Protein AF-A0A498N190-F1 (afdb_monomer)

Foldseek 3Di:
DDDDDPVPVVVVVCVVVCVVVVVLVVLVVVVVVVVVVDLPLLLLLVLLLQQQQQAFALRCLVVPPQLCVQPPPDPDDSLVLSLVVVVVLCVPVVCVVVCVVSPDDCVLSNQVSSCLSVADDPPDPDDPGRSDDQQVVQSSCERQNNLQRDYLLLVLVLLPLCVLLQHDRQADPVQQVSQWDWADDSNGTHIAGALVCVVNLVSSLVSVLVSCDPFLVPPVLVQLSVLLSLLLNLCQCPLDPPHGPNCQSVPSVSSLVRFNCVLVSLCVDPDPPVSSVSSNVSSVCLVVVLTWAWQDKFWFLPVQVCVVCVVVCPPDNDDPVVVQVVVQVVLLVLQCVLCVPVVLDDSVQKHKGKDKGFSDGAPDDSQQSHWYAYPVRRRDTDGDDPQSPFLQFFPGGMIMMMIMTRGDSPCSCVVCNVVSNVSVVVSQVPDGGDDDDAFFDDDDRYYDDYDDDDPADQQVRHGGQHDDVSSVSSCPDSSNVSQLRHQPSRSSCSVRVSSRDTVNSSSSSSSCSSDVDPRVDPVVVVVVVPCVVVVVVVVVVVVVVVVDDDPDDDDDPVPPVVVVVVVVVVVVDPDDDDDDDPPVVVVVVVVVVVPPDPCVLVCLLPPPDPVSVVVNVVSVCVVVVLAFAWLDKGWDDPVCPPPPQVNVLVLLQVLLVVLCVVCVVDHDDSVQKGKDKDKAFQDPDAFDDPGRPDWDADPVGRVDTDTDRPSNVDSRGRPTGMIMMMIMTGNDDDPVNSVSSNVSVVLVSLVVWKKKFALAFQRDDDIFIDSFWFQFCVVRPRQFGFWMAGADAKKWFALDGRRDDDIFIDDHRDTGRGPVSRVDPDSGTGGTMHGDHD

InterPro domains:
  IPR001064 Beta/gamma crystallin [PF00030] (754-835)
  IPR001064 Beta/gamma crystallin [SM00247] (754-836)
  IPR011024 Gamma-crystallin-like [SSF49695] (754-838)
  IPR050135 Deoxyguanosinetriphosphate triphosphohydrolase-like [PTHR11373] (55-426)

Nearest PDB structures (foldseek):
  8gb1-assembly2_D  TM=8.113E-01  e=1.465E-27  Homo sapiens
  4rxo-assembly1_A  TM=7.850E-01  e=1.484E-26  Homo sapiens
  8gb2-assembly1_D  TM=8.239E-01  e=6.925E-25  Homo sapiens
  4q7h-assembly2_C  TM=7.840E-01  e=1.362E-25  Homo sapiens
  8tdv-assembly1_A  TM=8.049E-01  e=4.028E-25  Homo sapiens

Mean predicted aligned error: 17.33 Å

Sequence (838 aa):
MMSGSEDTKDVKRRKIAEDLQNNSLQFSKDVMKASKAFKGKQKISSVGNYGKHCHGPFSHLFDGMFIPEVRPGNKWQHEEASVQMFHCMRKKNGLDKVMKDCGLNLDEDIIFIEELIQGRTSSDSKWTAKGRPENKSFLYEIVANKLNGIDVDKWDYLARDCHYLGIPNGFDHQRLLKSARVCKVDGRNHICFRDKVADDVYGMFHTRYTLHRQALQHKIGYIIDIKMKEALVRADDKLIPDRKISDAIDDILEYTKLTDHIFDQILNQSDSNPRLDEARSILQDIVNRRLPKFVGEARLNEDKLKVKLRDKFKKEKPDNASRITVYQEELQKQWREMIKDDKPLNAEDFDIYVLDMGFGEVGKEPIDNVHFYSKNEPNKAFKMEKYQVSSLKPKRCHEYLVRVYYNKTDGSYQKLQQKAEEIFHEWCKNNEFIDSEEEESVEETSQNNQSSSGKIFNDPIHGQIELHPLLVKIIDTPQFQRLRHIKQLGGTHLVYPGATHTRFEHSLGDCHHLGIPNSFDHQHMLKFSRVSEREESHLLQRQEAKDKLPKISPVSVSKLQGDIKRKIQRITGASSDTHEDDENSTLRLMKEFAKLTDHIFEEILYSTDVGLEGARKKLEDVVKRRLPKCVGETRLGKKDKHAHKKTLQNDWNEAVDEWNRLHPTVFLDKKDFSVDVIQLHCTYSTGINPIENVYFYRKRNPTEAFKIKKYEVSSLLPEEFTEYVCRIYHTKNSDEEEKDTKECFDWWCHDKCKILVYDQEEFRGNERLITGDCPSLDDCGITEVHSCKVHRGLWKLYEGPNYNEAEYTLEPEKEYRTPTDWDCQSNTSARSLKHVRM

Organism: Labeo rohita (NCBI:txid84645)

Secondary structure (DSSP, 8-state):
-----THHHHHHHHHHHHHHHHHHHHHHHHHHHHHHHS--HHHHHHHHHHHT----TTTHHIIIIIHHHHSTT----HHHHHHHHHHHHHHHTTHHHHHHHTT--HHHHHHHHHHHHH---S--SS---SSS-GGGGGGGGSSS-TTT---HHHHHHHHHHHHHHT------HHHHHTT-EEEEETTEEEEEEEGGGHHHHHHHHHHHHHHIIIIIT-HHHHHHHHHHHHHHHHHTTTSBTTB-SGGGGG-HHHHTT-STTHHHHHHT-----HHHHHHHHHHHHHHTT---EEEEEEEB-HHHHHHHGGGGGGS----HHHHHHHHHHHHHHHHHHHHTT-TT--GGGEEEEEEEEESSSTT--TTTT-EEE-SSSTTBEEPPPHHHH-TTS-S-SEEEEEEEEE---SSTHHHHHHHHHHHHHHHHHHTTB------B-------------SSEEEETTTEEEE--HHHHHHHTSHHHHGGGGSBTTGGGGGT-TT---BHHHHHHHHHHHTT----S-HHHHHTGGGTTTTHHHHHHHHHHGGGG----PPP-GGGHHHHHHHHHHHHT---------HHHHHHHHHHHHTT--THHHHHHHH---GGGHHHHHHHHHHHTT-PPEEEEEEEPPTTTTT--HHHHHHHHHHHHHHHHHH-TT----GGGEEEEEEEEESSSSTT--GGGBS--EETTEEEEE----HHHH-TTS-S-SEEEEEEEEE-S--SSHHHHHHHHHHHHHTTT-EEEEEEEGGGEEEEEEE-S-BS-SGGGT-SSBSEEEEEESEEEEESSTTS-S-EEEEPTT-EE-SGGGGT-SSSPPB-EEEEE--

Radius of gyration: 33.74 Å; Cα contacts (8 Å, |Δi|>4): 1215; chains: 1; bounding box: 87×86×105 Å

Solvent-accessible surface area (backbone atoms only — not comparable to full-atom values): 47278 Å² total; per-residue (Å²): 136,90,83,91,70,74,67,61,58,58,52,49,49,49,47,50,52,49,42,52,53,44,40,59,45,35,54,49,48,46,58,40,42,43,49,61,78,31,74,36,69,66,53,57,31,48,38,46,67,34,24,82,64,35,58,45,38,33,24,66,44,27,62,71,51,36,46,50,70,78,44,68,90,62,83,78,47,42,36,56,44,11,46,55,42,48,54,48,52,35,63,76,69,52,38,64,56,59,41,45,76,62,59,51,56,63,86,37,50,51,48,34,40,45,50,33,31,64,26,52,70,79,82,60,99,58,87,84,65,79,37,52,63,56,86,51,45,39,62,44,41,44,63,27,19,56,65,55,62,66,24,44,55,58,52,29,48,48,53,45,51,21,59,41,65,62,43,69,61,70,50,63,56,66,62,52,58,78,38,53,46,75,24,57,53,98,93,33,31,37,66,23,36,37,57,96,42,55,66,55,55,52,29,44,32,50,39,49,35,50,47,36,58,69,49,75,57,18,74,71,28,48,56,45,45,52,47,52,36,57,20,49,71,37,27,24,78,62,76,40,88,100,42,40,64,79,54,26,80,82,38,66,74,51,39,57,69,53,34,40,61,55,55,56,53,50,59,68,53,81,76,87,49,68,48,47,49,52,19,27,51,46,50,49,26,58,75,72,64,47,52,56,43,79,58,52,76,50,42,52,31,60,69,64,48,48,63,73,44,45,74,78,55,69,86,56,89,70,55,72,66,61,46,39,52,55,51,29,55,53,50,50,46,55,50,36,68,69,33,71,83,46,86,96,51,63,53,89,46,49,51,63,46,58,43,85,48,47,55,72,59,94,93,52,64,84,46,77,62,41,36,27,22,41,94,87,48,71,59,48,58,43,76,66,56,74,71,74,71,47,75,56,53,41,89,44,56,63,50,40,42,37,37,37,28,35,61,68,55,87,58,65,55,79,82,43,44,68,62,53,36,50,50,50,56,49,50,44,74,75,54,57,38,65,86,69,84,65,34,5,34,87,90,90,85,67,92,91,83,86,75,55,53,57,69,64,46,83,40,100,77,76,22,28,40,59,65,59,73,71,52,50,64,51,50,73,32,71,72,44,51,45,25,67,50,23,35,58,58,30,58,34,30,82,74,40,79,58,36,67,50,22,42,36,61,50,41,54,39,31,32,40,68,63,48,74,66,64,62,72,56,65,69,69,52,66,55,59,81,69,39,83,78,46,52,60,62,52,50,53,54,56,54,65,51,63,83,66,65,80,87,75,77,84,74,68,67,86,59,51,68,65,48,56,58,53,52,54,57,66,74,68,70,85,80,86,86,87,86,92,70,64,68,68,52,50,56,49,52,50,64,55,54,77,64,74,48,79,63,56,58,52,50,44,59,69,51,84,53,74,94,41,43,74,54,21,52,52,51,50,25,58,76,70,64,65,58,57,42,73,61,51,73,49,68,59,53,89,88,47,80,76,61,47,58,68,55,53,37,47,55,48,40,54,46,41,57,50,45,36,70,74,41,74,95,48,83,69,65,61,87,44,50,48,59,43,70,46,79,47,59,81,40,103,49,90,64,48,62,71,41,52,79,44,76,31,62,43,95,88,44,73,88,45,74,53,69,52,25,59,61,77,76,42,78,61,46,49,88,43,36,54,47,42,40,38,36,37,27,35,61,67,92,60,76,71,64,52,55,60,54,30,54,51,49,54,26,52,75,38,73,57,29,30,37,38,38,11,54,25,52,72,74,31,82,60,74,45,81,43,56,66,74,34,49,49,26,66,88,66,81,42,66,39,38,26,13,39,37,27,70,27,43,38,35,33,40,9,50,27,58,68,71,31,79,61,76,33,77,44,60,53,71,38,81,32,46,39,41,63,71,56,75,43,93,53,98,63,44,30,18,11,39,38,72,49,77,133

pLDDT: mean 70.64, std 19.43, range [24.8, 96.0]

Structure (mmCIF, N/CA/C/O backbone):
data_AF-A0A498N190-F1
#
_entry.id   AF-A0A498N190-F1
#
loop_
_atom_site.group_PDB
_atom_site.id
_atom_site.type_symbol
_atom_site.label_atom_id
_atom_site.label_alt_id
_atom_site.label_comp_id
_atom_site.label_asym_id
_atom_site.label_entity_id
_atom_site.label_seq_id
_atom_site.pdbx_PDB_ins_code
_atom_site.Cartn_x
_atom_site.Cartn_y
_atom_site.Cartn_z
_atom_site.occupancy
_atom_site.B_iso_or_equiv
_atom_site.auth_seq_id
_atom_site.auth_comp_id
_atom_site.auth_asym_id
_atom_site.auth_atom_id
_atom_site.pdbx_PDB_model_num
ATOM 1 N N . MET A 1 1 ? -48.518 -30.128 40.326 1.00 35.69 1 MET A N 1
ATOM 2 C CA . MET A 1 1 ? -48.317 -29.906 38.872 1.00 35.69 1 MET A CA 1
ATOM 3 C C . MET A 1 1 ? -47.222 -28.861 38.678 1.00 35.69 1 MET A C 1
ATOM 5 O O . MET A 1 1 ? -46.856 -28.238 39.663 1.00 35.69 1 MET A O 1
ATOM 9 N N . MET A 1 2 ? -46.759 -28.671 37.435 1.00 26.25 2 MET A N 1
ATOM 10 C CA . MET A 1 2 ? -45.687 -27.754 36.999 1.00 26.25 2 MET A CA 1
ATOM 11 C C . MET A 1 2 ? -44.251 -28.228 37.267 1.00 26.25 2 MET A C 1
ATOM 13 O O . MET A 1 2 ? -43.596 -27.843 38.229 1.00 26.25 2 MET A O 1
ATOM 17 N N . SER A 1 3 ? -43.763 -29.045 36.337 1.00 29.03 3 SER A N 1
ATOM 18 C CA . SER A 1 3 ? -42.347 -29.251 36.034 1.00 29.03 3 SER A CA 1
ATOM 19 C C . SER A 1 3 ? -41.915 -28.338 34.873 1.00 29.03 3 SER A C 1
ATOM 21 O O . SER A 1 3 ? -42.703 -28.108 33.957 1.00 29.03 3 SER A O 1
ATOM 23 N N . GLY A 1 4 ? -40.652 -27.892 34.871 1.00 35.06 4 GLY A N 1
ATOM 24 C CA . GLY A 1 4 ? -39.969 -27.357 33.681 1.00 35.06 4 GLY A CA 1
ATOM 25 C C . GLY A 1 4 ? -39.687 -25.847 33.669 1.00 35.06 4 GLY A C 1
ATOM 26 O O . GLY A 1 4 ? -40.601 -25.034 33.556 1.00 35.06 4 GLY A O 1
ATOM 27 N N . SER A 1 5 ? -38.397 -25.483 33.692 1.00 29.42 5 SER A N 1
ATOM 28 C CA . SER A 1 5 ? -37.894 -24.151 33.291 1.00 29.42 5 SER A CA 1
ATOM 29 C C . SER A 1 5 ? -36.374 -24.101 33.024 1.00 29.42 5 SER A C 1
ATOM 31 O O . SER A 1 5 ? -35.925 -23.269 32.230 1.00 29.42 5 SER A O 1
ATOM 33 N N . GLU A 1 6 ? -35.578 -24.989 33.636 1.00 35.09 6 GLU A N 1
ATOM 34 C CA . GLU A 1 6 ? -34.105 -24.893 33.651 1.00 35.09 6 GLU A CA 1
ATOM 35 C C . GLU A 1 6 ? -33.413 -25.067 32.284 1.00 35.09 6 GLU A C 1
ATOM 37 O O . GLU A 1 6 ? -32.454 -24.341 32.005 1.00 35.09 6 GLU A O 1
ATOM 42 N N . ASP A 1 7 ? -33.927 -25.920 31.386 1.00 38.41 7 ASP A N 1
ATOM 43 C CA . ASP A 1 7 ? -33.331 -26.164 30.054 1.00 38.41 7 ASP A CA 1
ATOM 44 C C . ASP A 1 7 ? -33.153 -24.890 29.207 1.00 38.41 7 ASP A C 1
ATOM 46 O O . ASP A 1 7 ? -32.263 -24.802 28.358 1.00 38.41 7 ASP A O 1
ATOM 50 N N . THR A 1 8 ? -33.974 -23.861 29.439 1.00 32.66 8 THR A N 1
ATOM 51 C CA . THR A 1 8 ? -34.028 -22.660 28.590 1.00 32.66 8 THR A CA 1
ATOM 52 C C . THR A 1 8 ? -32.718 -21.864 28.534 1.00 32.66 8 THR A C 1
ATOM 54 O O . THR A 1 8 ? -32.451 -21.208 27.522 1.00 32.66 8 THR A O 1
ATOM 57 N N . LYS A 1 9 ? -31.876 -21.916 29.577 1.00 37.38 9 LYS A N 1
ATOM 58 C CA . LYS A 1 9 ? -30.625 -21.134 29.642 1.00 37.38 9 LYS A CA 1
ATOM 59 C C . LYS A 1 9 ? -29.439 -21.828 28.979 1.00 37.38 9 LYS A C 1
ATOM 61 O O . LYS A 1 9 ? -28.684 -21.156 28.276 1.00 37.38 9 LYS A O 1
ATOM 66 N N . ASP A 1 10 ? -29.306 -23.144 29.125 1.00 35.94 10 ASP A N 1
ATOM 67 C CA . ASP A 1 10 ? -28.275 -23.899 28.403 1.00 35.94 10 ASP A CA 1
ATOM 68 C C . ASP A 1 10 ? -28.664 -24.122 26.937 1.00 35.94 10 ASP A C 1
ATOM 70 O O . ASP A 1 10 ? -27.794 -24.053 26.071 1.00 35.94 10 ASP A O 1
ATOM 74 N N . VAL A 1 11 ? -29.964 -24.213 26.617 1.00 36.34 11 VAL A N 1
ATOM 75 C CA . VAL A 1 11 ? -30.443 -24.057 25.234 1.00 36.34 11 VAL A CA 1
ATOM 76 C C . VAL A 1 11 ? -30.097 -22.668 24.694 1.00 36.34 11 VAL A C 1
ATOM 78 O O . VAL A 1 11 ? -29.576 -22.596 23.589 1.00 36.34 11 VAL A O 1
ATOM 81 N N . LYS A 1 12 ? -30.274 -21.564 25.443 1.00 35.75 12 LYS A N 1
ATOM 82 C CA . LYS A 1 12 ? -29.810 -20.233 24.991 1.00 35.75 12 LYS A CA 1
ATOM 83 C C . LYS A 1 12 ? -28.289 -20.157 24.803 1.00 35.75 12 LYS A C 1
ATOM 85 O O . LYS A 1 12 ? -27.849 -19.527 23.850 1.00 35.75 12 LYS A O 1
ATOM 90 N N . ARG A 1 13 ? -27.472 -20.775 25.663 1.00 36.12 13 ARG A N 1
ATOM 91 C CA . ARG A 1 13 ? -26.000 -20.727 25.542 1.00 36.12 13 ARG A CA 1
ATOM 92 C C . ARG A 1 13 ? -25.447 -21.629 24.450 1.00 36.12 13 ARG A C 1
ATOM 94 O O . ARG A 1 13 ? -24.570 -21.179 23.716 1.00 36.12 13 ARG A O 1
ATOM 101 N N . ARG A 1 14 ? -25.989 -22.841 24.291 1.00 35.09 14 ARG A N 1
ATOM 102 C CA . ARG A 1 14 ? -25.749 -23.658 23.096 1.00 35.09 14 ARG A CA 1
ATOM 103 C C . ARG A 1 14 ? -26.195 -22.886 21.875 1.00 35.09 14 ARG A C 1
ATOM 105 O O . ARG A 1 14 ? -25.348 -22.642 21.041 1.00 35.09 14 ARG A O 1
ATOM 112 N N . LYS A 1 15 ? -27.407 -22.330 21.858 1.00 34.25 15 LYS A N 1
ATOM 113 C CA . LYS A 1 15 ? -27.887 -21.496 20.755 1.00 34.25 15 LYS A CA 1
ATOM 114 C C . LYS A 1 15 ? -27.022 -20.263 20.486 1.00 34.25 15 LYS A C 1
ATOM 116 O O . LYS A 1 15 ? -26.880 -19.934 19.332 1.00 34.25 15 LYS A O 1
ATOM 121 N N . ILE A 1 16 ? -26.374 -19.619 21.461 1.00 35.94 16 ILE A N 1
ATOM 122 C CA . ILE A 1 16 ? -25.445 -18.494 21.205 1.00 35.94 16 ILE A CA 1
ATOM 123 C C . ILE A 1 16 ? -24.071 -18.971 20.705 1.00 35.94 16 ILE A C 1
ATOM 125 O O . ILE A 1 16 ? -23.466 -18.310 19.863 1.00 35.94 16 ILE A O 1
ATOM 129 N N . ALA A 1 17 ? -23.564 -20.115 21.171 1.00 34.47 17 ALA A N 1
ATOM 130 C CA . ALA A 1 17 ? -22.335 -20.711 20.638 1.00 34.47 17 ALA A CA 1
ATOM 131 C C . ALA A 1 17 ? -22.562 -21.280 19.227 1.00 34.47 17 ALA A C 1
ATOM 133 O O . ALA A 1 17 ? -21.807 -20.982 18.305 1.00 34.47 17 ALA A O 1
ATOM 134 N N . GLU A 1 18 ? -23.656 -22.016 19.053 1.00 33.81 18 GLU A N 1
ATOM 135 C CA . GLU A 1 18 ? -24.225 -22.444 17.786 1.00 33.81 18 GLU A CA 1
ATOM 136 C C . GLU A 1 18 ? -24.610 -21.257 16.923 1.00 33.81 18 GLU A C 1
ATOM 138 O O . GLU A 1 18 ? -24.467 -21.412 15.734 1.00 33.81 18 GLU A O 1
ATOM 143 N N . ASP A 1 19 ? -25.042 -20.098 17.424 1.00 34.97 19 ASP A N 1
ATOM 144 C CA . ASP A 1 19 ? -25.327 -18.915 16.600 1.00 34.97 19 ASP A CA 1
ATOM 145 C C . ASP A 1 19 ? -24.028 -18.197 16.253 1.00 34.97 19 ASP A C 1
ATOM 147 O O . ASP A 1 19 ? -23.919 -17.708 15.146 1.00 34.97 19 ASP A O 1
ATOM 151 N N . LEU A 1 20 ? -22.992 -18.154 17.095 1.00 34.25 20 LEU A N 1
ATOM 152 C CA . LEU A 1 20 ? -21.677 -17.618 16.707 1.00 34.25 20 LEU A CA 1
ATOM 153 C C . LEU A 1 20 ? -20.985 -18.520 15.677 1.00 34.25 20 LEU A C 1
ATOM 155 O O . LEU A 1 20 ? -20.419 -18.030 14.698 1.00 34.25 20 LEU A O 1
ATOM 159 N N . GLN A 1 21 ? -21.079 -19.836 15.851 1.00 32.16 21 GLN A N 1
ATOM 160 C CA . GLN A 1 21 ? -20.560 -20.827 14.915 1.00 32.16 21 GLN A CA 1
ATOM 161 C C . GLN A 1 21 ? -21.444 -20.913 13.665 1.00 32.16 21 GLN A C 1
ATOM 163 O O . GLN A 1 21 ? -20.911 -20.911 12.559 1.00 32.16 21 GLN A O 1
ATOM 168 N N . ASN A 1 22 ? -22.773 -20.855 13.808 1.00 32.47 22 ASN A N 1
ATOM 169 C CA . ASN A 1 22 ? -23.715 -20.706 12.702 1.00 32.47 22 ASN A CA 1
ATOM 170 C C . ASN A 1 22 ? -23.606 -19.342 12.046 1.00 32.47 22 ASN A C 1
ATOM 172 O O . ASN A 1 22 ? -24.026 -19.320 10.910 1.00 32.47 22 ASN A O 1
ATOM 176 N N . ASN A 1 23 ? -23.066 -18.282 12.676 1.00 36.50 23 ASN A N 1
ATOM 177 C CA . ASN A 1 23 ? -22.880 -16.937 12.104 1.00 36.50 23 ASN A CA 1
ATOM 178 C C . ASN A 1 23 ? -21.518 -16.736 11.445 1.00 36.50 23 ASN A C 1
ATOM 180 O O . ASN A 1 23 ? -21.452 -16.056 10.426 1.00 36.50 23 ASN A O 1
ATOM 184 N N . SER A 1 24 ? -20.458 -17.390 11.922 1.00 32.69 24 SER A N 1
ATOM 185 C CA . SER A 1 24 ? -19.283 -17.664 11.083 1.00 32.69 24 SER A CA 1
ATOM 186 C C . SER A 1 24 ? -19.723 -18.481 9.864 1.00 32.69 24 SER A C 1
ATOM 188 O O . SER A 1 24 ? -19.493 -18.101 8.717 1.00 32.69 24 SER A O 1
ATOM 190 N N . LEU A 1 25 ? -20.531 -19.516 10.103 1.00 31.62 25 LEU A N 1
ATOM 191 C CA . LEU A 1 25 ? -21.216 -20.273 9.069 1.00 31.62 25 LEU A CA 1
ATOM 192 C C . LEU A 1 25 ? -22.419 -19.520 8.458 1.00 31.62 25 LEU A C 1
ATOM 194 O O . LEU A 1 25 ? -23.019 -20.092 7.570 1.00 31.62 25 LEU A O 1
ATOM 198 N N . GLN A 1 26 ? -22.788 -18.284 8.843 1.00 34.78 26 GLN A N 1
ATOM 199 C CA . GLN A 1 26 ? -23.926 -17.530 8.257 1.00 34.78 26 GLN A CA 1
ATOM 200 C C . GLN A 1 26 ? -23.368 -16.447 7.372 1.00 34.78 26 GLN A C 1
ATOM 202 O O . GLN A 1 26 ? -23.818 -16.345 6.250 1.00 34.78 26 GLN A O 1
ATOM 207 N N . PHE A 1 27 ? -22.277 -15.789 7.766 1.00 34.97 27 PHE A N 1
ATOM 208 C CA . PHE A 1 27 ? -21.383 -15.182 6.794 1.00 34.97 27 PHE A CA 1
ATOM 209 C C . PHE A 1 27 ? -20.925 -16.235 5.776 1.00 34.97 27 PHE A C 1
ATOM 211 O O . PHE A 1 27 ? -21.059 -15.997 4.588 1.00 34.97 27 PHE A O 1
ATOM 218 N N . SER A 1 28 ? -20.551 -17.459 6.173 1.00 33.78 28 SER A N 1
ATOM 219 C CA . SER A 1 28 ? -20.265 -18.522 5.195 1.00 33.78 28 SER A CA 1
ATOM 220 C C . SER A 1 28 ? -21.515 -19.029 4.449 1.00 33.78 28 SER A C 1
ATOM 222 O O . SER A 1 28 ? -21.414 -19.278 3.257 1.00 33.78 28 SER A O 1
ATOM 224 N N . LYS A 1 29 ? -22.714 -19.120 5.053 1.00 33.59 29 LYS A N 1
ATOM 225 C CA . LYS A 1 29 ? -23.996 -19.449 4.373 1.00 33.59 29 LYS A CA 1
ATOM 226 C C . LYS A 1 29 ? -24.650 -18.244 3.684 1.00 33.59 29 LYS A C 1
ATOM 228 O O . LYS A 1 29 ? -25.683 -18.455 3.069 1.00 33.59 29 LYS A O 1
ATOM 233 N N . ASP A 1 30 ? -24.075 -17.044 3.711 1.00 35.41 30 ASP A N 1
ATOM 234 C CA . ASP A 1 30 ? -24.537 -15.837 3.000 1.00 35.41 30 ASP A CA 1
ATOM 235 C C . ASP A 1 30 ? -23.515 -15.372 1.968 1.00 35.41 30 ASP A C 1
ATOM 237 O O . ASP A 1 30 ? -23.914 -14.926 0.903 1.00 35.41 30 ASP A O 1
ATOM 241 N N . VAL A 1 31 ? -22.233 -15.673 2.164 1.00 33.94 31 VAL A N 1
ATOM 242 C CA . VAL A 1 31 ? -21.246 -15.889 1.099 1.00 33.94 31 VAL A CA 1
ATOM 243 C C . VAL A 1 31 ? -21.570 -17.180 0.328 1.00 33.94 31 VAL A C 1
ATOM 245 O O . VAL A 1 31 ? -21.278 -17.249 -0.860 1.00 33.94 31 VAL A O 1
ATOM 248 N N . MET A 1 32 ? -22.272 -18.167 0.916 1.00 32.09 32 MET A N 1
ATOM 249 C CA . MET A 1 32 ? -22.818 -19.351 0.216 1.00 32.09 32 MET A CA 1
ATOM 250 C C . MET A 1 32 ? -24.338 -19.373 -0.017 1.00 32.09 32 MET A C 1
ATOM 252 O O . MET A 1 32 ? -24.800 -20.264 -0.722 1.00 32.09 32 MET A O 1
ATOM 256 N N . LYS A 1 33 ? -25.120 -18.384 0.434 1.00 31.39 33 LYS A N 1
ATOM 257 C CA . LYS A 1 33 ? -26.413 -18.031 -0.192 1.00 31.39 33 LYS A CA 1
ATOM 258 C C . LYS A 1 33 ? -26.170 -17.032 -1.310 1.00 31.39 33 LYS A C 1
ATOM 260 O O . LYS A 1 33 ? -26.806 -17.176 -2.344 1.00 31.39 33 LYS A O 1
ATOM 265 N N . ALA A 1 34 ? -25.170 -16.151 -1.205 1.00 31.75 34 ALA A N 1
ATOM 266 C CA . ALA A 1 34 ? -24.541 -15.549 -2.374 1.00 31.75 34 ALA A CA 1
ATOM 267 C C . ALA A 1 34 ? -24.021 -16.662 -3.289 1.00 31.75 34 ALA A C 1
ATOM 269 O O . ALA A 1 34 ? -24.571 -16.810 -4.358 1.00 31.75 34 ALA A O 1
ATOM 270 N N . SER A 1 35 ? -23.126 -17.566 -2.883 1.00 29.70 35 SER A N 1
ATOM 271 C CA . SER A 1 35 ? -22.668 -18.683 -3.745 1.00 29.70 35 SER A CA 1
ATOM 272 C C . SER A 1 35 ? -23.696 -19.821 -3.981 1.00 29.70 35 SER A C 1
ATOM 274 O O . SER A 1 35 ? -23.304 -20.906 -4.418 1.00 29.70 35 SER A O 1
ATOM 276 N N . LYS A 1 36 ? -24.995 -19.593 -3.734 1.00 28.48 36 LYS A N 1
ATOM 277 C CA . LYS A 1 36 ? -26.104 -20.437 -4.230 1.00 28.48 36 LYS A CA 1
ATOM 278 C C . LYS A 1 36 ? -27.100 -19.656 -5.096 1.00 28.48 36 LYS A C 1
ATOM 280 O O . LYS A 1 36 ? -27.578 -20.204 -6.081 1.00 28.48 36 LYS A O 1
ATOM 285 N N . ALA A 1 37 ? -27.374 -18.387 -4.786 1.00 30.97 37 ALA A N 1
ATOM 286 C CA . ALA A 1 37 ? -28.112 -17.464 -5.657 1.00 30.97 37 ALA A CA 1
ATOM 287 C C . ALA A 1 37 ? -27.251 -16.975 -6.840 1.00 30.97 37 ALA A C 1
ATOM 289 O O . ALA A 1 37 ? -27.747 -16.744 -7.936 1.00 30.97 37 ALA A O 1
ATOM 290 N N . PHE A 1 38 ? -25.939 -16.871 -6.639 1.00 33.38 38 PHE A N 1
ATOM 291 C CA . PHE A 1 38 ? -24.928 -16.794 -7.677 1.00 33.38 38 PHE A CA 1
ATOM 292 C C . PHE A 1 38 ? -24.487 -18.221 -8.029 1.00 33.38 38 PHE A C 1
ATOM 294 O O . PHE A 1 38 ? -23.958 -18.949 -7.183 1.00 33.38 38 PHE A O 1
ATOM 301 N N . LYS A 1 39 ? -24.484 -18.539 -9.324 1.00 32.53 39 LYS A N 1
ATOM 302 C CA . LYS A 1 39 ? -23.539 -19.503 -9.916 1.00 32.53 39 LYS A CA 1
ATOM 303 C C . LYS A 1 39 ? -22.138 -18.857 -9.943 1.00 32.53 39 LYS A C 1
ATOM 305 O O . LYS A 1 39 ? -21.647 -18.467 -10.994 1.00 32.53 39 LYS A O 1
ATOM 310 N N . GLY A 1 40 ? -21.587 -18.560 -8.757 1.00 37.62 40 GLY A N 1
ATOM 311 C CA . GLY A 1 40 ? -20.692 -17.406 -8.550 1.00 37.62 40 GLY A CA 1
ATOM 312 C C . GLY A 1 40 ? -19.214 -17.682 -8.301 1.00 37.62 40 GLY A C 1
ATOM 313 O O . GLY A 1 40 ? -18.392 -16.868 -8.716 1.00 37.62 40 GLY A O 1
ATOM 314 N N . LYS A 1 41 ? -18.854 -18.816 -7.679 1.00 35.78 41 LYS A N 1
ATOM 315 C CA . LYS A 1 41 ? -17.441 -19.153 -7.391 1.00 35.78 41 LYS A CA 1
ATOM 316 C C . LYS A 1 41 ? -16.569 -19.157 -8.649 1.00 35.78 41 LYS A C 1
ATOM 318 O O . LYS A 1 41 ? -15.434 -18.704 -8.603 1.00 35.78 41 LYS A O 1
ATOM 323 N N . GLN A 1 42 ? -17.127 -19.589 -9.781 1.00 38.34 42 GLN A N 1
ATOM 324 C CA . GLN A 1 42 ? -16.465 -19.549 -11.089 1.00 38.34 42 GLN A CA 1
ATOM 325 C C . GLN A 1 42 ? -16.345 -18.130 -11.669 1.00 38.34 42 GLN A C 1
ATOM 327 O O . GLN A 1 42 ? -15.367 -17.848 -12.350 1.00 38.34 42 GLN A O 1
ATOM 332 N N . LYS A 1 43 ? -17.292 -17.221 -11.383 1.00 37.19 43 LYS A N 1
ATOM 333 C CA . LYS A 1 43 ? -17.271 -15.850 -11.920 1.00 37.19 43 LYS A CA 1
ATOM 334 C C . LYS A 1 43 ? -16.121 -15.044 -11.320 1.00 37.19 43 LYS A C 1
ATOM 336 O O . LYS A 1 43 ? -15.272 -14.570 -12.063 1.00 37.19 43 LYS A O 1
ATOM 341 N N . ILE A 1 44 ? -16.049 -14.951 -9.990 1.00 35.31 44 ILE A N 1
ATOM 342 C CA . ILE A 1 44 ? -15.037 -14.123 -9.309 1.00 35.31 44 ILE A CA 1
ATOM 343 C C . ILE A 1 44 ? -13.623 -14.690 -9.512 1.00 35.31 44 ILE A C 1
ATOM 345 O O . ILE A 1 44 ? -12.719 -13.940 -9.860 1.00 35.31 44 ILE A O 1
ATOM 349 N N . SER A 1 45 ? -13.433 -16.010 -9.391 1.00 36.78 45 SER A N 1
ATOM 350 C CA . SER A 1 45 ? -12.118 -16.618 -9.650 1.00 36.78 45 SER A CA 1
ATOM 351 C C . SER A 1 45 ? -11.665 -16.466 -11.109 1.00 36.78 45 SER A C 1
ATOM 353 O O . SER A 1 45 ? -10.475 -16.296 -11.352 1.00 36.78 45 SER A O 1
ATOM 355 N N . SER A 1 46 ? -12.589 -16.437 -12.083 1.00 35.62 46 SER A N 1
ATOM 356 C CA . SER A 1 46 ? -12.220 -16.106 -13.466 1.00 35.62 46 SER A CA 1
ATOM 357 C C . SER A 1 46 ? -11.754 -14.654 -13.621 1.00 35.62 46 SER A C 1
ATOM 359 O O . SER A 1 46 ? -10.783 -14.430 -14.328 1.00 35.62 46 SER A O 1
ATOM 361 N N . VAL A 1 47 ? -12.366 -13.689 -12.917 1.00 37.06 47 VAL A N 1
ATOM 362 C CA . VAL A 1 47 ? -11.928 -12.275 -12.923 1.00 37.06 47 VAL A CA 1
ATOM 363 C C . VAL A 1 47 ? -10.518 -12.133 -12.349 1.00 37.06 47 VAL A C 1
ATOM 365 O O . VAL A 1 47 ? -9.717 -11.381 -12.900 1.00 37.06 47 VAL A O 1
ATOM 368 N N . GLY A 1 48 ? -10.211 -12.873 -11.276 1.00 37.22 48 GLY A N 1
ATOM 369 C CA . GLY A 1 48 ? -8.866 -12.950 -10.702 1.00 37.22 48 GLY A CA 1
ATOM 370 C C . GLY A 1 48 ? -7.819 -13.228 -11.771 1.00 37.22 48 GLY A C 1
ATOM 371 O O . GLY A 1 48 ? -6.928 -12.419 -11.969 1.00 37.22 48 GLY A O 1
ATOM 372 N N . ASN A 1 49 ? -8.050 -14.283 -12.556 1.00 41.91 49 ASN A N 1
ATOM 373 C CA . ASN A 1 49 ? -7.263 -14.710 -13.721 1.00 41.91 49 ASN A CA 1
ATOM 374 C C . ASN A 1 49 ? -7.213 -13.714 -14.912 1.00 41.91 49 ASN A C 1
ATOM 376 O O . ASN A 1 49 ? -6.631 -14.046 -15.948 1.00 41.91 49 ASN A O 1
ATOM 380 N N . TYR A 1 50 ? -7.856 -12.543 -14.826 1.00 41.91 50 TYR A N 1
ATOM 381 C CA . TYR A 1 50 ? -7.916 -11.554 -15.910 1.00 41.91 50 TYR A CA 1
ATOM 382 C C . TYR A 1 50 ? -7.462 -10.139 -15.501 1.00 41.91 50 TYR A C 1
ATOM 384 O O . TYR A 1 50 ? -6.996 -9.401 -16.363 1.00 41.91 50 TYR A O 1
ATOM 392 N N . GLY A 1 51 ? -7.576 -9.740 -14.227 1.00 38.62 51 GLY A N 1
ATOM 393 C CA . GLY A 1 51 ? -7.503 -8.326 -13.812 1.00 38.62 51 GLY A CA 1
ATOM 394 C C . GLY A 1 51 ? -6.183 -7.595 -14.043 1.00 38.62 51 GLY A C 1
ATOM 395 O O . GLY A 1 51 ? -6.171 -6.524 -14.635 1.00 38.62 51 GLY A O 1
ATOM 396 N N . LYS A 1 52 ? -5.064 -8.156 -13.585 1.00 50.28 52 LYS A N 1
ATOM 397 C CA . LYS A 1 52 ? -3.735 -7.510 -13.682 1.00 50.28 52 LYS A CA 1
ATOM 398 C C . LYS A 1 52 ? -2.770 -8.283 -14.594 1.00 50.28 52 LYS A C 1
ATOM 400 O O . LYS A 1 52 ? -1.577 -8.413 -14.340 1.00 50.28 52 LYS A O 1
ATOM 405 N N . HIS A 1 53 ? -3.324 -8.866 -15.659 1.00 53.56 53 HIS A N 1
ATOM 406 C CA . HIS A 1 53 ? -2.699 -9.957 -16.422 1.00 53.56 53 HIS A CA 1
ATOM 407 C C . HIS A 1 53 ? -2.038 -9.497 -17.726 1.00 53.56 53 HIS A C 1
ATOM 409 O O . HIS A 1 53 ? -1.583 -10.319 -18.521 1.00 53.56 53 HIS A O 1
ATOM 415 N N . CYS A 1 54 ? -1.998 -8.191 -17.995 1.00 61.84 54 CYS A N 1
ATOM 416 C CA . CYS A 1 54 ? -1.539 -7.652 -19.278 1.00 61.84 54 CYS A CA 1
ATOM 417 C C . CYS A 1 54 ? -0.553 -6.494 -19.125 1.00 61.84 54 CYS A C 1
ATOM 419 O O . CYS A 1 54 ? -0.584 -5.528 -19.882 1.00 61.84 54 CYS A O 1
ATOM 421 N N . HIS A 1 55 ? 0.386 -6.641 -18.192 1.00 77.44 55 HIS A N 1
ATOM 422 C CA . HIS A 1 55 ? 1.620 -5.861 -18.203 1.00 77.44 55 HIS A CA 1
ATOM 423 C C . HIS A 1 55 ? 2.464 -6.119 -19.462 1.00 77.44 55 HIS A C 1
ATOM 425 O O . HIS A 1 55 ? 2.354 -7.170 -20.113 1.00 77.44 55 HIS A O 1
ATOM 431 N N . GLY A 1 56 ? 3.324 -5.152 -19.783 1.00 81.19 56 GLY A N 1
ATOM 432 C CA . GLY A 1 56 ? 4.357 -5.283 -20.804 1.00 81.19 56 GLY A CA 1
ATOM 433 C C . GLY A 1 56 ? 5.628 -5.962 -20.270 1.00 81.19 56 GLY A C 1
ATOM 434 O O . GLY A 1 56 ? 5.646 -6.438 -19.130 1.00 81.19 56 GLY A O 1
ATOM 435 N N . PRO A 1 57 ? 6.694 -6.007 -21.090 1.00 87.44 57 PRO A N 1
ATOM 436 C CA . PRO A 1 57 ? 8.023 -6.443 -20.672 1.00 87.44 57 PRO A CA 1
ATOM 437 C C . PRO A 1 57 ? 8.489 -5.718 -19.402 1.00 87.44 57 PRO A C 1
ATOM 439 O O . PRO A 1 57 ? 8.402 -4.495 -19.323 1.00 87.44 57 PRO A O 1
ATOM 442 N N . PHE A 1 58 ? 9.004 -6.459 -18.423 1.00 85.06 58 PHE A N 1
ATOM 443 C CA . PHE A 1 58 ? 9.480 -5.937 -17.133 1.00 85.06 58 PHE A CA 1
ATOM 444 C C . PHE A 1 58 ? 8.416 -5.254 -16.251 1.00 85.06 58 PHE A C 1
ATOM 446 O O . PHE A 1 58 ? 8.746 -4.461 -15.368 1.00 85.06 58 PHE A O 1
ATOM 453 N N . SER A 1 59 ? 7.138 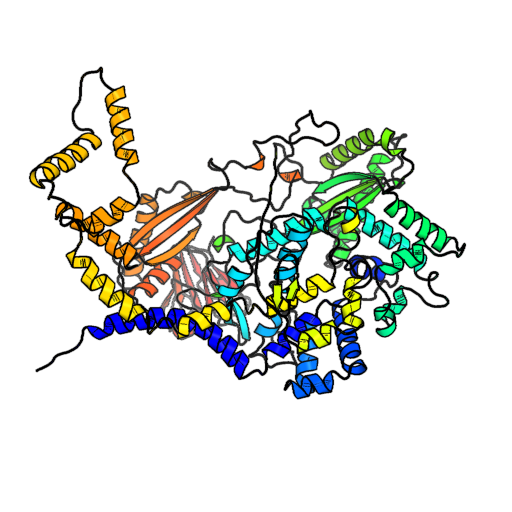-5.608 -16.418 1.00 87.06 59 SER A N 1
ATOM 454 C CA . SER A 1 59 ? 6.034 -5.099 -15.591 1.00 87.06 59 SER A CA 1
ATOM 455 C C . SER A 1 59 ? 5.965 -3.557 -15.585 1.00 87.06 59 SER A C 1
ATOM 457 O O . SER A 1 59 ? 5.911 -2.963 -16.659 1.00 87.06 59 SER A O 1
ATOM 459 N N . HIS A 1 60 ? 5.986 -2.905 -14.412 1.00 84.56 60 HIS A N 1
ATOM 460 C CA . HIS A 1 60 ? 5.790 -1.453 -14.255 1.00 84.56 60 HIS A CA 1
ATOM 461 C C . HIS A 1 60 ? 6.828 -0.562 -14.951 1.00 84.56 60 HIS A C 1
ATOM 463 O O . HIS A 1 60 ? 6.594 0.635 -15.102 1.00 84.56 60 HIS A O 1
ATOM 469 N N . LEU A 1 61 ? 7.947 -1.118 -15.416 1.00 88.69 61 LEU A N 1
ATOM 470 C CA . LEU A 1 61 ? 8.861 -0.407 -16.306 1.00 88.69 61 LEU A CA 1
ATOM 471 C C . LEU A 1 61 ? 8.150 -0.006 -17.610 1.00 88.69 61 LEU A C 1
ATOM 473 O O . LEU A 1 61 ? 8.319 1.111 -18.098 1.00 88.69 61 LEU A O 1
ATOM 477 N N . PHE A 1 62 ? 7.313 -0.887 -18.162 1.00 89.88 62 PHE A N 1
ATOM 478 C CA . PHE A 1 62 ? 6.669 -0.650 -19.448 1.00 89.88 62 PHE A CA 1
ATOM 479 C C . PHE A 1 62 ? 5.602 0.447 -19.372 1.00 89.88 62 PHE A C 1
ATOM 481 O O . PHE A 1 62 ? 5.695 1.438 -20.098 1.00 89.88 62 PHE A O 1
ATOM 488 N N . ASP A 1 63 ? 4.623 0.295 -18.474 1.00 86.81 63 ASP A N 1
ATOM 489 C CA . ASP A 1 63 ? 3.535 1.260 -18.280 1.00 86.81 63 ASP A CA 1
ATOM 490 C C . ASP A 1 63 ? 3.968 2.522 -17.514 1.00 86.81 63 ASP A C 1
ATOM 492 O O . ASP A 1 63 ? 3.493 3.612 -17.824 1.00 86.81 63 ASP A O 1
ATOM 496 N N . GLY A 1 64 ? 4.903 2.410 -16.567 1.00 84.06 64 GLY A N 1
ATOM 497 C CA . GLY A 1 64 ? 5.339 3.526 -15.721 1.00 84.06 64 GLY A CA 1
ATOM 498 C C . GLY A 1 64 ? 6.543 4.326 -16.230 1.00 84.06 64 GLY A C 1
ATOM 499 O O . GLY A 1 64 ? 6.757 5.435 -15.744 1.00 84.06 64 GLY A O 1
ATOM 500 N N . MET A 1 65 ? 7.346 3.802 -17.170 1.00 89.44 65 MET A N 1
ATOM 501 C CA . MET A 1 65 ? 8.603 4.451 -17.595 1.00 89.44 65 MET A CA 1
ATOM 502 C C . MET A 1 65 ? 8.801 4.494 -19.115 1.00 89.44 65 MET A C 1
ATOM 504 O O . MET A 1 65 ? 9.213 5.526 -19.637 1.00 89.44 65 MET A O 1
ATOM 508 N N . PHE A 1 66 ? 8.534 3.403 -19.840 1.00 93.25 66 PHE A N 1
ATOM 509 C CA . PHE A 1 66 ? 8.774 3.335 -21.287 1.00 93.25 66 PHE A CA 1
ATOM 510 C C . PHE A 1 66 ? 7.673 4.027 -22.100 1.00 93.25 66 PHE A C 1
ATOM 512 O O . PHE A 1 66 ? 7.966 4.980 -22.821 1.00 93.25 66 PHE A O 1
ATOM 519 N N . ILE A 1 67 ? 6.412 3.594 -21.972 1.00 92.25 67 ILE A N 1
ATOM 520 C CA . ILE A 1 67 ? 5.288 4.154 -22.745 1.00 92.25 67 ILE A CA 1
ATOM 521 C C . ILE A 1 67 ? 5.110 5.674 -22.538 1.00 92.25 67 ILE A C 1
ATOM 523 O O . ILE A 1 67 ? 4.939 6.362 -23.549 1.00 92.25 67 ILE A O 1
ATOM 527 N N . PRO A 1 68 ? 5.221 6.239 -21.315 1.00 89.56 68 PRO A N 1
ATOM 528 C CA . PRO A 1 68 ? 5.135 7.688 -21.111 1.00 89.56 68 PRO A CA 1
ATOM 529 C C . PRO A 1 68 ? 6.212 8.503 -21.847 1.00 89.56 68 PRO A C 1
ATOM 531 O O . PRO A 1 68 ? 5.941 9.629 -22.256 1.00 89.56 68 PRO A O 1
ATOM 534 N N . GLU A 1 69 ? 7.410 7.941 -22.042 1.00 89.94 69 GLU A N 1
ATOM 535 C CA . GLU A 1 69 ? 8.522 8.600 -22.743 1.00 89.94 69 GLU A CA 1
ATOM 536 C C . GLU A 1 69 ? 8.321 8.598 -24.269 1.00 89.94 69 GLU A C 1
ATOM 538 O O . GLU A 1 69 ? 8.537 9.613 -24.929 1.00 89.94 69 GLU A O 1
ATOM 543 N N . VAL A 1 70 ? 7.895 7.466 -24.843 1.00 92.06 70 VAL A N 1
ATOM 544 C CA . VAL A 1 70 ? 7.804 7.290 -26.309 1.00 92.06 70 VAL A CA 1
ATOM 545 C C . VAL A 1 70 ? 6.439 7.654 -26.903 1.00 92.06 70 VAL A C 1
ATOM 547 O O . VAL A 1 70 ? 6.346 7.916 -28.104 1.00 92.06 70 VAL A O 1
ATOM 550 N N . ARG A 1 71 ? 5.378 7.702 -26.084 1.00 90.44 71 ARG A N 1
ATOM 551 C CA . ARG A 1 71 ? 4.023 8.150 -26.466 1.00 90.44 71 ARG A CA 1
ATOM 552 C C . ARG A 1 71 ? 3.475 9.177 -25.451 1.00 90.44 71 ARG A C 1
ATOM 554 O O . ARG A 1 71 ? 2.424 8.938 -24.850 1.00 90.44 71 ARG A O 1
ATOM 561 N N . PRO A 1 72 ? 4.159 10.323 -25.250 1.00 84.19 72 PRO A N 1
ATOM 562 C CA . PRO A 1 72 ? 3.759 11.331 -24.271 1.00 84.19 72 PRO A CA 1
ATOM 563 C C . PRO A 1 72 ? 2.341 11.849 -24.540 1.00 84.19 72 PRO A C 1
ATOM 565 O O . PRO A 1 72 ? 1.957 12.116 -25.678 1.00 84.19 72 PRO A O 1
ATOM 568 N N . GLY A 1 73 ? 1.550 11.980 -23.473 1.00 76.88 73 GLY A N 1
ATOM 569 C CA . GLY A 1 73 ? 0.133 12.353 -23.540 1.00 76.88 73 GLY A CA 1
ATOM 570 C C . GLY A 1 73 ? -0.838 11.178 -23.721 1.00 76.88 73 GLY A C 1
ATOM 571 O O . GLY A 1 73 ? -2.033 11.357 -23.479 1.00 76.88 73 GLY A O 1
ATOM 572 N N . ASN A 1 74 ? -0.362 9.973 -24.063 1.00 80.50 74 ASN A N 1
ATOM 573 C CA . ASN A 1 74 ? -1.180 8.764 -23.966 1.00 80.50 74 ASN A CA 1
ATOM 574 C C . ASN A 1 74 ? -1.406 8.406 -22.481 1.00 80.50 74 ASN A C 1
ATOM 576 O O . ASN A 1 74 ? -0.467 8.426 -21.688 1.00 80.50 74 ASN A O 1
ATOM 580 N N . LYS A 1 75 ? -2.652 8.088 -22.104 1.00 76.62 75 LYS A N 1
ATOM 581 C CA . LYS A 1 75 ? -3.054 7.718 -20.731 1.00 76.62 75 LYS A CA 1
ATOM 582 C C . LYS A 1 75 ? -3.315 6.215 -20.552 1.00 76.62 75 LYS A C 1
ATOM 584 O O . LYS A 1 75 ? -3.960 5.826 -19.584 1.00 76.62 75 LYS A O 1
ATOM 589 N N . TRP A 1 76 ? -2.833 5.395 -21.484 1.00 83.75 76 TRP A N 1
ATOM 590 C CA . TRP A 1 76 ? -2.910 3.935 -21.439 1.00 83.75 76 TRP A CA 1
ATOM 591 C C . TRP A 1 76 ? -2.360 3.354 -20.124 1.00 83.75 76 TRP A C 1
ATOM 593 O O . TRP A 1 76 ? -1.335 3.806 -19.612 1.00 83.75 76 TRP A O 1
ATOM 603 N N . GLN A 1 77 ? -3.039 2.333 -19.597 1.00 81.81 77 GLN A N 1
ATOM 604 C CA . GLN A 1 77 ? -2.690 1.629 -18.357 1.00 81.81 77 GLN A CA 1
ATOM 605 C C . GLN A 1 77 ? -2.818 0.111 -18.542 1.00 81.81 77 GLN A C 1
ATOM 607 O O . GLN A 1 77 ? -3.562 -0.369 -19.405 1.00 81.81 77 GLN A O 1
ATOM 612 N N . HIS A 1 78 ? -2.124 -0.669 -17.709 1.00 81.38 78 HIS A N 1
ATOM 613 C CA . HIS A 1 78 ? -2.131 -2.131 -17.812 1.00 81.38 78 HIS A CA 1
ATOM 614 C C . HIS A 1 78 ? -3.511 -2.751 -17.503 1.00 81.38 78 HIS A C 1
ATOM 616 O O . HIS A 1 78 ? -3.813 -3.836 -18.010 1.00 81.38 78 HIS A O 1
ATOM 622 N N . GLU A 1 79 ? -4.388 -2.071 -16.752 1.00 83.56 79 GLU A N 1
ATOM 623 C CA . GLU A 1 79 ? -5.795 -2.472 -16.593 1.00 83.56 79 GLU A CA 1
ATOM 624 C C . GLU A 1 79 ? -6.598 -2.364 -17.904 1.00 83.56 79 GLU A C 1
ATOM 626 O O . GLU A 1 79 ? -7.428 -3.230 -18.189 1.00 83.56 79 GLU A O 1
ATOM 631 N N . GLU A 1 80 ? -6.328 -1.361 -18.750 1.00 84.94 80 GLU A N 1
ATOM 632 C CA . GLU A 1 80 ? -6.993 -1.227 -20.054 1.00 84.94 80 GLU A CA 1
ATOM 633 C C . GLU A 1 80 ? -6.581 -2.373 -20.988 1.00 84.94 80 GLU A C 1
ATOM 635 O O . GLU A 1 80 ? -7.432 -3.074 -21.544 1.00 84.94 80 GLU A O 1
ATOM 640 N N . ALA A 1 81 ? -5.275 -2.643 -21.077 1.00 84.00 81 ALA A N 1
ATOM 641 C CA . ALA A 1 81 ? -4.751 -3.789 -21.814 1.00 84.00 81 ALA A CA 1
ATOM 642 C C . ALA A 1 81 ? -5.304 -5.127 -21.286 1.00 84.00 81 ALA A C 1
ATOM 644 O O . ALA A 1 81 ? -5.523 -6.054 -22.066 1.00 84.00 81 ALA A O 1
ATOM 645 N N . SER A 1 82 ? -5.584 -5.224 -19.981 1.00 83.75 82 SER A N 1
ATOM 646 C CA . SER A 1 82 ? -6.173 -6.421 -19.362 1.00 83.75 82 SER A CA 1
ATOM 647 C C . SER A 1 82 ? -7.627 -6.642 -19.803 1.00 83.75 82 SER A C 1
ATOM 649 O O . SER A 1 82 ? -7.997 -7.767 -20.148 1.00 83.75 82 SER A O 1
ATOM 651 N N . VAL A 1 83 ? -8.428 -5.576 -19.933 1.00 85.56 83 VAL A N 1
ATOM 652 C CA . VAL A 1 83 ? -9.766 -5.637 -20.558 1.00 85.56 83 VAL A CA 1
ATOM 653 C C . VAL A 1 83 ? -9.684 -6.049 -22.034 1.00 85.56 83 VAL A C 1
ATOM 655 O O . VAL A 1 83 ? -10.386 -6.973 -22.467 1.00 85.56 83 VAL A O 1
ATOM 658 N N . GLN A 1 84 ? -8.800 -5.416 -22.810 1.00 85.56 84 GLN A N 1
ATOM 659 C CA . GLN A 1 84 ? -8.633 -5.722 -24.235 1.00 85.56 84 GLN A CA 1
ATOM 660 C C . GLN A 1 84 ? -8.180 -7.182 -24.460 1.00 85.56 84 GLN A C 1
ATOM 662 O O . GLN A 1 84 ? -8.703 -7.877 -25.340 1.00 85.56 84 GLN A O 1
ATOM 667 N N . MET A 1 85 ? -7.265 -7.698 -23.631 1.00 81.00 85 MET A N 1
ATOM 668 C CA . MET A 1 85 ? -6.816 -9.091 -23.705 1.00 81.00 85 MET A CA 1
ATOM 669 C C . MET A 1 85 ? -7.893 -10.074 -23.256 1.00 81.00 85 MET A C 1
ATOM 671 O O . MET A 1 85 ? -8.050 -11.118 -23.889 1.00 81.00 85 MET A O 1
ATOM 675 N N . PHE A 1 86 ? -8.672 -9.760 -22.216 1.00 82.75 86 PHE A N 1
ATOM 676 C CA . PHE A 1 86 ? -9.817 -10.580 -21.814 1.00 82.75 86 PHE A CA 1
ATOM 677 C C . PHE A 1 86 ? -10.792 -10.771 -22.989 1.00 82.75 86 PHE A C 1
ATOM 679 O O . PHE A 1 86 ? -11.183 -11.900 -23.300 1.00 82.75 86 PHE A O 1
ATOM 686 N N . HIS A 1 87 ? -11.101 -9.702 -23.728 1.00 85.25 87 HIS A N 1
ATOM 687 C CA . HIS A 1 87 ? -11.870 -9.790 -24.972 1.00 85.25 87 HIS A CA 1
ATOM 688 C C . HIS A 1 87 ? -11.195 -10.641 -26.061 1.00 85.25 87 HIS A C 1
ATOM 690 O O . HIS A 1 87 ? -11.878 -11.430 -26.723 1.00 85.25 87 HIS A O 1
ATOM 696 N N . CYS A 1 88 ? -9.880 -10.501 -26.250 1.00 82.50 88 CYS A N 1
ATOM 697 C CA . CYS A 1 88 ? -9.101 -11.302 -27.197 1.00 82.50 88 CYS A CA 1
ATOM 698 C C . CYS A 1 88 ? -9.168 -12.803 -26.861 1.00 82.50 88 CYS A C 1
ATOM 700 O O . CYS A 1 88 ? -9.592 -13.605 -27.699 1.00 82.50 88 CYS A O 1
ATOM 702 N N . MET A 1 89 ? -8.835 -13.170 -25.618 1.00 78.75 89 MET A N 1
ATOM 703 C CA . MET A 1 89 ? -8.887 -14.539 -25.095 1.00 78.75 89 MET A CA 1
ATOM 704 C C . MET A 1 89 ? -10.280 -15.146 -25.244 1.00 78.75 89 MET A C 1
ATOM 706 O O . MET A 1 89 ? -10.410 -16.264 -25.748 1.00 78.75 89 MET A O 1
ATOM 710 N N . ARG A 1 90 ? -11.317 -14.394 -24.850 1.00 82.62 90 ARG A N 1
ATOM 711 C CA . ARG A 1 90 ? -12.720 -14.814 -24.908 1.00 82.62 90 ARG A CA 1
ATOM 712 C C . ARG A 1 90 ? -13.152 -15.168 -26.328 1.00 82.62 90 ARG A C 1
ATOM 714 O O . ARG A 1 90 ? -13.679 -16.260 -26.547 1.00 82.62 90 ARG A O 1
ATOM 721 N N . LYS A 1 91 ? -12.887 -14.272 -27.286 1.00 84.25 91 LYS A N 1
ATOM 722 C CA . LYS A 1 91 ? -13.260 -14.444 -28.699 1.00 84.25 91 LYS A CA 1
ATOM 723 C C . LYS A 1 91 ? -12.441 -15.542 -29.383 1.00 84.25 91 LYS A C 1
ATOM 725 O O . LYS A 1 91 ? -13.029 -16.409 -30.023 1.00 84.25 91 LYS A O 1
ATOM 730 N N . LYS A 1 92 ? -11.107 -15.544 -29.242 1.00 80.31 92 LYS A N 1
ATOM 731 C CA . LYS A 1 92 ? -10.233 -16.498 -29.955 1.00 80.31 92 LYS A CA 1
ATOM 732 C C . LYS A 1 92 ? -10.351 -17.938 -29.461 1.00 80.31 92 LYS A C 1
ATOM 734 O O . LYS A 1 92 ? -10.306 -18.847 -30.282 1.00 80.31 92 LYS A O 1
ATOM 739 N N . ASN A 1 93 ? -10.526 -18.151 -28.157 1.00 76.38 93 ASN A N 1
ATOM 740 C CA . ASN A 1 93 ? -10.578 -19.497 -27.573 1.00 76.38 93 ASN A CA 1
ATOM 741 C C . ASN A 1 93 ? -12.019 -20.028 -27.398 1.00 76.38 93 ASN A C 1
ATOM 743 O O . ASN A 1 93 ? -12.226 -21.052 -26.751 1.00 76.38 93 ASN A O 1
ATOM 747 N N . GLY A 1 94 ? -13.032 -19.335 -27.943 1.00 78.38 94 GLY A N 1
ATOM 748 C CA . GLY A 1 94 ? -14.438 -19.758 -27.880 1.00 78.38 94 GLY A CA 1
ATOM 749 C C . GLY A 1 94 ? -15.028 -19.806 -26.464 1.00 78.38 94 GLY A C 1
ATOM 750 O O . GLY A 1 94 ? -15.982 -20.552 -26.218 1.00 78.38 94 GLY A O 1
ATOM 751 N N . LEU A 1 95 ? -14.468 -19.034 -25.522 1.00 78.12 95 LEU A N 1
ATOM 752 C CA . LEU A 1 95 ? -14.790 -19.147 -24.092 1.00 78.12 95 LEU A CA 1
ATOM 753 C C . LEU A 1 95 ? -16.256 -18.812 -23.791 1.00 78.12 95 LEU A C 1
ATOM 755 O O . LEU A 1 95 ? -16.798 -19.352 -22.834 1.00 78.12 95 LEU A O 1
ATOM 759 N N . ASP A 1 96 ? -16.921 -18.023 -24.640 1.00 80.75 96 ASP A N 1
ATOM 760 C CA . ASP A 1 96 ? -18.359 -17.718 -24.567 1.00 80.75 96 ASP A CA 1
ATOM 761 C C . ASP A 1 96 ? -19.236 -18.964 -24.390 1.00 80.75 96 ASP A C 1
ATOM 763 O O . ASP A 1 96 ? -20.208 -18.931 -23.630 1.00 80.75 96 ASP A O 1
ATOM 767 N N . LYS A 1 97 ? -18.894 -20.078 -25.056 1.00 78.44 97 LYS A N 1
ATOM 768 C CA . LYS A 1 97 ? -19.615 -21.342 -24.871 1.00 78.44 97 LYS A CA 1
ATOM 769 C C . LYS A 1 97 ? -19.360 -21.912 -23.478 1.00 78.44 97 LYS A C 1
ATOM 771 O O . LYS A 1 97 ? -20.309 -22.208 -22.767 1.00 78.44 97 LYS A O 1
ATOM 776 N N . VAL A 1 98 ? -18.095 -22.010 -23.068 1.00 72.38 98 VAL A N 1
ATOM 777 C CA . VAL A 1 98 ? -17.707 -22.561 -21.757 1.00 72.38 98 VAL A CA 1
ATOM 778 C C . VAL A 1 98 ? -18.303 -21.733 -20.612 1.00 72.38 98 VAL A C 1
ATOM 780 O O . VAL A 1 98 ? -18.785 -22.290 -19.633 1.00 72.38 98 VAL A O 1
ATOM 783 N N . MET A 1 99 ? -18.340 -20.407 -20.756 1.00 75.50 99 MET A N 1
ATOM 784 C CA . MET A 1 99 ? -18.975 -19.481 -19.819 1.00 75.50 99 MET A CA 1
ATOM 785 C C . MET A 1 99 ? -20.494 -19.721 -19.736 1.00 75.50 99 MET A C 1
ATOM 787 O O . MET A 1 99 ? -21.026 -19.826 -18.630 1.00 75.50 99 MET A O 1
ATOM 791 N N . LYS A 1 100 ? -21.189 -19.894 -20.871 1.00 77.06 100 LYS A N 1
ATOM 792 C CA . LYS A 1 100 ? -22.619 -20.265 -20.900 1.00 77.06 100 LYS A CA 1
ATOM 793 C C . LYS A 1 100 ? -22.884 -21.645 -20.287 1.00 77.06 100 LYS A C 1
ATOM 795 O O . LYS A 1 100 ? -23.802 -21.766 -19.479 1.00 77.06 100 LYS A O 1
ATOM 800 N N . ASP A 1 101 ? -22.057 -22.645 -20.593 1.00 72.88 101 ASP A N 1
ATOM 801 C CA . ASP A 1 101 ? -22.131 -23.998 -20.017 1.00 72.88 101 ASP A CA 1
ATOM 802 C C . ASP A 1 101 ? -21.918 -23.961 -18.482 1.00 72.88 101 ASP A C 1
ATOM 804 O O . ASP A 1 101 ? -22.590 -24.666 -17.729 1.00 72.88 101 ASP A O 1
ATOM 808 N N . CYS A 1 102 ? -21.054 -23.060 -17.997 1.00 62.62 102 CYS A N 1
ATOM 809 C CA . CYS A 1 102 ? -20.861 -22.719 -16.580 1.00 62.62 102 CYS A CA 1
ATOM 810 C C . CYS A 1 102 ? -22.007 -21.885 -15.956 1.00 62.62 102 CYS A C 1
ATOM 812 O O . CYS A 1 102 ? -22.013 -21.635 -14.748 1.00 62.62 102 CYS A O 1
ATOM 814 N N . GLY A 1 103 ? -23.000 -21.460 -16.741 1.00 73.44 103 GLY A N 1
ATOM 815 C CA . GLY A 1 103 ? -24.153 -20.690 -16.274 1.00 73.44 103 GLY A CA 1
ATOM 816 C C . GLY A 1 103 ? -23.892 -19.196 -16.055 1.00 73.44 103 GLY A C 1
ATOM 817 O O . GLY A 1 103 ? -24.542 -18.594 -15.194 1.00 73.44 103 GLY A O 1
ATOM 818 N N . LEU A 1 104 ? -22.956 -18.605 -16.804 1.00 74.44 104 LEU A N 1
ATOM 819 C CA . LEU A 1 104 ? -22.782 -17.154 -16.896 1.00 74.44 104 LEU A CA 1
ATOM 820 C C . LEU A 1 104 ? -23.805 -16.542 -17.869 1.00 74.44 104 LEU A C 1
ATOM 822 O O . LEU A 1 104 ? -24.113 -17.119 -18.914 1.00 74.44 104 LEU A O 1
ATOM 826 N N . ASN A 1 105 ? -24.296 -15.351 -17.530 1.00 82.88 105 ASN A N 1
ATOM 827 C CA . ASN A 1 105 ? -25.030 -14.476 -18.435 1.00 82.88 105 ASN A CA 1
ATOM 828 C C . ASN A 1 105 ? -24.014 -13.532 -19.082 1.00 82.88 105 ASN A C 1
ATOM 830 O O . ASN A 1 105 ? -23.515 -12.635 -18.408 1.00 82.88 105 ASN A O 1
ATOM 834 N N . LEU A 1 106 ? -23.671 -13.755 -20.352 1.00 80.69 106 LEU A N 1
ATOM 835 C CA . LEU A 1 106 ? -22.566 -13.035 -20.993 1.00 80.69 106 LEU A CA 1
ATOM 836 C C . LEU A 1 106 ? -22.759 -11.515 -20.967 1.00 80.69 106 LEU A C 1
ATOM 838 O O . LEU A 1 106 ? -21.811 -10.807 -20.647 1.00 80.69 106 LEU A O 1
ATOM 842 N N . ASP A 1 107 ? -23.971 -11.029 -21.228 1.00 82.00 107 ASP A N 1
ATOM 843 C CA . ASP A 1 107 ? -24.233 -9.598 -21.420 1.00 82.00 107 ASP A CA 1
ATOM 844 C C . ASP A 1 107 ? -24.006 -8.780 -20.132 1.00 82.00 107 ASP A C 1
ATOM 846 O O . ASP A 1 107 ? -23.527 -7.651 -20.187 1.00 82.00 107 ASP A O 1
ATOM 850 N N . GLU A 1 108 ? -24.270 -9.371 -18.961 1.00 82.38 108 GLU A N 1
ATOM 851 C CA . GLU A 1 108 ? -24.003 -8.765 -17.645 1.00 82.38 108 GLU A CA 1
ATOM 852 C C . GLU A 1 108 ? -22.621 -9.141 -17.088 1.00 82.38 108 GLU A C 1
ATOM 854 O O . GLU A 1 108 ? -21.943 -8.321 -16.469 1.00 82.38 108 GLU A O 1
ATOM 859 N N . ASP A 1 109 ? -22.204 -10.403 -17.247 1.00 81.00 109 ASP A N 1
ATOM 860 C CA . ASP A 1 109 ? -20.988 -10.925 -16.619 1.00 81.00 109 ASP A CA 1
ATOM 861 C C . ASP A 1 109 ? -19.714 -10.418 -17.293 1.00 81.00 109 ASP A C 1
ATOM 863 O O . ASP A 1 109 ? -18.715 -10.248 -16.603 1.00 81.00 109 ASP A O 1
ATOM 867 N N . ILE A 1 110 ? -19.735 -10.159 -18.605 1.00 84.31 110 ILE A N 1
ATOM 868 C CA . ILE A 1 110 ? -18.590 -9.594 -19.334 1.00 84.31 110 ILE A CA 1
ATOM 869 C C . ILE A 1 110 ? -18.334 -8.155 -18.864 1.00 84.31 110 ILE A C 1
ATOM 871 O O . ILE A 1 110 ? -17.224 -7.859 -18.430 1.00 84.31 110 ILE A O 1
ATOM 875 N N . ILE A 1 111 ? -19.381 -7.324 -18.811 1.00 87.81 111 ILE A N 1
ATOM 876 C CA . ILE A 1 111 ? -19.305 -5.950 -18.289 1.00 87.81 111 ILE A CA 1
ATOM 877 C C . ILE A 1 111 ? -18.876 -5.952 -16.814 1.00 87.81 111 ILE A C 1
ATOM 879 O O . ILE A 1 111 ? -18.028 -5.165 -16.406 1.00 87.81 111 ILE A O 1
ATOM 883 N N . PHE A 1 112 ? -19.409 -6.869 -16.000 1.00 85.81 112 PHE A N 1
ATOM 884 C CA . PHE A 1 112 ? -18.982 -7.016 -14.607 1.00 85.81 112 PHE A CA 1
ATOM 885 C C . PHE A 1 112 ? -17.505 -7.401 -14.470 1.00 85.81 112 PHE A C 1
ATOM 887 O O . PHE A 1 112 ? -16.848 -6.914 -13.555 1.00 85.81 112 PHE A O 1
ATOM 894 N N . ILE A 1 113 ? -16.975 -8.255 -15.355 1.00 80.69 113 ILE A N 1
ATOM 895 C CA . ILE A 1 113 ? -15.540 -8.550 -15.393 1.00 80.69 113 ILE A CA 1
ATOM 896 C C . ILE A 1 113 ? -14.776 -7.253 -15.688 1.00 80.69 113 ILE A C 1
ATOM 898 O O . ILE A 1 113 ? -13.962 -6.861 -14.864 1.00 80.69 113 ILE A O 1
ATOM 902 N N . GLU A 1 114 ? -15.085 -6.538 -16.773 1.00 84.75 114 GLU A N 1
ATOM 903 C CA . GLU A 1 114 ? -14.414 -5.276 -17.147 1.00 84.75 114 GLU A CA 1
ATOM 904 C C . GLU A 1 114 ? -14.364 -4.250 -16.001 1.00 84.75 114 GLU A C 1
ATOM 906 O O . GLU A 1 114 ? -13.295 -3.737 -15.664 1.00 84.75 114 GLU A O 1
ATOM 911 N N . GLU A 1 115 ? -15.503 -4.004 -15.350 1.00 87.38 115 GLU A N 1
ATOM 912 C CA . GLU A 1 115 ? -15.619 -3.060 -14.234 1.00 87.38 115 GLU A CA 1
ATOM 913 C C . GLU A 1 115 ? -14.873 -3.516 -12.959 1.00 87.38 115 GLU A C 1
ATOM 915 O O . GLU A 1 115 ? -14.518 -2.679 -12.128 1.00 87.38 115 GLU A O 1
ATOM 920 N N . LEU A 1 116 ? -14.636 -4.823 -12.776 1.00 83.44 116 LEU A N 1
ATOM 921 C CA . LEU A 1 116 ? -13.775 -5.351 -11.708 1.00 83.44 116 LEU A CA 1
ATOM 922 C C . LEU A 1 116 ? -12.282 -5.279 -12.053 1.00 83.44 116 LEU A C 1
ATOM 924 O O . LEU A 1 116 ? -11.465 -5.174 -11.141 1.00 83.44 116 LEU A O 1
ATOM 928 N N . ILE A 1 117 ? -11.930 -5.358 -13.341 1.00 80.56 117 ILE A N 1
ATOM 929 C CA . ILE A 1 117 ? -10.552 -5.236 -13.837 1.00 80.56 117 ILE A CA 1
ATOM 930 C C . ILE A 1 117 ? -10.068 -3.790 -13.678 1.00 80.56 117 ILE A C 1
ATOM 932 O O . ILE A 1 117 ? -9.029 -3.544 -13.070 1.00 80.56 117 ILE A O 1
ATOM 936 N N . GLN A 1 118 ? -10.852 -2.833 -14.180 1.00 84.06 118 GLN A N 1
ATOM 937 C CA . GLN A 1 118 ? -10.555 -1.400 -14.086 1.00 84.06 118 GLN A CA 1
ATOM 938 C C . GLN A 1 118 ? -10.661 -0.882 -12.640 1.00 84.06 118 GLN A C 1
ATOM 940 O O . GLN A 1 118 ? -9.970 0.065 -12.255 1.00 84.06 118 GLN A O 1
ATOM 945 N N . GLY A 1 119 ? -11.513 -1.513 -11.824 1.00 80.75 119 GLY A N 1
ATOM 946 C CA . GLY A 1 119 ? -11.906 -1.013 -10.511 1.00 80.75 119 GLY A CA 1
ATOM 947 C C . GLY A 1 119 ? -12.819 0.215 -10.612 1.00 80.75 119 GLY A C 1
ATOM 948 O O . GLY A 1 119 ? -13.107 0.721 -11.697 1.00 80.75 119 GLY A O 1
ATOM 949 N N . ARG A 1 120 ? -13.313 0.707 -9.468 1.00 76.19 120 ARG A N 1
ATOM 950 C CA . ARG A 1 120 ? -14.240 1.853 -9.425 1.00 76.19 120 ARG A CA 1
ATOM 951 C C . ARG A 1 120 ? -13.840 2.882 -8.375 1.00 76.19 120 ARG A C 1
ATOM 953 O O . ARG A 1 120 ? -13.795 2.570 -7.187 1.00 76.19 120 ARG A O 1
ATOM 960 N N . THR A 1 121 ? -13.604 4.120 -8.802 1.00 66.12 121 THR A N 1
ATOM 961 C CA . THR A 1 121 ? -13.434 5.269 -7.905 1.00 66.12 121 THR A CA 1
ATOM 962 C C . THR A 1 121 ? -14.778 5.703 -7.325 1.00 66.12 121 THR A C 1
ATOM 964 O O . THR A 1 121 ? -15.804 5.684 -8.000 1.00 66.12 121 THR A O 1
ATOM 967 N N . SER A 1 122 ? -14.786 6.118 -6.060 1.00 57.78 122 SER A N 1
ATOM 968 C CA . SER A 1 122 ? -16.011 6.389 -5.283 1.00 57.78 122 SER A CA 1
ATOM 969 C C . SER A 1 122 ? -16.642 7.768 -5.540 1.00 57.78 122 SER A C 1
ATOM 971 O O . SER A 1 122 ? -17.322 8.304 -4.674 1.00 57.78 122 SER A O 1
ATOM 973 N N . SER A 1 123 ? -16.395 8.362 -6.710 1.00 50.31 123 SER A N 1
ATOM 974 C CA . SER A 1 123 ? -16.731 9.757 -7.031 1.00 50.31 123 SER A CA 1
ATOM 975 C C . SER A 1 123 ? -18.220 10.026 -7.271 1.00 50.31 123 SER A C 1
ATOM 977 O O . SER A 1 123 ? -18.634 11.182 -7.231 1.00 50.31 123 SER A O 1
ATOM 979 N N . ASP A 1 124 ? -19.028 8.986 -7.504 1.00 45.25 124 ASP A N 1
ATOM 980 C CA . ASP A 1 124 ? -20.445 9.137 -7.836 1.00 45.25 124 ASP A CA 1
ATOM 981 C C . ASP A 1 124 ? -21.361 8.881 -6.626 1.00 45.25 124 ASP A C 1
ATOM 983 O O . ASP A 1 124 ? -21.469 7.761 -6.104 1.00 45.25 124 ASP A O 1
ATOM 987 N N . SER A 1 125 ? -22.153 9.893 -6.262 1.00 58.28 125 SER A N 1
ATOM 988 C CA . SER A 1 125 ? -23.295 9.761 -5.340 1.00 58.28 125 SER A CA 1
ATOM 989 C C . SER A 1 125 ? -24.437 8.899 -5.903 1.00 58.28 125 SER A C 1
ATOM 991 O O . SER A 1 125 ? -25.353 8.523 -5.178 1.00 58.28 125 SER A O 1
ATOM 993 N N . LYS A 1 126 ? -24.376 8.528 -7.189 1.00 73.25 126 LYS A N 1
ATOM 994 C CA . LYS A 1 126 ? -25.329 7.641 -7.877 1.00 73.25 126 LYS A CA 1
ATOM 995 C C . LYS A 1 126 ? -24.638 6.355 -8.323 1.00 73.25 126 LYS A C 1
ATOM 997 O O . LYS A 1 126 ? -23.461 6.371 -8.663 1.00 73.25 126 LYS A O 1
ATOM 1002 N N . TRP A 1 127 ? -25.358 5.236 -8.339 1.00 84.62 127 TRP A N 1
ATOM 1003 C CA . TRP A 1 127 ? -24.798 3.975 -8.823 1.00 84.62 127 TRP A CA 1
ATOM 1004 C C . TRP A 1 127 ? -24.650 3.975 -10.348 1.00 84.62 127 TRP A C 1
ATOM 1006 O O . TRP A 1 127 ? -25.638 3.938 -11.079 1.00 84.62 127 TRP A O 1
ATOM 1016 N N . THR A 1 128 ? -23.407 4.001 -10.827 1.00 84.75 128 THR A N 1
ATOM 1017 C CA . THR A 1 128 ? -23.064 4.063 -12.258 1.00 84.75 128 THR A CA 1
ATOM 1018 C C . THR A 1 128 ? -22.556 2.738 -12.836 1.00 84.75 128 THR A C 1
ATOM 1020 O O . THR A 1 128 ? -22.072 2.715 -13.969 1.00 84.75 128 THR A O 1
ATOM 1023 N N . ALA A 1 129 ? -22.626 1.628 -12.087 1.00 85.56 129 ALA A N 1
ATOM 1024 C CA . ALA A 1 129 ? -22.171 0.326 -12.579 1.00 85.56 129 ALA A CA 1
ATOM 1025 C C . ALA A 1 129 ? -23.270 -0.416 -13.348 1.00 85.56 129 ALA A C 1
ATOM 1027 O O . ALA A 1 129 ? -24.438 -0.416 -12.952 1.00 85.56 129 ALA A O 1
ATOM 1028 N N . LYS A 1 130 ? -22.875 -1.072 -14.440 1.00 89.06 130 LYS A N 1
ATOM 1029 C CA . LYS A 1 130 ? -23.764 -1.801 -15.355 1.00 89.06 130 LYS A CA 1
ATOM 1030 C C . LYS A 1 130 ? -23.690 -3.313 -15.165 1.00 89.06 130 LYS A C 1
ATOM 1032 O O . LYS A 1 130 ? -24.692 -3.989 -15.367 1.00 89.06 130 LYS A O 1
ATOM 1037 N N . GLY A 1 131 ? -22.538 -3.849 -14.754 1.00 84.06 131 GLY A N 1
ATOM 1038 C CA . GLY A 1 131 ? -22.356 -5.289 -14.571 1.00 84.06 131 GLY A CA 1
ATOM 1039 C C . GLY A 1 131 ? -23.160 -5.862 -13.399 1.00 84.06 131 GLY A C 1
ATOM 1040 O O . GLY A 1 131 ? -23.511 -7.046 -13.407 1.00 84.06 131 GLY A O 1
ATOM 1041 N N . ARG A 1 132 ? -23.467 -5.039 -12.382 1.00 87.56 132 ARG A N 1
ATOM 1042 C CA . ARG A 1 132 ? -24.272 -5.407 -11.203 1.00 87.56 132 ARG A CA 1
ATOM 1043 C C . ARG A 1 132 ? -25.101 -4.237 -10.665 1.00 87.56 132 ARG A C 1
ATOM 1045 O O . ARG A 1 132 ? -24.673 -3.092 -10.782 1.00 87.56 132 ARG A O 1
ATOM 1052 N N . PRO A 1 133 ? -26.228 -4.516 -9.984 1.00 88.44 133 PRO A N 1
ATOM 1053 C CA . PRO A 1 133 ? -26.957 -3.524 -9.197 1.00 88.44 133 PRO A CA 1
ATOM 1054 C C . PRO A 1 133 ? -26.226 -3.143 -7.897 1.00 88.44 133 PRO A C 1
ATOM 1056 O O . PRO A 1 133 ? -25.447 -3.923 -7.346 1.00 88.44 133 PRO A O 1
ATOM 1059 N N . GLU A 1 134 ? -26.575 -1.975 -7.355 1.00 87.75 134 GLU A N 1
ATOM 1060 C CA . GLU A 1 134 ? -25.971 -1.351 -6.166 1.00 87.75 134 GLU A CA 1
ATOM 1061 C C . GLU A 1 134 ? -25.948 -2.245 -4.916 1.00 87.75 134 GLU A C 1
ATOM 1063 O O . GLU A 1 134 ? -24.998 -2.215 -4.140 1.00 87.75 134 GLU A O 1
ATOM 1068 N N . ASN A 1 135 ? -26.920 -3.149 -4.746 1.00 83.94 135 ASN A N 1
ATOM 1069 C CA . ASN A 1 135 ? -26.918 -4.095 -3.621 1.00 83.94 135 ASN A CA 1
ATOM 1070 C C . ASN A 1 135 ? -25.783 -5.150 -3.675 1.00 83.94 135 ASN A C 1
ATOM 1072 O O . ASN A 1 135 ? -25.669 -5.970 -2.755 1.00 83.94 135 ASN A O 1
ATOM 1076 N N . LYS A 1 136 ? -24.945 -5.131 -4.724 1.00 86.06 136 LYS A N 1
ATOM 1077 C CA . LYS A 1 136 ? -23.712 -5.917 -4.891 1.00 86.06 136 LYS A CA 1
ATOM 1078 C C . LYS A 1 136 ? -22.435 -5.061 -4.946 1.00 86.06 136 LYS A C 1
ATOM 1080 O O . LYS A 1 136 ? -21.405 -5.582 -5.367 1.00 86.06 136 LYS A O 1
ATOM 1085 N N . SER A 1 137 ? -22.471 -3.800 -4.508 1.00 87.75 137 SER A N 1
ATOM 1086 C CA . SER A 1 137 ? -21.313 -2.887 -4.524 1.00 87.75 137 SER A CA 1
ATOM 1087 C C . SER A 1 137 ? -20.036 -3.479 -3.906 1.00 87.75 137 SER A C 1
ATOM 1089 O O . SER A 1 137 ? -18.981 -3.397 -4.527 1.00 87.75 137 SER A O 1
ATOM 1091 N N . PHE A 1 138 ? -20.150 -4.211 -2.793 1.00 85.50 138 PHE A N 1
ATOM 1092 C CA . PHE A 1 138 ? -19.042 -4.909 -2.122 1.00 85.50 138 PHE A CA 1
ATOM 1093 C C . PHE A 1 138 ? -18.230 -5.866 -3.016 1.00 85.50 138 PHE A C 1
ATOM 1095 O O . PHE A 1 138 ? -17.112 -6.227 -2.666 1.00 85.50 138 PHE A O 1
ATOM 1102 N N . LEU A 1 139 ? -18.757 -6.315 -4.164 1.00 83.88 139 LEU A N 1
ATOM 1103 C CA . LEU A 1 139 ? -17.992 -7.153 -5.095 1.00 83.88 139 LEU A CA 1
ATOM 1104 C C . LEU A 1 139 ? -16.836 -6.388 -5.756 1.00 83.88 139 LEU A C 1
ATOM 1106 O O . LEU A 1 139 ? -15.813 -6.992 -6.071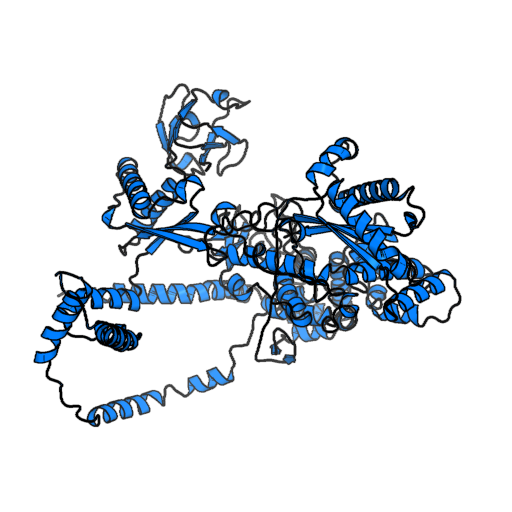 1.00 83.88 139 LEU A O 1
ATOM 1110 N N . TYR A 1 140 ? -16.990 -5.075 -5.950 1.00 85.19 140 TYR A N 1
ATOM 1111 C CA . TYR A 1 140 ? -15.993 -4.211 -6.588 1.00 85.19 140 TYR A CA 1
ATOM 1112 C C . TYR A 1 140 ? -14.818 -3.853 -5.663 1.00 85.19 140 TYR A C 1
ATOM 1114 O O . TYR A 1 140 ? -13.795 -3.355 -6.123 1.00 85.19 140 TYR A O 1
ATOM 1122 N N . GLU A 1 141 ? -14.922 -4.192 -4.378 1.00 85.75 141 GLU A N 1
ATOM 1123 C CA . GLU A 1 141 ? -13.871 -4.029 -3.368 1.00 85.75 141 GLU A CA 1
ATOM 1124 C C . GLU A 1 141 ? -12.934 -5.251 -3.271 1.00 85.75 141 GLU A C 1
ATOM 1126 O O . GLU A 1 141 ? -12.007 -5.249 -2.469 1.00 85.75 141 GLU A O 1
ATOM 1131 N N . ILE A 1 142 ? -13.152 -6.305 -4.072 1.00 82.12 142 ILE A N 1
ATOM 1132 C CA . ILE A 1 142 ? -12.415 -7.577 -3.947 1.00 82.12 142 ILE A CA 1
ATOM 1133 C C . ILE A 1 142 ? -11.114 -7.602 -4.774 1.00 82.12 142 ILE A C 1
ATOM 1135 O O . ILE A 1 142 ? -10.086 -8.048 -4.268 1.00 82.12 142 ILE A O 1
ATOM 1139 N N . VAL A 1 143 ? -11.155 -7.182 -6.047 1.00 79.56 143 VAL A N 1
ATOM 1140 C CA . VAL A 1 143 ? -10.076 -7.437 -7.039 1.00 79.56 143 VAL A CA 1
ATOM 1141 C C . VAL A 1 143 ? -9.185 -6.212 -7.292 1.00 79.56 143 VAL A C 1
ATOM 1143 O O . VAL A 1 143 ? -7.958 -6.320 -7.327 1.00 79.56 143 VAL A O 1
ATOM 1146 N N . ALA A 1 144 ? -9.797 -5.040 -7.464 1.00 83.94 144 ALA A N 1
ATOM 1147 C CA . ALA A 1 144 ? -9.114 -3.772 -7.710 1.00 83.94 144 ALA A CA 1
ATOM 1148 C C . ALA A 1 144 ? -9.808 -2.667 -6.903 1.00 83.94 144 ALA A C 1
ATOM 1150 O O . ALA A 1 144 ? -10.642 -1.913 -7.411 1.00 83.94 144 ALA A O 1
ATOM 1151 N N . ASN A 1 145 ? -9.497 -2.604 -5.609 1.00 86.94 145 ASN A N 1
ATOM 1152 C CA . ASN A 1 145 ? -10.205 -1.750 -4.663 1.00 86.94 145 ASN A CA 1
ATOM 1153 C C . ASN A 1 145 ? -9.688 -0.305 -4.748 1.00 86.94 145 ASN A C 1
ATOM 1155 O O . ASN A 1 145 ? -8.814 0.110 -3.991 1.00 86.94 145 ASN A O 1
ATOM 1159 N N . LYS A 1 146 ? -10.245 0.484 -5.672 1.00 82.75 146 LYS A N 1
ATOM 1160 C CA . LYS A 1 146 ? -9.913 1.911 -5.848 1.00 82.75 146 LYS A CA 1
ATOM 1161 C C . LYS A 1 146 ? -10.602 2.837 -4.807 1.00 82.75 146 LYS A C 1
ATOM 1163 O O . LYS A 1 146 ? -10.558 4.053 -4.963 1.00 82.75 146 LYS A O 1
ATOM 1168 N N . LEU A 1 147 ? -11.251 2.289 -3.765 1.00 82.62 147 LEU A N 1
ATOM 1169 C CA . LEU A 1 147 ? -11.809 3.045 -2.624 1.00 82.62 147 LEU A CA 1
ATOM 1170 C C . LEU A 1 147 ? -10.763 3.206 -1.509 1.00 82.62 147 LEU A C 1
ATOM 1172 O O . LEU A 1 147 ? -10.504 4.323 -1.060 1.00 82.62 147 LEU A O 1
ATOM 1176 N N . ASN A 1 148 ? -10.167 2.097 -1.058 1.00 84.81 148 ASN A N 1
ATOM 1177 C CA . ASN A 1 148 ? -9.205 2.075 0.055 1.00 84.81 148 ASN A CA 1
ATOM 1178 C C . ASN A 1 148 ? -7.957 1.216 -0.197 1.00 84.81 148 ASN A C 1
ATOM 1180 O O . ASN A 1 148 ? -7.090 1.129 0.666 1.00 84.81 148 ASN A O 1
ATOM 1184 N N . GLY A 1 149 ? -7.838 0.578 -1.361 1.00 85.81 149 GLY A N 1
ATOM 1185 C CA . GLY A 1 149 ? -6.685 -0.244 -1.707 1.00 85.81 149 GLY A CA 1
ATOM 1186 C C . GLY A 1 149 ? -6.655 -1.632 -1.065 1.00 85.81 149 GLY A C 1
ATOM 1187 O O . GLY A 1 149 ? -5.731 -2.375 -1.375 1.00 85.81 149 GLY A O 1
ATOM 1188 N N . ILE A 1 150 ? -7.611 -2.033 -0.222 1.00 90.25 150 ILE A N 1
ATOM 1189 C CA . ILE A 1 150 ? -7.626 -3.381 0.369 1.00 90.25 150 ILE A CA 1
ATOM 1190 C C . ILE A 1 150 ? -8.262 -4.362 -0.627 1.00 90.25 150 ILE A C 1
ATOM 1192 O O . ILE A 1 150 ? -9.483 -4.468 -0.708 1.00 90.25 150 ILE A O 1
ATOM 1196 N N . ASP A 1 151 ? -7.431 -5.068 -1.393 1.00 87.69 151 ASP A N 1
ATOM 1197 C CA . ASP A 1 151 ? -7.825 -6.096 -2.366 1.00 87.69 151 ASP A CA 1
ATOM 1198 C C . ASP A 1 151 ? -6.912 -7.333 -2.291 1.00 87.69 151 ASP A C 1
ATOM 1200 O O . ASP A 1 151 ? -5.834 -7.305 -1.690 1.00 87.69 151 ASP A O 1
ATOM 1204 N N . VAL A 1 152 ? -7.362 -8.439 -2.896 1.00 81.81 152 VAL A N 1
ATOM 1205 C CA . VAL A 1 152 ? -6.652 -9.734 -2.856 1.00 81.81 152 VAL A CA 1
ATOM 1206 C C . VAL A 1 152 ? -5.301 -9.723 -3.571 1.00 81.81 152 VAL A C 1
ATOM 1208 O O . VAL A 1 152 ? -4.426 -10.490 -3.195 1.00 81.81 152 VAL A O 1
ATOM 1211 N N . ASP A 1 153 ? -5.119 -8.834 -4.547 1.00 82.19 153 ASP A N 1
ATOM 1212 C CA . ASP A 1 153 ? -3.868 -8.648 -5.297 1.00 82.19 153 ASP A CA 1
ATOM 1213 C C . ASP A 1 153 ? -2.720 -8.249 -4.363 1.00 82.19 153 ASP A C 1
ATOM 1215 O O . ASP A 1 153 ? -1.628 -8.816 -4.422 1.00 82.19 153 ASP A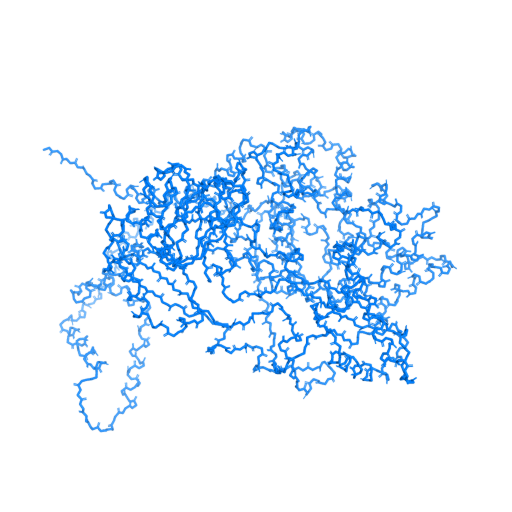 O 1
ATOM 1219 N N . LYS A 1 154 ? -2.994 -7.358 -3.400 1.00 85.00 154 LYS A N 1
ATOM 1220 C CA . LYS A 1 154 ? -2.042 -7.057 -2.320 1.00 85.00 154 LYS A CA 1
ATOM 1221 C C . LYS A 1 154 ? -1.853 -8.235 -1.379 1.00 85.00 154 LYS A C 1
ATOM 1223 O O . LYS A 1 154 ? -0.747 -8.440 -0.896 1.00 85.00 154 LYS A O 1
ATOM 1228 N N . TRP A 1 155 ? -2.894 -9.018 -1.104 1.00 87.31 155 TRP A N 1
ATOM 1229 C CA . TRP A 1 155 ? -2.759 -10.186 -0.231 1.00 87.31 155 TRP A CA 1
ATOM 1230 C C . TRP A 1 155 ? -1.855 -11.255 -0.856 1.00 87.31 155 TRP A C 1
ATOM 1232 O O . TRP A 1 155 ? -1.057 -11.848 -0.127 1.00 87.31 155 TRP A O 1
ATOM 1242 N N . ASP A 1 156 ? -1.907 -11.436 -2.182 1.00 83.19 156 ASP A N 1
ATOM 1243 C CA . ASP A 1 156 ? -0.949 -12.288 -2.876 1.00 83.19 156 ASP A CA 1
ATOM 1244 C C . ASP A 1 156 ? 0.430 -11.657 -2.989 1.00 83.19 156 ASP A C 1
ATOM 1246 O O . ASP A 1 156 ? 1.363 -12.267 -2.480 1.00 83.19 156 ASP A O 1
ATOM 1250 N N . TYR A 1 157 ? 0.607 -10.469 -3.585 1.00 82.44 157 TYR A N 1
ATOM 1251 C CA . TYR A 1 157 ? 1.976 -9.993 -3.832 1.00 82.44 157 TYR A CA 1
ATOM 1252 C C . TYR A 1 157 ? 2.766 -9.740 -2.536 1.00 82.44 157 TYR A C 1
ATOM 1254 O O . TYR A 1 157 ? 3.970 -9.991 -2.504 1.00 82.44 157 TYR A O 1
ATOM 1262 N N . LEU A 1 158 ? 2.106 -9.347 -1.435 1.00 85.38 158 LEU A N 1
ATOM 1263 C CA . LEU A 1 158 ? 2.765 -9.204 -0.128 1.00 85.38 158 LEU A CA 1
ATOM 1264 C C . LEU A 1 158 ? 3.196 -10.545 0.470 1.00 85.38 158 LEU A C 1
ATOM 1266 O O . LEU A 1 158 ? 4.271 -10.622 1.053 1.00 85.38 158 LEU A O 1
ATOM 1270 N N . ALA A 1 159 ? 2.413 -11.614 0.307 1.00 83.12 159 ALA A N 1
ATOM 1271 C CA . ALA A 1 159 ? 2.886 -12.954 0.653 1.00 83.12 159 ALA A CA 1
ATOM 1272 C C . ALA A 1 159 ? 3.969 -13.433 -0.334 1.00 83.12 159 ALA A C 1
ATOM 1274 O O . ALA A 1 159 ? 4.922 -14.111 0.059 1.00 83.12 159 ALA A O 1
ATOM 1275 N N . ARG A 1 160 ? 3.824 -13.063 -1.613 1.00 82.62 160 ARG A N 1
ATOM 1276 C CA . ARG A 1 160 ? 4.589 -13.597 -2.733 1.00 82.62 160 ARG A CA 1
ATOM 1277 C C . ARG A 1 160 ? 6.012 -13.098 -2.777 1.00 82.62 160 ARG A C 1
ATOM 1279 O O . ARG A 1 160 ? 6.963 -13.874 -2.693 1.00 82.62 160 ARG A O 1
ATOM 1286 N N . ASP A 1 161 ? 6.136 -11.792 -2.944 1.00 84.19 161 ASP A N 1
ATOM 1287 C CA . ASP A 1 161 ? 7.409 -11.138 -3.175 1.00 84.19 161 ASP A CA 1
ATOM 1288 C C . ASP A 1 161 ? 8.291 -11.318 -1.937 1.00 84.19 161 ASP A C 1
ATOM 1290 O O . ASP A 1 161 ? 9.448 -11.707 -2.075 1.00 84.19 161 ASP A O 1
ATOM 1294 N N . CYS A 1 162 ? 7.715 -11.179 -0.735 1.00 83.00 162 CYS A N 1
ATOM 1295 C CA . CYS A 1 162 ? 8.365 -11.496 0.537 1.00 83.00 162 CYS A CA 1
ATOM 1296 C C . CYS A 1 162 ? 9.058 -12.869 0.527 1.00 83.00 162 CYS A C 1
ATOM 1298 O O . CYS A 1 162 ? 10.256 -12.942 0.797 1.00 83.00 162 CYS A O 1
ATOM 1300 N N . HIS A 1 163 ? 8.363 -13.946 0.142 1.00 83.38 163 HIS A N 1
ATOM 1301 C CA . HIS A 1 163 ? 8.960 -15.284 0.111 1.00 83.38 163 HIS A CA 1
ATOM 1302 C C . HIS A 1 163 ? 10.141 -15.392 -0.873 1.00 83.38 163 HIS A C 1
ATOM 1304 O O . HIS A 1 163 ? 11.223 -15.818 -0.470 1.00 83.38 163 HIS A O 1
ATOM 1310 N N . TYR A 1 164 ? 9.971 -14.993 -2.142 1.00 75.81 164 TYR A N 1
ATOM 1311 C CA . TYR A 1 164 ? 11.042 -15.100 -3.154 1.00 75.81 164 TYR A CA 1
ATOM 1312 C C . TYR A 1 164 ? 12.218 -14.134 -2.899 1.00 75.81 164 TYR A C 1
ATOM 1314 O O . TYR A 1 164 ? 13.336 -14.388 -3.355 1.00 75.81 164 TYR A O 1
ATOM 1322 N N . LEU A 1 165 ? 11.992 -13.039 -2.164 1.00 73.31 165 LEU A N 1
ATOM 1323 C CA . LEU A 1 165 ? 13.030 -12.101 -1.716 1.00 73.31 165 LEU A CA 1
ATOM 1324 C C . LEU A 1 165 ? 13.683 -12.504 -0.380 1.00 73.31 165 LEU A C 1
ATOM 1326 O O . LEU A 1 165 ? 14.723 -11.948 -0.031 1.00 73.31 165 LEU A O 1
ATOM 1330 N N . GLY A 1 166 ? 13.096 -13.446 0.365 1.00 73.44 166 GLY A N 1
ATOM 1331 C CA . GLY A 1 166 ? 13.528 -13.834 1.713 1.00 73.44 166 GLY A CA 1
ATOM 1332 C C . GLY A 1 166 ? 13.132 -12.855 2.831 1.00 73.44 166 GLY A C 1
ATOM 1333 O O . GLY A 1 166 ? 13.592 -13.014 3.961 1.00 73.44 166 GLY A O 1
ATOM 1334 N N . ILE A 1 167 ? 12.285 -11.866 2.532 1.00 78.12 167 ILE A N 1
ATOM 1335 C CA . ILE A 1 167 ? 11.789 -10.847 3.471 1.00 78.12 167 ILE A CA 1
ATOM 1336 C C . ILE A 1 167 ? 10.584 -11.416 4.244 1.00 78.12 167 ILE A C 1
ATOM 1338 O O . ILE A 1 167 ? 9.685 -11.980 3.618 1.00 78.12 167 ILE A O 1
ATOM 1342 N N . PRO A 1 168 ? 10.486 -11.266 5.576 1.00 74.88 168 PRO A N 1
ATOM 1343 C CA . PRO A 1 168 ? 9.297 -11.683 6.323 1.00 74.88 168 PRO A CA 1
ATOM 1344 C C . PRO A 1 168 ? 8.030 -10.926 5.897 1.00 74.88 168 PRO A C 1
ATOM 1346 O O . PRO A 1 168 ? 7.992 -9.697 5.915 1.00 74.88 168 PRO A O 1
ATOM 1349 N N . ASN A 1 169 ? 6.957 -11.651 5.567 1.00 82.06 169 ASN A N 1
ATOM 1350 C CA . ASN A 1 169 ? 5.631 -11.049 5.406 1.00 82.06 169 ASN A CA 1
ATOM 1351 C C . ASN A 1 169 ? 5.027 -10.760 6.794 1.00 82.06 169 ASN A C 1
ATOM 1353 O O . ASN A 1 169 ? 4.690 -11.689 7.528 1.00 82.06 169 ASN A O 1
ATOM 1357 N N . GLY A 1 170 ? 4.858 -9.481 7.135 1.00 80.31 170 GLY A N 1
ATOM 1358 C CA . GLY A 1 170 ? 4.261 -9.032 8.399 1.00 80.31 170 GLY A CA 1
ATOM 1359 C C . GLY A 1 170 ? 2.727 -9.062 8.451 1.00 80.31 170 GLY A C 1
ATOM 1360 O O . GLY A 1 170 ? 2.151 -8.650 9.457 1.00 80.31 170 GLY A O 1
ATOM 1361 N N . PHE A 1 171 ? 2.048 -9.510 7.388 1.00 87.19 171 PHE A N 1
ATOM 1362 C CA . PHE A 1 171 ? 0.598 -9.391 7.227 1.00 87.19 171 PHE A CA 1
ATOM 1363 C C . PHE A 1 171 ? -0.123 -10.743 7.041 1.00 87.19 171 PHE A C 1
ATOM 1365 O O . PHE A 1 171 ? 0.080 -11.464 6.061 1.00 87.19 171 PHE A O 1
ATOM 1372 N N . ASP A 1 172 ? -1.043 -11.047 7.966 1.00 84.56 172 ASP A N 1
ATOM 1373 C CA . ASP A 1 172 ? -1.938 -12.210 7.914 1.00 84.56 172 ASP A CA 1
ATOM 1374 C C . ASP A 1 172 ? -3.270 -11.870 7.211 1.00 84.56 172 ASP A C 1
ATOM 1376 O O . ASP A 1 172 ? -4.260 -11.450 7.828 1.00 84.56 172 ASP A O 1
ATOM 1380 N N . HIS A 1 173 ? -3.319 -12.125 5.900 1.00 84.12 173 HIS A N 1
ATOM 1381 C CA . HIS A 1 173 ? -4.538 -11.989 5.100 1.00 84.12 173 HIS A CA 1
ATOM 1382 C C . HIS A 1 173 ? -5.666 -12.940 5.551 1.00 84.12 173 HIS A C 1
ATOM 1384 O O . HIS A 1 173 ? -6.844 -12.620 5.379 1.00 84.12 173 HIS A O 1
ATOM 1390 N N . GLN A 1 174 ? -5.353 -14.098 6.152 1.00 82.19 174 GLN A N 1
ATOM 1391 C CA . GLN A 1 174 ? -6.362 -15.052 6.624 1.00 82.19 174 GLN A CA 1
ATOM 1392 C C . GLN A 1 174 ? -7.098 -14.494 7.841 1.00 82.19 174 GLN A C 1
ATOM 1394 O O . GLN A 1 174 ? -8.317 -14.651 7.945 1.00 82.19 174 GLN A O 1
ATOM 1399 N N . ARG A 1 175 ? -6.387 -13.835 8.762 1.00 83.62 175 ARG A N 1
ATOM 1400 C CA . ARG A 1 175 ? -6.982 -13.122 9.902 1.00 83.62 175 ARG A CA 1
ATOM 1401 C C . ARG A 1 175 ? -7.860 -11.963 9.441 1.00 83.62 175 ARG A C 1
ATOM 1403 O O . ARG A 1 175 ? -8.980 -11.849 9.948 1.00 83.62 175 ARG A O 1
ATOM 1410 N N . LEU A 1 176 ? -7.409 -11.169 8.466 1.00 85.81 176 LEU A N 1
ATOM 1411 C CA . LEU A 1 176 ? -8.212 -10.077 7.909 1.00 85.81 176 LEU A CA 1
ATOM 1412 C C . LEU A 1 176 ? -9.484 -10.613 7.224 1.00 85.81 176 LEU A C 1
ATOM 1414 O O . LEU A 1 176 ? -10.587 -10.189 7.572 1.00 85.81 176 LEU A O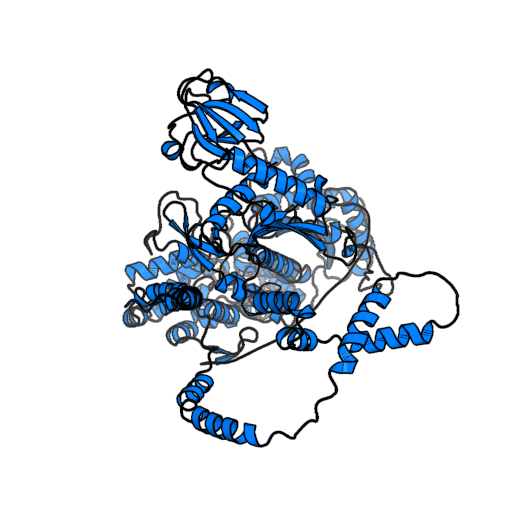 1
ATOM 1418 N N . LEU A 1 177 ? -9.368 -11.620 6.352 1.00 85.06 177 LEU A N 1
ATOM 1419 C CA . LEU A 1 177 ? -10.507 -12.246 5.667 1.00 85.06 177 LEU A CA 1
ATOM 1420 C C . LEU A 1 177 ? -11.517 -12.885 6.637 1.00 85.06 177 LEU A C 1
ATOM 1422 O O . LEU A 1 177 ? -12.722 -12.688 6.491 1.00 85.06 177 LEU A O 1
ATOM 1426 N N . LYS A 1 178 ? -11.049 -13.598 7.673 1.00 83.19 178 LYS A N 1
ATOM 1427 C CA . LYS A 1 178 ? -11.909 -14.180 8.730 1.00 83.19 178 LYS A CA 1
ATOM 1428 C C . LYS A 1 178 ? -12.614 -13.121 9.590 1.00 83.19 178 LYS A C 1
ATOM 1430 O O . LYS A 1 178 ? -13.492 -13.471 10.379 1.00 83.19 178 LYS A O 1
ATOM 1435 N N . SER A 1 179 ? -12.225 -11.852 9.464 1.00 87.12 179 SER A N 1
ATOM 1436 C CA . SER A 1 179 ? -12.847 -10.711 10.137 1.00 87.12 179 SER A CA 1
ATOM 1437 C C . SER A 1 179 ? -13.782 -9.893 9.241 1.00 87.12 179 SER A C 1
ATOM 1439 O O . SER A 1 179 ? -14.402 -8.964 9.743 1.00 87.12 179 SER A O 1
ATOM 1441 N N . ALA A 1 180 ? -13.869 -10.196 7.943 1.00 89.75 180 ALA A N 1
ATOM 1442 C CA . ALA A 1 180 ? -14.677 -9.433 7.000 1.00 89.75 180 ALA A CA 1
ATOM 1443 C C . ALA A 1 180 ? -16.174 -9.778 7.109 1.00 89.75 180 ALA A C 1
ATOM 1445 O O . ALA A 1 180 ? -16.559 -10.929 7.331 1.00 89.75 180 ALA A O 1
ATOM 1446 N N . ARG A 1 181 ? -17.028 -8.775 6.899 1.00 86.50 181 ARG A N 1
ATOM 1447 C CA . ARG A 1 181 ? -18.482 -8.884 6.700 1.00 86.50 181 ARG A CA 1
ATOM 1448 C C . ARG A 1 181 ? -18.915 -7.948 5.574 1.00 86.50 181 ARG A C 1
ATOM 1450 O O . ARG A 1 181 ? -18.141 -7.109 5.130 1.00 86.50 181 ARG A O 1
ATOM 1457 N N . VAL A 1 182 ? -20.164 -8.081 5.136 1.00 89.69 182 VAL A N 1
ATOM 1458 C CA . VAL A 1 182 ? -20.829 -7.065 4.310 1.00 89.69 182 VAL A CA 1
ATOM 1459 C C . VAL A 1 182 ? -21.836 -6.333 5.190 1.00 89.69 182 VAL A C 1
ATOM 1461 O O . VAL A 1 182 ? -22.732 -6.974 5.742 1.00 89.69 182 VAL A O 1
ATOM 1464 N N . CYS A 1 183 ? -21.691 -5.016 5.313 1.00 85.25 183 CYS A N 1
ATOM 1465 C CA . CYS A 1 183 ? -22.609 -4.145 6.055 1.00 85.25 183 CYS A CA 1
ATOM 1466 C C . CYS A 1 183 ? -23.138 -3.035 5.136 1.00 85.25 183 CYS A C 1
ATOM 1468 O O . CYS A 1 183 ? -22.600 -2.805 4.050 1.00 85.25 183 CYS A O 1
ATOM 1470 N N . LYS A 1 184 ? -24.205 -2.349 5.562 1.00 85.81 184 LYS A N 1
ATOM 1471 C CA . LYS A 1 184 ? -24.808 -1.260 4.786 1.00 85.81 184 LYS A CA 1
ATOM 1472 C C . LYS A 1 184 ? -24.241 0.097 5.223 1.00 85.81 184 LYS A C 1
ATOM 1474 O O . LYS A 1 184 ? -24.216 0.381 6.417 1.00 85.81 184 LYS A O 1
ATOM 1479 N N . VAL A 1 185 ? -23.826 0.915 4.259 1.00 84.12 185 VAL A N 1
ATOM 1480 C CA . VAL A 1 185 ? -23.334 2.297 4.415 1.00 84.12 185 VAL A CA 1
ATOM 1481 C C . VAL A 1 185 ? -23.990 3.124 3.313 1.00 84.12 185 VAL A C 1
ATOM 1483 O O . VAL A 1 185 ? -23.968 2.698 2.163 1.00 84.12 185 VAL A O 1
ATOM 1486 N N . ASP A 1 186 ? -24.613 4.254 3.645 1.00 81.00 186 ASP A N 1
ATOM 1487 C CA . ASP A 1 186 ? -25.123 5.252 2.684 1.00 81.00 186 ASP A CA 1
ATOM 1488 C C . ASP A 1 186 ? -25.959 4.658 1.528 1.00 81.00 186 ASP A C 1
ATOM 1490 O O . ASP A 1 186 ? -25.812 4.992 0.355 1.00 81.00 186 ASP A O 1
ATOM 1494 N N . GLY A 1 187 ? -26.824 3.692 1.858 1.00 79.25 187 GLY A N 1
ATOM 1495 C CA . GLY A 1 187 ? -27.644 2.950 0.889 1.00 79.25 187 GLY A CA 1
ATOM 1496 C C . GLY A 1 187 ? -26.971 1.710 0.277 1.00 79.25 187 GLY A C 1
ATOM 1497 O O . GLY A 1 187 ? -27.668 0.738 -0.031 1.00 79.25 187 GLY A O 1
ATOM 1498 N N . ARG A 1 188 ? -25.640 1.706 0.183 1.00 85.00 188 ARG A N 1
ATOM 1499 C CA . ARG A 1 188 ? -24.780 0.707 -0.472 1.00 85.00 188 ARG A CA 1
ATOM 1500 C C . ARG A 1 188 ? -24.337 -0.409 0.476 1.00 85.00 188 ARG A C 1
ATOM 1502 O O . ARG A 1 188 ? -24.415 -0.282 1.694 1.00 85.00 188 ARG A O 1
ATOM 1509 N N . ASN A 1 189 ? -23.867 -1.522 -0.085 1.00 88.56 189 ASN A N 1
ATOM 1510 C CA . ASN A 1 189 ? -23.296 -2.644 0.668 1.00 88.56 189 ASN A CA 1
ATOM 1511 C C . ASN A 1 189 ? -21.769 -2.641 0.526 1.00 88.56 189 ASN A C 1
ATOM 1513 O O . ASN A 1 189 ? -21.280 -2.806 -0.589 1.00 88.56 189 ASN A O 1
ATOM 1517 N N . HIS A 1 190 ? -21.028 -2.522 1.623 1.00 88.69 190 HIS A N 1
ATOM 1518 C CA . HIS A 1 190 ? -19.563 -2.431 1.622 1.00 88.69 190 HIS A CA 1
ATOM 1519 C C . HIS A 1 190 ? -18.927 -3.585 2.401 1.00 88.69 190 HIS A C 1
ATOM 1521 O O . HIS A 1 190 ? -19.557 -4.153 3.301 1.00 88.69 190 HIS A O 1
ATOM 1527 N N . ILE A 1 191 ? -17.683 -3.939 2.066 1.00 89.62 191 ILE A N 1
ATOM 1528 C CA . ILE A 1 191 ? -16.862 -4.827 2.889 1.00 89.62 191 ILE A CA 1
ATOM 1529 C C . ILE A 1 191 ? -16.454 -4.049 4.140 1.00 89.62 191 ILE A C 1
ATOM 1531 O O . ILE A 1 191 ? -15.887 -2.959 4.074 1.00 89.62 191 ILE A O 1
ATOM 1535 N N . CYS A 1 192 ? -16.764 -4.612 5.301 1.00 90.56 192 CYS A N 1
ATOM 1536 C CA . CYS A 1 192 ? -16.419 -4.038 6.592 1.00 90.56 192 CYS A CA 1
ATOM 1537 C C . CYS A 1 192 ? -15.615 -5.048 7.403 1.00 90.56 192 CYS A C 1
ATOM 1539 O O . CYS A 1 192 ? -15.997 -6.218 7.502 1.00 90.56 192 CYS A O 1
ATOM 1541 N N . PHE A 1 193 ? -14.518 -4.600 8.001 1.00 92.06 193 PHE A N 1
ATOM 1542 C CA . PHE A 1 193 ? -13.676 -5.437 8.851 1.00 92.06 193 PHE A CA 1
ATOM 1543 C C . PHE A 1 193 ? -14.080 -5.296 10.315 1.00 92.06 193 PHE A C 1
ATOM 1545 O O . PHE A 1 193 ? -14.801 -4.377 10.704 1.00 92.06 193 PHE A O 1
ATOM 1552 N N . ARG A 1 194 ? -13.649 -6.225 11.159 1.00 91.38 194 ARG A N 1
ATOM 1553 C CA . ARG A 1 194 ? -13.991 -6.159 12.578 1.00 91.38 194 ARG A CA 1
ATOM 1554 C C . ARG A 1 194 ? -13.135 -5.123 13.318 1.00 91.38 194 ARG A C 1
ATOM 1556 O O . ARG A 1 194 ? -11.924 -5.118 13.142 1.00 91.38 194 ARG A O 1
ATOM 1563 N N . ASP A 1 195 ? -13.751 -4.346 14.212 1.00 86.62 195 ASP A N 1
ATOM 1564 C CA . ASP A 1 195 ? -13.115 -3.413 15.165 1.00 86.62 195 ASP A CA 1
ATOM 1565 C C . ASP A 1 195 ? -11.643 -3.739 15.520 1.00 86.62 195 ASP A C 1
ATOM 1567 O O . ASP A 1 195 ? -10.710 -3.009 15.186 1.00 86.62 195 ASP A O 1
ATOM 1571 N N . LYS A 1 196 ? -11.423 -4.908 16.118 1.00 84.75 196 LYS A N 1
ATOM 1572 C CA . LYS A 1 196 ? -10.139 -5.404 16.629 1.00 84.75 196 LYS A CA 1
ATOM 1573 C C . LYS A 1 196 ? -9.098 -5.846 15.579 1.00 84.75 196 LYS A C 1
ATOM 1575 O O . LYS A 1 196 ? -8.179 -6.579 15.944 1.00 84.75 196 LYS A O 1
ATOM 1580 N N . VAL A 1 197 ? -9.265 -5.507 14.296 1.00 87.81 197 VAL A N 1
ATOM 1581 C CA . VAL A 1 197 ? -8.273 -5.776 13.230 1.00 87.81 197 VAL A CA 1
ATOM 1582 C C . VAL A 1 197 ? -7.769 -4.517 12.512 1.00 87.81 197 VAL A C 1
ATOM 1584 O O . VAL A 1 197 ? -7.069 -4.622 11.508 1.00 87.81 197 VAL A O 1
ATOM 1587 N N . ALA A 1 198 ? -8.065 -3.317 13.023 1.00 88.44 198 ALA A N 1
ATOM 1588 C CA . ALA A 1 198 ? -7.519 -2.070 12.473 1.00 88.44 198 ALA A CA 1
ATOM 1589 C C . ALA A 1 198 ? -5.970 -2.043 12.451 1.00 88.44 198 ALA A C 1
ATOM 1591 O O . ALA A 1 198 ? -5.369 -1.494 11.527 1.00 88.44 198 ALA A O 1
ATOM 1592 N N . ASP A 1 199 ? -5.314 -2.707 13.409 1.00 84.19 199 ASP A N 1
ATOM 1593 C CA . ASP A 1 199 ? -3.860 -2.909 13.395 1.00 84.19 199 ASP A CA 1
ATOM 1594 C C . ASP A 1 199 ? -3.382 -3.843 12.276 1.00 84.19 199 ASP A C 1
ATOM 1596 O O . ASP A 1 199 ? -2.334 -3.586 11.690 1.00 84.19 199 ASP A O 1
ATOM 1600 N N . ASP A 1 200 ? -4.150 -4.884 11.932 1.00 87.69 200 ASP A N 1
ATOM 1601 C CA . ASP A 1 200 ? -3.824 -5.790 10.821 1.00 87.69 200 ASP A CA 1
ATOM 1602 C C . ASP A 1 200 ? -3.919 -5.061 9.468 1.00 87.69 200 ASP A C 1
ATOM 1604 O O . ASP A 1 200 ? -3.111 -5.302 8.571 1.00 87.69 200 ASP A O 1
ATOM 1608 N N . VAL A 1 201 ? -4.862 -4.116 9.344 1.00 89.50 201 VAL A N 1
ATOM 1609 C CA . VAL A 1 201 ? -4.984 -3.227 8.177 1.00 89.50 201 VAL A CA 1
ATOM 1610 C C . VAL A 1 201 ? -3.748 -2.332 8.041 1.00 89.50 201 VAL A C 1
ATOM 1612 O O . VAL A 1 201 ? -3.123 -2.327 6.982 1.00 89.50 201 VAL A O 1
ATOM 1615 N N . TYR A 1 202 ? -3.326 -1.633 9.104 1.00 86.06 202 TYR A N 1
ATOM 1616 C CA . TYR A 1 202 ? -2.058 -0.882 9.077 1.00 86.06 202 TYR A CA 1
ATOM 1617 C C . TYR A 1 202 ? -0.847 -1.801 8.819 1.00 86.06 202 TYR A C 1
ATOM 1619 O O . TYR A 1 202 ? 0.077 -1.399 8.112 1.00 86.06 202 TYR A O 1
ATOM 1627 N N . GLY A 1 203 ? -0.861 -3.038 9.331 1.00 86.94 203 GLY A N 1
ATOM 1628 C CA . GLY A 1 203 ? 0.166 -4.055 9.086 1.00 86.94 203 GLY A CA 1
ATOM 1629 C C . GLY A 1 203 ? 0.318 -4.424 7.606 1.00 86.94 203 GLY A C 1
ATOM 1630 O O . GLY A 1 203 ? 1.446 -4.540 7.124 1.00 86.94 203 GLY A O 1
ATOM 1631 N N . MET A 1 204 ? -0.787 -4.513 6.856 1.00 90.50 204 MET A N 1
ATOM 1632 C CA . MET A 1 204 ? -0.770 -4.713 5.399 1.00 90.50 204 MET A CA 1
ATOM 1633 C C . MET A 1 204 ? 0.002 -3.591 4.688 1.00 90.50 204 MET A C 1
ATOM 1635 O O . MET A 1 204 ? 0.921 -3.851 3.910 1.00 90.50 204 MET A O 1
ATOM 1639 N N . PHE A 1 205 ? -0.335 -2.333 4.980 1.00 89.00 205 PHE A N 1
ATOM 1640 C CA . PHE A 1 205 ? 0.281 -1.179 4.320 1.00 89.00 205 PHE A CA 1
ATOM 1641 C C . PHE A 1 205 ? 1.720 -0.910 4.780 1.00 89.00 205 PHE A C 1
ATOM 1643 O O . PHE A 1 205 ? 2.551 -0.495 3.971 1.00 89.00 205 PHE A O 1
ATOM 1650 N N . HIS A 1 206 ? 2.051 -1.214 6.037 1.00 85.62 206 HIS A N 1
ATOM 1651 C CA . HIS A 1 206 ? 3.430 -1.186 6.519 1.00 85.62 206 HIS A CA 1
ATOM 1652 C C . HIS A 1 206 ? 4.285 -2.266 5.837 1.00 85.62 206 HIS A C 1
ATOM 1654 O O . HIS A 1 206 ? 5.368 -1.959 5.342 1.00 85.62 206 HIS A O 1
ATOM 1660 N N . THR A 1 207 ? 3.775 -3.500 5.721 1.00 85.31 207 THR A N 1
ATOM 1661 C CA . THR A 1 207 ? 4.453 -4.586 4.985 1.00 85.31 207 THR A CA 1
ATOM 1662 C C . THR A 1 207 ? 4.668 -4.196 3.522 1.00 85.31 207 THR A C 1
ATOM 1664 O O . THR A 1 207 ? 5.774 -4.349 3.006 1.00 85.31 207 THR A O 1
ATOM 1667 N N . ARG A 1 208 ? 3.659 -3.585 2.879 1.00 88.12 208 ARG A N 1
ATOM 1668 C CA . ARG A 1 208 ? 3.785 -3.014 1.530 1.00 88.12 208 ARG A CA 1
ATOM 1669 C C . ARG A 1 208 ? 4.920 -1.998 1.438 1.00 88.12 208 ARG A C 1
ATOM 1671 O O . ARG A 1 208 ? 5.756 -2.109 0.545 1.00 88.12 208 ARG A O 1
ATOM 1678 N N . TYR A 1 209 ? 4.963 -1.015 2.332 1.00 84.88 209 TYR A N 1
ATOM 1679 C CA . TYR A 1 209 ? 6.023 -0.007 2.340 1.00 84.88 209 TYR A CA 1
ATOM 1680 C C . TYR A 1 209 ? 7.415 -0.630 2.539 1.00 84.88 209 TYR A C 1
ATOM 1682 O O . TYR A 1 209 ? 8.344 -0.287 1.807 1.00 84.88 209 TYR A O 1
ATOM 1690 N N . THR A 1 210 ? 7.554 -1.580 3.466 1.00 79.62 210 THR A N 1
ATOM 1691 C CA . THR A 1 210 ? 8.819 -2.279 3.740 1.00 79.62 210 THR A CA 1
ATOM 1692 C C . THR A 1 210 ? 9.295 -3.076 2.524 1.00 79.62 210 THR A C 1
ATOM 1694 O O . THR A 1 210 ? 10.439 -2.899 2.104 1.00 79.62 210 THR A O 1
ATOM 1697 N N . LEU A 1 211 ? 8.403 -3.833 1.876 1.00 80.25 211 LEU A N 1
ATOM 1698 C CA . LEU A 1 211 ? 8.671 -4.538 0.618 1.00 80.25 211 LEU A CA 1
ATOM 1699 C C . LEU A 1 211 ? 9.091 -3.573 -0.507 1.00 80.25 211 LEU A C 1
ATOM 1701 O O . LEU A 1 211 ? 10.095 -3.804 -1.190 1.00 80.25 211 LEU A O 1
ATOM 1705 N N . HIS A 1 212 ? 8.364 -2.460 -0.671 1.00 80.69 212 HIS A N 1
ATOM 1706 C CA . HIS A 1 212 ? 8.727 -1.415 -1.628 1.00 80.69 212 HIS A CA 1
ATOM 1707 C C . HIS A 1 212 ? 10.128 -0.853 -1.336 1.00 80.69 212 HIS A C 1
ATOM 1709 O O . HIS A 1 212 ? 10.929 -0.725 -2.258 1.00 80.69 212 HIS A O 1
ATOM 1715 N N . ARG A 1 213 ? 10.460 -0.558 -0.072 1.00 78.38 213 ARG A N 1
ATOM 1716 C CA . ARG A 1 213 ? 11.739 0.061 0.316 1.00 78.38 213 ARG A CA 1
ATOM 1717 C C . ARG A 1 213 ? 12.925 -0.891 0.182 1.00 78.38 213 ARG A C 1
ATOM 1719 O O . ARG A 1 213 ? 13.980 -0.482 -0.301 1.00 78.38 213 ARG A O 1
ATOM 1726 N N . GLN A 1 214 ? 12.771 -2.134 0.636 1.00 74.75 214 GLN A N 1
ATOM 1727 C CA . GLN A 1 214 ? 13.851 -3.122 0.644 1.00 74.75 214 GLN A CA 1
ATOM 1728 C C . GLN A 1 214 ? 14.144 -3.666 -0.761 1.00 74.75 214 GLN A C 1
ATOM 1730 O O . GLN A 1 214 ? 15.317 -3.833 -1.090 1.00 74.75 214 GLN A O 1
ATOM 1735 N N . ALA A 1 215 ? 13.117 -3.899 -1.592 1.00 71.25 215 ALA A N 1
ATOM 1736 C CA . ALA A 1 215 ? 13.268 -4.605 -2.867 1.00 71.25 215 ALA A CA 1
ATOM 1737 C C . ALA A 1 215 ? 12.735 -3.851 -4.096 1.00 71.25 215 ALA A C 1
ATOM 1739 O O . ALA A 1 215 ? 13.516 -3.570 -5.006 1.00 71.25 215 ALA A O 1
ATOM 1740 N N . LEU A 1 216 ? 11.437 -3.519 -4.145 1.00 71.69 216 LEU A N 1
ATOM 1741 C CA . LEU A 1 216 ? 10.787 -3.036 -5.384 1.00 71.69 216 LEU A CA 1
ATOM 1742 C C . LEU A 1 216 ? 11.351 -1.692 -5.864 1.00 71.69 216 LEU A C 1
ATOM 1744 O O . LEU A 1 216 ? 11.425 -1.428 -7.056 1.00 71.69 216 LEU A O 1
ATOM 1748 N N . GLN A 1 217 ? 11.755 -0.848 -4.918 1.00 78.19 217 GLN A N 1
ATOM 1749 C CA . GLN A 1 217 ? 12.448 0.417 -5.136 1.00 78.19 217 GLN A CA 1
ATOM 1750 C C . GLN A 1 217 ? 13.876 0.345 -4.584 1.00 78.19 217 GLN A C 1
ATOM 1752 O O . GLN A 1 217 ? 14.418 1.350 -4.117 1.00 78.19 217 GLN A O 1
ATOM 1757 N N . HIS A 1 218 ? 14.527 -0.824 -4.622 1.00 76.94 218 HIS A N 1
ATOM 1758 C CA . HIS A 1 218 ? 15.945 -0.923 -4.278 1.00 76.94 218 HIS A CA 1
ATOM 1759 C C . HIS A 1 218 ? 16.788 -0.121 -5.273 1.00 76.94 218 HIS A C 1
ATOM 1761 O O . HIS A 1 218 ? 16.649 -0.272 -6.484 1.00 76.94 218 HIS A O 1
ATOM 1767 N N . LYS A 1 219 ? 17.711 0.698 -4.761 1.00 76.81 219 LYS A N 1
ATOM 1768 C CA . LYS A 1 219 ? 18.606 1.575 -5.541 1.00 76.81 219 LYS A CA 1
ATOM 1769 C C . LYS A 1 219 ? 19.299 0.915 -6.748 1.00 76.81 219 LYS A C 1
ATOM 1771 O O . LYS A 1 219 ? 19.478 1.573 -7.766 1.00 76.81 219 LYS A O 1
ATOM 1776 N N . ILE A 1 220 ? 19.678 -0.365 -6.673 1.00 73.44 220 ILE A N 1
ATOM 1777 C CA . ILE A 1 220 ? 20.313 -1.061 -7.809 1.00 73.44 220 ILE A CA 1
ATOM 1778 C C . ILE A 1 220 ? 19.275 -1.645 -8.781 1.00 73.44 220 ILE A C 1
ATOM 1780 O O . ILE A 1 220 ? 19.569 -1.737 -9.966 1.00 73.44 220 ILE A O 1
ATOM 1784 N N . GLY A 1 221 ? 18.062 -1.981 -8.327 1.00 73.31 221 GLY A N 1
ATOM 1785 C CA . GLY A 1 221 ? 16.953 -2.350 -9.218 1.00 73.31 221 GLY A CA 1
ATOM 1786 C C . GLY A 1 221 ? 16.482 -1.145 -10.031 1.00 73.31 221 GLY A C 1
ATOM 1787 O O . GLY A 1 221 ? 16.543 -1.163 -11.254 1.00 73.31 221 GLY A O 1
ATOM 1788 N N . TYR A 1 222 ? 16.179 -0.040 -9.346 1.00 84.62 222 TYR A N 1
ATOM 1789 C CA . TYR A 1 222 ? 15.719 1.207 -9.962 1.00 84.62 222 TYR A CA 1
ATOM 1790 C C . TYR A 1 222 ? 16.645 1.711 -11.085 1.00 84.62 222 TYR A C 1
ATOM 1792 O O . TYR A 1 222 ? 16.179 2.078 -12.160 1.00 84.62 222 TYR A O 1
ATOM 1800 N N . ILE A 1 223 ? 17.970 1.699 -10.878 1.00 85.44 223 ILE A N 1
ATOM 1801 C CA . ILE A 1 223 ? 18.918 2.147 -11.913 1.00 85.44 223 ILE A CA 1
ATOM 1802 C C . ILE A 1 223 ? 19.067 1.142 -13.072 1.00 85.44 223 ILE A C 1
ATOM 1804 O O . ILE A 1 223 ? 19.384 1.550 -14.188 1.00 85.44 223 ILE A O 1
ATOM 1808 N N . ILE A 1 224 ? 18.799 -0.152 -12.847 1.00 81.75 224 ILE A N 1
ATOM 1809 C CA . ILE A 1 224 ? 18.665 -1.138 -13.932 1.00 81.75 224 ILE A CA 1
ATOM 1810 C C . ILE A 1 224 ? 17.414 -0.827 -14.751 1.00 81.75 224 ILE A C 1
ATOM 1812 O O . ILE A 1 224 ? 17.512 -0.788 -15.972 1.00 81.75 224 ILE A O 1
ATOM 1816 N N . ASP A 1 225 ? 16.279 -0.546 -14.110 1.00 87.69 225 ASP A N 1
ATOM 1817 C CA . ASP A 1 225 ? 15.024 -0.245 -14.808 1.00 87.69 225 ASP A CA 1
ATOM 1818 C C . ASP A 1 225 ? 15.123 1.069 -15.615 1.00 87.69 225 ASP A C 1
ATOM 1820 O O . ASP A 1 225 ? 14.673 1.130 -16.760 1.00 87.69 225 ASP A O 1
ATOM 1824 N N . ILE A 1 226 ? 15.830 2.085 -15.098 1.00 90.62 226 ILE A N 1
ATOM 1825 C CA . ILE A 1 226 ? 16.209 3.303 -15.843 1.00 90.62 226 ILE A CA 1
ATOM 1826 C C . ILE A 1 226 ? 17.037 2.975 -17.099 1.00 90.62 226 ILE A C 1
ATOM 1828 O O . ILE A 1 226 ? 16.711 3.448 -18.191 1.00 90.62 226 ILE A O 1
ATOM 1832 N N . LYS A 1 227 ? 18.092 2.156 -16.987 1.00 90.06 227 LYS A N 1
ATOM 1833 C CA . LYS A 1 227 ? 18.950 1.820 -18.140 1.00 90.06 227 LYS A CA 1
ATOM 1834 C C . LYS A 1 227 ? 18.276 0.855 -19.122 1.00 90.06 227 LYS A C 1
ATOM 1836 O O . LYS A 1 227 ? 18.433 0.993 -20.331 1.00 90.06 227 LYS A O 1
ATOM 1841 N N . MET A 1 228 ? 17.425 -0.036 -18.634 1.00 90.62 228 MET A N 1
ATOM 1842 C CA . MET A 1 228 ? 16.551 -0.876 -19.449 1.00 90.62 228 MET A CA 1
ATOM 1843 C C . MET A 1 228 ? 15.534 -0.024 -20.235 1.00 90.62 228 MET A C 1
ATOM 1845 O O . MET A 1 228 ? 15.382 -0.226 -21.441 1.00 90.62 228 MET A O 1
ATOM 1849 N N . LYS A 1 229 ? 14.921 0.999 -19.613 1.00 94.44 229 LYS A N 1
ATOM 1850 C CA . LYS A 1 229 ? 14.109 2.015 -20.313 1.00 94.44 229 LYS A CA 1
ATOM 1851 C C . LYS A 1 229 ? 14.925 2.710 -21.409 1.00 94.44 229 LYS A C 1
ATOM 1853 O O . LYS A 1 229 ? 14.474 2.775 -22.548 1.00 94.44 229 LYS A O 1
ATOM 1858 N N . GLU A 1 230 ? 16.132 3.190 -21.103 1.00 94.31 230 GLU A N 1
ATOM 1859 C CA . GLU A 1 230 ? 17.014 3.849 -22.084 1.00 94.31 230 GLU A CA 1
ATOM 1860 C C . GLU A 1 230 ? 17.382 2.962 -23.286 1.00 94.31 230 GLU A C 1
ATOM 1862 O O . GLU A 1 230 ? 17.542 3.489 -24.390 1.00 94.31 230 GLU A O 1
ATOM 1867 N N . ALA A 1 231 ? 17.497 1.644 -23.098 1.00 94.25 231 ALA A N 1
ATOM 1868 C CA . ALA A 1 231 ? 17.703 0.685 -24.182 1.00 94.25 231 ALA A CA 1
ATOM 1869 C C . ALA A 1 231 ? 16.423 0.457 -25.010 1.00 94.25 231 ALA A C 1
ATOM 1871 O O . ALA A 1 231 ? 16.480 0.484 -26.240 1.00 94.25 231 ALA A O 1
ATOM 1872 N N . LEU A 1 232 ? 15.257 0.312 -24.366 1.00 95.25 232 LEU A N 1
ATOM 1873 C CA . LEU A 1 232 ? 13.968 0.172 -25.059 1.00 95.25 232 LEU A CA 1
ATOM 1874 C C . LEU A 1 232 ? 13.625 1.420 -25.896 1.00 95.25 232 LEU A C 1
ATOM 1876 O O . LEU A 1 232 ? 13.239 1.286 -27.052 1.00 95.25 232 LEU A O 1
ATOM 1880 N N . VAL A 1 233 ? 13.845 2.633 -25.372 1.00 96.00 233 VAL A N 1
ATOM 1881 C CA . VAL A 1 233 ? 13.634 3.918 -26.087 1.00 96.00 233 VAL A CA 1
ATOM 1882 C C . VAL A 1 233 ? 14.542 4.061 -27.322 1.00 96.00 233 VAL A C 1
ATOM 1884 O O . VAL A 1 233 ? 14.204 4.751 -28.291 1.00 96.00 233 VAL A O 1
ATOM 1887 N N . ARG A 1 234 ? 15.707 3.403 -27.313 1.00 94.75 234 ARG A N 1
ATOM 1888 C CA . ARG A 1 234 ? 16.631 3.330 -28.455 1.00 94.75 234 ARG A CA 1
ATOM 1889 C C . ARG A 1 234 ? 16.231 2.280 -29.483 1.00 94.75 234 ARG A C 1
ATOM 1891 O O . ARG A 1 234 ? 16.367 2.526 -30.679 1.00 94.75 234 ARG A O 1
ATOM 1898 N N . ALA A 1 235 ? 15.719 1.147 -29.017 1.00 93.94 235 ALA A N 1
ATOM 1899 C CA . ALA A 1 235 ? 15.242 0.056 -29.855 1.00 93.94 235 ALA A CA 1
ATOM 1900 C C . ALA A 1 235 ? 13.849 0.312 -30.471 1.00 93.94 235 ALA A C 1
ATOM 1902 O O . ALA A 1 235 ? 13.540 -0.307 -31.489 1.00 93.94 235 ALA A O 1
ATOM 1903 N N . ASP A 1 236 ? 13.043 1.214 -29.886 1.00 95.12 236 ASP A N 1
ATOM 1904 C CA . ASP A 1 236 ? 11.616 1.431 -30.190 1.00 95.12 236 ASP A CA 1
ATOM 1905 C C . ASP A 1 236 ? 11.289 1.411 -31.682 1.00 95.12 236 ASP A C 1
ATOM 1907 O O . ASP A 1 236 ? 10.501 0.575 -32.102 1.00 95.12 236 ASP A O 1
ATOM 1911 N N . ASP A 1 237 ? 11.925 2.267 -32.484 1.00 91.88 237 ASP A N 1
ATOM 1912 C CA . ASP A 1 237 ? 11.653 2.418 -33.918 1.00 91.88 237 ASP A CA 1
ATOM 1913 C C . ASP A 1 237 ? 12.676 1.702 -34.824 1.00 91.88 237 ASP A C 1
ATOM 1915 O O . ASP A 1 237 ? 12.833 2.071 -35.992 1.00 91.88 237 ASP A O 1
ATOM 1919 N N . LYS A 1 238 ? 13.427 0.727 -34.287 1.00 90.12 238 LYS A N 1
ATOM 1920 C CA . LYS A 1 238 ? 14.526 0.035 -34.997 1.00 90.12 238 LYS A CA 1
ATOM 1921 C C . LYS A 1 238 ? 14.520 -1.486 -34.859 1.00 90.12 238 LYS A C 1
ATOM 1923 O O . LYS A 1 238 ? 15.019 -2.161 -35.750 1.00 90.12 238 LYS A O 1
ATOM 1928 N N . LEU A 1 239 ? 13.991 -2.040 -33.766 1.00 86.50 239 LEU A N 1
ATOM 1929 C CA . LEU A 1 239 ? 14.044 -3.484 -33.503 1.00 86.50 239 LEU A CA 1
ATOM 1930 C C . LEU A 1 239 ? 13.167 -4.307 -34.459 1.00 86.50 239 LEU A C 1
ATOM 1932 O O . LEU A 1 239 ? 13.490 -5.454 -34.758 1.00 86.50 239 LEU A O 1
ATOM 1936 N N . ILE A 1 240 ? 12.057 -3.729 -34.923 1.00 84.25 240 ILE A N 1
ATOM 1937 C CA . ILE A 1 240 ? 11.095 -4.367 -35.823 1.00 84.25 240 ILE A CA 1
ATOM 1938 C C . ILE A 1 240 ? 11.032 -3.528 -37.110 1.00 84.25 240 ILE A C 1
ATOM 1940 O O . ILE A 1 240 ? 10.858 -2.312 -37.020 1.00 84.25 240 ILE A O 1
ATOM 1944 N N . PRO A 1 241 ? 11.162 -4.126 -38.309 1.00 80.94 241 PRO A N 1
ATOM 1945 C CA . PRO A 1 241 ? 10.987 -3.398 -39.563 1.00 80.94 241 PRO A CA 1
ATOM 1946 C C . PRO A 1 241 ? 9.610 -2.726 -39.652 1.00 80.94 241 PRO A C 1
ATOM 1948 O O . PRO A 1 241 ? 8.588 -3.350 -39.360 1.00 80.94 241 PRO A O 1
ATOM 1951 N N . ASP A 1 242 ? 9.610 -1.453 -40.053 1.00 81.38 242 ASP A N 1
ATOM 1952 C CA . ASP A 1 242 ? 8.437 -0.606 -40.322 1.00 81.38 242 ASP A CA 1
ATOM 1953 C C . ASP A 1 242 ? 7.401 -0.467 -39.182 1.00 81.38 242 ASP A C 1
ATOM 1955 O O . ASP A 1 242 ? 6.283 -0.003 -39.414 1.00 81.38 242 ASP A O 1
ATOM 1959 N N . ARG A 1 243 ? 7.744 -0.851 -37.941 1.00 86.44 243 ARG A N 1
ATOM 1960 C CA . ARG A 1 243 ? 6.839 -0.829 -36.775 1.00 86.44 243 ARG A CA 1
ATOM 1961 C C . ARG A 1 243 ? 7.593 -0.557 -35.479 1.00 86.44 243 ARG A C 1
ATOM 1963 O O . ARG A 1 243 ? 8.726 -1.007 -35.323 1.00 86.44 243 ARG A O 1
ATOM 1970 N N . LYS A 1 244 ? 6.954 0.105 -34.514 1.00 92.38 244 LYS A N 1
ATOM 1971 C CA . LYS A 1 244 ? 7.561 0.353 -33.202 1.00 92.38 244 LYS A CA 1
ATOM 1972 C C . LYS A 1 244 ? 7.240 -0.717 -32.164 1.00 92.38 244 LYS A C 1
ATOM 1974 O O . LYS A 1 244 ? 6.175 -1.335 -32.196 1.00 92.38 244 LYS A O 1
ATOM 1979 N N . ILE A 1 245 ? 8.106 -0.839 -31.155 1.00 92.56 245 ILE A N 1
ATOM 1980 C CA . ILE A 1 245 ? 7.801 -1.558 -29.904 1.00 92.56 245 ILE A CA 1
ATOM 1981 C C . ILE A 1 245 ? 6.563 -0.931 -29.234 1.00 92.56 245 ILE A C 1
ATOM 1983 O O . ILE A 1 245 ? 5.668 -1.640 -28.774 1.00 92.56 245 ILE A O 1
ATOM 1987 N N . SER A 1 246 ? 6.485 0.402 -29.217 1.00 93.12 246 SER A N 1
ATOM 1988 C CA . SER A 1 246 ? 5.393 1.171 -28.608 1.00 93.12 246 SER A CA 1
ATOM 1989 C C . SER A 1 246 ? 4.078 1.206 -29.398 1.00 93.12 246 SER A C 1
ATOM 1991 O O . SER A 1 246 ? 3.048 1.560 -28.819 1.00 93.12 246 SER A O 1
ATOM 1993 N N . ASP A 1 247 ? 4.067 0.779 -30.665 1.00 91.69 247 ASP A N 1
ATOM 1994 C CA . ASP A 1 247 ? 2.831 0.581 -31.442 1.00 91.69 247 ASP A CA 1
ATOM 1995 C C . ASP A 1 247 ? 2.099 -0.703 -31.011 1.00 91.69 247 ASP A C 1
ATOM 1997 O O . ASP A 1 247 ? 0.903 -0.858 -31.249 1.00 91.69 247 ASP A O 1
ATOM 2001 N N . ALA A 1 248 ? 2.796 -1.645 -30.361 1.00 89.50 248 ALA A N 1
ATOM 2002 C CA . ALA A 1 248 ? 2.237 -2.950 -30.014 1.00 89.50 248 ALA A CA 1
ATOM 2003 C C . ALA A 1 248 ? 1.057 -2.877 -29.032 1.00 89.50 248 ALA A C 1
ATOM 2005 O O . ALA A 1 248 ? 0.258 -3.805 -29.012 1.00 89.50 248 ALA A O 1
ATOM 2006 N N . ILE A 1 249 ? 0.909 -1.800 -28.248 1.00 90.25 249 ILE A N 1
ATOM 2007 C CA . ILE A 1 249 ? -0.255 -1.619 -27.360 1.00 90.25 249 ILE A CA 1
ATOM 2008 C C . ILE A 1 249 ? -1.561 -1.337 -28.125 1.00 90.25 249 ILE A C 1
ATOM 2010 O O . ILE A 1 249 ? -2.631 -1.502 -27.547 1.00 90.25 249 ILE A O 1
ATOM 2014 N N . ASP A 1 250 ? -1.482 -0.973 -29.412 1.00 89.50 250 ASP A N 1
ATOM 2015 C CA . ASP A 1 250 ? -2.650 -0.697 -30.264 1.00 89.50 250 ASP A CA 1
ATOM 2016 C C . ASP A 1 250 ? -3.174 -1.973 -30.966 1.00 89.50 250 ASP A C 1
ATOM 2018 O O . ASP A 1 250 ? -4.306 -1.992 -31.453 1.00 89.50 250 ASP A O 1
ATOM 2022 N N . ASP A 1 251 ? -2.389 -3.063 -30.992 1.00 88.12 251 ASP A N 1
ATOM 2023 C CA . ASP A 1 251 ? -2.825 -4.395 -31.437 1.00 88.12 251 ASP A CA 1
ATOM 2024 C C . ASP A 1 251 ? -2.535 -5.454 -30.366 1.00 88.12 251 ASP A C 1
ATOM 2026 O O . ASP A 1 251 ? -1.423 -5.968 -30.215 1.00 88.12 251 ASP A O 1
ATOM 2030 N N . ILE A 1 252 ? -3.597 -5.860 -29.673 1.00 85.38 252 ILE A N 1
ATOM 2031 C CA . ILE A 1 252 ? -3.567 -6.850 -28.595 1.00 85.38 252 ILE A CA 1
ATOM 2032 C C . ILE A 1 252 ? -2.970 -8.216 -29.003 1.00 85.38 252 ILE A C 1
ATOM 2034 O O . ILE A 1 252 ? -2.506 -8.975 -28.145 1.00 85.38 252 ILE A O 1
ATOM 2038 N N . LEU A 1 253 ? -2.945 -8.557 -30.298 1.00 84.88 253 LEU A N 1
ATOM 2039 C CA . LEU A 1 253 ? -2.320 -9.784 -30.812 1.00 84.88 253 LEU A CA 1
ATOM 2040 C C . LEU A 1 253 ? -0.798 -9.682 -30.892 1.00 84.88 253 LEU A C 1
ATOM 2042 O O . LEU A 1 253 ? -0.102 -10.677 -30.684 1.00 84.88 253 LEU A O 1
ATOM 2046 N N . GLU A 1 254 ? -0.291 -8.483 -31.141 1.00 85.88 254 GLU A N 1
ATOM 2047 C CA . GLU A 1 254 ? 1.135 -8.181 -31.182 1.00 85.88 254 GLU A CA 1
ATOM 2048 C C . GLU A 1 254 ? 1.648 -7.939 -29.759 1.00 85.88 254 GLU A C 1
ATOM 2050 O O . GLU A 1 254 ? 2.676 -8.496 -29.368 1.00 85.88 254 GLU A O 1
ATOM 2055 N N . TYR A 1 255 ? 0.844 -7.274 -28.924 1.00 85.62 255 TYR A N 1
ATOM 2056 C CA . TYR A 1 255 ? 1.046 -7.202 -27.477 1.00 85.62 255 TYR A CA 1
ATOM 2057 C C . TYR A 1 255 ? 1.127 -8.585 -26.802 1.00 85.62 255 TYR A C 1
ATOM 2059 O O . TYR A 1 255 ? 1.887 -8.778 -25.854 1.00 85.62 255 TYR A O 1
ATOM 2067 N N . THR A 1 256 ? 0.398 -9.586 -27.319 1.00 81.06 256 THR A N 1
ATOM 2068 C CA . THR A 1 256 ? 0.499 -10.983 -26.846 1.00 81.06 256 THR A CA 1
ATOM 2069 C C . THR A 1 256 ? 1.904 -11.568 -27.066 1.00 81.06 256 THR A C 1
ATOM 2071 O O . THR A 1 256 ? 2.348 -12.396 -26.273 1.00 81.06 256 THR A O 1
ATOM 2074 N N . LYS A 1 257 ? 2.617 -11.154 -28.123 1.00 83.94 257 LYS A N 1
ATOM 2075 C CA . LYS A 1 257 ? 3.979 -11.628 -28.444 1.00 83.94 257 LYS A CA 1
ATOM 2076 C C . LYS A 1 257 ? 5.051 -10.882 -27.643 1.00 83.94 257 LYS A C 1
ATOM 2078 O O . LYS A 1 257 ? 6.072 -11.462 -27.277 1.00 83.94 257 LYS A O 1
ATOM 2083 N N . LEU A 1 258 ? 4.810 -9.600 -27.374 1.00 86.31 258 LEU A N 1
ATOM 2084 C CA . LEU A 1 258 ? 5.704 -8.716 -26.633 1.00 86.31 258 LEU A CA 1
ATOM 2085 C C . LEU A 1 258 ? 5.888 -9.214 -25.182 1.00 86.31 258 LEU A C 1
ATOM 2087 O O . LEU A 1 258 ? 4.920 -9.303 -24.429 1.00 86.31 258 LEU A O 1
ATOM 2091 N N . THR A 1 259 ? 7.119 -9.552 -24.790 1.00 87.50 259 THR A N 1
ATOM 2092 C CA . THR A 1 259 ? 7.492 -10.151 -23.484 1.00 87.50 259 THR A CA 1
ATOM 2093 C C . THR A 1 259 ? 8.919 -9.753 -23.085 1.00 87.50 259 THR A C 1
ATOM 2095 O O . THR A 1 259 ? 9.613 -9.126 -23.886 1.00 87.50 259 THR A O 1
ATOM 2098 N N . ASP A 1 260 ? 9.391 -10.137 -21.890 1.00 86.12 260 ASP A N 1
ATOM 2099 C CA . ASP A 1 260 ? 10.765 -9.863 -21.418 1.00 86.12 260 ASP A CA 1
ATOM 2100 C C . ASP A 1 260 ? 11.845 -10.399 -22.382 1.00 86.12 260 ASP A C 1
ATOM 2102 O O . ASP A 1 260 ? 12.950 -9.864 -22.420 1.00 86.12 260 ASP A O 1
ATOM 2106 N N . HIS A 1 261 ? 11.510 -11.382 -23.232 1.00 88.19 261 HIS A N 1
ATOM 2107 C CA . HIS A 1 261 ? 12.359 -11.875 -24.326 1.00 88.19 261 HIS A CA 1
ATOM 2108 C C . HIS A 1 261 ? 12.824 -10.769 -25.297 1.00 88.19 261 HIS A C 1
ATOM 2110 O O . HIS A 1 261 ? 13.825 -10.940 -25.992 1.00 88.19 261 HIS A O 1
ATOM 2116 N N . ILE A 1 262 ? 12.169 -9.601 -25.316 1.00 88.88 262 ILE A N 1
ATOM 2117 C CA . ILE A 1 262 ? 12.656 -8.428 -26.054 1.00 88.88 262 ILE A CA 1
ATOM 2118 C C . ILE A 1 262 ? 14.085 -8.022 -25.652 1.00 88.88 262 ILE A C 1
ATOM 2120 O O . ILE A 1 262 ? 14.834 -7.496 -26.472 1.00 88.88 262 ILE A O 1
ATOM 2124 N N . PHE A 1 263 ? 14.496 -8.332 -24.420 1.00 86.12 263 PHE A N 1
ATOM 2125 C CA . PHE A 1 263 ? 15.873 -8.196 -23.954 1.00 86.12 263 PHE A CA 1
ATOM 2126 C C . PHE A 1 263 ? 16.841 -9.045 -24.775 1.00 86.12 263 PHE A C 1
ATOM 2128 O O . PHE A 1 263 ? 17.828 -8.522 -25.283 1.00 86.12 263 PHE A O 1
ATOM 2135 N N . ASP A 1 264 ? 16.532 -10.330 -24.969 1.00 86.25 264 ASP A N 1
ATOM 2136 C CA . ASP A 1 264 ? 17.349 -11.233 -25.781 1.00 86.25 264 ASP A CA 1
ATOM 2137 C C . ASP A 1 264 ? 17.318 -10.826 -27.258 1.00 86.25 264 ASP A C 1
ATOM 2139 O O . ASP A 1 264 ? 18.334 -10.939 -27.941 1.00 86.25 264 ASP A O 1
ATOM 2143 N N . GLN A 1 265 ? 16.174 -10.339 -27.752 1.00 90.12 265 GLN A N 1
ATOM 2144 C CA . GLN A 1 265 ? 16.033 -9.855 -29.129 1.00 90.12 265 GLN A CA 1
ATOM 2145 C C . GLN A 1 265 ? 16.923 -8.637 -29.393 1.00 90.12 265 GLN A C 1
ATOM 2147 O O . GLN A 1 265 ? 17.610 -8.602 -30.411 1.00 90.12 265 GLN A O 1
ATOM 2152 N N . ILE A 1 266 ? 16.964 -7.669 -28.471 1.00 90.75 266 ILE A N 1
ATOM 2153 C CA . ILE A 1 266 ? 17.882 -6.526 -28.559 1.00 90.75 266 ILE A CA 1
ATOM 2154 C C . ILE A 1 266 ? 19.327 -7.002 -28.382 1.00 90.75 266 ILE A C 1
ATOM 2156 O O . ILE A 1 266 ? 20.180 -6.638 -29.181 1.00 90.75 266 ILE A O 1
ATOM 2160 N N . LEU A 1 267 ? 19.619 -7.831 -27.374 1.00 86.81 267 LEU A N 1
ATOM 2161 C CA . LEU A 1 267 ? 20.983 -8.242 -27.022 1.00 86.81 267 LEU A CA 1
ATOM 2162 C C . LEU A 1 267 ? 21.666 -9.087 -28.113 1.00 86.81 267 LEU A C 1
ATOM 2164 O O . LEU A 1 267 ? 22.862 -8.913 -28.346 1.00 86.81 267 LEU A O 1
ATOM 2168 N N . ASN A 1 268 ? 20.913 -9.969 -28.780 1.00 85.75 268 ASN A N 1
ATOM 2169 C CA . ASN A 1 268 ? 21.408 -10.894 -29.810 1.00 85.75 268 ASN A CA 1
ATOM 2170 C C . ASN A 1 268 ? 21.109 -10.430 -31.254 1.00 85.75 268 ASN A C 1
ATOM 2172 O O . ASN A 1 268 ? 21.411 -11.155 -32.202 1.00 85.75 268 ASN A O 1
ATOM 2176 N N . GLN A 1 269 ? 20.545 -9.227 -31.429 1.00 81.31 269 GLN A N 1
ATOM 2177 C CA . GLN A 1 269 ? 20.469 -8.513 -32.710 1.00 81.31 269 GLN A CA 1
ATOM 2178 C C . GLN A 1 269 ? 21.845 -8.499 -33.403 1.00 81.31 269 GLN A C 1
ATOM 2180 O O . GLN A 1 269 ? 22.870 -8.333 -32.738 1.00 81.31 269 GLN A O 1
ATOM 2185 N N . SER A 1 270 ? 21.871 -8.623 -34.733 1.00 81.12 270 SER A N 1
ATOM 2186 C CA . SER A 1 270 ? 23.084 -8.583 -35.568 1.00 81.12 270 SER A CA 1
ATOM 2187 C C . SER A 1 270 ? 23.184 -7.360 -36.491 1.00 81.12 270 SER A C 1
ATOM 2189 O O . SER A 1 270 ? 24.241 -7.146 -37.079 1.00 81.12 270 SER A O 1
ATOM 2191 N N . ASP A 1 271 ? 22.116 -6.565 -36.623 1.00 81.38 271 ASP A N 1
ATOM 2192 C CA . ASP A 1 271 ? 22.141 -5.247 -37.280 1.00 81.38 271 ASP A CA 1
ATOM 2193 C C . ASP A 1 271 ? 23.261 -4.355 -36.696 1.00 81.38 271 ASP A C 1
ATOM 2195 O O . ASP A 1 271 ? 23.685 -4.537 -35.555 1.00 81.38 271 ASP A O 1
ATOM 2199 N N . SER A 1 272 ? 23.760 -3.410 -37.491 1.00 80.31 272 SER A N 1
ATOM 2200 C CA . SER A 1 272 ? 24.799 -2.425 -37.137 1.00 80.31 272 SER A CA 1
ATOM 2201 C C . SER A 1 272 ? 24.226 -1.000 -37.084 1.00 80.31 272 SER A C 1
ATOM 2203 O O . SER A 1 272 ? 24.896 -0.022 -37.419 1.00 80.31 272 SER A O 1
ATOM 2205 N N . ASN A 1 273 ? 22.936 -0.878 -36.759 1.00 89.38 273 ASN A N 1
ATOM 2206 C CA . ASN A 1 273 ? 22.268 0.404 -36.606 1.00 89.38 273 ASN A CA 1
ATOM 2207 C C . ASN A 1 273 ? 22.724 1.087 -35.303 1.00 89.38 273 ASN A C 1
ATOM 2209 O O . ASN A 1 273 ? 22.480 0.527 -34.234 1.00 89.38 273 ASN A O 1
ATOM 2213 N N . PRO A 1 274 ? 23.265 2.321 -35.332 1.00 90.62 274 PRO A N 1
ATOM 2214 C CA . PRO A 1 274 ? 23.830 2.956 -34.139 1.00 90.62 274 PRO A CA 1
ATOM 2215 C C . PRO A 1 274 ? 22.898 3.029 -32.918 1.00 90.62 274 PRO A C 1
ATOM 2217 O O . PRO A 1 274 ? 23.367 2.872 -31.794 1.00 90.62 274 PRO A O 1
ATOM 2220 N N . ARG A 1 275 ? 21.572 3.183 -33.096 1.00 91.12 275 ARG A N 1
ATOM 2221 C CA . ARG A 1 275 ? 20.637 3.170 -31.949 1.00 91.12 275 ARG A CA 1
ATOM 2222 C C . ARG A 1 275 ? 20.515 1.776 -31.323 1.00 91.12 275 ARG A C 1
ATOM 2224 O O . ARG A 1 275 ? 20.408 1.664 -30.104 1.00 91.12 275 ARG A O 1
ATOM 2231 N N . LEU A 1 276 ? 20.543 0.719 -32.136 1.00 90.69 276 LEU A N 1
ATOM 2232 C CA . LEU A 1 276 ? 20.544 -0.668 -31.661 1.00 90.69 276 LEU A CA 1
ATOM 2233 C C . LEU A 1 276 ? 21.906 -1.070 -31.083 1.00 90.69 276 LEU A C 1
ATOM 2235 O O . LEU A 1 276 ? 21.950 -1.869 -30.152 1.00 90.69 276 LEU A O 1
ATOM 2239 N N . ASP A 1 277 ? 23.001 -0.486 -31.566 1.00 90.75 277 ASP A N 1
ATOM 2240 C CA . ASP A 1 277 ? 24.342 -0.651 -30.993 1.00 90.75 277 ASP A CA 1
ATOM 2241 C C . ASP A 1 277 ? 24.418 -0.022 -29.597 1.00 90.75 277 ASP A C 1
ATOM 2243 O O . ASP A 1 277 ? 24.856 -0.676 -28.649 1.00 90.75 277 ASP A O 1
ATOM 2247 N N . GLU A 1 278 ? 23.901 1.202 -29.432 1.00 92.38 278 GLU A N 1
ATOM 2248 C CA . GLU A 1 278 ? 23.738 1.830 -28.117 1.00 92.38 278 GLU A CA 1
ATOM 2249 C C . GLU A 1 278 ? 22.822 1.000 -27.200 1.00 92.38 278 GLU A C 1
ATOM 2251 O O . GLU A 1 278 ? 23.177 0.754 -26.048 1.00 92.38 278 GLU A O 1
ATOM 2256 N N . ALA A 1 279 ? 21.674 0.519 -27.697 1.00 93.56 279 ALA A N 1
ATOM 2257 C CA . ALA A 1 279 ? 20.767 -0.327 -26.916 1.00 93.56 279 ALA A CA 1
ATOM 2258 C C . ALA A 1 279 ? 21.445 -1.634 -26.464 1.00 93.56 279 ALA A C 1
ATOM 2260 O O . ALA A 1 279 ? 21.390 -1.976 -25.281 1.00 93.56 279 ALA A O 1
ATOM 2261 N N . ARG A 1 280 ? 22.150 -2.328 -27.373 1.00 92.62 280 ARG A N 1
ATOM 2262 C CA . ARG A 1 280 ? 22.962 -3.516 -27.061 1.00 92.62 280 ARG A CA 1
ATOM 2263 C C . ARG A 1 280 ? 24.027 -3.211 -26.021 1.00 92.62 280 ARG A C 1
ATOM 2265 O O . ARG A 1 280 ? 24.151 -3.976 -25.071 1.00 92.62 280 ARG A O 1
ATOM 2272 N N . SER A 1 281 ? 24.757 -2.107 -26.167 1.00 89.81 281 SER A N 1
ATOM 2273 C CA . SER A 1 281 ? 25.795 -1.691 -25.218 1.00 89.81 281 SER A CA 1
ATOM 2274 C C . SER A 1 281 ? 25.223 -1.500 -23.808 1.00 89.81 281 SER A C 1
ATOM 2276 O O . SER A 1 281 ? 25.752 -2.055 -22.846 1.00 89.81 281 SER A O 1
ATOM 2278 N N . ILE A 1 282 ? 24.070 -0.832 -23.683 1.00 90.31 282 ILE A N 1
ATOM 2279 C CA . ILE A 1 282 ? 23.389 -0.629 -22.395 1.00 90.31 282 ILE A CA 1
ATOM 2280 C C . ILE A 1 282 ? 22.932 -1.964 -21.777 1.00 90.31 282 ILE A C 1
ATOM 2282 O O . ILE A 1 282 ? 23.158 -2.197 -20.587 1.00 90.31 282 ILE A O 1
ATOM 2286 N N . LEU A 1 283 ? 22.343 -2.878 -22.562 1.00 87.69 283 LEU A N 1
ATOM 2287 C CA . LEU A 1 283 ? 21.961 -4.203 -22.048 1.00 87.69 283 LEU A CA 1
ATOM 2288 C C . LEU A 1 283 ? 23.191 -5.051 -21.675 1.00 87.69 283 LEU A C 1
ATOM 2290 O O . LEU A 1 283 ? 23.183 -5.728 -20.646 1.00 87.69 283 LEU A O 1
ATOM 2294 N N . GLN A 1 284 ? 24.279 -4.974 -22.445 1.00 83.69 284 GLN A N 1
ATOM 2295 C CA . GLN A 1 284 ? 25.552 -5.616 -22.108 1.00 83.69 284 GLN A CA 1
ATOM 2296 C C . GLN A 1 284 ? 26.164 -5.035 -20.827 1.00 83.69 284 GLN A C 1
ATOM 2298 O O . GLN A 1 284 ? 26.722 -5.800 -20.040 1.00 83.69 284 GLN A O 1
ATOM 2303 N N . ASP A 1 285 ? 26.052 -3.731 -20.573 1.00 81.19 285 ASP A N 1
ATOM 2304 C CA . ASP A 1 285 ? 26.483 -3.108 -19.317 1.00 81.19 285 ASP A CA 1
ATOM 2305 C C . ASP A 1 285 ? 25.645 -3.600 -18.125 1.00 81.19 285 ASP A C 1
ATOM 2307 O O . ASP A 1 285 ? 26.207 -3.892 -17.065 1.00 81.19 285 ASP A O 1
ATOM 2311 N N . ILE A 1 286 ? 24.335 -3.810 -18.306 1.00 77.81 286 ILE A N 1
ATOM 2312 C CA . ILE A 1 286 ? 23.466 -4.443 -17.298 1.00 77.81 286 ILE A CA 1
ATOM 2313 C C . ILE A 1 286 ? 23.919 -5.887 -17.004 1.00 77.81 286 ILE A C 1
ATOM 2315 O O . ILE A 1 286 ? 24.156 -6.215 -15.836 1.00 77.81 286 ILE A O 1
ATOM 2319 N N . VAL A 1 287 ? 24.108 -6.725 -18.035 1.00 73.00 287 VAL A N 1
ATOM 2320 C CA . VAL A 1 287 ? 24.555 -8.132 -17.899 1.00 73.00 287 VAL A CA 1
ATOM 2321 C C . VAL A 1 287 ? 25.933 -8.228 -17.237 1.00 73.00 287 VAL A C 1
ATOM 2323 O O . VAL A 1 287 ? 26.114 -8.980 -16.283 1.00 73.00 287 VAL A O 1
ATOM 2326 N N . ASN A 1 288 ? 26.900 -7.427 -17.691 1.00 71.62 288 ASN A N 1
ATOM 2327 C CA . ASN A 1 288 ? 28.270 -7.410 -17.162 1.00 71.62 288 ASN A CA 1
ATOM 2328 C C . ASN A 1 288 ? 28.412 -6.603 -15.855 1.00 71.62 288 ASN A C 1
ATOM 2330 O O . ASN A 1 288 ? 29.526 -6.345 -15.397 1.00 71.62 288 ASN A O 1
ATOM 2334 N N . ARG A 1 289 ? 27.295 -6.168 -15.259 1.00 68.50 289 ARG A N 1
ATOM 2335 C CA . ARG A 1 289 ? 27.219 -5.380 -14.019 1.00 68.50 289 ARG A CA 1
ATOM 2336 C C . ARG A 1 289 ? 27.982 -4.046 -14.034 1.00 68.50 289 ARG A C 1
ATOM 2338 O O . ARG A 1 289 ? 28.252 -3.459 -12.980 1.00 68.50 289 ARG A O 1
ATOM 2345 N N . ARG A 1 290 ? 28.252 -3.503 -15.221 1.00 75.50 290 ARG A N 1
ATOM 2346 C CA . ARG A 1 290 ? 28.817 -2.166 -15.459 1.00 75.50 290 ARG A CA 1
ATOM 2347 C C . ARG A 1 290 ? 27.732 -1.088 -15.307 1.00 75.50 290 ARG A C 1
ATOM 2349 O O . ARG A 1 290 ? 27.521 -0.270 -16.181 1.00 75.50 290 ARG A O 1
ATOM 2356 N N . LEU A 1 291 ? 27.031 -1.086 -14.174 1.00 78.38 291 LEU A N 1
ATOM 2357 C CA . LEU A 1 291 ? 25.962 -0.123 -13.877 1.00 78.38 291 LEU A CA 1
ATOM 2358 C C . LEU A 1 291 ? 26.516 1.240 -13.416 1.00 78.38 291 LEU A C 1
ATOM 2360 O O . LEU A 1 291 ? 27.623 1.262 -12.859 1.00 78.38 291 LEU A O 1
ATOM 2364 N N . PRO A 1 292 ? 25.745 2.341 -13.539 1.00 85.38 292 PRO A N 1
ATOM 2365 C CA . PRO A 1 292 ? 26.002 3.601 -12.835 1.00 85.38 292 PRO A CA 1
ATOM 2366 C C . PRO A 1 292 ? 26.219 3.396 -11.330 1.00 85.38 292 PRO A C 1
ATOM 2368 O O . PRO A 1 292 ? 25.705 2.445 -10.729 1.00 85.38 292 PRO A O 1
ATOM 2371 N N . LYS A 1 293 ? 27.004 4.271 -10.700 1.00 82.31 293 LYS A N 1
ATOM 2372 C CA . LYS A 1 293 ? 27.424 4.102 -9.302 1.00 82.31 293 LYS A CA 1
ATOM 2373 C C . LYS A 1 293 ? 26.580 4.974 -8.382 1.00 82.31 293 LYS A C 1
ATOM 2375 O O . LYS A 1 293 ? 26.650 6.193 -8.436 1.00 82.31 293 LYS A O 1
ATOM 2380 N N . PHE A 1 294 ? 25.787 4.337 -7.526 1.00 80.12 294 PHE A N 1
ATOM 2381 C CA . PHE A 1 294 ? 25.042 5.017 -6.467 1.00 80.12 294 PHE A CA 1
ATOM 2382 C C . PHE A 1 294 ? 25.995 5.796 -5.544 1.00 80.12 294 PHE A C 1
ATOM 2384 O O . PHE A 1 294 ? 26.964 5.219 -5.044 1.00 80.12 294 PHE A O 1
ATOM 2391 N N . VAL A 1 295 ? 25.689 7.078 -5.328 1.00 82.50 295 VAL A N 1
ATOM 2392 C CA . VAL A 1 295 ? 26.453 8.015 -4.488 1.00 82.50 295 VAL A CA 1
ATOM 2393 C C . VAL A 1 295 ? 25.802 8.151 -3.111 1.00 82.50 295 VAL A C 1
ATOM 2395 O O . VAL A 1 295 ? 26.482 8.038 -2.098 1.00 82.50 295 VAL A O 1
ATOM 2398 N N . GLY A 1 296 ? 24.481 8.351 -3.066 1.00 76.31 296 GLY A N 1
ATOM 2399 C CA . GLY A 1 296 ? 23.756 8.596 -1.820 1.00 76.31 296 GLY A CA 1
ATOM 2400 C C . GLY A 1 296 ? 22.234 8.640 -1.978 1.00 76.31 296 GLY A C 1
ATOM 2401 O O . GLY A 1 296 ? 21.706 8.723 -3.091 1.00 76.31 296 GLY A O 1
ATOM 2402 N N . GLU A 1 297 ? 21.530 8.556 -0.846 1.00 85.69 297 GLU A N 1
ATOM 2403 C CA . GLU A 1 297 ? 20.069 8.654 -0.733 1.00 85.69 297 GLU A CA 1
ATOM 2404 C C . GLU A 1 297 ? 19.693 9.524 0.475 1.00 85.69 297 GLU A C 1
ATOM 2406 O O . GLU A 1 297 ? 20.163 9.273 1.582 1.00 85.69 297 GLU A O 1
ATOM 2411 N N . ALA A 1 298 ? 18.822 10.513 0.279 1.00 85.56 298 ALA A N 1
ATOM 2412 C CA . ALA A 1 298 ? 18.356 11.428 1.322 1.00 85.56 298 ALA A CA 1
ATOM 2413 C C . ALA A 1 298 ? 16.824 11.551 1.333 1.00 85.56 298 ALA A C 1
ATOM 2415 O O . ALA A 1 298 ? 16.151 11.211 0.359 1.00 85.56 298 ALA A O 1
ATOM 2416 N N . ARG A 1 299 ? 16.268 12.027 2.454 1.00 86.00 299 ARG A N 1
ATOM 2417 C CA . ARG A 1 299 ? 14.822 12.204 2.660 1.00 86.00 299 ARG A CA 1
ATOM 2418 C C . ARG A 1 299 ? 14.476 13.680 2.477 1.00 86.00 299 ARG A C 1
ATOM 2420 O O . ARG A 1 299 ? 15.048 14.531 3.161 1.00 86.00 299 ARG A O 1
ATOM 2427 N N . LEU A 1 300 ? 13.574 13.987 1.549 1.00 85.38 300 LEU A N 1
ATOM 2428 C CA . LEU A 1 300 ? 13.221 15.363 1.195 1.00 85.38 300 LEU A CA 1
ATOM 2429 C C . LEU A 1 300 ? 12.327 16.005 2.266 1.00 85.38 300 LEU A C 1
ATOM 2431 O O . LEU A 1 300 ? 11.255 15.492 2.592 1.00 85.38 300 LEU A O 1
ATOM 2435 N N . ASN A 1 301 ? 12.714 17.187 2.741 1.00 83.81 301 ASN A N 1
ATOM 2436 C CA . ASN A 1 301 ? 11.843 18.075 3.502 1.00 83.81 301 ASN A CA 1
ATOM 2437 C C . ASN A 1 301 ? 10.894 18.795 2.529 1.00 83.81 301 ASN A C 1
ATOM 2439 O O . ASN A 1 301 ? 11.113 19.933 2.105 1.00 83.81 301 ASN A O 1
ATOM 2443 N N . GLU A 1 302 ? 9.837 18.072 2.160 1.00 80.69 302 GLU A N 1
ATOM 2444 C CA . GLU A 1 302 ? 8.797 18.480 1.215 1.00 80.69 302 GLU A CA 1
ATOM 2445 C C . GLU A 1 302 ? 8.234 19.881 1.523 1.00 80.69 302 GLU A C 1
ATOM 2447 O O . GLU A 1 302 ? 7.980 20.667 0.612 1.00 80.69 302 GLU A O 1
ATOM 2452 N N . ASP A 1 303 ? 8.078 20.222 2.803 1.00 79.44 303 ASP A N 1
ATOM 2453 C CA . ASP A 1 303 ? 7.486 21.489 3.237 1.00 79.44 303 ASP A CA 1
ATOM 2454 C C . ASP A 1 303 ? 8.448 22.673 3.054 1.00 79.44 303 ASP A C 1
ATOM 2456 O O . ASP A 1 303 ? 8.028 23.739 2.598 1.00 79.44 303 ASP A O 1
ATOM 2460 N N . LYS A 1 304 ? 9.751 22.468 3.293 1.00 79.19 304 LYS A N 1
ATOM 2461 C CA . LYS A 1 304 ? 10.809 23.457 3.016 1.00 79.19 304 LYS A CA 1
ATOM 2462 C C . LYS A 1 304 ? 10.892 23.772 1.512 1.00 79.19 304 LYS A C 1
ATOM 2464 O O . LYS A 1 304 ? 10.878 24.946 1.139 1.00 79.19 304 LYS A O 1
ATOM 2469 N N . LEU A 1 305 ? 10.849 22.744 0.655 1.00 80.00 305 LEU A N 1
ATOM 2470 C CA . LEU A 1 305 ? 10.866 22.914 -0.806 1.00 80.00 305 LEU A CA 1
ATOM 2471 C C . LEU A 1 305 ? 9.558 23.519 -1.359 1.00 80.00 305 LEU A C 1
ATOM 2473 O O . LEU A 1 305 ? 9.607 24.396 -2.225 1.00 80.00 305 LEU A O 1
ATOM 2477 N N . LYS A 1 306 ? 8.380 23.126 -0.840 1.00 80.12 306 LYS A N 1
ATOM 2478 C CA . LYS A 1 306 ? 7.079 23.742 -1.196 1.00 80.12 306 LYS A CA 1
ATOM 2479 C C . LYS A 1 306 ? 7.084 25.260 -0.993 1.00 80.12 306 LYS A C 1
ATOM 2481 O O . LYS A 1 306 ? 6.492 25.970 -1.804 1.00 80.12 306 LYS A O 1
ATOM 2486 N N . VAL A 1 307 ? 7.737 25.760 0.062 1.00 78.69 307 VAL A N 1
ATOM 2487 C CA . VAL A 1 307 ? 7.819 27.204 0.345 1.00 78.69 307 VAL A CA 1
ATOM 2488 C C . VAL A 1 307 ? 8.622 27.945 -0.727 1.00 78.69 307 VAL A C 1
ATOM 2490 O O . VAL A 1 307 ? 8.150 28.980 -1.198 1.00 78.69 307 VAL A O 1
ATOM 2493 N N . LYS A 1 308 ? 9.769 27.414 -1.182 1.00 75.75 308 LYS A N 1
ATOM 2494 C CA . LYS A 1 308 ? 10.524 28.012 -2.304 1.00 75.75 308 LYS A CA 1
ATOM 2495 C C . LYS A 1 308 ? 9.768 27.923 -3.631 1.00 75.75 308 LYS A C 1
ATOM 2497 O O . LYS A 1 308 ? 9.708 28.891 -4.381 1.00 75.75 308 LYS A O 1
ATOM 2502 N N . LEU A 1 309 ? 9.164 26.770 -3.922 1.00 80.81 309 LEU A N 1
ATOM 2503 C CA . LEU A 1 309 ? 8.458 26.513 -5.184 1.00 80.81 309 LEU A CA 1
ATOM 2504 C C . LEU A 1 309 ? 7.035 27.095 -5.242 1.00 80.81 309 LEU A C 1
ATOM 2506 O O . LEU A 1 309 ? 6.317 26.865 -6.219 1.00 80.81 309 LEU A O 1
ATOM 2510 N N . ARG A 1 310 ? 6.620 27.867 -4.228 1.00 73.81 310 ARG A N 1
ATOM 2511 C CA . ARG A 1 310 ? 5.261 28.412 -4.087 1.00 73.81 310 ARG A CA 1
ATOM 2512 C C . ARG A 1 310 ? 4.778 29.158 -5.332 1.00 73.81 310 ARG A C 1
ATOM 2514 O O . ARG A 1 310 ? 3.596 29.079 -5.647 1.00 73.81 310 ARG A O 1
ATOM 2521 N N . ASP A 1 311 ? 5.671 29.834 -6.055 1.00 69.50 311 ASP A N 1
ATOM 2522 C CA . ASP A 1 311 ? 5.330 30.545 -7.291 1.00 69.50 311 ASP A CA 1
ATOM 2523 C C . ASP A 1 311 ? 5.169 29.632 -8.519 1.00 69.50 311 ASP A C 1
ATOM 2525 O O . ASP A 1 311 ? 4.302 29.905 -9.349 1.00 69.50 311 ASP A O 1
ATOM 2529 N N . LYS A 1 312 ? 5.904 28.510 -8.615 1.00 67.56 312 LYS A N 1
ATOM 2530 C CA . LYS A 1 312 ? 5.666 27.500 -9.669 1.00 67.56 312 LYS A CA 1
ATOM 2531 C C . LYS A 1 312 ? 4.307 26.812 -9.473 1.00 67.56 312 LYS A C 1
ATOM 2533 O O . LYS A 1 312 ? 3.596 26.567 -10.442 1.00 67.56 312 LYS A O 1
ATOM 2538 N N . PHE A 1 313 ? 3.904 26.568 -8.223 1.00 68.44 313 PHE A N 1
ATOM 2539 C CA . PHE A 1 313 ? 2.642 25.895 -7.878 1.00 68.44 313 PHE A CA 1
ATOM 2540 C C . PHE A 1 313 ? 1.404 26.817 -7.802 1.00 68.44 313 PHE A C 1
ATOM 2542 O O . PHE A 1 313 ? 0.345 26.384 -7.354 1.00 68.44 313 PHE A O 1
ATOM 2549 N N . LYS A 1 314 ? 1.489 28.082 -8.245 1.00 60.16 314 LYS A N 1
ATOM 2550 C CA . LYS A 1 314 ? 0.364 29.041 -8.182 1.00 60.16 314 LYS A CA 1
ATOM 2551 C C . LYS A 1 314 ? -0.745 28.839 -9.223 1.00 60.16 314 LYS A C 1
ATOM 2553 O O . LYS A 1 314 ? -1.795 29.455 -9.067 1.00 60.16 314 LYS A O 1
ATOM 2558 N N . LYS A 1 315 ? -0.523 28.065 -10.295 1.00 48.72 315 LYS A N 1
ATOM 2559 C CA . LYS A 1 315 ? -1.457 28.001 -11.441 1.00 48.72 315 LYS A CA 1
ATOM 2560 C C . LYS A 1 315 ? -2.423 26.817 -11.460 1.00 48.72 315 LYS A C 1
ATOM 2562 O O . LYS A 1 315 ? -3.480 26.955 -12.054 1.00 48.72 315 LYS A O 1
ATOM 2567 N N . GLU A 1 316 ? -2.095 25.712 -10.802 1.00 51.78 316 GLU A N 1
ATOM 2568 C CA . GLU A 1 316 ? -2.972 24.551 -10.600 1.00 51.78 316 GLU A CA 1
ATOM 2569 C C . GLU A 1 316 ? -2.361 23.667 -9.500 1.00 51.78 316 GLU A C 1
ATOM 2571 O O . GLU A 1 316 ? -1.168 23.786 -9.210 1.00 51.78 316 GLU A O 1
ATOM 2576 N N . LYS A 1 317 ? -3.148 22.776 -8.878 1.00 58.69 317 LYS A N 1
ATOM 2577 C CA . LYS A 1 317 ? -2.590 21.702 -8.036 1.00 58.69 317 LYS A CA 1
ATOM 2578 C C . LYS A 1 317 ? -2.074 20.603 -8.977 1.00 58.69 317 LYS A C 1
ATOM 2580 O O . LYS A 1 317 ? -2.917 19.927 -9.564 1.00 58.69 317 LYS A O 1
ATOM 2585 N N . PRO A 1 318 ? -0.754 20.399 -9.144 1.00 65.81 318 PRO A N 1
ATOM 2586 C CA . PRO A 1 318 ? -0.262 19.384 -10.065 1.00 65.81 318 PRO A CA 1
ATOM 2587 C C . PRO A 1 318 ? -0.454 17.991 -9.461 1.00 65.81 318 PRO A C 1
ATOM 2589 O O . PRO A 1 318 ? -0.407 17.823 -8.237 1.00 65.81 318 PRO A O 1
ATOM 2592 N N . ASP A 1 319 ? -0.624 16.989 -10.319 1.00 73.12 319 ASP A N 1
ATOM 2593 C CA . ASP A 1 319 ? -0.600 15.588 -9.904 1.00 73.12 319 ASP A CA 1
ATOM 2594 C C . ASP A 1 319 ? 0.776 15.180 -9.336 1.00 73.12 319 ASP A C 1
ATOM 2596 O O . ASP A 1 319 ? 1.767 15.911 -9.415 1.00 73.12 319 ASP A O 1
ATOM 2600 N N . ASN A 1 320 ? 0.842 13.995 -8.729 1.00 75.00 320 ASN A N 1
ATOM 2601 C CA . ASN A 1 320 ? 2.049 13.538 -8.047 1.00 75.00 320 ASN A CA 1
ATOM 2602 C C . ASN A 1 320 ? 3.256 13.361 -8.987 1.00 75.00 320 ASN A C 1
ATOM 2604 O O . ASN A 1 320 ? 4.370 13.697 -8.593 1.00 75.00 320 ASN A O 1
ATOM 2608 N N . ALA A 1 321 ? 3.054 12.898 -10.225 1.00 75.75 321 ALA A N 1
ATOM 2609 C CA . ALA A 1 321 ? 4.142 12.726 -11.188 1.00 75.75 321 ALA A CA 1
ATOM 2610 C C . ALA A 1 321 ? 4.701 14.091 -11.616 1.00 75.75 321 ALA A C 1
ATOM 2612 O O . ALA A 1 321 ? 5.902 14.333 -11.508 1.00 75.75 321 ALA A O 1
ATOM 2613 N N . SER A 1 322 ? 3.812 15.024 -11.966 1.00 79.88 322 SER A N 1
ATOM 2614 C CA . SER A 1 322 ? 4.146 16.419 -12.271 1.00 79.88 322 SER A CA 1
ATOM 2615 C C . SER A 1 322 ? 4.919 17.097 -11.128 1.00 79.88 322 SER A C 1
ATOM 2617 O O . SER A 1 322 ? 5.878 17.834 -11.363 1.00 79.88 322 SER A O 1
ATOM 2619 N N . ARG A 1 323 ? 4.550 16.826 -9.867 1.00 82.69 323 ARG A N 1
ATOM 2620 C CA . ARG A 1 323 ? 5.274 17.325 -8.683 1.00 82.69 323 ARG A CA 1
ATOM 2621 C C . ARG A 1 323 ? 6.670 16.712 -8.540 1.00 82.69 323 ARG A C 1
ATOM 2623 O O . ARG A 1 323 ? 7.611 17.454 -8.268 1.00 82.69 323 ARG A O 1
ATOM 2630 N N . ILE A 1 324 ? 6.807 15.399 -8.743 1.00 84.81 324 ILE A N 1
ATOM 2631 C CA . ILE A 1 324 ? 8.093 14.682 -8.702 1.00 84.81 324 ILE A CA 1
ATOM 2632 C C . ILE A 1 324 ? 9.064 15.257 -9.742 1.00 84.81 324 ILE A C 1
ATOM 2634 O O . ILE A 1 324 ? 10.202 15.563 -9.388 1.00 84.81 324 ILE A O 1
ATOM 2638 N N . THR A 1 325 ? 8.612 15.501 -10.979 1.00 85.69 325 THR A N 1
ATOM 2639 C CA . THR A 1 325 ? 9.430 16.138 -12.028 1.00 85.69 325 THR A CA 1
ATOM 2640 C C . THR A 1 325 ? 9.943 17.513 -11.592 1.00 85.69 325 THR A C 1
ATOM 2642 O O . THR A 1 325 ? 11.148 17.752 -11.628 1.00 85.69 325 THR A O 1
ATOM 2645 N N . VAL A 1 326 ? 9.064 18.392 -11.094 1.00 86.56 326 VAL A N 1
ATOM 2646 C CA . VAL A 1 326 ? 9.454 19.745 -10.648 1.00 86.56 326 VAL A CA 1
ATOM 2647 C C . VAL A 1 326 ? 10.416 19.709 -9.448 1.00 86.56 326 VAL A C 1
ATOM 2649 O O . VAL A 1 326 ? 11.305 20.559 -9.352 1.00 86.56 326 VAL A O 1
ATOM 2652 N N . TYR A 1 327 ? 10.280 18.735 -8.540 1.00 89.19 327 TYR A N 1
ATOM 2653 C CA . TYR A 1 327 ? 11.247 18.526 -7.455 1.00 89.19 327 TYR A CA 1
ATOM 2654 C C . TYR A 1 327 ? 12.605 18.054 -7.992 1.00 89.19 327 TYR A C 1
ATOM 2656 O O . TYR A 1 327 ? 13.638 18.581 -7.583 1.00 89.19 327 TYR A O 1
ATOM 2664 N N . GLN A 1 328 ? 12.617 17.109 -8.933 1.00 90.62 328 GLN A N 1
ATOM 2665 C CA . GLN A 1 328 ? 13.844 16.573 -9.523 1.00 90.62 328 GLN A CA 1
ATOM 2666 C C . GLN A 1 328 ? 14.619 17.634 -10.322 1.00 90.62 328 GLN A C 1
ATOM 2668 O O . GLN A 1 328 ? 15.834 17.741 -10.166 1.00 90.62 328 GLN A O 1
ATOM 2673 N N . GLU A 1 329 ? 13.931 18.471 -11.106 1.00 89.44 329 GLU A N 1
ATOM 2674 C CA . GLU A 1 329 ? 14.535 19.601 -11.828 1.00 89.44 329 GLU A CA 1
ATOM 2675 C C . GLU A 1 329 ? 15.236 20.595 -10.889 1.00 89.44 329 GLU A C 1
ATOM 2677 O O . GLU A 1 329 ? 16.379 20.990 -11.138 1.00 89.44 329 GLU A O 1
ATOM 2682 N N . GLU A 1 330 ? 14.571 20.998 -9.800 1.00 89.50 330 GLU A N 1
ATOM 2683 C CA . GLU A 1 330 ? 15.128 21.971 -8.854 1.00 89.50 330 GLU A CA 1
ATOM 2684 C C . GLU A 1 330 ? 16.317 21.386 -8.076 1.00 89.50 330 GLU A C 1
ATOM 2686 O O . GLU A 1 330 ? 17.320 22.068 -7.872 1.00 89.50 330 GLU A O 1
ATOM 2691 N N . LEU A 1 331 ? 16.260 20.105 -7.700 1.00 89.62 331 LEU A N 1
ATOM 2692 C CA . LEU A 1 331 ? 17.360 19.424 -7.012 1.00 89.62 331 LEU A CA 1
ATOM 2693 C C . LEU A 1 331 ? 18.568 19.201 -7.940 1.00 89.62 331 LEU A C 1
ATOM 2695 O O . LEU A 1 331 ? 19.700 19.467 -7.535 1.00 89.62 331 LEU A O 1
ATOM 2699 N N . GLN A 1 332 ? 18.348 18.823 -9.206 1.00 90.25 332 GLN A N 1
ATOM 2700 C CA . GLN A 1 332 ? 19.405 18.738 -10.225 1.00 90.25 332 GLN A CA 1
ATOM 2701 C C . GLN A 1 332 ? 20.033 20.119 -10.510 1.00 90.25 332 GLN A C 1
ATOM 2703 O O . GLN A 1 332 ? 21.219 20.208 -10.830 1.00 90.25 332 GLN A O 1
ATOM 2708 N N . LYS A 1 333 ? 19.272 21.216 -10.384 1.00 89.38 333 LYS A N 1
ATOM 2709 C CA . LYS A 1 333 ? 19.815 22.584 -10.441 1.00 89.38 333 LYS A CA 1
ATOM 2710 C C . LYS A 1 333 ? 20.688 22.897 -9.218 1.00 89.38 333 LYS A C 1
ATOM 2712 O O . LYS A 1 333 ? 21.824 23.322 -9.406 1.00 89.38 333 LYS A O 1
ATOM 2717 N N . GLN A 1 334 ? 20.209 22.634 -7.998 1.00 88.94 334 GLN A N 1
ATOM 2718 C CA . GLN A 1 334 ? 20.977 22.858 -6.760 1.00 88.94 334 GLN A CA 1
ATOM 2719 C C . GLN A 1 334 ? 22.307 22.084 -6.751 1.00 88.94 334 GLN A C 1
ATOM 2721 O O . GLN A 1 334 ? 23.345 22.633 -6.389 1.00 88.94 334 GLN A O 1
ATOM 2726 N N . TRP A 1 335 ? 22.292 20.826 -7.202 1.00 87.69 335 TRP A N 1
ATOM 2727 C CA . TRP A 1 335 ? 23.488 19.986 -7.334 1.00 87.69 335 TRP A CA 1
ATOM 2728 C C . TRP A 1 335 ? 24.513 20.570 -8.317 1.00 87.69 335 TRP A C 1
ATOM 2730 O O . TRP A 1 335 ? 25.705 20.650 -8.014 1.00 87.69 335 TRP A O 1
ATOM 2740 N N . ARG A 1 336 ? 24.045 21.055 -9.476 1.00 88.62 336 ARG A N 1
ATOM 2741 C CA . ARG A 1 336 ? 24.900 21.710 -10.479 1.00 88.62 336 ARG A CA 1
ATOM 2742 C C . ARG A 1 336 ? 25.473 23.038 -10.003 1.00 88.62 336 ARG A C 1
ATOM 2744 O O . ARG A 1 336 ? 26.621 23.335 -10.314 1.00 88.62 336 ARG A O 1
ATOM 2751 N N . GLU A 1 337 ? 24.713 23.807 -9.229 1.00 86.69 337 GLU A N 1
ATOM 2752 C CA . GLU A 1 337 ? 25.198 25.043 -8.605 1.00 86.69 337 GLU A CA 1
ATOM 2753 C C . GLU A 1 337 ? 26.267 24.763 -7.532 1.00 86.69 337 GLU A C 1
ATOM 2755 O O . GLU A 1 337 ? 27.210 25.542 -7.422 1.00 86.69 337 GLU A O 1
ATOM 2760 N N . MET A 1 338 ? 26.184 23.635 -6.815 1.00 84.31 338 MET A N 1
ATOM 2761 C CA . MET A 1 338 ? 27.163 23.233 -5.794 1.00 84.31 338 MET A CA 1
ATOM 2762 C C . MET A 1 338 ? 28.481 22.677 -6.365 1.00 84.31 338 MET A C 1
ATOM 2764 O O . MET A 1 338 ? 29.545 22.981 -5.835 1.00 84.31 338 MET A O 1
ATOM 2768 N N . ILE A 1 339 ? 28.439 21.883 -7.441 1.00 84.81 339 ILE A N 1
ATOM 2769 C CA . ILE A 1 339 ? 29.642 21.244 -8.025 1.00 84.81 339 ILE A CA 1
ATOM 2770 C C . ILE A 1 339 ? 30.379 22.152 -9.028 1.00 84.81 339 ILE A C 1
ATOM 2772 O O . ILE A 1 339 ? 31.517 21.872 -9.394 1.00 84.81 339 ILE A O 1
ATOM 2776 N N . LYS A 1 340 ? 29.767 23.267 -9.443 1.00 76.81 340 LYS A N 1
ATOM 2777 C CA . LYS A 1 340 ? 30.203 24.143 -10.547 1.00 76.81 340 LYS A CA 1
ATOM 2778 C C . LYS A 1 340 ? 31.702 24.490 -10.598 1.00 76.81 340 LYS A C 1
ATOM 2780 O O . LYS A 1 340 ? 32.249 24.587 -11.694 1.00 76.81 340 LYS A O 1
ATOM 2785 N N . ASP A 1 341 ? 32.340 24.682 -9.444 1.00 70.12 341 ASP A N 1
ATOM 2786 C CA . ASP A 1 341 ? 33.742 25.112 -9.328 1.00 70.12 341 ASP A CA 1
ATOM 2787 C C . ASP A 1 341 ? 34.706 23.986 -8.857 1.00 70.12 341 ASP A C 1
ATOM 2789 O O . ASP A 1 341 ? 35.918 24.205 -8.737 1.00 70.12 341 ASP A O 1
ATOM 2793 N N . ASP A 1 342 ? 34.208 22.763 -8.614 1.00 71.75 342 ASP A N 1
ATOM 2794 C CA . ASP A 1 342 ? 34.981 21.636 -8.063 1.00 71.75 342 ASP A CA 1
ATOM 2795 C C . ASP A 1 342 ? 35.685 20.820 -9.167 1.00 71.75 342 ASP A C 1
ATOM 2797 O O . ASP A 1 342 ? 35.188 19.821 -9.680 1.00 71.75 342 ASP A O 1
ATOM 2801 N N . LYS A 1 343 ? 36.887 21.269 -9.545 1.00 64.19 343 LYS A N 1
ATOM 2802 C CA . LYS A 1 343 ? 37.704 20.770 -10.675 1.00 64.19 343 LYS A CA 1
ATOM 2803 C C . LYS A 1 343 ? 37.764 19.240 -10.918 1.00 64.19 343 LYS A C 1
ATOM 2805 O O . LYS A 1 343 ? 37.807 18.872 -12.091 1.00 64.19 343 LYS A O 1
ATOM 2810 N N . PRO A 1 344 ? 37.841 18.338 -9.915 1.00 74.75 344 PRO A N 1
ATOM 2811 C CA . PRO A 1 344 ? 37.789 16.886 -10.138 1.00 74.75 344 PRO A CA 1
ATOM 2812 C C . PRO A 1 344 ? 36.412 16.316 -10.529 1.00 74.75 344 PRO A C 1
ATOM 2814 O O . PRO A 1 344 ? 36.358 15.146 -10.911 1.00 74.75 344 PRO A O 1
ATOM 2817 N N . LEU A 1 345 ? 35.314 17.073 -10.428 1.00 81.50 345 LEU A N 1
ATOM 2818 C CA . LEU A 1 345 ? 33.950 16.586 -10.651 1.00 81.50 345 LEU A CA 1
ATOM 2819 C C . LEU A 1 345 ? 33.200 17.426 -11.691 1.00 81.50 345 LEU A C 1
ATOM 2821 O O . LEU A 1 345 ? 33.054 18.635 -11.564 1.00 81.50 345 LEU A O 1
ATOM 2825 N N . ASN A 1 346 ? 32.647 16.760 -12.704 1.00 84.31 346 ASN A N 1
ATOM 2826 C CA . ASN A 1 346 ? 31.705 17.374 -13.635 1.00 84.31 346 ASN A CA 1
ATOM 2827 C C . ASN A 1 346 ? 30.271 17.084 -13.178 1.00 84.31 346 ASN A C 1
ATOM 2829 O O . ASN A 1 346 ? 29.908 15.926 -12.984 1.00 84.31 346 ASN A O 1
ATOM 2833 N N . ALA A 1 347 ? 29.439 18.114 -13.042 1.00 82.19 347 ALA A N 1
ATOM 2834 C CA . ALA A 1 347 ? 28.081 17.956 -12.530 1.00 82.19 347 ALA A CA 1
ATOM 2835 C C . ALA A 1 347 ? 27.126 17.232 -13.508 1.00 82.19 347 ALA A C 1
ATOM 2837 O O . ALA A 1 347 ? 26.144 16.644 -13.064 1.00 82.19 347 ALA A O 1
ATOM 2838 N N . GLU A 1 348 ? 27.434 17.213 -14.812 1.00 86.00 348 GLU A N 1
ATOM 2839 C CA . GLU A 1 348 ? 26.705 16.417 -15.819 1.00 86.00 348 GLU A CA 1
ATOM 2840 C C . GLU A 1 348 ? 27.093 14.916 -15.798 1.00 86.00 348 GLU A C 1
ATOM 2842 O O . GLU A 1 348 ? 26.491 14.104 -16.498 1.00 86.00 348 GLU A O 1
ATOM 2847 N N . ASP A 1 349 ? 28.068 14.511 -14.970 1.00 89.25 349 ASP A N 1
ATOM 2848 C CA . ASP A 1 349 ? 28.354 13.093 -14.700 1.00 89.25 349 ASP A CA 1
ATOM 2849 C C . ASP A 1 349 ? 27.388 12.484 -13.652 1.00 89.25 349 ASP A C 1
ATOM 2851 O O . ASP A 1 349 ? 27.570 11.334 -13.241 1.00 89.25 349 ASP A O 1
ATOM 2855 N N . PHE A 1 350 ? 26.395 13.242 -13.164 1.00 91.19 350 PHE A N 1
ATOM 2856 C CA . PHE A 1 350 ? 25.517 12.839 -12.062 1.00 91.19 350 PHE A CA 1
ATOM 2857 C C . PHE A 1 350 ? 24.027 12.967 -12.394 1.00 91.19 350 PHE A C 1
ATOM 2859 O O . PHE A 1 350 ? 23.534 14.055 -12.695 1.00 91.19 350 PHE A O 1
ATOM 2866 N N . ASP A 1 351 ? 23.294 11.871 -12.207 1.00 90.81 351 ASP A N 1
ATOM 2867 C CA . ASP A 1 351 ? 21.844 11.798 -12.377 1.00 90.81 351 ASP A CA 1
ATOM 2868 C C . ASP A 1 351 ? 21.158 11.821 -10.993 1.00 90.81 351 ASP A C 1
ATOM 2870 O O . ASP A 1 351 ? 21.483 11.000 -10.123 1.00 90.81 351 ASP A O 1
ATOM 2874 N N . ILE A 1 352 ? 20.201 12.734 -10.777 1.00 91.88 352 ILE A N 1
ATOM 2875 C CA . ILE A 1 352 ? 19.358 12.784 -9.568 1.00 91.88 352 ILE A CA 1
ATOM 2876 C C . ILE A 1 352 ? 17.944 12.300 -9.881 1.00 91.88 352 ILE A C 1
ATOM 2878 O O . ILE A 1 352 ? 17.325 12.745 -10.845 1.00 91.88 352 ILE A O 1
ATOM 2882 N N . TYR A 1 353 ? 17.409 11.438 -9.014 1.00 91.88 353 TYR A N 1
ATOM 2883 C CA . TYR A 1 353 ? 16.047 10.910 -9.101 1.00 91.88 353 TYR A CA 1
ATOM 2884 C C . TYR A 1 353 ? 15.263 11.141 -7.811 1.00 91.88 353 TYR A C 1
ATOM 2886 O O . TYR A 1 353 ? 15.804 10.967 -6.715 1.00 91.88 353 TYR A O 1
ATOM 2894 N N . VAL A 1 354 ? 13.980 11.485 -7.945 1.00 89.94 354 VAL A N 1
ATOM 2895 C CA . VAL A 1 354 ? 13.036 11.641 -6.826 1.00 89.94 354 VAL A CA 1
ATOM 2896 C C . VAL A 1 354 ? 11.984 10.530 -6.890 1.00 89.94 354 VAL A C 1
ATOM 2898 O O . VAL A 1 354 ? 11.419 10.263 -7.948 1.00 89.94 354 VAL A O 1
ATOM 2901 N N . LEU A 1 355 ? 11.727 9.867 -5.761 1.00 86.81 355 LEU A N 1
ATOM 2902 C CA . LEU A 1 355 ? 10.826 8.718 -5.647 1.00 86.81 355 LEU A CA 1
ATOM 2903 C C . LEU A 1 355 ? 9.800 8.961 -4.531 1.00 86.81 355 LEU A C 1
ATOM 2905 O O . LEU A 1 355 ? 10.189 9.289 -3.413 1.00 86.81 355 LEU A O 1
ATOM 2909 N N . ASP A 1 356 ? 8.511 8.763 -4.812 1.00 86.69 356 ASP A N 1
ATOM 2910 C CA . ASP A 1 356 ? 7.443 8.729 -3.798 1.00 86.69 356 ASP A CA 1
ATOM 2911 C C . ASP A 1 356 ? 7.376 7.347 -3.134 1.00 86.69 356 ASP A C 1
ATOM 2913 O O . ASP A 1 356 ? 7.403 6.311 -3.804 1.00 86.69 356 ASP A O 1
ATOM 2917 N N . MET A 1 357 ? 7.297 7.341 -1.807 1.00 83.81 357 MET A N 1
ATOM 2918 C CA . MET A 1 357 ? 7.256 6.158 -0.959 1.00 83.81 357 MET A CA 1
ATOM 2919 C C . MET A 1 357 ? 6.186 6.347 0.113 1.00 83.81 357 MET A C 1
ATOM 2921 O O . MET A 1 357 ? 6.275 7.250 0.939 1.00 83.81 357 MET A O 1
ATOM 2925 N N . GLY A 1 358 ? 5.190 5.465 0.165 1.00 81.56 358 GLY A N 1
ATOM 2926 C CA . GLY A 1 358 ? 4.136 5.597 1.164 1.00 81.56 358 GLY A CA 1
ATOM 2927 C C . GLY A 1 358 ? 3.126 4.464 1.188 1.00 81.56 358 GLY A C 1
ATOM 2928 O O . GLY A 1 358 ? 3.200 3.501 0.418 1.00 81.56 358 GLY A O 1
ATOM 2929 N N . PHE A 1 359 ? 2.183 4.584 2.116 1.00 76.88 359 PHE A N 1
ATOM 2930 C CA . PHE A 1 359 ? 1.210 3.543 2.424 1.00 76.88 359 PHE A CA 1
ATOM 2931 C C . PHE A 1 359 ? 0.115 3.406 1.354 1.00 76.88 359 PHE A C 1
ATOM 2933 O O . PHE A 1 359 ? -0.412 2.308 1.201 1.00 76.88 359 PHE A O 1
ATOM 2940 N N . GLY A 1 360 ? -0.165 4.422 0.531 1.00 72.88 360 GLY A N 1
ATOM 2941 C CA . GLY A 1 360 ? -1.199 4.313 -0.503 1.00 72.88 360 GLY A CA 1
ATOM 2942 C C . GLY A 1 360 ? -1.170 5.450 -1.518 1.00 72.88 360 GLY A C 1
ATOM 2943 O O . GLY A 1 360 ? -0.215 5.577 -2.282 1.00 72.88 360 GLY A O 1
ATOM 2944 N N . GLU A 1 361 ? -2.244 6.236 -1.547 1.00 68.06 361 GLU A N 1
ATOM 2945 C CA . GLU A 1 361 ? -2.329 7.476 -2.318 1.00 68.06 361 GLU A CA 1
ATOM 2946 C C . GLU A 1 361 ? -1.837 8.663 -1.478 1.00 68.06 361 GLU A C 1
ATOM 2948 O O . GLU A 1 361 ? -2.203 8.801 -0.308 1.00 68.06 361 GLU A O 1
ATOM 2953 N N . VAL A 1 362 ? -1.053 9.552 -2.096 1.00 62.16 362 VAL A N 1
ATOM 2954 C CA . VAL A 1 362 ? -0.423 10.697 -1.422 1.00 62.16 362 VAL A CA 1
ATOM 2955 C C . VAL A 1 362 ? -1.456 11.558 -0.693 1.00 62.16 362 VAL A C 1
ATOM 2957 O O . VAL A 1 362 ? -2.284 12.224 -1.314 1.00 62.16 362 VAL A O 1
ATOM 2960 N N . GLY A 1 363 ? -1.353 11.590 0.637 1.00 63.72 363 GLY A N 1
ATOM 2961 C CA . GLY A 1 363 ? -2.188 12.424 1.504 1.00 63.72 363 GLY A CA 1
ATOM 2962 C C . GLY A 1 363 ? -3.461 11.766 2.049 1.00 63.72 363 GLY A C 1
ATOM 2963 O O . GLY A 1 363 ? -4.255 12.477 2.657 1.00 63.72 363 GLY A O 1
ATOM 2964 N N . LYS A 1 364 ? -3.654 10.450 1.873 1.00 70.31 364 LYS A N 1
ATOM 2965 C CA . LYS A 1 364 ? -4.704 9.665 2.555 1.00 70.31 364 LYS A CA 1
ATOM 2966 C C . LYS A 1 364 ? -4.095 8.723 3.599 1.00 70.31 364 LYS A C 1
ATOM 2968 O O . LYS A 1 364 ? -3.003 8.189 3.385 1.00 70.31 364 LYS A O 1
ATOM 2973 N N . GLU A 1 365 ? -4.789 8.481 4.709 1.00 75.12 365 GLU A N 1
ATOM 2974 C CA . GLU A 1 365 ? -4.418 7.431 5.663 1.00 75.12 365 GLU A CA 1
ATOM 2975 C C . GLU A 1 365 ? -4.988 6.062 5.241 1.00 75.12 365 GLU A C 1
ATOM 2977 O O . GLU A 1 365 ? -6.079 5.984 4.670 1.00 75.12 365 GLU A O 1
ATOM 2982 N N . PRO A 1 366 ? -4.312 4.954 5.605 1.00 77.62 366 PRO A N 1
ATOM 2983 C CA . PRO A 1 366 ? -4.793 3.580 5.434 1.00 77.62 366 PRO A CA 1
ATOM 2984 C C . PRO A 1 366 ? -6.239 3.276 5.834 1.00 77.62 366 PRO A C 1
ATOM 2986 O O . PRO A 1 366 ? -6.825 2.341 5.292 1.00 77.62 366 PRO A O 1
ATOM 2989 N N . ILE A 1 367 ? -6.791 3.997 6.815 1.00 83.50 367 ILE A N 1
ATOM 2990 C CA . ILE A 1 367 ? -8.090 3.685 7.428 1.00 83.50 367 ILE A CA 1
ATOM 2991 C C . ILE A 1 367 ? -9.227 4.625 7.011 1.00 83.50 367 ILE A C 1
ATOM 2993 O O . ILE A 1 367 ? -10.381 4.255 7.208 1.00 83.50 367 ILE A O 1
ATOM 2997 N N . ASP A 1 368 ? -8.944 5.784 6.400 1.00 81.31 368 ASP A N 1
ATOM 2998 C CA . ASP A 1 368 ? -9.954 6.826 6.114 1.00 81.31 368 ASP A CA 1
ATOM 2999 C C . ASP A 1 368 ? -11.142 6.275 5.310 1.00 81.31 368 ASP A C 1
ATOM 3001 O O . ASP A 1 368 ? -12.310 6.584 5.557 1.00 81.31 368 ASP A O 1
ATOM 3005 N N . ASN A 1 369 ? -10.841 5.392 4.357 1.00 84.25 369 ASN A N 1
ATOM 3006 C CA . ASN A 1 369 ? -11.810 4.758 3.467 1.00 84.25 369 ASN A CA 1
ATOM 3007 C C . ASN A 1 369 ? -12.150 3.308 3.863 1.00 84.25 369 ASN A C 1
ATOM 3009 O O . ASN A 1 369 ? -12.736 2.567 3.071 1.00 84.25 369 ASN A O 1
ATOM 3013 N N . VAL A 1 370 ? -11.816 2.895 5.086 1.00 89.88 370 VAL A N 1
ATOM 3014 C CA . VAL A 1 370 ? -12.127 1.568 5.631 1.00 89.88 370 VAL A CA 1
ATOM 3015 C C . VAL A 1 370 ? -13.328 1.667 6.567 1.00 89.88 370 VAL A C 1
ATOM 3017 O O . VAL A 1 370 ? -13.429 2.570 7.395 1.00 89.88 370 VAL A O 1
ATOM 3020 N N . HIS A 1 371 ? -14.256 0.726 6.424 1.00 91.50 371 HIS A N 1
ATOM 3021 C CA . HIS A 1 371 ? -15.419 0.614 7.293 1.00 91.50 371 HIS A CA 1
ATOM 3022 C C . HIS A 1 371 ? -15.227 -0.548 8.267 1.00 91.50 371 HIS A C 1
ATOM 3024 O O . HIS A 1 371 ? -14.776 -1.633 7.889 1.00 91.50 371 HIS A O 1
ATOM 3030 N N . PHE A 1 372 ? -15.588 -0.319 9.524 1.00 91.94 372 PHE A N 1
ATOM 3031 C CA . PHE A 1 372 ? -15.470 -1.285 10.607 1.00 91.94 372 PHE A CA 1
ATOM 3032 C C . PHE A 1 372 ? -16.847 -1.655 11.163 1.00 91.94 372 PHE A C 1
ATOM 3034 O O . PHE A 1 372 ? -17.802 -0.893 11.030 1.00 91.94 372 PHE A O 1
ATOM 3041 N N . TYR A 1 373 ? -16.965 -2.824 11.790 1.00 88.06 373 TYR A N 1
ATOM 3042 C CA . TYR A 1 373 ? -18.151 -3.233 12.549 1.00 88.06 373 TYR A CA 1
ATOM 3043 C C . TYR A 1 373 ? -17.753 -3.741 13.939 1.00 88.06 373 TYR A C 1
ATOM 3045 O O . TYR A 1 373 ? -16.669 -4.310 14.119 1.00 88.06 373 TYR A O 1
ATOM 3053 N N . SER A 1 374 ? -18.634 -3.557 14.927 1.00 82.81 374 SER A N 1
ATOM 3054 C CA . SER A 1 374 ? -18.375 -3.998 16.301 1.00 82.81 374 SER A CA 1
ATOM 3055 C C . SER A 1 374 ? -18.891 -5.415 16.561 1.00 82.81 374 SER A C 1
ATOM 3057 O O . SER A 1 374 ? -19.832 -5.878 15.911 1.00 82.81 374 SER A O 1
ATOM 3059 N N . LYS A 1 375 ? -18.324 -6.120 17.550 1.00 78.81 375 LYS A N 1
ATOM 3060 C CA . LYS A 1 375 ? -18.841 -7.441 17.983 1.00 78.81 375 LYS A CA 1
ATOM 3061 C C . LYS A 1 375 ? -20.359 -7.434 18.237 1.00 78.81 375 LYS A C 1
ATOM 3063 O O . LYS A 1 375 ? -21.021 -8.429 17.943 1.00 78.81 375 LYS A O 1
ATOM 3068 N N . ASN A 1 376 ? -20.864 -6.353 18.829 1.00 70.75 376 ASN A N 1
ATOM 3069 C CA . ASN A 1 376 ? -22.210 -6.275 19.393 1.00 70.75 376 ASN A CA 1
ATOM 3070 C C . ASN A 1 376 ? -23.237 -5.696 18.403 1.00 70.75 376 ASN A C 1
ATOM 3072 O O . ASN A 1 376 ? -24.389 -6.117 18.423 1.00 70.75 376 ASN A O 1
ATOM 3076 N N . GLU A 1 377 ? -22.814 -4.832 17.475 1.00 76.94 377 GLU A N 1
ATOM 3077 C CA . GLU A 1 377 ? -23.644 -4.326 16.370 1.00 76.94 377 GLU A CA 1
ATOM 3078 C C . GLU A 1 377 ? -23.111 -4.814 15.002 1.00 76.94 377 GLU A C 1
ATOM 3080 O O . GLU A 1 377 ? -22.745 -4.006 14.147 1.00 76.94 377 GLU A O 1
ATOM 3085 N N . PRO A 1 378 ? -23.050 -6.134 14.728 1.00 77.00 378 PRO A N 1
ATOM 3086 C CA . PRO A 1 378 ? -22.256 -6.686 13.626 1.00 77.00 378 PRO A CA 1
ATOM 3087 C C . PRO A 1 378 ? -22.830 -6.453 12.216 1.00 77.00 378 PRO A C 1
ATOM 3089 O O . PRO A 1 378 ? -22.319 -7.011 11.249 1.00 77.00 378 PRO A O 1
ATOM 3092 N N . ASN A 1 379 ? -23.896 -5.665 12.080 1.00 81.00 379 ASN A N 1
ATOM 3093 C CA . ASN A 1 379 ? -24.472 -5.246 10.795 1.00 81.00 379 ASN A CA 1
ATOM 3094 C C . ASN A 1 379 ? -24.374 -3.723 10.574 1.00 81.00 379 ASN A C 1
ATOM 3096 O O . ASN A 1 379 ? -24.725 -3.242 9.496 1.00 81.00 379 ASN A O 1
ATOM 3100 N N . LYS A 1 380 ? -23.923 -2.974 11.588 1.00 83.69 380 LYS A N 1
ATOM 3101 C CA . LYS A 1 380 ? -23.771 -1.519 11.580 1.00 83.69 380 LYS A CA 1
ATOM 3102 C C . LYS A 1 380 ? -22.307 -1.199 11.306 1.00 83.69 380 LYS A C 1
ATOM 3104 O O . LYS A 1 380 ? -21.419 -1.657 12.025 1.00 83.69 380 LYS A O 1
ATOM 3109 N N . ALA A 1 381 ? -22.069 -0.458 10.236 1.00 87.88 381 ALA A N 1
ATOM 3110 C CA . ALA A 1 381 ? -20.742 0.006 9.873 1.00 87.88 381 ALA A CA 1
ATOM 3111 C C . ALA A 1 381 ? -20.440 1.358 10.537 1.00 87.88 381 ALA A C 1
ATOM 3113 O O . ALA A 1 381 ? -21.340 2.175 10.720 1.00 87.88 381 ALA A O 1
ATOM 3114 N N . PHE A 1 382 ? -19.172 1.603 10.857 1.00 86.06 382 PHE A N 1
ATOM 3115 C CA . PHE A 1 382 ? -18.659 2.889 11.329 1.00 86.06 382 PHE A CA 1
ATOM 3116 C C . PHE A 1 382 ? -17.252 3.152 10.762 1.00 86.06 382 PHE A C 1
ATOM 3118 O O . PHE A 1 382 ? -16.597 2.235 10.259 1.00 86.06 382 PHE A O 1
ATOM 3125 N N . LYS A 1 383 ? -16.797 4.408 10.798 1.00 86.00 383 LYS A N 1
ATOM 3126 C CA . LYS A 1 383 ? -15.401 4.797 10.519 1.00 86.00 383 LYS A CA 1
ATOM 3127 C C . LYS A 1 383 ? -14.603 4.748 11.823 1.00 86.00 383 LYS A C 1
ATOM 3129 O O . LYS A 1 383 ? -15.161 5.068 12.868 1.00 86.00 383 LYS A O 1
ATOM 3134 N N . MET A 1 384 ? -13.319 4.396 11.764 1.00 82.44 384 MET A N 1
ATOM 3135 C CA . MET A 1 384 ? -12.409 4.564 12.903 1.00 82.44 384 MET A CA 1
ATOM 3136 C C . MET A 1 384 ? -11.519 5.784 12.691 1.00 82.44 384 MET A C 1
ATOM 3138 O O . MET A 1 384 ? -10.904 5.927 11.638 1.00 82.44 384 MET A O 1
ATOM 3142 N N . GLU A 1 385 ? -11.429 6.632 13.709 1.00 75.12 385 GLU A N 1
ATOM 3143 C CA . GLU A 1 385 ? -10.526 7.783 13.738 1.00 75.12 385 GLU A CA 1
ATOM 3144 C C . GLU A 1 385 ? -9.083 7.331 14.018 1.00 75.12 385 GLU A C 1
ATOM 3146 O O . GLU A 1 385 ? -8.856 6.356 14.743 1.00 75.12 385 GLU A O 1
ATOM 3151 N N . LYS A 1 386 ? -8.078 8.069 13.525 1.00 71.12 386 LYS A N 1
ATOM 3152 C CA . LYS A 1 386 ? -6.651 7.698 13.667 1.00 71.12 386 LYS A CA 1
ATOM 3153 C C . LYS A 1 386 ? -6.225 7.420 15.119 1.00 71.12 386 LYS A C 1
ATOM 3155 O O . LYS A 1 386 ? -5.487 6.469 15.373 1.00 71.12 386 LYS A O 1
ATOM 3160 N N . TYR A 1 387 ? -6.740 8.192 16.081 1.00 69.50 387 TYR A N 1
ATOM 3161 C CA . TYR A 1 387 ? -6.446 8.014 17.510 1.00 69.50 387 TYR A CA 1
ATOM 3162 C C . TYR A 1 387 ? -7.070 6.746 18.127 1.00 69.50 387 TYR A C 1
ATOM 3164 O O . TYR A 1 387 ? -6.622 6.301 19.184 1.00 69.50 387 TYR A O 1
ATOM 3172 N N . GLN A 1 388 ? -8.096 6.154 17.501 1.00 71.44 388 GLN A N 1
ATOM 3173 C CA . GLN A 1 388 ? -8.774 4.951 18.001 1.00 71.44 388 GLN A CA 1
ATOM 3174 C C . GLN A 1 388 ? -7.997 3.664 17.703 1.00 71.44 388 GLN A C 1
ATOM 3176 O O . GLN A 1 388 ? -8.271 2.642 18.328 1.00 71.44 388 GLN A O 1
ATOM 3181 N N . VAL A 1 389 ? -7.027 3.699 16.781 1.00 74.50 389 VAL A N 1
ATOM 3182 C CA . VAL A 1 389 ? -6.193 2.534 16.450 1.00 74.50 389 VAL A CA 1
ATOM 3183 C C . VAL A 1 389 ? -5.012 2.431 17.420 1.00 74.50 389 VAL A C 1
ATOM 3185 O O . VAL A 1 389 ? -5.023 1.586 18.313 1.00 74.50 389 VAL A O 1
ATOM 3188 N N . SER A 1 390 ? -4.010 3.305 17.299 1.00 75.44 390 SER A N 1
ATOM 3189 C CA . SER A 1 390 ? -2.811 3.311 18.154 1.00 75.44 390 SER A CA 1
ATOM 3190 C C . SER A 1 390 ? -2.079 4.652 18.025 1.00 75.44 390 SER A C 1
ATOM 3192 O O . SER A 1 390 ? -2.015 5.215 16.929 1.00 75.44 390 SER A O 1
ATOM 3194 N N . SER A 1 391 ? -1.490 5.159 19.111 1.00 67.62 391 SER A N 1
ATOM 3195 C CA . SER A 1 391 ? -0.636 6.358 19.059 1.00 67.62 391 SER A CA 1
ATOM 3196 C C . SER A 1 391 ? 0.787 6.059 18.572 1.00 67.62 391 SER A C 1
ATOM 3198 O O . SER A 1 391 ? 1.564 6.984 18.348 1.00 67.62 391 SER A O 1
ATOM 3200 N N . LEU A 1 392 ? 1.120 4.779 18.358 1.00 69.31 392 LEU A N 1
ATOM 3201 C CA . LEU A 1 392 ? 2.381 4.321 17.766 1.00 69.31 392 LEU A CA 1
ATOM 3202 C C . LEU A 1 392 ? 2.358 4.349 16.223 1.00 69.31 392 LEU A C 1
ATOM 3204 O O . LEU A 1 392 ? 3.326 3.929 15.588 1.00 69.31 392 LEU A O 1
ATOM 3208 N N . LYS A 1 393 ? 1.265 4.798 15.583 1.00 74.88 393 LYS A N 1
ATOM 3209 C CA . LYS A 1 393 ? 1.211 4.928 14.115 1.00 74.88 393 LYS A CA 1
ATOM 3210 C C . LYS A 1 393 ? 2.008 6.153 13.627 1.00 74.88 393 LYS A C 1
ATOM 3212 O O . LYS A 1 393 ? 2.081 7.157 14.337 1.00 74.88 393 LYS A O 1
ATOM 3217 N N . PRO A 1 394 ? 2.576 6.118 12.407 1.00 72.69 394 PRO A N 1
ATOM 3218 C CA . PRO A 1 394 ? 3.318 7.250 11.848 1.00 72.69 394 PRO A CA 1
ATOM 3219 C C . PRO A 1 394 ? 2.438 8.498 11.701 1.00 72.69 394 PRO A C 1
ATOM 3221 O O . PRO A 1 394 ? 1.262 8.388 11.349 1.00 72.69 394 PRO A O 1
ATOM 3224 N N . LYS A 1 395 ? 2.983 9.705 11.917 1.00 72.81 395 LYS A N 1
ATOM 3225 C CA . LYS A 1 395 ? 2.212 10.946 11.692 1.00 72.81 395 LYS A CA 1
ATOM 3226 C C . LYS A 1 395 ? 1.918 11.205 10.215 1.00 72.81 395 LYS A C 1
ATOM 3228 O O . LYS A 1 395 ? 0.821 11.658 9.906 1.00 72.81 395 LYS A O 1
ATOM 3233 N N . ARG A 1 396 ? 2.881 10.919 9.335 1.00 73.88 396 ARG A N 1
ATOM 3234 C CA . ARG A 1 396 ? 2.751 10.983 7.871 1.00 73.88 396 ARG A CA 1
ATOM 3235 C C . ARG A 1 396 ? 2.685 9.560 7.320 1.00 73.88 396 ARG A C 1
ATOM 3237 O O . ARG A 1 396 ? 3.332 8.677 7.871 1.00 73.88 396 ARG A O 1
ATOM 3244 N N . CYS A 1 397 ? 1.961 9.360 6.220 1.00 78.31 397 CYS A N 1
ATOM 3245 C CA . CYS A 1 397 ? 1.905 8.079 5.502 1.00 78.31 397 CYS A CA 1
ATOM 3246 C C . CYS A 1 397 ? 2.699 8.066 4.180 1.00 78.31 397 CYS A C 1
ATOM 3248 O O . CYS A 1 397 ? 2.685 7.049 3.490 1.00 78.31 397 CYS A O 1
ATOM 3250 N N . HIS A 1 398 ? 3.370 9.168 3.821 1.00 82.38 398 HIS A N 1
ATOM 3251 C CA . HIS A 1 398 ? 4.171 9.325 2.598 1.00 82.38 398 HIS A CA 1
ATOM 3252 C C . HIS A 1 398 ? 5.460 10.118 2.856 1.00 82.38 398 HIS A C 1
ATOM 3254 O O . HIS A 1 398 ? 5.477 11.026 3.691 1.00 82.38 398 HIS A O 1
ATOM 3260 N N . GLU A 1 399 ? 6.513 9.780 2.113 1.00 86.00 399 GLU A N 1
ATOM 3261 C CA . GLU A 1 399 ? 7.820 10.435 2.095 1.00 86.00 399 GLU A CA 1
ATOM 3262 C C . GLU A 1 399 ? 8.429 10.419 0.683 1.00 86.00 399 GLU A C 1
ATOM 3264 O O . GLU A 1 399 ? 8.153 9.518 -0.106 1.00 86.00 399 GLU A O 1
ATOM 3269 N N . TYR A 1 400 ? 9.284 11.396 0.365 1.00 88.19 400 TYR A N 1
ATOM 3270 C CA . TYR A 1 400 ? 10.019 11.424 -0.904 1.00 88.19 400 TYR A CA 1
ATOM 3271 C C . TYR A 1 400 ? 11.502 11.109 -0.667 1.00 88.19 400 TYR A C 1
ATOM 3273 O O . TYR A 1 400 ? 12.179 11.797 0.107 1.00 88.19 400 TYR A O 1
ATOM 3281 N N . LEU A 1 401 ? 12.013 10.085 -1.353 1.00 86.88 401 LEU A N 1
ATOM 3282 C CA . LEU A 1 401 ? 13.434 9.736 -1.379 1.00 86.88 401 LEU A CA 1
ATOM 3283 C C . LEU A 1 401 ? 14.113 10.410 -2.573 1.00 86.88 401 LEU A C 1
ATOM 3285 O O . LEU A 1 401 ? 13.590 10.391 -3.685 1.00 86.88 401 LEU A O 1
ATOM 3289 N N . VAL A 1 402 ? 15.302 10.961 -2.353 1.00 89.25 402 VAL A N 1
ATOM 3290 C CA . VAL A 1 402 ? 16.143 11.574 -3.389 1.00 89.25 402 VAL A CA 1
ATOM 3291 C C . VAL A 1 402 ? 17.417 10.756 -3.510 1.00 89.25 402 VAL A C 1
ATOM 3293 O O . VAL A 1 402 ? 18.071 10.499 -2.500 1.00 89.25 402 VAL A O 1
ATOM 3296 N N . ARG A 1 403 ? 17.776 10.334 -4.723 1.00 89.88 403 ARG A N 1
ATOM 3297 C CA . ARG A 1 403 ? 18.941 9.477 -4.991 1.00 89.88 403 ARG A CA 1
ATOM 3298 C C . ARG A 1 403 ? 19.852 10.091 -6.033 1.00 89.88 403 ARG A C 1
ATOM 3300 O O . ARG A 1 403 ? 19.364 10.575 -7.049 1.00 89.88 403 ARG A O 1
ATOM 3307 N N . VAL A 1 404 ? 21.158 9.994 -5.803 1.00 90.44 404 VAL A N 1
ATOM 3308 C CA . VAL A 1 404 ? 22.197 10.492 -6.714 1.00 90.44 404 VAL A CA 1
ATOM 3309 C C . VAL A 1 404 ? 23.026 9.319 -7.237 1.00 90.44 404 VAL A C 1
ATOM 3311 O O . VAL A 1 404 ? 23.474 8.474 -6.454 1.00 90.44 404 VAL A O 1
ATOM 3314 N N . TYR A 1 405 ? 23.252 9.268 -8.551 1.00 89.56 405 TYR A N 1
ATOM 3315 C CA . TYR A 1 405 ? 24.087 8.262 -9.216 1.00 89.56 405 TYR A CA 1
ATOM 3316 C C . TYR A 1 405 ? 25.135 8.936 -10.101 1.00 89.56 405 TYR A C 1
ATOM 3318 O O . TYR A 1 405 ? 24.818 9.857 -10.843 1.00 89.56 405 TYR A O 1
ATOM 3326 N N . TYR A 1 406 ? 26.370 8.442 -10.067 1.00 90.00 406 TYR A N 1
ATOM 3327 C CA . TYR A 1 406 ? 27.409 8.776 -11.035 1.00 90.00 406 TYR A CA 1
ATOM 3328 C C . TYR A 1 406 ? 27.220 7.921 -12.294 1.00 90.00 406 TYR A C 1
ATOM 3330 O O . TYR A 1 406 ? 27.224 6.686 -12.209 1.00 90.00 406 TYR A O 1
ATOM 3338 N N . ASN A 1 407 ? 27.017 8.559 -13.446 1.00 87.62 407 ASN A N 1
ATOM 3339 C CA . ASN A 1 407 ? 26.504 7.901 -14.649 1.00 87.62 407 ASN A CA 1
ATOM 3340 C C . ASN A 1 407 ? 27.569 7.150 -15.473 1.00 87.62 407 ASN A C 1
ATOM 3342 O O . ASN A 1 407 ? 27.225 6.209 -16.191 1.00 87.62 407 ASN A O 1
ATOM 3346 N N . LYS A 1 408 ? 28.862 7.470 -15.312 1.00 83.50 408 LYS A N 1
ATOM 3347 C CA . LYS A 1 408 ? 29.966 6.797 -16.023 1.00 83.50 408 LYS A CA 1
ATOM 3348 C C . LYS A 1 408 ? 30.320 5.425 -15.439 1.00 83.50 408 LYS A C 1
ATOM 3350 O O . LYS A 1 408 ? 30.352 5.208 -14.224 1.00 83.50 408 LYS A O 1
ATOM 3355 N N . THR A 1 409 ? 30.643 4.494 -16.336 1.00 72.56 409 THR A N 1
ATOM 3356 C CA . THR A 1 409 ? 30.876 3.069 -16.034 1.00 72.56 409 THR A CA 1
ATOM 3357 C C . THR A 1 409 ? 32.349 2.644 -16.156 1.00 72.56 409 THR A C 1
ATOM 3359 O O . THR A 1 409 ? 32.700 1.533 -15.759 1.00 72.56 409 THR A O 1
ATOM 3362 N N . ASP A 1 410 ? 33.222 3.559 -16.596 1.00 73.75 410 ASP A N 1
ATOM 3363 C CA . ASP A 1 410 ? 34.662 3.410 -16.894 1.00 73.75 410 ASP A CA 1
ATOM 3364 C C . ASP A 1 410 ? 35.586 3.128 -15.686 1.00 73.75 410 ASP A C 1
ATOM 3366 O O . ASP A 1 410 ? 36.791 2.937 -15.842 1.00 73.75 410 ASP A O 1
ATOM 3370 N N . GLY A 1 411 ? 35.042 3.119 -14.467 1.00 66.56 411 GLY A N 1
ATOM 3371 C CA . GLY A 1 411 ? 35.792 2.911 -13.226 1.00 66.56 411 GLY A CA 1
ATOM 3372 C C . GLY A 1 411 ? 36.447 4.168 -12.639 1.00 66.56 411 GLY A C 1
ATOM 3373 O O . GLY A 1 411 ? 36.936 4.098 -11.509 1.00 66.56 411 GLY A O 1
ATOM 3374 N N . SER A 1 412 ? 36.393 5.320 -13.321 1.00 77.69 412 SER A N 1
ATOM 3375 C CA . SER A 1 412 ? 36.913 6.613 -12.828 1.00 77.69 412 SER A CA 1
ATOM 3376 C C . SER A 1 412 ? 36.393 6.962 -11.429 1.00 77.69 412 SER A C 1
ATOM 3378 O O . SER A 1 412 ? 37.159 7.406 -10.570 1.00 77.69 412 SER A O 1
ATOM 3380 N N . TYR A 1 413 ? 35.120 6.639 -11.170 1.00 76.06 413 TYR A N 1
ATOM 3381 C CA . TYR A 1 413 ? 34.439 6.844 -9.896 1.00 76.06 413 TYR A CA 1
ATOM 3382 C C . TYR A 1 413 ? 35.207 6.308 -8.683 1.00 76.06 413 TYR A C 1
ATOM 3384 O O . TYR A 1 413 ? 35.142 6.916 -7.624 1.00 76.06 413 TYR A O 1
ATOM 3392 N N . GLN A 1 414 ? 36.001 5.237 -8.807 1.00 73.31 414 GLN A N 1
ATOM 3393 C CA . GLN A 1 414 ? 36.785 4.704 -7.680 1.00 73.31 414 GLN A CA 1
ATOM 3394 C C . GLN A 1 414 ? 37.748 5.737 -7.064 1.00 73.31 414 GLN A C 1
ATOM 3396 O O . GLN A 1 414 ? 38.047 5.654 -5.876 1.00 73.31 414 GLN A O 1
ATOM 3401 N N . LYS A 1 415 ? 38.210 6.715 -7.854 1.00 79.50 415 LYS A N 1
ATOM 3402 C CA . LYS A 1 415 ? 39.093 7.811 -7.412 1.00 79.50 415 LYS A CA 1
ATOM 3403 C C . LYS A 1 415 ? 38.328 9.053 -6.946 1.00 79.50 415 LYS A C 1
ATOM 3405 O O . LYS A 1 415 ? 38.901 9.903 -6.277 1.00 79.50 415 LYS A O 1
ATOM 3410 N N . LEU A 1 416 ? 37.057 9.164 -7.330 1.00 84.31 416 LEU A N 1
ATOM 3411 C CA . LEU A 1 416 ? 36.192 10.325 -7.104 1.00 84.31 416 LEU A CA 1
ATOM 3412 C C . LEU A 1 416 ? 35.159 10.082 -5.993 1.00 84.31 416 LEU A C 1
ATOM 3414 O O . LEU A 1 416 ? 34.589 11.032 -5.464 1.00 84.31 416 LEU A O 1
ATOM 3418 N N . GLN A 1 417 ? 34.919 8.818 -5.633 1.00 76.19 417 GLN A N 1
ATOM 3419 C CA . GLN A 1 417 ? 33.803 8.391 -4.797 1.00 76.19 417 GLN A CA 1
ATOM 3420 C C . GLN A 1 417 ? 33.794 9.052 -3.420 1.00 76.19 417 GLN A C 1
ATOM 3422 O O . GLN A 1 417 ? 32.751 9.560 -3.032 1.00 76.19 417 GLN A O 1
ATOM 3427 N N . GLN A 1 418 ? 34.928 9.102 -2.714 1.00 77.25 418 GLN A N 1
ATOM 3428 C CA . GLN A 1 418 ? 34.991 9.763 -1.406 1.00 77.25 418 GLN A CA 1
ATOM 3429 C C . GLN A 1 418 ? 34.556 11.233 -1.511 1.00 77.25 418 GLN A C 1
ATOM 3431 O O . GLN A 1 418 ? 33.686 11.665 -0.766 1.00 77.25 418 GLN A O 1
ATOM 3436 N N . LYS A 1 419 ? 35.087 11.975 -2.488 1.00 84.00 419 LYS A N 1
ATOM 3437 C CA . LYS A 1 419 ? 34.771 13.395 -2.699 1.00 84.00 419 LYS A CA 1
ATOM 3438 C C . LYS A 1 419 ? 33.315 13.616 -3.137 1.00 84.00 419 LYS A C 1
ATOM 3440 O O . LYS A 1 419 ? 32.685 14.580 -2.713 1.00 84.00 419 LYS A O 1
ATOM 3445 N N . ALA A 1 420 ? 32.759 12.708 -3.941 1.00 84.50 420 ALA A N 1
ATOM 3446 C CA . ALA A 1 420 ? 31.345 12.727 -4.318 1.00 84.50 420 ALA A CA 1
ATOM 3447 C C . ALA A 1 420 ? 30.414 12.396 -3.133 1.00 84.50 420 ALA A C 1
ATOM 3449 O O . ALA A 1 420 ? 29.361 13.015 -2.994 1.00 84.50 420 ALA A O 1
ATOM 3450 N N . GLU A 1 421 ? 30.804 11.459 -2.262 1.00 80.31 421 GLU A N 1
ATOM 3451 C CA . GLU A 1 421 ? 30.101 11.165 -1.009 1.00 80.31 421 GLU A CA 1
ATOM 3452 C C . GLU A 1 421 ? 30.200 12.354 -0.033 1.00 80.31 421 GLU A C 1
ATOM 3454 O O . GLU A 1 421 ? 29.187 12.750 0.534 1.00 80.31 421 GLU A O 1
ATOM 3459 N N . GLU A 1 422 ? 31.366 12.983 0.133 1.00 81.06 422 GLU A N 1
ATOM 3460 C CA . GLU A 1 422 ? 31.554 14.186 0.966 1.00 81.06 422 GLU A CA 1
ATOM 3461 C C . GLU A 1 422 ? 30.626 15.334 0.534 1.00 81.06 422 GLU A C 1
ATOM 3463 O O . GLU A 1 422 ? 29.857 15.838 1.356 1.00 81.06 422 GLU A O 1
ATOM 3468 N N . ILE A 1 423 ? 30.619 15.679 -0.761 1.00 84.56 423 ILE A N 1
ATOM 3469 C CA . ILE A 1 423 ? 29.721 16.706 -1.319 1.00 84.56 423 ILE A CA 1
ATOM 3470 C C . ILE A 1 423 ? 28.254 16.297 -1.175 1.00 84.56 423 ILE A C 1
ATOM 3472 O O . ILE A 1 423 ? 27.417 17.146 -0.890 1.00 84.56 423 ILE A O 1
ATOM 3476 N N . PHE A 1 424 ? 27.914 15.011 -1.309 1.00 84.06 424 PHE A N 1
ATOM 3477 C CA . PHE A 1 424 ? 26.546 14.550 -1.073 1.00 84.06 424 PHE A CA 1
ATOM 3478 C C . PHE A 1 424 ? 26.081 14.816 0.369 1.00 84.06 424 PHE A C 1
ATOM 3480 O O . PHE A 1 424 ? 24.976 15.327 0.567 1.00 84.06 424 PHE A O 1
ATOM 3487 N N . HIS A 1 425 ? 26.915 14.543 1.377 1.00 81.00 425 HIS A N 1
ATOM 3488 C CA . HIS A 1 425 ? 26.568 14.839 2.773 1.00 81.00 425 HIS A CA 1
ATOM 3489 C C . HIS A 1 425 ? 26.524 16.354 3.053 1.00 81.00 425 HIS A C 1
ATOM 3491 O O . HIS A 1 425 ? 25.671 16.805 3.819 1.00 81.00 425 HIS A O 1
ATOM 3497 N N . GLU A 1 426 ? 27.395 17.153 2.428 1.00 80.44 426 GLU A N 1
ATOM 3498 C CA . GLU A 1 426 ? 27.353 18.621 2.515 1.00 80.44 426 GLU A CA 1
ATOM 3499 C C . GLU A 1 426 ? 26.089 19.201 1.855 1.00 80.44 426 GLU A C 1
ATOM 3501 O O . GLU A 1 426 ? 25.406 20.043 2.445 1.00 80.44 426 GLU A O 1
ATOM 3506 N N . TRP A 1 427 ? 25.711 18.692 0.679 1.00 83.56 427 TRP A N 1
ATOM 3507 C CA . TRP A 1 427 ? 24.467 19.038 -0.005 1.00 83.56 427 TRP A CA 1
ATOM 3508 C C . TRP A 1 427 ? 23.249 18.742 0.871 1.00 83.56 427 TRP A C 1
ATOM 3510 O O . TRP A 1 427 ? 22.375 19.601 0.997 1.00 83.56 427 TRP A O 1
ATOM 3520 N N . CYS A 1 428 ? 23.228 17.579 1.534 1.00 81.56 428 CYS A N 1
ATOM 3521 C CA . CYS A 1 428 ? 22.157 17.201 2.454 1.00 81.56 428 CYS A CA 1
ATOM 3522 C C . CYS A 1 428 ? 22.010 18.197 3.615 1.00 81.56 428 CYS A C 1
ATOM 3524 O O . CYS A 1 428 ? 20.922 18.739 3.812 1.00 81.56 428 CYS A O 1
ATOM 3526 N N . LYS A 1 429 ? 23.111 18.494 4.321 1.00 76.50 429 LYS A N 1
ATOM 3527 C CA . LYS A 1 429 ? 23.145 19.439 5.454 1.00 76.50 429 LYS A CA 1
ATOM 3528 C C . LYS A 1 429 ? 22.694 20.849 5.067 1.00 76.50 429 LYS A C 1
ATOM 3530 O O . LYS A 1 429 ? 21.921 21.482 5.782 1.00 76.50 429 LYS A O 1
ATOM 3535 N N . ASN A 1 430 ? 23.172 21.341 3.924 1.00 68.75 430 ASN A N 1
ATOM 3536 C CA . ASN A 1 430 ? 22.990 22.737 3.529 1.00 68.75 430 ASN A CA 1
ATOM 3537 C C . ASN A 1 430 ? 21.643 23.017 2.828 1.00 68.75 430 ASN A C 1
ATOM 3539 O O . ASN A 1 430 ? 21.247 24.179 2.728 1.00 68.75 430 ASN A O 1
ATOM 3543 N N . ASN A 1 431 ? 20.923 21.992 2.344 1.00 69.62 431 ASN A N 1
ATOM 3544 C CA . ASN A 1 431 ? 19.733 22.168 1.496 1.00 69.62 431 ASN A CA 1
ATOM 3545 C C . ASN A 1 431 ? 18.445 21.610 2.128 1.00 69.62 431 ASN A C 1
ATOM 3547 O O . ASN A 1 431 ? 18.128 21.900 3.281 1.00 69.62 431 ASN A O 1
ATOM 3551 N N . GLU A 1 432 ? 17.600 20.938 1.346 1.00 70.00 432 GLU A N 1
ATOM 3552 C CA . GLU A 1 432 ? 16.175 20.740 1.651 1.00 70.00 432 GLU A CA 1
ATOM 3553 C C . GLU A 1 432 ? 15.856 19.339 2.154 1.00 70.00 432 GLU A C 1
ATOM 3555 O O . GLU A 1 432 ? 14.809 18.775 1.859 1.00 70.00 432 GLU A O 1
ATOM 3560 N N . PHE A 1 433 ? 16.764 18.794 2.951 1.00 75.81 433 PHE A N 1
ATOM 3561 C CA . PHE A 1 433 ? 16.665 17.454 3.504 1.00 75.81 433 PHE A CA 1
ATOM 3562 C C . PHE A 1 433 ? 16.303 17.504 4.988 1.00 75.81 433 PHE A C 1
ATOM 3564 O O . PHE A 1 433 ? 16.305 18.566 5.619 1.00 75.81 433 PHE A O 1
ATOM 3571 N N . ILE A 1 434 ? 15.903 16.358 5.528 1.00 69.44 434 ILE A N 1
ATOM 3572 C CA . ILE A 1 434 ? 15.732 16.185 6.971 1.00 69.44 434 ILE A CA 1
ATOM 3573 C C . ILE A 1 434 ? 17.127 15.943 7.567 1.00 69.44 434 ILE A C 1
ATOM 3575 O O . ILE A 1 434 ? 17.851 15.096 7.053 1.00 69.44 434 ILE A O 1
ATOM 3579 N N . ASP A 1 435 ? 17.499 16.683 8.614 1.00 46.75 435 ASP A N 1
ATOM 3580 C CA . ASP A 1 435 ? 18.729 16.484 9.394 1.00 46.75 435 ASP A CA 1
ATOM 3581 C C . ASP A 1 435 ? 18.457 16.879 10.857 1.00 46.75 435 ASP A C 1
ATOM 3583 O O . ASP A 1 435 ? 17.950 17.969 11.130 1.00 46.75 435 ASP A O 1
ATOM 3587 N N . SER A 1 436 ? 18.720 15.962 11.787 1.00 33.78 436 SER A N 1
ATOM 3588 C CA . SER A 1 436 ? 18.575 16.123 13.241 1.00 33.78 436 SER A CA 1
ATOM 3589 C C . SER A 1 436 ? 19.391 15.044 13.956 1.00 33.78 436 SER A C 1
ATOM 3591 O O . SER A 1 436 ? 19.338 13.891 13.548 1.00 33.78 436 SER A O 1
ATOM 3593 N N . GLU A 1 437 ? 20.146 15.396 14.989 1.00 35.06 437 GLU A N 1
ATOM 3594 C CA . GLU A 1 437 ? 21.165 14.548 15.630 1.00 35.06 437 GLU A CA 1
ATOM 3595 C C . GLU A 1 437 ? 20.667 13.168 16.150 1.00 35.06 437 GLU A C 1
ATOM 3597 O O . GLU A 1 437 ? 19.469 12.915 16.230 1.00 35.06 437 GLU A O 1
ATOM 3602 N N . GLU A 1 438 ? 21.632 12.297 16.489 1.00 28.70 438 GLU A N 1
ATOM 3603 C CA . GLU A 1 438 ? 21.498 11.041 17.269 1.00 28.70 438 GLU A CA 1
ATOM 3604 C C . GLU A 1 438 ? 21.036 9.712 16.575 1.00 28.70 438 GLU A C 1
ATOM 3606 O O . GLU A 1 438 ? 19.887 9.541 16.173 1.00 28.70 438 GLU A O 1
ATOM 3611 N N . GLU A 1 439 ? 22.024 8.798 16.411 1.00 25.17 439 GLU A N 1
ATOM 3612 C CA . GLU A 1 439 ? 22.147 7.374 16.877 1.00 25.17 439 GLU A CA 1
ATOM 3613 C C . GLU A 1 439 ? 21.093 6.272 16.510 1.00 25.17 439 GLU A C 1
ATOM 3615 O O . GLU A 1 439 ? 19.942 6.591 16.235 1.00 25.17 439 GLU A O 1
ATOM 3620 N N . GLU A 1 440 ? 21.367 4.948 16.667 1.00 27.09 440 GLU A N 1
ATOM 3621 C CA . GLU A 1 440 ? 21.992 3.933 15.750 1.00 27.09 440 GLU A CA 1
ATOM 3622 C C . GLU A 1 440 ? 21.379 2.453 15.785 1.00 27.09 440 GLU A C 1
ATOM 3624 O O . GLU A 1 440 ? 21.254 1.865 16.856 1.00 27.09 440 GLU A O 1
ATOM 3629 N N . SER A 1 441 ? 21.116 1.798 14.612 1.00 24.92 441 SER A N 1
ATOM 3630 C CA . SER A 1 441 ? 20.965 0.311 14.291 1.00 24.92 441 SER A CA 1
ATOM 3631 C C . SER A 1 441 ? 19.734 -0.520 14.812 1.00 24.92 441 SER A C 1
ATOM 3633 O O . SER A 1 441 ? 19.015 -0.025 15.666 1.00 24.92 441 SER A O 1
ATOM 3635 N N . VAL A 1 442 ? 19.293 -1.731 14.348 1.00 25.56 442 VAL A N 1
ATOM 3636 C CA . VAL A 1 442 ? 19.813 -2.841 13.467 1.00 25.56 442 VAL A CA 1
ATOM 3637 C C . VAL A 1 442 ? 18.698 -3.637 12.666 1.00 25.56 442 VAL A C 1
ATOM 3639 O O . VAL A 1 442 ? 17.672 -3.053 12.328 1.00 25.56 442 VAL A O 1
ATOM 3642 N N . GLU A 1 443 ? 18.885 -4.938 12.330 1.00 25.75 443 GLU A N 1
ATOM 3643 C CA . GLU A 1 443 ? 18.117 -5.900 11.457 1.00 25.75 443 GLU A CA 1
ATOM 3644 C C . GLU A 1 443 ? 17.981 -7.301 12.167 1.00 25.75 443 GLU A C 1
ATOM 3646 O O . GLU A 1 443 ? 18.717 -7.497 13.133 1.00 25.75 443 GLU A O 1
ATOM 3651 N N . GLU A 1 444 ? 17.215 -8.382 11.858 1.00 24.84 444 GLU A N 1
ATOM 3652 C CA . GLU A 1 444 ? 16.082 -8.862 10.981 1.00 24.84 444 GLU A CA 1
ATOM 3653 C C . GLU A 1 444 ? 15.524 -10.186 11.672 1.00 24.84 444 GLU A C 1
ATOM 3655 O O . GLU A 1 444 ? 15.578 -10.211 12.899 1.00 24.84 444 GLU A O 1
ATOM 3660 N N . THR A 1 445 ? 15.010 -11.352 11.183 1.00 25.27 445 THR A N 1
ATOM 3661 C CA . THR A 1 445 ? 14.790 -12.054 9.876 1.00 25.27 445 THR A CA 1
ATOM 3662 C C . THR A 1 445 ? 13.844 -13.305 10.016 1.00 25.27 445 THR A C 1
ATOM 3664 O O . THR A 1 445 ? 13.831 -13.925 11.078 1.00 25.27 445 THR A O 1
ATOM 3667 N N . SER A 1 446 ? 13.247 -13.822 8.912 1.00 27.42 446 SER A N 1
ATOM 3668 C CA . SER A 1 446 ? 12.750 -15.231 8.651 1.00 27.42 446 SER A CA 1
ATOM 3669 C C . SER A 1 446 ? 11.462 -15.769 9.385 1.00 27.42 446 SER A C 1
ATOM 3671 O O . SER A 1 446 ? 10.991 -15.064 10.266 1.00 27.42 446 SER A O 1
ATOM 3673 N N . GLN A 1 447 ? 10.810 -16.961 9.201 1.00 25.66 447 GLN A N 1
ATOM 3674 C CA . GLN A 1 447 ? 10.495 -18.033 8.168 1.00 25.66 447 GLN A CA 1
ATOM 3675 C C . GLN A 1 447 ? 9.649 -19.185 8.871 1.00 25.66 447 GLN A C 1
ATOM 3677 O O . GLN A 1 447 ? 9.513 -19.083 10.086 1.00 25.66 447 GLN A O 1
ATOM 3682 N N . ASN A 1 448 ? 9.095 -20.336 8.381 1.00 24.80 448 ASN A N 1
ATOM 3683 C CA . ASN A 1 448 ? 8.554 -21.016 7.144 1.00 24.80 448 ASN A CA 1
ATOM 3684 C C . ASN A 1 448 ? 7.922 -22.411 7.587 1.00 24.80 448 ASN A C 1
ATOM 3686 O O . ASN A 1 448 ? 8.276 -22.849 8.678 1.00 24.80 448 ASN A O 1
ATOM 3690 N N . ASN A 1 449 ? 7.107 -23.260 6.894 1.00 27.12 449 ASN A N 1
ATOM 3691 C CA . ASN A 1 449 ? 6.111 -23.182 5.782 1.00 27.12 449 ASN A CA 1
ATOM 3692 C C . ASN A 1 449 ? 5.315 -24.546 5.551 1.00 27.12 449 ASN A C 1
ATOM 3694 O O . ASN A 1 449 ? 5.930 -25.596 5.688 1.00 27.12 449 ASN A O 1
ATOM 3698 N N . GLN A 1 450 ? 4.032 -24.533 5.092 1.00 29.77 450 GLN A N 1
ATOM 3699 C CA . GLN A 1 450 ? 3.295 -25.517 4.189 1.00 29.77 450 GLN A CA 1
ATOM 3700 C C . GLN A 1 450 ? 3.016 -27.036 4.500 1.00 29.77 450 GLN A C 1
ATOM 3702 O O . GLN A 1 450 ? 3.625 -27.596 5.399 1.00 29.77 450 GLN A O 1
ATOM 3707 N N . SER A 1 451 ? 2.169 -27.821 3.754 1.00 36.94 451 SER A N 1
ATOM 3708 C CA . SER A 1 451 ? 0.916 -27.600 2.930 1.00 36.94 451 SER A CA 1
ATOM 3709 C C . SER A 1 451 ? 0.219 -28.900 2.391 1.00 36.94 451 SER A C 1
ATOM 3711 O O . SER A 1 451 ? 0.810 -29.976 2.469 1.00 36.94 451 SER A O 1
ATOM 3713 N N . SER A 1 452 ? -0.998 -28.780 1.795 1.00 37.09 452 SER A N 1
ATOM 3714 C CA . SER A 1 452 ? -1.741 -29.754 0.925 1.00 37.09 452 SER A CA 1
ATOM 3715 C C . SER A 1 452 ? -3.082 -29.144 0.386 1.00 37.09 452 SER A C 1
ATOM 3717 O O . SER A 1 452 ? -3.504 -28.130 0.942 1.00 37.09 452 SER A O 1
ATOM 3719 N N . SER A 1 453 ? -3.885 -29.673 -0.575 1.00 36.91 453 SER A N 1
ATOM 3720 C CA . SER A 1 453 ? -3.704 -30.420 -1.867 1.00 36.91 453 SER A CA 1
ATOM 3721 C C . SER A 1 453 ? -5.100 -30.749 -2.504 1.00 36.91 453 SER A C 1
ATOM 3723 O O . SER A 1 453 ? -5.981 -31.123 -1.736 1.00 36.91 453 SER A O 1
ATOM 3725 N N . GLY A 1 454 ? -5.407 -30.755 -3.821 1.00 30.34 454 GLY A N 1
ATOM 3726 C CA . GLY A 1 454 ? -4.642 -30.406 -5.033 1.00 30.34 454 GLY A CA 1
ATOM 3727 C C . GLY A 1 454 ? -4.939 -31.256 -6.311 1.00 30.34 454 GLY A C 1
ATOM 3728 O O . GLY A 1 454 ? -4.440 -32.377 -6.402 1.00 30.34 454 GLY A O 1
ATOM 3729 N N . LYS A 1 455 ? -5.475 -30.676 -7.417 1.00 38.59 455 LYS A N 1
ATOM 3730 C CA . LYS A 1 455 ? -4.699 -30.716 -8.690 1.00 38.59 455 LYS A CA 1
ATOM 3731 C C . LYS A 1 455 ? -3.635 -29.649 -8.544 1.00 38.59 455 LYS A C 1
ATOM 3733 O O . LYS A 1 455 ? -3.889 -28.463 -8.727 1.00 38.59 455 LYS A O 1
ATOM 3738 N N . ILE A 1 456 ? -2.465 -30.144 -8.191 1.00 45.19 456 ILE A N 1
ATOM 3739 C CA . ILE A 1 456 ? -1.390 -29.385 -7.592 1.00 45.19 456 ILE A CA 1
ATOM 3740 C C . ILE A 1 456 ? -0.687 -28.542 -8.653 1.00 45.19 456 ILE A C 1
ATOM 3742 O O . ILE A 1 456 ? 0.002 -29.074 -9.524 1.00 45.19 456 ILE A O 1
ATOM 3746 N N . PHE A 1 457 ? -0.795 -27.225 -8.522 1.00 47.69 457 PHE A N 1
ATOM 3747 C CA . PHE A 1 457 ? 0.326 -26.358 -8.856 1.00 47.69 457 PHE A CA 1
ATOM 3748 C C . PHE A 1 457 ? 1.161 -26.228 -7.579 1.00 47.69 457 PHE A C 1
ATOM 3750 O O . PHE A 1 457 ? 0.647 -25.775 -6.559 1.00 47.69 457 PHE A O 1
ATOM 3757 N N . ASN A 1 458 ? 2.412 -26.701 -7.617 1.00 46.06 458 ASN A N 1
ATOM 3758 C CA . ASN A 1 458 ? 3.366 -26.489 -6.528 1.00 46.06 458 ASN A CA 1
ATOM 3759 C C . ASN A 1 458 ? 3.842 -25.037 -6.621 1.00 46.06 458 ASN A C 1
ATOM 3761 O O . ASN A 1 458 ? 4.738 -24.719 -7.400 1.00 46.06 458 ASN A O 1
ATOM 3765 N N . ASP A 1 459 ? 3.191 -24.174 -5.860 1.00 64.12 459 ASP A N 1
ATOM 3766 C CA . ASP A 1 459 ? 3.576 -22.793 -5.626 1.00 64.12 459 ASP A CA 1
ATOM 3767 C C . ASP A 1 459 ? 4.434 -22.749 -4.349 1.00 64.12 459 ASP A C 1
ATOM 3769 O O . ASP A 1 459 ? 4.074 -23.393 -3.362 1.00 64.12 459 ASP A O 1
ATOM 3773 N N . PRO A 1 460 ? 5.569 -22.033 -4.307 1.00 53.97 460 PRO A N 1
ATOM 3774 C CA . PRO A 1 460 ? 6.458 -22.088 -3.147 1.00 53.97 460 PRO A CA 1
ATOM 3775 C C . PRO A 1 460 ? 5.900 -21.383 -1.899 1.00 53.97 460 PRO A C 1
ATOM 3777 O O . PRO A 1 460 ? 6.543 -21.407 -0.851 1.00 53.97 460 PRO A O 1
ATOM 3780 N N . ILE A 1 461 ? 4.688 -20.814 -1.946 1.00 61.41 461 ILE A N 1
ATOM 3781 C CA . ILE A 1 461 ? 4.167 -19.852 -0.956 1.00 61.41 461 ILE A CA 1
ATOM 3782 C C . ILE A 1 461 ? 2.820 -20.308 -0.401 1.00 61.41 461 ILE A C 1
ATOM 3784 O O . ILE A 1 461 ? 2.684 -20.498 0.808 1.00 61.41 461 ILE A O 1
ATOM 3788 N N . HIS A 1 462 ? 1.889 -20.646 -1.287 1.00 56.56 462 HIS A N 1
ATOM 3789 C CA . HIS A 1 462 ? 0.630 -21.318 -0.942 1.00 56.56 462 HIS A CA 1
ATOM 3790 C C . HIS A 1 462 ? 0.765 -22.842 -0.908 1.00 56.56 462 HIS A C 1
ATOM 3792 O O . HIS A 1 462 ? -0.165 -23.553 -0.522 1.00 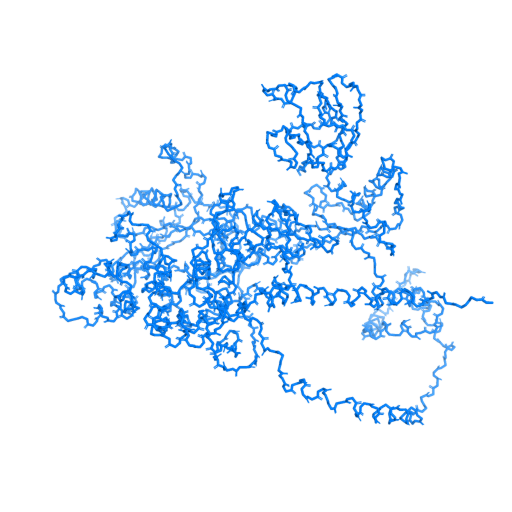56.56 462 HIS A O 1
ATOM 3798 N N . GLY A 1 463 ? 1.931 -23.360 -1.299 1.00 59.25 463 GLY A N 1
ATOM 3799 C CA . GLY A 1 463 ? 2.205 -24.782 -1.393 1.00 59.25 463 GLY A CA 1
ATOM 3800 C C . GLY A 1 463 ? 1.409 -25.401 -2.532 1.00 59.25 463 GLY A C 1
ATOM 3801 O O . GLY A 1 463 ? 1.505 -24.999 -3.690 1.00 59.25 463 GLY A O 1
ATOM 3802 N N . GLN A 1 464 ? 0.597 -26.400 -2.212 1.00 51.75 464 GLN A N 1
ATOM 3803 C CA . GLN A 1 464 ? -0.194 -27.103 -3.215 1.00 51.75 464 GLN A CA 1
ATOM 3804 C C . GLN A 1 464 ? -1.513 -26.385 -3.522 1.00 51.75 464 GLN A C 1
ATOM 3806 O O . GLN A 1 464 ? -2.556 -26.703 -2.950 1.00 51.75 464 GLN A O 1
ATOM 3811 N N . ILE A 1 465 ? -1.479 -25.443 -4.470 1.00 59.81 465 ILE A N 1
ATOM 3812 C CA . ILE A 1 465 ? -2.683 -24.756 -4.950 1.00 59.81 465 ILE A CA 1
ATOM 3813 C C . ILE A 1 465 ? -3.550 -25.745 -5.740 1.00 59.81 465 ILE A C 1
ATOM 3815 O O . ILE A 1 465 ? -3.132 -26.262 -6.778 1.00 59.81 465 ILE A O 1
ATOM 3819 N N . GLU A 1 466 ? -4.785 -25.960 -5.278 1.00 50.91 466 GLU A N 1
ATOM 3820 C CA . GLU A 1 466 ? -5.840 -26.606 -6.060 1.00 50.91 466 GLU A CA 1
ATOM 3821 C C . GLU A 1 466 ? -6.607 -25.573 -6.893 1.00 50.91 466 GLU A C 1
ATOM 3823 O O . GLU A 1 466 ? -7.253 -24.686 -6.337 1.00 50.91 466 GLU A O 1
ATOM 3828 N N . LEU A 1 467 ? -6.590 -25.709 -8.224 1.00 51.09 467 LEU A N 1
ATOM 3829 C CA . LEU A 1 467 ? -7.338 -24.821 -9.120 1.00 51.09 467 LEU A CA 1
ATOM 3830 C C . LEU A 1 467 ? -8.498 -25.532 -9.821 1.00 51.09 467 LEU A C 1
ATOM 3832 O O . LEU A 1 467 ? -8.359 -26.606 -10.407 1.00 51.09 467 LEU A O 1
ATOM 3836 N N . HIS A 1 468 ? -9.662 -24.883 -9.789 1.00 49.97 468 HIS A N 1
ATOM 3837 C CA . HIS A 1 468 ? -10.897 -25.374 -10.394 1.00 49.97 468 HIS A CA 1
ATOM 3838 C C . HIS A 1 468 ? -10.756 -25.533 -11.931 1.00 49.97 468 HIS A C 1
ATOM 3840 O O . HIS A 1 468 ? -10.209 -24.635 -12.574 1.00 49.97 468 HIS A O 1
ATOM 3846 N N . PRO A 1 469 ? -11.310 -26.588 -12.574 1.00 48.69 469 PRO A N 1
ATOM 3847 C CA . PRO A 1 469 ? -11.070 -26.894 -13.996 1.00 48.69 469 PRO A CA 1
ATOM 3848 C C . PRO A 1 469 ? -11.362 -25.780 -15.018 1.00 48.69 469 PRO A C 1
ATOM 3850 O O . PRO A 1 469 ? -10.752 -25.760 -16.085 1.00 48.69 469 PRO A O 1
ATOM 3853 N N . LEU A 1 470 ? -12.268 -24.840 -14.715 1.00 45.53 470 LEU A N 1
ATOM 3854 C CA . LEU A 1 470 ? -12.478 -23.643 -15.549 1.00 45.53 470 LEU A CA 1
ATOM 3855 C C . LEU A 1 470 ? -11.242 -22.727 -15.568 1.00 45.53 470 LEU A C 1
ATOM 3857 O O . LEU A 1 470 ? -10.881 -22.224 -16.625 1.00 45.53 470 LEU A O 1
ATOM 3861 N N . LEU A 1 471 ? -10.589 -22.539 -14.416 1.00 54.38 471 LEU A N 1
ATOM 3862 C CA . LEU A 1 471 ? -9.388 -21.713 -14.287 1.00 54.38 471 LEU A CA 1
ATOM 3863 C C . LEU A 1 471 ? -8.225 -22.348 -15.041 1.00 54.38 471 LEU A C 1
ATOM 3865 O O . LEU A 1 471 ? -7.539 -21.653 -15.774 1.00 54.38 471 LEU A O 1
ATOM 3869 N N . VAL A 1 472 ? -8.071 -23.673 -14.945 1.00 55.41 472 VAL A N 1
ATOM 3870 C CA . VAL A 1 472 ? -7.058 -24.431 -15.700 1.00 55.41 472 VAL A CA 1
ATOM 3871 C C . VAL A 1 472 ? -7.197 -24.179 -17.211 1.00 55.41 472 VAL A C 1
ATOM 3873 O O . VAL A 1 472 ? -6.217 -23.833 -17.856 1.00 55.41 472 VAL A O 1
ATOM 3876 N N . LYS A 1 473 ? -8.420 -24.205 -17.765 1.00 49.94 473 LYS A N 1
ATOM 3877 C CA . LYS A 1 473 ? -8.662 -23.887 -19.190 1.00 49.94 473 LYS A CA 1
ATOM 3878 C C . LYS A 1 473 ? -8.352 -22.438 -19.591 1.00 49.94 473 LYS A C 1
ATOM 3880 O O . LYS A 1 473 ? -8.151 -22.184 -20.774 1.00 49.94 473 LYS A O 1
ATOM 3885 N N . ILE A 1 474 ? -8.357 -21.498 -18.646 1.00 52.72 474 ILE A N 1
ATOM 3886 C CA . ILE A 1 474 ? -7.965 -20.097 -18.871 1.00 52.72 474 ILE A CA 1
ATOM 3887 C C . ILE A 1 474 ? -6.437 -19.979 -18.811 1.00 52.72 474 ILE A C 1
ATOM 3889 O O . ILE A 1 474 ? -5.820 -19.405 -19.707 1.00 52.72 474 ILE A O 1
ATOM 3893 N N . ILE A 1 475 ? -5.839 -20.599 -17.792 1.00 58.47 475 ILE A N 1
ATOM 3894 C CA . ILE A 1 475 ? -4.396 -20.678 -17.562 1.00 58.47 475 ILE A CA 1
ATOM 3895 C C . ILE A 1 475 ? -3.687 -21.293 -18.771 1.00 58.47 475 ILE A C 1
ATOM 3897 O O . ILE A 1 475 ? -2.665 -20.774 -19.205 1.00 58.47 475 ILE A O 1
ATOM 3901 N N . ASP A 1 476 ? -4.240 -22.356 -19.357 1.00 56.09 476 ASP A N 1
ATOM 3902 C CA . ASP A 1 476 ? -3.678 -23.067 -20.514 1.00 56.09 476 ASP A CA 1
ATOM 3903 C C . ASP A 1 476 ? -3.744 -22.269 -21.843 1.00 56.09 476 ASP A C 1
ATOM 3905 O O . ASP A 1 476 ? -3.249 -22.742 -22.867 1.00 56.09 476 ASP A O 1
ATOM 3909 N N . THR A 1 477 ? -4.310 -21.052 -21.866 1.00 47.38 477 THR A N 1
ATOM 3910 C CA . THR A 1 477 ? -4.303 -20.197 -23.072 1.00 47.38 477 THR A CA 1
ATOM 3911 C C . THR A 1 477 ? -2.924 -19.567 -23.328 1.00 47.38 477 THR A C 1
ATOM 3913 O O . THR A 1 477 ? -2.245 -19.178 -22.376 1.00 47.38 477 THR A O 1
ATOM 3916 N N . PRO A 1 478 ? -2.497 -19.365 -24.594 1.00 41.78 478 PRO A N 1
ATOM 3917 C CA . PRO A 1 478 ? -1.213 -18.721 -24.899 1.00 41.78 478 PRO A CA 1
ATOM 3918 C C . PRO A 1 478 ? -1.061 -17.321 -24.287 1.00 41.78 478 PRO A C 1
ATOM 3920 O O . PRO A 1 478 ? 0.025 -16.958 -23.844 1.00 41.78 478 PRO A O 1
ATOM 3923 N N . GLN A 1 479 ? -2.157 -16.557 -24.215 1.00 52.59 479 GLN A N 1
ATOM 3924 C CA . GLN A 1 479 ? -2.193 -15.221 -23.613 1.00 52.59 479 GLN A CA 1
ATOM 3925 C C . GLN A 1 479 ? -1.859 -15.237 -22.115 1.00 52.59 479 GLN A C 1
ATOM 3927 O O . GLN A 1 479 ? -1.217 -14.309 -21.632 1.00 52.59 479 GLN A O 1
ATOM 3932 N N . PHE A 1 480 ? -2.257 -16.289 -21.395 1.00 47.72 480 PHE A N 1
ATOM 3933 C CA . PHE A 1 480 ? -1.952 -16.458 -19.976 1.00 47.72 480 PHE A CA 1
ATOM 3934 C C . PHE A 1 480 ? -0.589 -17.139 -19.766 1.00 47.72 480 PHE A C 1
ATOM 3936 O O . PHE A 1 480 ? 0.201 -16.695 -18.936 1.00 47.72 480 PHE A O 1
ATOM 3943 N N . GLN A 1 481 ? -0.243 -18.164 -20.558 1.00 52.66 481 GLN A N 1
ATOM 3944 C CA . GLN A 1 481 ? 1.081 -18.810 -20.502 1.00 52.66 481 GLN A CA 1
ATOM 3945 C C . GLN A 1 481 ? 2.228 -17.818 -20.793 1.00 52.66 481 GLN A C 1
ATOM 3947 O O . GLN A 1 481 ? 3.304 -17.966 -20.212 1.00 52.66 481 GLN A O 1
ATOM 3952 N N . ARG A 1 482 ? 1.985 -16.763 -21.595 1.00 54.03 482 ARG A N 1
ATOM 3953 C CA . ARG A 1 482 ? 2.866 -15.583 -21.778 1.00 54.03 482 ARG A CA 1
ATOM 3954 C C . ARG A 1 482 ? 3.461 -15.082 -20.459 1.00 54.03 482 ARG A C 1
ATOM 3956 O O . ARG A 1 482 ? 4.638 -14.735 -20.415 1.00 54.03 482 ARG A O 1
ATOM 3963 N N . LEU A 1 483 ? 2.675 -15.080 -19.379 1.00 49.59 483 LEU A N 1
ATOM 3964 C CA . LEU A 1 483 ? 3.071 -14.547 -18.075 1.00 49.59 483 LEU A CA 1
ATOM 3965 C C . LEU A 1 483 ? 4.236 -15.300 -17.414 1.00 49.59 483 LEU A C 1
ATOM 3967 O O . LEU A 1 483 ? 4.860 -14.747 -16.513 1.00 49.59 483 LEU A O 1
ATOM 3971 N N . ARG A 1 484 ? 4.575 -16.519 -17.862 1.00 57.59 484 ARG A N 1
ATOM 3972 C CA . ARG A 1 484 ? 5.795 -17.239 -17.432 1.00 57.59 484 ARG A CA 1
ATOM 3973 C C . ARG A 1 484 ? 7.080 -16.557 -17.907 1.00 57.59 484 ARG A C 1
ATOM 3975 O O . ARG A 1 484 ? 8.150 -16.782 -17.348 1.00 57.59 484 ARG A O 1
ATOM 3982 N N . HIS A 1 485 ? 6.967 -15.740 -18.948 1.00 55.88 485 HIS A N 1
ATOM 3983 C CA . HIS A 1 485 ? 8.056 -15.018 -19.600 1.00 55.88 485 HIS A CA 1
ATOM 3984 C C . HIS A 1 485 ? 8.002 -13.515 -19.273 1.00 55.88 485 HIS A C 1
ATOM 3986 O O . HIS A 1 485 ? 8.503 -12.696 -20.040 1.00 55.88 485 HIS A O 1
ATOM 3992 N N . ILE A 1 486 ? 7.363 -13.164 -18.147 1.00 53.59 486 ILE A N 1
ATOM 3993 C CA . ILE A 1 486 ? 7.314 -11.811 -17.586 1.00 53.59 486 ILE A CA 1
ATOM 3994 C C . ILE A 1 486 ? 7.614 -11.898 -16.092 1.00 53.59 486 ILE A C 1
ATOM 3996 O O . ILE A 1 486 ? 6.870 -12.536 -15.338 1.00 53.59 486 ILE A O 1
ATOM 4000 N N . LYS A 1 487 ? 8.704 -11.271 -15.647 1.00 71.44 487 LYS A N 1
ATOM 4001 C CA . LYS A 1 487 ? 9.066 -11.224 -14.226 1.00 71.44 487 LYS A CA 1
ATOM 4002 C C . LYS A 1 487 ? 8.105 -10.323 -13.458 1.00 71.44 487 LYS A C 1
ATOM 4004 O O . LYS A 1 487 ? 7.857 -9.182 -13.855 1.00 71.44 487 LYS A O 1
ATOM 4009 N N . GLN A 1 488 ? 7.607 -10.831 -12.327 1.00 73.62 488 GLN A N 1
ATOM 4010 C CA . GLN A 1 488 ? 6.741 -10.088 -11.402 1.00 73.62 488 GLN A CA 1
ATOM 4011 C C . GLN A 1 488 ? 7.404 -8.758 -11.015 1.00 73.62 488 GLN A C 1
ATOM 4013 O O . GLN A 1 488 ? 6.769 -7.703 -11.069 1.00 73.62 488 GLN A O 1
ATOM 4018 N N . LEU A 1 489 ? 8.710 -8.832 -10.725 1.00 68.62 489 LEU A N 1
ATOM 4019 C CA . LEU A 1 489 ? 9.563 -7.743 -10.247 1.00 68.62 489 LEU A CA 1
ATOM 4020 C C . LEU A 1 489 ? 10.556 -7.211 -11.300 1.00 68.62 489 LEU A C 1
ATOM 4022 O O . LEU A 1 489 ? 11.592 -6.662 -10.944 1.00 68.62 489 LEU A O 1
ATOM 4026 N N . GLY A 1 490 ? 10.292 -7.401 -12.598 1.00 70.81 490 GLY A N 1
ATOM 4027 C CA . GLY A 1 490 ? 11.125 -6.835 -13.670 1.00 70.81 490 GLY A CA 1
ATOM 4028 C C . GLY A 1 490 ? 12.630 -7.122 -13.509 1.00 70.81 490 GLY A C 1
ATOM 4029 O O . GLY A 1 490 ? 13.044 -8.282 -13.388 1.00 70.81 490 GLY A O 1
ATOM 4030 N N . GLY A 1 491 ? 13.456 -6.069 -13.494 1.00 47.94 491 GLY A N 1
ATOM 4031 C CA . GLY A 1 491 ? 14.912 -6.157 -13.346 1.00 47.94 491 GLY A CA 1
ATOM 4032 C C . GLY A 1 491 ? 15.420 -6.632 -11.973 1.00 47.94 491 GLY A C 1
ATOM 4033 O O . GLY A 1 491 ? 16.595 -6.988 -11.860 1.00 47.94 491 GLY A O 1
ATOM 4034 N N . THR A 1 492 ? 14.577 -6.704 -10.931 1.00 61.88 492 THR A N 1
ATOM 4035 C CA . THR A 1 492 ? 14.989 -7.028 -9.545 1.00 61.88 492 THR A CA 1
ATOM 4036 C C . THR A 1 492 ? 15.696 -8.382 -9.413 1.00 61.88 492 THR A C 1
ATOM 4038 O O . THR A 1 492 ? 16.576 -8.523 -8.561 1.00 61.88 492 THR A O 1
ATOM 4041 N N . HIS A 1 493 ? 15.404 -9.356 -10.283 1.00 59.44 493 HIS A N 1
ATOM 4042 C CA . HIS A 1 493 ? 16.081 -10.661 -10.309 1.00 59.44 493 HIS A CA 1
ATOM 4043 C C . HIS A 1 493 ? 17.601 -10.563 -10.559 1.00 59.44 493 HIS A C 1
ATOM 4045 O O . HIS A 1 493 ? 18.369 -11.414 -10.111 1.00 59.44 493 HIS A O 1
ATOM 4051 N N . LEU A 1 494 ? 18.058 -9.488 -11.214 1.00 41.12 494 LEU A N 1
ATOM 4052 C CA . LEU A 1 494 ? 19.477 -9.181 -11.413 1.00 41.12 494 LEU A CA 1
ATOM 4053 C C . LEU A 1 494 ? 20.134 -8.603 -10.147 1.00 41.12 494 LEU A C 1
ATOM 4055 O O . LEU A 1 494 ? 21.337 -8.356 -10.141 1.00 41.12 494 LEU A O 1
ATOM 4059 N N . VAL A 1 495 ? 19.382 -8.333 -9.079 1.00 44.97 495 VAL A N 1
ATOM 4060 C CA . VAL A 1 495 ? 19.886 -7.875 -7.769 1.00 44.97 495 VAL A CA 1
ATOM 4061 C C . VAL A 1 495 ? 19.698 -8.960 -6.711 1.00 44.97 495 VAL A C 1
ATOM 4063 O O . VAL A 1 495 ? 20.627 -9.227 -5.951 1.00 44.97 495 VAL A O 1
ATOM 4066 N N . TYR A 1 496 ? 18.537 -9.613 -6.716 1.00 49.62 496 TYR A N 1
ATOM 4067 C CA . TYR A 1 496 ? 18.160 -10.700 -5.818 1.00 49.62 496 TYR A CA 1
ATOM 4068 C C . TYR A 1 496 ? 17.937 -11.973 -6.651 1.00 49.62 496 TYR A C 1
ATOM 4070 O O . TYR A 1 496 ? 16.864 -12.115 -7.236 1.00 49.62 496 TYR A O 1
ATOM 4078 N N . PRO A 1 497 ? 18.892 -12.923 -6.705 1.00 44.84 497 PRO A N 1
ATOM 4079 C CA . PRO A 1 497 ? 18.766 -14.122 -7.546 1.00 44.84 497 PRO A CA 1
ATOM 4080 C C . PRO A 1 497 ? 17.553 -15.021 -7.238 1.00 44.84 497 PRO A C 1
ATOM 4082 O O . PRO A 1 497 ? 17.175 -15.835 -8.074 1.00 44.84 497 PRO A O 1
ATOM 4085 N N . GLY A 1 498 ? 16.929 -14.873 -6.062 1.00 51.00 498 GLY A N 1
ATOM 4086 C CA . GLY A 1 498 ? 15.664 -15.535 -5.713 1.00 51.00 498 GLY A CA 1
ATOM 4087 C C . GLY A 1 498 ? 14.421 -14.913 -6.364 1.00 51.00 498 GLY A C 1
ATOM 4088 O O . GLY A 1 498 ? 13.468 -15.632 -6.648 1.00 51.00 498 GLY A O 1
ATOM 4089 N N . ALA A 1 499 ? 14.450 -13.617 -6.704 1.00 70.12 499 ALA A N 1
ATOM 4090 C CA . ALA A 1 499 ? 13.326 -12.842 -7.252 1.00 70.12 499 ALA A CA 1
ATOM 4091 C C . ALA A 1 499 ? 13.042 -13.127 -8.742 1.00 70.12 499 ALA A C 1
ATOM 4093 O O . ALA A 1 499 ? 12.712 -12.234 -9.522 1.00 70.12 499 ALA A O 1
ATOM 4094 N N . THR A 1 500 ? 13.222 -14.378 -9.163 1.00 71.88 500 THR A N 1
ATOM 4095 C CA . THR A 1 500 ? 13.036 -14.849 -10.543 1.00 71.88 500 THR A CA 1
ATOM 4096 C C . THR A 1 500 ? 11.585 -15.208 -10.864 1.00 71.88 500 THR A C 1
ATOM 4098 O O . THR A 1 500 ? 11.308 -15.654 -11.983 1.00 71.88 500 THR A O 1
ATOM 4101 N N . HIS A 1 501 ? 10.665 -14.997 -9.922 1.00 76.81 501 HIS A N 1
ATOM 4102 C CA . HIS A 1 501 ? 9.256 -15.327 -10.064 1.00 76.81 501 HIS A CA 1
ATOM 4103 C C . HIS A 1 501 ? 8.527 -14.456 -11.080 1.00 76.81 501 HIS A C 1
ATOM 4105 O O . HIS A 1 501 ? 8.941 -13.361 -11.478 1.00 76.81 501 HIS A O 1
ATOM 4111 N N . THR A 1 502 ? 7.429 -15.014 -11.555 1.00 70.00 502 THR A N 1
ATOM 4112 C CA . THR A 1 502 ? 6.744 -14.590 -12.766 1.00 70.00 502 THR A CA 1
ATOM 4113 C C . THR A 1 502 ? 5.355 -14.064 -12.453 1.00 70.00 502 THR A C 1
ATOM 4115 O O . THR A 1 502 ? 4.727 -14.460 -11.466 1.00 70.00 502 THR A O 1
ATOM 4118 N N . ARG A 1 503 ? 4.833 -13.215 -13.345 1.00 67.19 503 ARG A N 1
ATOM 4119 C CA . ARG A 1 503 ? 3.426 -12.793 -13.301 1.00 67.19 503 ARG A CA 1
ATOM 4120 C C . ARG A 1 503 ? 2.486 -14.008 -13.311 1.00 67.19 503 ARG A C 1
ATOM 4122 O O . ARG A 1 503 ? 1.440 -13.954 -12.688 1.00 67.19 503 ARG A O 1
ATOM 4129 N N . PHE A 1 504 ? 2.884 -15.123 -13.936 1.00 63.66 504 PHE A N 1
ATOM 4130 C CA . PHE A 1 504 ? 2.111 -16.371 -13.948 1.00 63.66 504 PHE A CA 1
ATOM 4131 C C . PHE A 1 504 ? 1.942 -16.971 -12.548 1.00 63.66 504 PHE A C 1
ATOM 4133 O O . PHE A 1 504 ? 0.837 -17.359 -12.181 1.00 63.66 504 PHE A O 1
ATOM 4140 N N . GLU A 1 505 ? 3.020 -17.057 -11.764 1.00 67.75 505 GLU A N 1
ATOM 4141 C CA . GLU A 1 505 ? 2.970 -17.590 -10.395 1.00 67.75 505 GLU A CA 1
ATOM 4142 C C . GLU A 1 505 ? 2.112 -16.690 -9.492 1.00 67.75 505 GLU A C 1
ATOM 4144 O O . GLU A 1 505 ? 1.289 -17.195 -8.732 1.00 67.75 505 GLU A O 1
ATOM 4149 N N . HIS A 1 506 ? 2.218 -15.367 -9.655 1.00 68.06 506 HIS A N 1
ATOM 4150 C CA . HIS A 1 506 ? 1.329 -14.398 -9.009 1.00 68.06 506 HIS A CA 1
ATOM 4151 C C . HIS A 1 506 ? -0.151 -14.611 -9.357 1.00 68.06 506 HIS A C 1
ATOM 4153 O O . HIS A 1 506 ? -0.972 -14.781 -8.460 1.00 68.06 506 HIS A O 1
ATOM 4159 N N . SER A 1 507 ? -0.489 -14.742 -10.640 1.00 62.22 507 SER A N 1
ATOM 4160 C CA . SER A 1 507 ? -1.855 -15.031 -11.092 1.00 62.22 507 SER A CA 1
ATOM 4161 C C . SER A 1 507 ? -2.458 -16.316 -10.500 1.00 62.22 507 SER A C 1
ATOM 4163 O O . SER A 1 507 ? -3.662 -16.375 -10.231 1.00 62.22 507 SER A O 1
ATOM 4165 N N . LEU A 1 508 ? -1.644 -17.358 -10.269 1.00 67.25 508 LEU A N 1
ATOM 4166 C CA . LEU A 1 508 ? -2.113 -18.572 -9.584 1.00 67.25 508 LEU A CA 1
ATOM 4167 C C . LEU A 1 508 ? -2.415 -18.308 -8.100 1.00 67.25 508 LEU A C 1
ATOM 4169 O O . LEU A 1 508 ? -3.361 -18.882 -7.556 1.00 67.25 508 LEU A O 1
ATOM 4173 N N . GLY A 1 509 ? -1.630 -17.441 -7.465 1.00 60.69 509 GLY A N 1
ATOM 4174 C CA . GLY A 1 509 ? -1.796 -17.006 -6.083 1.00 60.69 509 GLY A CA 1
ATOM 4175 C C . GLY A 1 509 ? -2.998 -16.087 -5.852 1.00 60.69 509 GLY A C 1
ATOM 4176 O O . GLY A 1 509 ? -3.763 -16.309 -4.913 1.00 60.69 509 GLY A O 1
ATOM 4177 N N . ASP A 1 510 ? -3.267 -15.141 -6.752 1.00 55.28 510 ASP A N 1
ATOM 4178 C CA . ASP A 1 510 ? -4.528 -14.380 -6.776 1.00 55.28 510 ASP A CA 1
ATOM 4179 C C . ASP A 1 510 ? -5.737 -15.326 -6.842 1.00 55.28 510 ASP A C 1
ATOM 4181 O O . ASP A 1 510 ? -6.703 -15.199 -6.082 1.00 55.28 510 ASP A O 1
ATOM 4185 N N . CYS A 1 511 ? -5.664 -16.343 -7.707 1.00 58.81 511 CYS A N 1
ATOM 4186 C CA . CYS A 1 511 ? -6.690 -17.379 -7.796 1.00 58.81 511 CYS A CA 1
ATOM 4187 C C . CYS A 1 511 ? -6.790 -18.256 -6.538 1.00 58.81 511 CYS A C 1
ATOM 4189 O O . CYS A 1 511 ? -7.890 -18.718 -6.223 1.00 58.81 511 CYS A O 1
ATOM 4191 N N . HIS A 1 512 ? -5.692 -18.463 -5.804 1.00 61.91 512 HIS A N 1
ATOM 4192 C CA . HIS A 1 512 ? -5.713 -19.117 -4.494 1.00 61.91 512 HIS A CA 1
ATOM 4193 C C . HIS A 1 512 ? -6.462 -18.259 -3.467 1.00 61.91 512 HIS A C 1
ATOM 4195 O O . HIS A 1 512 ? -7.379 -18.762 -2.822 1.00 61.91 512 HIS A O 1
ATOM 4201 N N . HIS A 1 513 ? -6.157 -16.961 -3.358 1.00 52.38 513 HIS A N 1
ATOM 4202 C CA . HIS A 1 513 ? -6.836 -16.046 -2.428 1.00 52.38 513 HIS A CA 1
ATOM 4203 C C . HIS A 1 513 ? -8.333 -15.895 -2.732 1.00 52.38 513 HIS A C 1
ATOM 4205 O O . HIS A 1 513 ? -9.167 -15.949 -1.827 1.00 52.38 513 HIS A O 1
ATOM 4211 N N . LEU A 1 514 ? -8.699 -15.811 -4.013 1.00 49.38 514 LEU A N 1
ATOM 4212 C CA . LEU A 1 514 ? -10.095 -15.813 -4.476 1.00 49.38 514 LEU A CA 1
ATOM 4213 C C . LEU A 1 514 ? -10.784 -17.187 -4.367 1.00 49.38 514 LEU A C 1
ATOM 4215 O O . LEU A 1 514 ? -11.981 -17.303 -4.652 1.00 49.38 514 LEU A O 1
ATOM 4219 N N . GLY A 1 515 ? -10.046 -18.223 -3.962 1.00 48.12 515 GLY A N 1
ATOM 4220 C CA . GLY A 1 515 ? -10.477 -19.617 -3.910 1.00 48.12 515 GLY A CA 1
ATOM 4221 C C . GLY A 1 515 ? -10.185 -20.345 -2.594 1.00 48.12 515 GLY A C 1
ATOM 4222 O O . GLY A 1 515 ? -10.295 -21.568 -2.597 1.00 48.12 515 GLY A O 1
ATOM 4223 N N . ILE A 1 516 ? -9.833 -19.633 -1.509 1.00 36.91 516 ILE A N 1
ATOM 4224 C CA . ILE A 1 516 ? -9.319 -20.173 -0.228 1.00 36.91 516 ILE A CA 1
ATOM 4225 C C . ILE A 1 516 ? -10.075 -21.445 0.233 1.00 36.91 516 ILE A C 1
ATOM 4227 O O . ILE A 1 516 ? -11.312 -21.452 0.269 1.00 36.91 516 ILE A O 1
ATOM 4231 N N . PRO A 1 517 ? -9.355 -22.551 0.522 1.00 37.03 517 PRO A N 1
ATOM 4232 C CA . PRO A 1 517 ? -9.454 -23.690 -0.395 1.00 37.03 517 PRO A CA 1
ATOM 4233 C C . PRO A 1 517 ? -9.739 -25.043 0.278 1.00 37.03 517 PRO A C 1
ATOM 4235 O O . PRO A 1 517 ? -9.966 -25.147 1.485 1.00 37.03 517 PRO A O 1
ATOM 4238 N N . ASN A 1 518 ? -9.694 -26.109 -0.527 1.00 26.03 518 ASN A N 1
ATOM 4239 C CA . ASN A 1 518 ? -9.679 -27.505 -0.085 1.00 26.03 518 ASN A CA 1
ATOM 4240 C C . ASN A 1 518 ? -8.350 -27.874 0.619 1.00 26.03 518 ASN A C 1
ATOM 4242 O O . ASN A 1 518 ? -7.592 -28.710 0.141 1.00 26.03 518 ASN A O 1
ATOM 4246 N N . SER A 1 519 ? -8.079 -27.274 1.779 1.00 30.39 519 SER A N 1
ATOM 4247 C CA . SER A 1 519 ? -7.108 -27.792 2.762 1.00 30.39 519 SER A CA 1
ATOM 4248 C C . SER A 1 519 ? -7.789 -28.473 3.961 1.00 30.39 519 SER A C 1
ATOM 4250 O O . SER A 1 519 ? -7.138 -28.870 4.925 1.00 30.39 519 SER A O 1
ATOM 4252 N N . PHE A 1 520 ? -9.104 -28.713 3.867 1.00 29.19 520 PHE A N 1
ATOM 4253 C CA . PHE A 1 520 ? -9.751 -29.824 4.565 1.00 29.19 520 PHE A CA 1
ATOM 4254 C C . PHE A 1 520 ? -9.534 -31.111 3.760 1.00 29.19 520 PHE A C 1
ATOM 4256 O O . PHE A 1 520 ? -10.356 -31.459 2.910 1.00 29.19 520 PHE A O 1
ATOM 4263 N N . ASP A 1 521 ? -8.425 -31.806 4.033 1.00 27.48 521 ASP A N 1
ATOM 4264 C CA . ASP A 1 521 ? -8.122 -33.112 3.438 1.00 27.48 521 ASP A CA 1
ATOM 4265 C C . ASP A 1 521 ? -9.311 -34.080 3.582 1.00 27.48 521 ASP A C 1
ATOM 4267 O O . ASP A 1 521 ? -9.791 -34.389 4.680 1.00 27.48 521 ASP A O 1
ATOM 4271 N N . HIS A 1 522 ? -9.781 -34.586 2.442 1.00 30.95 522 HIS A N 1
ATOM 4272 C CA . HIS A 1 522 ? -10.943 -35.460 2.380 1.00 30.95 522 HIS A CA 1
ATOM 4273 C C . HIS A 1 522 ? -10.659 -36.873 2.928 1.00 30.95 522 HIS A C 1
ATOM 4275 O O . HIS A 1 522 ? -11.594 -37.558 3.356 1.00 30.95 522 HIS A O 1
ATOM 4281 N N . GLN A 1 523 ? -9.390 -37.302 3.010 1.00 28.52 523 GLN A N 1
ATOM 4282 C CA . GLN A 1 523 ? -9.029 -38.559 3.681 1.00 28.52 523 GLN A CA 1
ATOM 4283 C C . GLN A 1 523 ? -9.118 -38.464 5.211 1.00 28.52 523 GLN A C 1
ATOM 4285 O O . GLN A 1 523 ? -9.463 -39.460 5.857 1.00 28.52 523 GLN A O 1
ATOM 4290 N N . HIS A 1 524 ? -8.921 -37.281 5.801 1.00 31.61 524 HIS A N 1
ATOM 4291 C CA . HIS A 1 524 ? -9.150 -37.079 7.232 1.00 31.61 524 HIS A CA 1
ATOM 4292 C C . HIS A 1 524 ? -10.635 -37.092 7.634 1.00 31.61 524 HIS A C 1
ATOM 4294 O O . HIS A 1 524 ? -10.946 -37.490 8.756 1.00 31.61 524 HIS A O 1
ATOM 4300 N N . MET A 1 525 ? -11.568 -36.758 6.733 1.00 29.98 525 MET A N 1
ATOM 4301 C CA . MET A 1 525 ? -13.013 -36.859 7.010 1.00 29.98 525 MET A CA 1
ATOM 4302 C C . MET A 1 525 ? -13.607 -38.249 6.739 1.00 29.98 525 MET A C 1
ATOM 4304 O O . MET A 1 525 ? -14.462 -38.694 7.505 1.00 29.98 525 MET A O 1
ATOM 4308 N N . LEU A 1 526 ? -13.111 -39.003 5.751 1.00 30.55 526 LEU A N 1
ATOM 4309 C CA . LEU A 1 526 ? -13.577 -40.382 5.509 1.00 30.55 526 LEU A CA 1
ATOM 4310 C C . LEU A 1 526 ? -13.063 -41.418 6.530 1.00 30.55 526 LEU A C 1
ATOM 4312 O O . LEU A 1 526 ? -13.548 -42.550 6.552 1.00 30.55 526 LEU A O 1
ATOM 4316 N N . LYS A 1 527 ? -12.158 -41.029 7.439 1.00 31.33 527 LYS A N 1
ATOM 4317 C CA . LYS A 1 527 ? -11.887 -41.786 8.676 1.00 31.33 527 LYS A CA 1
ATOM 4318 C C . LYS A 1 527 ? -12.850 -41.460 9.824 1.00 31.33 527 LYS A C 1
ATOM 4320 O O . LYS A 1 527 ? -12.958 -42.276 10.731 1.00 31.33 527 LYS A O 1
ATOM 4325 N N . PHE A 1 528 ? -13.600 -40.356 9.780 1.00 30.72 528 PHE A N 1
ATOM 4326 C CA . PHE A 1 528 ? -14.555 -39.994 10.840 1.00 30.72 528 PHE A CA 1
ATOM 4327 C C . PHE A 1 528 ? -15.970 -40.565 10.653 1.00 30.72 528 PHE A C 1
ATOM 4329 O O . PHE A 1 528 ? -16.728 -40.631 11.615 1.00 30.72 528 PHE A O 1
ATOM 4336 N N . SER A 1 529 ? -16.302 -41.104 9.477 1.00 31.19 529 SER A N 1
ATOM 4337 C CA . SER A 1 529 ? -17.552 -41.849 9.234 1.00 31.19 529 SER A CA 1
ATOM 4338 C C . SER A 1 529 ? -17.476 -43.354 9.559 1.00 31.19 529 SER A C 1
ATOM 4340 O O . SER A 1 529 ? -18.394 -44.097 9.220 1.00 31.19 529 SER A O 1
ATOM 4342 N N . ARG A 1 530 ? -16.389 -43.825 10.196 1.00 34.31 530 ARG A N 1
ATOM 4343 C CA . ARG A 1 530 ? -16.242 -45.190 10.760 1.00 34.31 530 ARG A CA 1
ATOM 4344 C C . ARG A 1 530 ? -15.549 -45.216 12.136 1.00 34.31 530 ARG A C 1
ATOM 4346 O O . ARG A 1 530 ? -14.922 -46.205 12.508 1.00 34.31 530 ARG A O 1
ATOM 4353 N N . VAL A 1 531 ? -15.667 -44.128 12.900 1.00 34.12 531 VAL A N 1
ATOM 4354 C CA . VAL A 1 531 ? -15.204 -44.043 14.304 1.00 34.12 531 VAL A CA 1
ATOM 4355 C C . VAL A 1 531 ? -16.375 -44.094 15.297 1.00 34.12 531 VAL A C 1
ATOM 4357 O O . VAL A 1 531 ? -16.216 -44.638 16.389 1.00 34.12 531 VAL A O 1
ATOM 4360 N N . SER A 1 532 ? -17.582 -43.700 14.873 1.00 36.44 532 SER A N 1
ATOM 4361 C CA . SER A 1 532 ? -18.824 -43.769 15.664 1.00 36.44 532 SER A CA 1
ATOM 4362 C C . SER A 1 532 ? -19.237 -45.176 16.123 1.00 36.44 532 SER A C 1
ATOM 4364 O O . SER A 1 532 ? -20.047 -45.287 17.030 1.00 36.44 532 SER A O 1
ATOM 4366 N N . GLU A 1 533 ? -18.678 -46.243 15.541 1.00 36.34 533 GLU A N 1
ATOM 4367 C CA . GLU A 1 533 ? -18.911 -47.642 15.957 1.00 36.34 533 GLU A CA 1
ATOM 4368 C C . GLU A 1 533 ? -17.727 -48.250 16.740 1.00 36.34 533 GLU A C 1
ATOM 4370 O O . GLU A 1 533 ? -17.791 -49.396 17.182 1.00 36.34 533 GLU A O 1
ATOM 4375 N N . ARG A 1 534 ? -16.623 -47.509 16.932 1.00 36.09 534 ARG A N 1
ATOM 4376 C CA . ARG A 1 534 ? -15.482 -47.950 17.760 1.00 36.09 534 ARG A CA 1
ATOM 4377 C C . ARG A 1 534 ? -15.367 -47.213 19.087 1.00 36.09 534 ARG A C 1
ATOM 4379 O O . ARG A 1 534 ? -14.848 -47.798 20.039 1.00 36.09 534 ARG A O 1
ATOM 4386 N N . GLU A 1 535 ? -15.879 -45.991 19.200 1.00 36.41 535 GLU A N 1
ATOM 4387 C CA . GLU A 1 535 ? -15.825 -45.263 20.473 1.00 36.41 535 GLU A CA 1
ATOM 4388 C C . GLU A 1 535 ? -16.733 -45.871 21.555 1.00 36.41 535 GLU A C 1
ATOM 4390 O O . GLU A 1 535 ? -16.326 -45.880 22.714 1.00 36.41 535 GLU A O 1
ATOM 4395 N N . GLU A 1 536 ? -17.854 -46.522 21.213 1.00 38.44 536 GLU A N 1
ATOM 4396 C CA . GLU A 1 536 ? -18.623 -47.317 22.193 1.00 38.44 536 GLU A CA 1
ATOM 4397 C C . GLU A 1 536 ? -17.816 -48.509 22.742 1.00 38.44 536 GLU A C 1
ATOM 4399 O O . GLU A 1 536 ? -17.796 -48.742 23.952 1.00 38.44 536 GLU A O 1
ATOM 4404 N N . SER A 1 537 ? -17.063 -49.215 21.886 1.00 37.19 537 SER A N 1
ATOM 4405 C CA . SER A 1 537 ? -16.210 -50.332 22.327 1.00 37.19 537 SER A CA 1
ATOM 4406 C C . SER A 1 537 ? -15.076 -49.880 23.262 1.00 37.19 537 SER A C 1
ATOM 4408 O O . SER A 1 537 ? -14.765 -50.558 24.243 1.00 37.19 537 SER A O 1
ATOM 4410 N N . HIS A 1 538 ? -14.514 -48.688 23.030 1.00 37.81 538 HIS A N 1
ATOM 4411 C CA . HIS A 1 538 ? -13.515 -48.095 23.921 1.00 37.81 538 HIS A CA 1
ATOM 4412 C C . HIS A 1 538 ? -14.115 -47.417 25.162 1.00 37.81 538 HIS A C 1
ATOM 4414 O O . HIS A 1 538 ? -13.419 -47.320 26.173 1.00 37.81 538 HIS A O 1
ATOM 4420 N N . LEU A 1 539 ? -15.382 -46.994 25.141 1.00 38.53 539 LEU A N 1
ATOM 4421 C CA . LEU A 1 539 ? -16.097 -46.533 26.335 1.00 38.53 539 LEU A CA 1
ATOM 4422 C C . LEU A 1 539 ? -16.388 -47.694 27.292 1.00 38.53 539 LEU A C 1
ATOM 4424 O O . LEU A 1 539 ? -16.142 -47.551 28.488 1.00 38.53 539 LEU A O 1
ATOM 4428 N N . LEU A 1 540 ? -16.801 -48.858 26.778 1.00 40.31 540 LEU A N 1
ATOM 4429 C CA . LEU A 1 540 ? -16.961 -50.079 27.578 1.00 40.31 540 LEU A CA 1
ATOM 4430 C C . LEU A 1 540 ? -15.630 -50.527 28.206 1.00 40.31 540 LEU A C 1
ATOM 4432 O O . LEU A 1 540 ? -15.557 -50.678 29.425 1.00 40.31 540 LEU A O 1
ATOM 4436 N N . GLN A 1 541 ? -14.544 -50.610 27.429 1.00 41.00 541 GLN A N 1
ATOM 4437 C CA . GLN A 1 541 ? -13.221 -50.947 27.984 1.00 41.00 541 GLN A CA 1
ATOM 4438 C C . GLN A 1 541 ? -12.669 -49.880 28.951 1.00 41.00 541 GLN A C 1
ATOM 4440 O O . GLN A 1 541 ? -11.966 -50.217 29.903 1.00 41.00 541 GLN A O 1
ATOM 4445 N N . ARG A 1 542 ? -13.006 -48.592 28.775 1.00 37.66 542 ARG A N 1
ATOM 4446 C CA . ARG A 1 542 ? -12.686 -47.537 29.760 1.00 37.66 542 ARG A CA 1
ATOM 4447 C C . ARG A 1 542 ? -13.547 -47.598 31.020 1.00 37.66 542 ARG A C 1
ATOM 4449 O O . ARG A 1 542 ? -13.137 -47.042 32.037 1.00 37.66 542 ARG A O 1
ATOM 4456 N N . GLN A 1 543 ? -14.701 -48.259 30.978 1.00 39.81 543 GLN A N 1
ATOM 4457 C CA . GLN A 1 543 ? -15.495 -48.543 32.168 1.00 39.81 543 GLN A CA 1
ATOM 4458 C C . GLN A 1 543 ? -14.850 -49.689 32.966 1.00 39.81 543 GLN A C 1
ATOM 4460 O O . GLN A 1 543 ? -14.574 -49.504 34.147 1.00 39.81 543 GLN A O 1
ATOM 4465 N N . GLU A 1 544 ? -14.478 -50.798 32.314 1.00 38.22 544 GLU A N 1
ATOM 4466 C CA . GLU A 1 544 ? -13.755 -51.920 32.952 1.00 38.22 544 GLU A CA 1
ATOM 4467 C C . GLU A 1 544 ? -12.361 -51.527 33.486 1.00 38.22 544 GLU A C 1
ATOM 4469 O O . GLU A 1 544 ? -11.878 -52.091 34.469 1.00 38.22 544 GLU A O 1
ATOM 4474 N N . ALA A 1 545 ? -11.709 -50.528 32.880 1.00 37.50 545 ALA A N 1
ATOM 4475 C CA . ALA A 1 545 ? -10.427 -50.006 33.353 1.00 37.50 545 ALA A CA 1
ATOM 4476 C C . ALA A 1 545 ? -10.514 -49.236 34.690 1.00 37.50 545 ALA A C 1
ATOM 4478 O O . ALA A 1 545 ? -9.493 -49.093 35.367 1.00 37.50 545 ALA A O 1
ATOM 4479 N N . LYS A 1 546 ? -11.699 -48.756 35.105 1.00 35.94 546 LYS A N 1
ATOM 4480 C CA . LYS A 1 546 ? -11.866 -48.042 36.389 1.00 35.94 546 LYS A CA 1
ATOM 4481 C C . LYS A 1 546 ? -11.693 -48.961 37.598 1.00 35.94 546 LYS A C 1
ATOM 4483 O O . LYS A 1 546 ? -11.142 -48.525 38.605 1.00 35.94 546 LYS A O 1
ATOM 4488 N N . ASP A 1 547 ? -12.054 -50.236 37.470 1.00 40.00 547 ASP A N 1
ATOM 4489 C CA . ASP A 1 547 ? -11.987 -51.217 38.563 1.00 40.00 547 ASP A CA 1
ATOM 4490 C C . ASP A 1 547 ? -10.569 -51.781 38.804 1.00 40.00 547 ASP A C 1
ATOM 4492 O O . ASP A 1 547 ? -10.378 -52.655 39.653 1.00 40.00 547 ASP A O 1
ATOM 4496 N N . LYS A 1 548 ? -9.554 -51.303 38.063 1.00 44.16 548 LYS A N 1
ATOM 4497 C CA . LYS A 1 548 ? -8.162 -51.801 38.129 1.00 44.16 548 LYS A CA 1
ATOM 4498 C C . LYS A 1 548 ? -7.092 -50.711 38.289 1.00 44.16 548 LYS A C 1
ATOM 4500 O O . LYS A 1 548 ? -5.917 -50.959 38.024 1.00 44.16 548 LYS A O 1
ATOM 4505 N N . LEU A 1 549 ? -7.462 -49.527 38.779 1.00 34.25 549 LEU A N 1
ATOM 4506 C CA . LEU A 1 549 ? -6.482 -48.545 39.262 1.00 34.25 549 LEU A CA 1
ATOM 4507 C C . LEU A 1 549 ? -5.805 -49.036 40.565 1.00 34.25 549 LEU A C 1
ATOM 4509 O O . LEU A 1 549 ? -6.496 -49.545 41.452 1.00 34.25 549 LEU A O 1
ATOM 4513 N N . PRO A 1 550 ? -4.474 -48.881 40.731 1.00 35.94 550 PRO A N 1
ATOM 4514 C CA . PRO A 1 550 ? -3.799 -49.236 41.978 1.00 35.94 550 PRO A CA 1
ATOM 4515 C C . PRO A 1 550 ? -4.315 -48.408 43.160 1.00 35.94 550 PRO A C 1
ATOM 4517 O O . PRO A 1 550 ? -4.496 -47.195 43.049 1.00 35.94 550 PRO A O 1
ATOM 4520 N N . LYS A 1 551 ? -4.484 -49.043 44.326 1.00 33.06 551 LYS A N 1
ATOM 4521 C CA . LYS A 1 551 ? -4.817 -48.343 45.577 1.00 33.06 551 LYS A CA 1
ATOM 4522 C C . LYS A 1 551 ? -3.631 -47.496 46.049 1.00 33.06 551 LYS A C 1
ATOM 4524 O O . LYS A 1 551 ? -2.792 -47.973 46.810 1.00 33.06 551 LYS A O 1
ATOM 4529 N N . ILE A 1 552 ? -3.581 -46.236 45.626 1.00 37.31 552 ILE A N 1
ATOM 4530 C CA . ILE A 1 552 ? -2.717 -45.227 46.245 1.00 37.31 552 ILE A CA 1
ATOM 4531 C C . ILE A 1 552 ? -3.299 -44.909 47.627 1.00 37.31 552 ILE A C 1
ATOM 4533 O O . ILE A 1 552 ? -4.429 -44.433 47.742 1.00 37.31 552 ILE A O 1
ATOM 4537 N N . SER A 1 553 ? -2.547 -45.219 48.684 1.00 31.91 553 SER A N 1
ATOM 4538 C CA . SER A 1 553 ? -2.970 -44.981 50.067 1.00 31.91 553 SER A CA 1
ATOM 4539 C C . SER A 1 553 ? -3.183 -43.485 50.339 1.00 31.91 553 SER A C 1
ATOM 4541 O O . SER A 1 553 ? -2.348 -42.677 49.925 1.00 31.91 553 SER A O 1
ATOM 4543 N N . PRO A 1 554 ? -4.239 -43.088 51.073 1.00 35.25 554 PRO A N 1
ATOM 4544 C CA . PRO A 1 554 ? -4.481 -41.685 51.385 1.00 35.25 554 PRO A CA 1
ATOM 4545 C C . PRO A 1 554 ? -3.384 -41.136 52.306 1.00 35.25 554 PRO A C 1
ATOM 4547 O O . PRO A 1 554 ? -3.227 -41.577 53.446 1.00 35.25 554 PRO A O 1
ATOM 4550 N N . VAL A 1 555 ? -2.642 -40.137 51.824 1.00 39.59 555 VAL A N 1
ATOM 4551 C CA . VAL A 1 555 ? -1.753 -39.326 52.668 1.00 39.59 555 VAL A CA 1
ATOM 4552 C C . VAL A 1 555 ? -2.616 -38.554 53.671 1.00 39.59 555 VAL A C 1
ATOM 4554 O O . VAL A 1 555 ? -3.673 -38.030 53.321 1.00 39.59 555 VAL A O 1
ATOM 4557 N N . SER A 1 556 ? -2.203 -38.508 54.940 1.00 34.16 556 SER A N 1
ATOM 4558 C CA . SER A 1 556 ? -3.057 -38.015 56.023 1.00 34.16 556 SER A CA 1
ATOM 4559 C C . SER A 1 556 ? -3.337 -36.508 55.929 1.00 34.16 556 SER A C 1
ATOM 4561 O O . SER A 1 556 ? -2.507 -35.664 56.272 1.00 34.16 556 SER A O 1
ATOM 4563 N N . VAL A 1 557 ? -4.571 -36.182 55.527 1.00 36.59 557 VAL A N 1
ATOM 4564 C CA . VAL A 1 557 ? -5.103 -34.813 55.356 1.00 36.59 557 VAL A CA 1
ATOM 4565 C C . VAL A 1 557 ? -4.877 -33.928 56.593 1.00 36.59 557 VAL A C 1
ATOM 4567 O O . VAL A 1 557 ? -4.647 -32.727 56.465 1.00 36.59 557 VAL A O 1
ATOM 4570 N N . SER A 1 558 ? -4.837 -34.525 57.789 1.00 36.47 558 SER A N 1
ATOM 4571 C CA . SER A 1 558 ? -4.586 -33.844 59.067 1.00 36.47 558 SER A CA 1
ATOM 4572 C C . SER A 1 558 ? -3.228 -33.135 59.183 1.00 36.47 558 SER A C 1
ATOM 4574 O O . SER A 1 558 ? -3.087 -32.276 60.052 1.00 36.47 558 SER A O 1
ATOM 4576 N N . LYS A 1 559 ? -2.236 -33.427 58.326 1.00 39.06 559 LYS A N 1
ATOM 4577 C CA . LYS A 1 559 ? -0.978 -32.652 58.280 1.00 39.06 559 LYS A CA 1
ATOM 4578 C C . LYS A 1 559 ? -1.037 -31.412 57.379 1.00 39.06 559 LYS A C 1
ATOM 4580 O O . LYS A 1 559 ? -0.291 -30.469 57.624 1.00 39.06 559 LYS A O 1
ATOM 4585 N N . LEU A 1 560 ? -1.911 -31.374 56.370 1.00 39.97 560 LEU A N 1
ATOM 4586 C CA . LEU A 1 560 ? -1.830 -30.367 55.300 1.00 39.97 560 LEU A CA 1
ATOM 4587 C C . LEU A 1 560 ? -2.319 -28.971 55.730 1.00 39.97 560 LEU A C 1
ATOM 4589 O O . LEU A 1 560 ? -1.688 -27.961 55.412 1.00 39.97 560 LEU A O 1
ATOM 4593 N N . GLN A 1 561 ? -3.406 -28.908 56.508 1.00 43.03 561 GLN A N 1
ATOM 4594 C CA . GLN A 1 561 ? -4.023 -27.642 56.937 1.00 43.03 561 GLN A CA 1
ATOM 4595 C C . GLN A 1 561 ? -3.086 -26.769 57.792 1.00 43.03 561 GLN A C 1
ATOM 4597 O O . GLN A 1 561 ? -3.122 -25.539 57.704 1.00 43.03 561 GLN A O 1
ATOM 4602 N N . GLY A 1 562 ? -2.210 -27.391 58.590 1.00 39.50 562 GLY A N 1
ATOM 4603 C CA . GLY A 1 562 ? -1.215 -26.683 59.400 1.00 39.50 562 GLY A CA 1
ATOM 4604 C C . GLY A 1 562 ? -0.067 -26.075 58.585 1.00 39.50 562 GLY A C 1
ATOM 4605 O O . GLY A 1 562 ? 0.552 -25.109 59.031 1.00 39.50 562 GLY A O 1
ATOM 4606 N N . ASP A 1 563 ? 0.215 -26.598 57.391 1.00 44.47 563 ASP A N 1
ATOM 4607 C CA . ASP A 1 563 ? 1.357 -26.167 56.579 1.00 44.47 563 ASP A CA 1
ATOM 4608 C C . ASP A 1 563 ? 0.986 -25.085 55.565 1.00 44.47 563 ASP A C 1
ATOM 4610 O O . ASP A 1 563 ? 1.763 -24.149 55.383 1.00 44.47 563 ASP A O 1
ATOM 4614 N N . ILE A 1 564 ? -0.222 -25.116 54.993 1.00 44.84 564 ILE A N 1
ATOM 4615 C CA . ILE A 1 564 ? -0.718 -24.025 54.133 1.00 44.84 564 ILE A CA 1
ATOM 4616 C C . ILE A 1 564 ? -0.833 -22.722 54.941 1.00 44.84 564 ILE A C 1
ATOM 4618 O O . ILE A 1 564 ? -0.330 -21.677 54.522 1.00 44.84 564 ILE A O 1
ATOM 4622 N N . LYS A 1 565 ? -1.406 -22.785 56.152 1.00 42.06 565 LYS A N 1
ATOM 4623 C CA . LYS A 1 565 ? -1.575 -21.606 57.018 1.00 42.06 565 LYS A CA 1
ATOM 4624 C C . LYS A 1 565 ? -0.227 -21.015 57.468 1.00 42.06 565 LYS A C 1
ATOM 4626 O O . LYS A 1 565 ? -0.062 -19.797 57.458 1.00 42.06 565 LYS A O 1
ATOM 4631 N N . ARG A 1 566 ? 0.766 -21.871 57.759 1.00 46.00 566 ARG A N 1
ATOM 4632 C CA . ARG A 1 566 ? 2.148 -21.458 58.085 1.00 46.00 566 ARG A CA 1
ATOM 4633 C C . ARG A 1 566 ? 2.952 -20.969 56.874 1.00 46.00 566 ARG A C 1
ATOM 4635 O O . ARG A 1 566 ? 3.795 -20.092 57.047 1.00 46.00 566 ARG A O 1
ATOM 4642 N N . LYS A 1 567 ? 2.700 -21.483 55.662 1.00 46.88 567 LYS A N 1
ATOM 4643 C CA . LYS A 1 567 ? 3.286 -20.954 54.415 1.00 46.88 567 LYS A CA 1
ATOM 4644 C C . LYS A 1 567 ? 2.853 -19.507 54.180 1.00 46.88 567 LYS A C 1
ATOM 4646 O O . LYS A 1 567 ? 3.712 -18.657 53.981 1.00 46.88 567 LYS A O 1
ATOM 4651 N N . ILE A 1 568 ? 1.551 -19.221 54.274 1.00 44.81 568 ILE A N 1
ATOM 4652 C CA . ILE A 1 568 ? 1.015 -17.868 54.056 1.00 44.81 568 ILE A CA 1
ATOM 4653 C C . ILE A 1 568 ? 1.611 -16.879 55.070 1.00 44.81 568 ILE A C 1
ATOM 4655 O O . ILE A 1 568 ? 2.181 -15.873 54.661 1.00 44.81 568 ILE A O 1
ATOM 4659 N N . GLN A 1 569 ? 1.585 -17.198 56.372 1.00 43.56 569 GLN A N 1
ATOM 4660 C CA . GLN A 1 569 ? 2.122 -16.304 57.413 1.00 43.56 569 GLN A CA 1
ATOM 4661 C C . GLN A 1 569 ? 3.626 -16.003 57.278 1.00 43.56 569 GLN A C 1
ATOM 4663 O O . GLN A 1 569 ? 4.062 -14.927 57.681 1.00 43.56 569 GLN A O 1
ATOM 4668 N N . ARG A 1 570 ? 4.424 -16.920 56.709 1.00 45.81 570 ARG A N 1
ATOM 4669 C CA . ARG A 1 570 ? 5.858 -16.685 56.450 1.00 45.81 570 ARG A CA 1
ATOM 4670 C C . ARG A 1 570 ? 6.121 -15.797 55.235 1.00 45.81 570 ARG A C 1
ATOM 4672 O O . ARG A 1 570 ? 7.126 -15.103 55.220 1.00 45.81 570 ARG A O 1
ATOM 4679 N N . ILE A 1 571 ? 5.229 -15.802 54.247 1.00 45.62 571 ILE A N 1
ATOM 4680 C CA . ILE A 1 571 ? 5.341 -14.961 53.045 1.00 45.62 571 ILE A CA 1
ATOM 4681 C C . ILE A 1 571 ? 4.912 -13.513 53.343 1.00 45.62 571 ILE A C 1
ATOM 4683 O O . ILE A 1 571 ? 5.427 -12.584 52.731 1.00 45.62 571 ILE A O 1
ATOM 4687 N N . THR A 1 572 ? 4.011 -13.297 54.307 1.00 41.03 572 THR A N 1
ATOM 4688 C CA . THR A 1 572 ? 3.462 -11.967 54.637 1.00 41.03 572 THR A CA 1
ATOM 4689 C C . THR A 1 572 ? 4.249 -11.168 55.690 1.00 41.03 572 THR A C 1
ATOM 4691 O O . THR A 1 572 ? 3.733 -10.164 56.164 1.00 41.03 572 THR A O 1
ATOM 4694 N N . GLY A 1 573 ? 5.458 -11.603 56.075 1.00 44.88 573 GLY A N 1
ATOM 4695 C CA . GLY A 1 573 ? 6.456 -10.803 56.813 1.00 44.88 573 GLY A CA 1
ATOM 4696 C C . GLY A 1 573 ? 5.975 -10.065 58.074 1.00 44.88 573 GLY A C 1
ATOM 4697 O O . GLY A 1 573 ? 5.839 -8.846 58.051 1.00 44.88 573 GLY A O 1
ATOM 4698 N N . ALA A 1 574 ? 5.755 -10.779 59.187 1.00 36.31 574 ALA A N 1
ATOM 4699 C CA . ALA A 1 574 ? 5.235 -10.186 60.430 1.00 36.31 574 ALA A CA 1
ATOM 4700 C C . ALA A 1 574 ? 5.910 -10.693 61.729 1.00 36.31 574 ALA A C 1
ATOM 4702 O O . ALA A 1 574 ? 5.241 -11.220 62.615 1.00 36.31 574 ALA A O 1
ATOM 4703 N N . SER A 1 575 ? 7.232 -10.530 61.841 1.00 31.42 575 SER A N 1
ATOM 4704 C CA . SER A 1 575 ? 7.977 -10.325 63.104 1.00 31.42 575 SER A CA 1
ATOM 4705 C C . SER A 1 575 ? 9.412 -9.906 62.772 1.00 31.42 575 SER A C 1
ATOM 4707 O O . SER A 1 575 ? 9.918 -10.272 61.712 1.00 31.42 575 SER A O 1
ATOM 4709 N N . SER A 1 576 ? 10.063 -9.156 63.658 1.00 39.28 576 SER A N 1
ATOM 4710 C CA . SER A 1 576 ? 11.454 -8.721 63.514 1.00 39.28 576 SER A CA 1
ATOM 4711 C C . SER A 1 576 ? 12.476 -9.708 64.106 1.00 39.28 576 SER A C 1
ATOM 4713 O O . SER A 1 576 ? 12.120 -10.617 64.856 1.00 39.28 576 SER A O 1
ATOM 4715 N N . ASP A 1 577 ? 13.742 -9.413 63.783 1.00 36.25 577 ASP A N 1
ATOM 4716 C CA . ASP A 1 577 ? 14.981 -9.675 64.533 1.00 36.25 577 ASP A CA 1
ATOM 4717 C C . ASP A 1 577 ? 15.828 -10.940 64.278 1.00 36.25 577 ASP A C 1
ATOM 4719 O O . ASP A 1 577 ? 15.354 -12.066 64.147 1.00 36.25 577 ASP A O 1
ATOM 4723 N N . THR A 1 578 ? 17.146 -10.686 64.338 1.00 31.98 578 THR A N 1
ATOM 4724 C CA . THR A 1 578 ? 18.327 -11.578 64.257 1.00 31.98 578 THR A CA 1
ATOM 4725 C C . THR A 1 578 ? 18.740 -12.139 62.881 1.00 31.98 578 THR A C 1
ATOM 4727 O O . THR A 1 578 ? 17.924 -12.386 61.999 1.00 31.98 578 THR A O 1
ATOM 4730 N N . HIS A 1 579 ? 20.064 -12.247 62.694 1.00 44.88 579 HIS A N 1
ATOM 4731 C CA . HIS A 1 579 ? 20.777 -12.607 61.455 1.00 44.88 579 HIS A CA 1
ATOM 4732 C C . HIS A 1 579 ? 21.117 -14.118 61.372 1.00 44.88 579 HIS A C 1
ATOM 4734 O O . HIS A 1 579 ? 20.910 -14.853 62.330 1.00 44.88 579 HIS A O 1
ATOM 4740 N N . GLU A 1 580 ? 21.734 -14.518 60.246 1.00 39.78 580 GLU A N 1
ATOM 4741 C CA . GLU A 1 580 ? 22.484 -15.777 60.015 1.00 39.78 580 GLU A CA 1
ATOM 4742 C C . GLU A 1 580 ? 21.675 -17.078 59.772 1.00 39.78 580 GLU A C 1
ATOM 4744 O O . GLU A 1 580 ? 21.763 -17.992 60.582 1.00 39.78 580 GLU A O 1
ATOM 4749 N N . ASP A 1 581 ? 20.968 -17.216 58.623 1.00 38.88 581 ASP A N 1
ATOM 4750 C CA . ASP A 1 581 ? 20.697 -18.546 57.986 1.00 38.88 581 ASP A CA 1
ATOM 4751 C C . ASP A 1 581 ? 20.110 -18.528 56.526 1.00 38.88 581 ASP A C 1
ATOM 4753 O O . ASP A 1 581 ? 19.284 -19.365 56.142 1.00 38.88 581 ASP A O 1
ATOM 4757 N N . ASP A 1 582 ? 20.464 -17.556 55.665 1.00 46.69 582 ASP A N 1
ATOM 4758 C CA . ASP A 1 582 ? 19.591 -17.185 54.519 1.00 46.69 582 ASP A CA 1
ATOM 4759 C C . ASP A 1 582 ? 19.768 -17.946 53.171 1.00 46.69 582 ASP A C 1
ATOM 4761 O O . ASP A 1 582 ? 18.849 -17.982 52.344 1.00 46.69 582 ASP A O 1
ATOM 4765 N N . GLU A 1 583 ? 20.885 -18.644 52.919 1.00 41.88 583 GLU A N 1
ATOM 4766 C CA . GLU A 1 583 ? 21.023 -19.434 51.671 1.00 41.88 583 GLU A CA 1
ATOM 4767 C C . GLU A 1 583 ? 20.032 -20.609 51.617 1.00 41.88 583 GLU A C 1
ATOM 4769 O O . GLU A 1 583 ? 19.407 -20.886 50.588 1.00 41.88 583 GLU A O 1
ATOM 4774 N N . ASN A 1 584 ? 19.848 -21.301 52.744 1.00 47.53 584 ASN A N 1
ATOM 4775 C CA . ASN A 1 584 ? 18.992 -22.486 52.833 1.00 47.53 584 ASN A CA 1
ATOM 4776 C C . ASN A 1 584 ? 17.495 -22.103 52.860 1.00 47.53 584 ASN A C 1
ATOM 4778 O O . ASN A 1 584 ? 16.643 -22.853 52.377 1.00 47.53 584 ASN A O 1
ATOM 4782 N N . SER A 1 585 ? 17.186 -20.899 53.357 1.00 48.12 585 SER A N 1
ATOM 4783 C CA . SER A 1 585 ? 15.902 -20.205 53.189 1.00 48.12 585 SER A CA 1
ATOM 4784 C C . SER A 1 585 ? 15.586 -19.995 51.700 1.00 48.12 585 SER A C 1
ATOM 4786 O O . SER A 1 585 ? 14.597 -20.531 51.181 1.00 48.12 585 SER A O 1
ATOM 4788 N N . THR A 1 586 ? 16.489 -19.324 50.981 1.00 44.62 586 THR A N 1
ATOM 4789 C CA . THR A 1 586 ? 16.332 -18.971 49.562 1.00 44.62 586 THR A CA 1
ATOM 4790 C C . THR A 1 586 ? 16.243 -20.204 48.655 1.00 44.62 586 THR A C 1
ATOM 4792 O O . THR A 1 586 ? 15.326 -20.317 47.836 1.00 44.62 586 THR A O 1
ATOM 4795 N N . LEU A 1 587 ? 17.115 -21.201 48.847 1.00 46.09 587 LEU A N 1
ATOM 4796 C CA . LEU A 1 587 ? 17.096 -22.448 48.072 1.00 46.09 587 LEU A CA 1
ATOM 4797 C C . LEU A 1 587 ? 15.797 -23.250 48.285 1.00 46.09 587 LEU A C 1
ATOM 4799 O O . LEU A 1 587 ? 15.329 -23.947 47.379 1.00 46.09 587 LEU A O 1
ATOM 4803 N N . ARG A 1 588 ? 15.193 -23.158 49.476 1.00 49.38 588 ARG A N 1
ATOM 4804 C CA . ARG A 1 588 ? 13.910 -23.798 49.794 1.00 49.38 588 ARG A CA 1
ATOM 4805 C C . ARG A 1 588 ? 12.733 -23.050 49.173 1.00 49.38 588 ARG A C 1
ATOM 4807 O O . ARG A 1 588 ? 11.832 -23.706 48.656 1.00 49.38 588 ARG A O 1
ATOM 4814 N N . LEU A 1 589 ? 12.765 -21.716 49.156 1.00 49.66 589 LEU A N 1
ATOM 4815 C CA . LEU A 1 589 ? 11.810 -20.887 48.413 1.00 49.66 589 LEU A CA 1
ATOM 4816 C C . LEU A 1 589 ? 11.841 -21.213 46.914 1.00 49.66 589 LEU A C 1
ATOM 4818 O O . LEU A 1 589 ? 10.795 -21.521 46.347 1.00 49.66 589 LEU A O 1
ATOM 4822 N N . MET A 1 590 ? 13.025 -21.272 46.294 1.00 43.16 590 MET A N 1
ATOM 4823 C CA . MET A 1 590 ? 13.174 -21.661 44.884 1.00 43.16 590 MET A CA 1
ATOM 4824 C C . MET A 1 590 ? 12.640 -23.075 44.596 1.00 43.16 590 MET A C 1
ATOM 4826 O O . MET A 1 590 ? 11.949 -23.279 43.599 1.00 43.16 590 MET A O 1
ATOM 4830 N N . LYS A 1 591 ? 12.892 -24.051 45.482 1.00 51.88 591 LYS A N 1
ATOM 4831 C CA . LYS A 1 591 ? 12.381 -25.433 45.344 1.00 51.88 591 LYS A CA 1
ATOM 4832 C C . LYS A 1 591 ? 10.868 -25.570 45.539 1.00 51.88 591 LYS A C 1
ATOM 4834 O O . LYS A 1 591 ? 10.298 -26.553 45.070 1.00 51.88 591 LYS A O 1
ATOM 4839 N N . GLU A 1 592 ? 10.217 -24.633 46.223 1.00 53.66 592 GLU A N 1
ATOM 4840 C CA . GLU A 1 592 ? 8.752 -24.568 46.298 1.00 53.66 592 GLU A CA 1
ATOM 4841 C C . GLU A 1 592 ? 8.165 -23.776 45.118 1.00 53.66 592 GLU A C 1
ATOM 4843 O O . GLU A 1 592 ? 7.137 -24.177 44.579 1.00 53.66 592 GLU A O 1
ATOM 4848 N N . PHE A 1 593 ? 8.842 -22.719 44.654 1.00 47.84 593 PHE A N 1
ATOM 4849 C CA . PHE A 1 593 ? 8.451 -21.955 43.464 1.00 47.84 593 PHE A CA 1
ATOM 4850 C C . PHE A 1 593 ? 8.510 -22.815 42.192 1.00 47.84 593 PHE A C 1
ATOM 4852 O O . PHE A 1 593 ? 7.581 -22.795 41.396 1.00 47.84 593 PHE A O 1
ATOM 4859 N N . ALA A 1 594 ? 9.526 -23.674 42.055 1.00 49.69 594 ALA A N 1
ATOM 4860 C CA . ALA A 1 594 ? 9.655 -24.639 40.957 1.00 49.69 594 ALA A CA 1
ATOM 4861 C C . ALA A 1 594 ? 8.546 -25.718 40.906 1.00 49.69 594 ALA A C 1
ATOM 4863 O O . ALA A 1 594 ? 8.528 -26.528 39.981 1.00 49.69 594 ALA A O 1
ATOM 4864 N N . LYS A 1 595 ? 7.629 -25.754 41.885 1.00 50.38 595 LYS A N 1
ATOM 4865 C CA . LYS A 1 595 ? 6.432 -26.617 41.882 1.00 50.38 595 LYS A CA 1
ATOM 4866 C C . LYS A 1 595 ? 5.170 -25.886 41.413 1.00 50.38 595 LYS A C 1
ATOM 4868 O O . LYS A 1 595 ? 4.159 -26.540 41.169 1.00 50.38 595 LYS A O 1
ATOM 4873 N N . LEU A 1 596 ? 5.216 -24.557 41.273 1.00 51.72 596 LEU A N 1
ATOM 4874 C CA . LEU A 1 596 ? 4.131 -23.750 40.714 1.00 51.72 596 LEU A CA 1
ATOM 4875 C C . LEU A 1 596 ? 4.085 -23.945 39.192 1.00 51.72 596 LEU A C 1
ATOM 4877 O O . LEU A 1 596 ? 4.629 -23.163 38.420 1.00 51.72 596 LEU A O 1
ATOM 4881 N N . THR A 1 597 ? 3.440 -25.033 38.786 1.00 56.72 597 THR A N 1
ATOM 4882 C CA . THR A 1 597 ? 3.066 -25.330 37.398 1.00 56.72 597 THR A CA 1
ATOM 4883 C C . THR A 1 597 ? 1.559 -25.143 37.228 1.00 56.72 597 THR A C 1
ATOM 4885 O O . THR A 1 597 ? 0.832 -25.104 38.223 1.00 56.72 597 THR A O 1
ATOM 4888 N N . ASP A 1 598 ? 1.064 -25.093 35.989 1.00 59.72 598 ASP A N 1
ATOM 4889 C CA . ASP A 1 598 ? -0.372 -24.929 35.698 1.00 59.72 598 ASP A CA 1
ATOM 4890 C C . ASP A 1 598 ? -1.271 -26.002 36.349 1.00 59.72 598 ASP A C 1
ATOM 4892 O O . ASP A 1 598 ? -2.462 -25.769 36.555 1.00 59.72 598 ASP A O 1
ATOM 4896 N N . HIS A 1 599 ? -0.707 -27.143 36.765 1.00 66.50 599 HIS A N 1
ATOM 4897 C CA . HIS A 1 599 ? -1.412 -28.161 37.548 1.00 66.50 599 HIS A CA 1
ATOM 4898 C C . HIS A 1 599 ? -2.011 -27.608 38.857 1.00 66.50 599 HIS A C 1
ATOM 4900 O O . HIS A 1 599 ? -3.036 -28.108 39.314 1.00 66.50 599 HIS A O 1
ATOM 4906 N N . ILE A 1 600 ? -1.471 -26.520 39.429 1.00 71.06 600 ILE A N 1
ATOM 4907 C CA . ILE A 1 600 ? -2.072 -25.884 40.615 1.00 71.06 600 ILE A CA 1
ATOM 4908 C C . ILE A 1 600 ? -3.465 -25.292 40.331 1.00 71.06 600 ILE A C 1
ATOM 4910 O O . ILE A 1 600 ? -4.290 -25.194 41.240 1.00 71.06 600 ILE A O 1
ATOM 4914 N N . PHE A 1 601 ? -3.783 -24.947 39.076 1.00 67.12 601 PHE A N 1
ATOM 4915 C CA . PHE A 1 601 ? -5.148 -24.569 38.703 1.00 67.12 601 PHE A CA 1
ATOM 4916 C C . PHE A 1 601 ? -6.100 -25.766 38.789 1.00 67.12 601 PHE A C 1
ATOM 4918 O O . PHE A 1 601 ? -7.230 -25.605 39.247 1.00 67.12 601 PHE A O 1
ATOM 4925 N N . GLU A 1 602 ? -5.643 -26.967 38.420 1.00 67.94 602 GLU A N 1
ATOM 4926 C CA . GLU A 1 602 ? -6.401 -28.211 38.592 1.00 67.94 602 GLU A CA 1
ATOM 4927 C C . GLU A 1 602 ? -6.535 -28.576 40.077 1.00 67.94 602 GLU A C 1
ATOM 4929 O O . GLU A 1 602 ? -7.639 -28.882 40.527 1.00 67.94 602 GLU A O 1
ATOM 4934 N N . GLU A 1 603 ? -5.461 -28.457 40.869 1.00 74.44 603 GLU A N 1
ATOM 4935 C CA . GLU A 1 603 ? -5.518 -28.658 42.324 1.00 74.44 603 GLU A CA 1
ATOM 4936 C C . GLU A 1 603 ? -6.551 -27.730 42.983 1.00 74.44 603 GLU A C 1
ATOM 4938 O O . GLU A 1 603 ? -7.351 -28.188 43.793 1.00 74.44 603 GLU A O 1
ATOM 4943 N N . ILE A 1 604 ? -6.604 -26.443 42.619 1.00 78.44 604 ILE A N 1
ATOM 4944 C CA . ILE A 1 604 ? -7.592 -25.496 43.171 1.00 78.44 604 ILE A CA 1
ATOM 4945 C C . ILE A 1 604 ? -9.013 -25.790 42.653 1.00 78.44 604 ILE A C 1
ATOM 4947 O O . ILE A 1 604 ? -9.973 -25.670 43.419 1.00 78.44 604 ILE A O 1
ATOM 4951 N N . LEU A 1 605 ? -9.166 -26.189 41.384 1.00 73.31 605 LEU A N 1
ATOM 4952 C CA . LEU A 1 605 ? -10.461 -26.552 40.791 1.00 73.31 605 LEU A CA 1
ATOM 4953 C C . LEU A 1 605 ? -11.077 -27.806 41.433 1.00 73.31 605 LEU A C 1
ATOM 4955 O O . LEU A 1 605 ? -12.285 -27.828 41.675 1.00 73.31 605 LEU A O 1
ATOM 4959 N N . TYR A 1 606 ? -10.266 -28.827 41.723 1.00 77.38 606 TYR A N 1
ATOM 4960 C CA . TYR A 1 606 ? -10.731 -30.121 42.240 1.00 77.38 606 TYR A CA 1
ATOM 4961 C C . TYR A 1 606 ? -10.552 -30.304 43.757 1.00 77.38 606 TYR A C 1
ATOM 4963 O O . TYR A 1 606 ? -11.126 -31.235 44.325 1.00 77.38 606 TYR A O 1
ATOM 4971 N N . SER A 1 607 ? -9.805 -29.430 44.442 1.00 80.56 607 SER A N 1
ATOM 4972 C CA . SER A 1 607 ? -9.684 -29.451 45.905 1.00 80.56 607 SER A CA 1
ATOM 4973 C C . SER A 1 607 ? -11.045 -29.293 46.577 1.00 80.56 607 SER A C 1
ATOM 4975 O O . SER A 1 607 ? -11.849 -28.448 46.185 1.00 80.56 607 SER A O 1
ATOM 4977 N N . THR A 1 608 ? -11.267 -30.044 47.656 1.00 80.06 608 THR A N 1
ATOM 4978 C CA . THR A 1 608 ? -12.451 -29.948 48.523 1.00 80.06 608 THR A CA 1
ATOM 4979 C C . THR A 1 608 ? -12.284 -28.952 49.679 1.00 80.06 608 THR A C 1
ATOM 4981 O O . THR A 1 608 ? -13.154 -28.883 50.544 1.00 80.06 608 THR A O 1
ATOM 4984 N N . ASP A 1 609 ? -11.181 -28.196 49.745 1.00 83.56 609 ASP A N 1
ATOM 4985 C CA . ASP A 1 609 ? -10.956 -27.221 50.821 1.00 83.56 609 ASP A CA 1
ATOM 4986 C C . ASP A 1 609 ? -11.926 -26.028 50.704 1.00 83.56 609 ASP A C 1
ATOM 4988 O O . ASP A 1 609 ? -12.029 -25.377 49.659 1.00 83.56 609 ASP A O 1
ATOM 4992 N N . VAL A 1 610 ? -12.632 -25.722 51.793 1.00 80.50 610 VAL A N 1
ATOM 4993 C CA . VAL A 1 610 ? -13.542 -24.570 51.899 1.00 80.50 610 VAL A CA 1
ATOM 4994 C C . VAL A 1 610 ? -12.761 -23.253 51.799 1.00 80.50 610 VAL A C 1
ATOM 4996 O O . VAL A 1 610 ? -13.231 -22.295 51.188 1.00 80.50 610 VAL A O 1
ATOM 4999 N N . GLY A 1 611 ? -11.519 -23.212 52.297 1.00 82.94 611 GLY A N 1
ATOM 5000 C CA . GLY A 1 611 ? -10.635 -22.048 52.182 1.00 82.94 611 GLY A CA 1
ATOM 5001 C C . GLY A 1 611 ? -10.246 -21.699 50.739 1.00 82.94 611 GLY A C 1
ATOM 5002 O O . GLY A 1 611 ? -9.863 -20.561 50.472 1.00 82.94 611 GLY A O 1
ATOM 5003 N N . LEU A 1 612 ? -10.385 -22.643 49.801 1.00 82.06 612 LEU A N 1
ATOM 5004 C CA . LEU A 1 612 ? -10.129 -22.437 48.373 1.00 82.06 612 LEU A CA 1
ATOM 5005 C C . LEU A 1 612 ? -11.405 -22.211 47.549 1.00 82.06 612 LEU A C 1
ATOM 5007 O O . LEU A 1 612 ? -11.303 -21.944 46.355 1.00 82.06 612 LEU A O 1
ATOM 5011 N N . GLU A 1 613 ? -12.602 -22.250 48.141 1.00 79.88 613 GLU A N 1
ATOM 5012 C CA . GLU A 1 613 ? -13.869 -22.163 47.399 1.00 79.88 613 GLU A CA 1
ATOM 5013 C C . GLU A 1 613 ? -14.015 -20.866 46.585 1.00 79.88 613 GLU A C 1
ATOM 5015 O O . GLU A 1 613 ? -14.439 -20.897 45.428 1.00 79.88 613 GLU A O 1
ATOM 5020 N N . GLY A 1 614 ? -13.568 -19.731 47.131 1.00 79.56 614 GLY A N 1
ATOM 5021 C CA . GLY A 1 614 ? -13.539 -18.457 46.403 1.00 79.56 614 GLY A CA 1
ATOM 5022 C C . GLY A 1 614 ? -12.563 -18.436 45.216 1.00 79.56 614 GLY A C 1
ATOM 5023 O O . GLY A 1 614 ? -12.805 -17.726 44.239 1.00 79.56 614 GLY A O 1
ATOM 5024 N N . ALA A 1 615 ? -11.485 -19.226 45.269 1.00 80.38 615 ALA A N 1
ATOM 5025 C CA . ALA A 1 615 ? -10.537 -19.384 44.165 1.00 80.38 615 ALA A CA 1
ATOM 5026 C C . ALA A 1 615 ? -11.061 -20.388 43.125 1.00 80.38 615 ALA A C 1
ATOM 5028 O O . ALA A 1 615 ? -11.085 -20.068 41.936 1.00 80.38 615 ALA A O 1
ATOM 5029 N N . ARG A 1 616 ? -11.591 -21.537 43.575 1.00 83.75 616 ARG A N 1
ATOM 5030 C CA . ARG A 1 616 ? -12.292 -22.540 42.755 1.00 83.75 616 ARG A CA 1
ATOM 5031 C C . ARG A 1 616 ? -13.370 -21.886 41.896 1.00 83.75 616 ARG A C 1
ATOM 5033 O O . ARG A 1 616 ? -13.360 -22.048 40.681 1.00 83.75 616 ARG A O 1
ATOM 5040 N N . LYS A 1 617 ? -14.233 -21.064 42.504 1.00 80.00 617 LYS A N 1
ATOM 5041 C CA . LYS A 1 617 ? -15.311 -20.344 41.809 1.00 80.00 617 LYS A CA 1
ATOM 5042 C C . LYS A 1 617 ? -14.790 -19.399 40.718 1.00 80.00 617 LYS A C 1
ATOM 5044 O O . LYS A 1 617 ? -15.336 -19.391 39.620 1.00 80.00 617 LYS A O 1
ATOM 5049 N N . LYS A 1 618 ? -13.700 -18.663 40.975 1.00 78.75 618 LYS A N 1
ATOM 5050 C CA . LYS A 1 618 ? -13.061 -17.803 39.961 1.00 78.75 618 LYS A CA 1
ATOM 5051 C C . LYS A 1 618 ? -12.442 -18.608 38.815 1.00 78.75 618 LYS A C 1
ATOM 5053 O O . LYS A 1 618 ? -12.592 -18.217 37.663 1.00 78.75 618 LYS A O 1
ATOM 5058 N N . LEU A 1 619 ? -11.784 -19.734 39.098 1.00 78.75 619 LEU A N 1
ATOM 5059 C CA . LEU A 1 619 ? -11.245 -20.609 38.049 1.00 78.75 619 LEU A CA 1
ATOM 5060 C C . LEU A 1 619 ? -12.363 -21.297 37.253 1.00 78.75 619 LEU A C 1
ATOM 5062 O O . LEU A 1 619 ? -12.266 -21.398 36.033 1.00 78.75 619 LEU A O 1
ATOM 5066 N N . GLU A 1 620 ? -13.465 -21.685 37.898 1.00 75.81 620 GLU A N 1
ATOM 5067 C CA . GLU A 1 620 ? -14.678 -22.119 37.204 1.00 75.81 620 GLU A CA 1
ATOM 5068 C C . GLU A 1 620 ? -15.219 -21.032 36.270 1.00 75.81 620 GLU A C 1
ATOM 5070 O O . GLU A 1 620 ? -15.649 -21.357 35.167 1.00 75.81 620 GLU A O 1
ATOM 5075 N N . ASP A 1 621 ? -15.206 -19.761 36.680 1.00 75.75 621 ASP A N 1
ATOM 5076 C CA . ASP A 1 621 ? -15.635 -18.644 35.834 1.00 75.75 621 ASP A CA 1
ATOM 5077 C C . ASP A 1 621 ? -14.698 -18.443 34.632 1.00 75.75 621 ASP A C 1
ATOM 5079 O O . ASP A 1 621 ? -15.187 -18.214 33.525 1.00 75.75 621 ASP A O 1
ATOM 5083 N N . VAL A 1 622 ? -13.383 -18.635 34.792 1.00 72.38 622 VAL A N 1
ATOM 5084 C CA . VAL A 1 622 ? -12.420 -18.661 33.672 1.00 72.38 622 VAL A CA 1
ATOM 5085 C C . VAL A 1 622 ? -12.723 -19.819 32.711 1.00 72.38 622 VAL A C 1
ATOM 5087 O O . VAL A 1 622 ? -12.949 -19.589 31.521 1.00 72.38 622 VAL A O 1
ATOM 5090 N N . VAL A 1 623 ? -12.801 -21.055 33.217 1.00 67.69 623 VAL A N 1
ATOM 5091 C CA . VAL A 1 623 ? -13.038 -22.272 32.413 1.00 67.69 623 VAL A CA 1
ATOM 5092 C C . VAL A 1 623 ? -14.398 -22.226 31.706 1.00 67.69 623 VAL A C 1
ATOM 5094 O O . VAL A 1 623 ? -14.502 -22.553 30.523 1.00 67.69 623 VAL A O 1
ATOM 5097 N N . LYS A 1 624 ? -15.445 -21.756 32.394 1.00 66.56 624 LYS A N 1
ATOM 5098 C CA . LYS A 1 624 ? -16.814 -21.613 31.863 1.00 66.56 624 LYS A CA 1
ATOM 5099 C C . LYS A 1 624 ? -17.017 -20.294 31.098 1.00 66.56 624 LYS A C 1
ATOM 5101 O O . LYS A 1 624 ? -18.146 -19.991 30.712 1.00 66.56 624 LYS A O 1
ATOM 5106 N N . ARG A 1 625 ? -15.945 -19.516 30.877 1.00 65.75 625 ARG A N 1
ATOM 5107 C CA . ARG A 1 625 ? -15.909 -18.219 30.168 1.00 65.75 625 ARG A CA 1
ATOM 5108 C C . ARG A 1 625 ? -16.925 -17.184 30.680 1.00 65.75 625 ARG A C 1
ATOM 5110 O O . ARG A 1 625 ? -17.369 -16.323 29.925 1.00 65.75 625 ARG A O 1
ATOM 5117 N N . ARG A 1 626 ? -17.253 -17.227 31.975 1.00 71.12 626 ARG A N 1
ATOM 5118 C CA . ARG A 1 626 ? -18.070 -16.236 32.706 1.00 71.12 626 ARG A CA 1
ATOM 5119 C C . ARG A 1 626 ? -17.203 -15.049 33.160 1.00 71.12 626 ARG A C 1
ATOM 5121 O O . ARG A 1 626 ? -17.260 -14.626 34.309 1.00 71.12 626 ARG A O 1
ATOM 5128 N N . LEU A 1 627 ? -16.349 -14.566 32.258 1.00 75.25 627 LEU A N 1
ATOM 5129 C CA . LEU A 1 627 ? -15.397 -13.480 32.501 1.00 75.25 627 LEU A CA 1
ATOM 5130 C C . LEU A 1 627 ? -16.095 -12.106 32.454 1.00 75.25 627 LEU A C 1
ATOM 5132 O O . LEU A 1 627 ? -17.109 -11.980 31.764 1.00 75.25 627 LEU A O 1
ATOM 5136 N N . PRO A 1 628 ? -15.543 -11.067 33.112 1.00 77.44 628 PRO A N 1
ATOM 5137 C CA . PRO A 1 628 ? -15.999 -9.690 32.938 1.00 77.44 628 PRO A CA 1
ATOM 5138 C C . PRO A 1 628 ? -16.013 -9.271 31.460 1.00 77.44 628 PRO A C 1
ATOM 5140 O O . PRO A 1 628 ? -15.042 -9.491 30.728 1.00 77.44 628 PRO A O 1
ATOM 5143 N N . LYS A 1 629 ? -17.111 -8.655 31.015 1.00 78.31 629 LYS A N 1
ATOM 5144 C CA . LYS A 1 629 ? -17.262 -8.130 29.652 1.00 78.31 629 LYS A CA 1
ATOM 5145 C C . LYS A 1 629 ? -16.431 -6.852 29.520 1.00 78.31 629 LYS A C 1
ATOM 5147 O O . LYS A 1 629 ? -16.626 -5.927 30.300 1.00 78.31 629 LYS A O 1
ATOM 5152 N N . CYS A 1 630 ? -15.532 -6.762 28.540 1.00 81.44 630 CYS A N 1
ATOM 5153 C CA . CYS A 1 630 ? -14.910 -5.476 28.205 1.00 81.44 630 CYS A CA 1
ATOM 5154 C C . CYS A 1 630 ? -15.974 -4.566 27.572 1.00 81.44 630 CYS A C 1
ATOM 5156 O O . CYS A 1 630 ? -16.545 -4.931 26.545 1.00 81.44 630 CYS A O 1
ATOM 5158 N N . VAL A 1 631 ? -16.244 -3.423 28.203 1.00 81.44 631 VAL A N 1
ATOM 5159 C CA . VAL A 1 631 ? -17.192 -2.391 27.750 1.00 81.44 631 VAL A CA 1
ATOM 5160 C C . VAL A 1 631 ? -16.621 -1.658 26.539 1.00 81.44 631 VAL A C 1
ATOM 5162 O O . VAL A 1 631 ? -17.295 -1.472 25.528 1.00 81.44 631 VAL A O 1
ATOM 5165 N N . GLY A 1 632 ? -15.353 -1.269 26.653 1.00 76.94 632 GLY A N 1
ATOM 5166 C CA . GLY A 1 632 ? -14.637 -0.479 25.669 1.00 76.94 632 GLY A CA 1
ATOM 5167 C C . GLY A 1 632 ? -13.182 -0.259 26.074 1.00 76.94 632 GLY A C 1
ATOM 5168 O O . GLY A 1 632 ? -12.767 -0.552 27.202 1.00 76.94 632 GLY A O 1
ATOM 5169 N N . GLU A 1 633 ? -12.400 0.247 25.123 1.00 85.06 633 GLU A N 1
ATOM 5170 C CA . GLU A 1 633 ? -11.001 0.610 25.319 1.00 85.06 633 GLU A CA 1
ATOM 5171 C C . GLU A 1 633 ? -10.679 1.958 24.663 1.00 85.06 633 GLU A C 1
ATOM 5173 O O . GLU A 1 633 ? -11.162 2.265 23.575 1.00 85.06 633 GLU A O 1
ATOM 5178 N N . THR A 1 634 ? -9.866 2.774 25.330 1.00 82.38 634 THR A N 1
ATOM 5179 C CA . THR A 1 634 ? -9.530 4.141 24.904 1.00 82.38 634 THR A CA 1
ATOM 5180 C C . THR A 1 634 ? -8.045 4.407 25.142 1.00 82.38 634 THR A C 1
ATOM 5182 O O . THR A 1 634 ? -7.448 3.863 26.074 1.00 82.38 634 THR A O 1
ATOM 5185 N N . ARG A 1 635 ? -7.420 5.196 24.266 1.00 80.06 635 ARG A N 1
ATOM 5186 C CA . ARG A 1 635 ? -5.990 5.527 24.347 1.00 80.06 635 ARG A CA 1
ATOM 5187 C C . ARG A 1 635 ? -5.837 6.794 25.195 1.00 80.06 635 ARG A C 1
ATOM 5189 O O . ARG A 1 635 ? -6.593 7.747 25.006 1.00 80.06 635 ARG A O 1
ATOM 5196 N N . LEU A 1 636 ? -4.908 6.789 26.150 1.00 75.75 636 LEU A N 1
ATOM 5197 C CA . LEU A 1 636 ? -4.716 7.894 27.098 1.00 75.75 636 LEU A CA 1
ATOM 5198 C C . LEU A 1 636 ? -3.802 8.989 26.525 1.00 75.75 636 LEU A C 1
ATOM 5200 O O . LEU A 1 636 ? -2.766 8.701 25.921 1.00 75.75 636 LEU A O 1
ATOM 5204 N N . GLY A 1 637 ? -4.182 10.251 26.738 1.00 64.75 637 GLY A N 1
ATOM 5205 C CA . GLY A 1 637 ? -3.453 11.417 26.241 1.00 64.75 637 GLY A CA 1
ATOM 5206 C C . GLY A 1 637 ? -2.154 11.698 27.004 1.00 64.75 637 GLY A C 1
ATOM 5207 O O . GLY A 1 637 ? -1.889 11.138 28.066 1.00 64.75 637 GLY A O 1
ATOM 5208 N N . LYS A 1 638 ? -1.330 12.623 26.485 1.00 55.22 638 LYS A N 1
ATOM 5209 C CA . LYS A 1 638 ? -0.037 12.997 27.101 1.00 55.22 638 LYS A CA 1
ATOM 5210 C C . LYS A 1 638 ? -0.147 13.477 28.556 1.00 55.22 638 LYS A C 1
ATOM 5212 O O . LYS A 1 638 ? 0.801 13.276 29.307 1.00 55.22 638 LYS A O 1
ATOM 5217 N N . LYS A 1 639 ? -1.278 14.073 28.952 1.00 52.22 639 LYS A N 1
ATOM 5218 C CA . LYS A 1 639 ? -1.536 14.536 30.328 1.00 52.22 639 LYS A CA 1
ATOM 5219 C C . LYS A 1 639 ? -1.755 13.374 31.309 1.00 52.22 639 LYS A C 1
ATOM 5221 O O . LYS A 1 639 ? -1.379 13.477 32.471 1.00 52.22 639 LYS A O 1
ATOM 5226 N N . ASP A 1 640 ? -2.278 12.251 30.822 1.00 55.69 640 ASP A N 1
ATOM 5227 C CA . ASP A 1 640 ? -2.771 11.139 31.644 1.00 55.69 640 ASP A CA 1
ATOM 5228 C C . ASP A 1 640 ? -1.787 9.961 31.720 1.00 55.69 640 ASP A C 1
ATOM 5230 O O . ASP A 1 640 ? -2.046 8.975 32.407 1.00 55.69 640 ASP A O 1
ATOM 5234 N N . LYS A 1 641 ? -0.610 10.070 31.082 1.00 54.66 641 LYS A N 1
ATOM 5235 C CA . LYS A 1 641 ? 0.453 9.038 31.069 1.00 54.66 641 LYS A CA 1
ATOM 5236 C C . LYS A 1 641 ? 1.006 8.662 32.456 1.00 54.66 641 LYS A C 1
ATOM 5238 O O . LYS A 1 641 ? 1.739 7.684 32.574 1.00 54.66 641 LYS A O 1
ATOM 5243 N N . HIS A 1 642 ? 0.662 9.415 33.502 1.00 52.59 642 HIS A N 1
ATOM 5244 C CA . HIS A 1 642 ? 0.994 9.113 34.901 1.00 52.59 642 HIS A CA 1
ATOM 5245 C C . HIS A 1 642 ? -0.237 8.850 35.786 1.00 52.59 642 HIS A C 1
ATOM 5247 O O . HIS A 1 642 ? -0.085 8.551 36.976 1.00 52.59 642 HIS A O 1
ATOM 5253 N N . ALA A 1 643 ? -1.453 8.928 35.232 1.00 56.88 643 ALA A N 1
ATOM 5254 C CA . ALA A 1 643 ? -2.688 8.665 35.957 1.00 56.88 643 ALA A CA 1
ATOM 5255 C C . ALA A 1 643 ? -2.720 7.196 36.398 1.00 56.88 643 ALA A C 1
ATOM 5257 O O . ALA A 1 643 ? -2.935 6.276 35.610 1.00 56.88 643 ALA A O 1
ATOM 5258 N N . HIS A 1 644 ? -2.472 6.967 37.687 1.00 64.44 644 HIS A N 1
ATOM 5259 C CA . HIS A 1 644 ? -2.497 5.628 38.255 1.00 64.44 644 HIS A CA 1
ATOM 5260 C C . HIS A 1 644 ? -3.888 5.006 38.070 1.00 64.44 644 HIS A C 1
ATOM 5262 O O . HIS A 1 644 ? -4.900 5.706 38.110 1.00 64.44 644 HIS A O 1
ATOM 5268 N N . LYS A 1 645 ? -3.956 3.673 37.970 1.00 78.25 645 LYS A N 1
ATOM 5269 C CA . LYS A 1 645 ? -5.207 2.897 37.844 1.00 78.25 645 LYS A CA 1
ATOM 5270 C C . LYS A 1 645 ? -6.316 3.336 38.820 1.00 78.25 645 LYS A C 1
ATOM 5272 O O . LYS A 1 645 ? -7.485 3.348 38.455 1.00 78.25 645 LYS A O 1
ATOM 5277 N N . LYS A 1 646 ? -5.949 3.759 40.037 1.00 80.62 646 LYS A N 1
ATOM 5278 C CA . LYS A 1 646 ? -6.871 4.313 41.046 1.00 80.62 646 LYS A CA 1
ATOM 5279 C C . LYS A 1 646 ? -7.469 5.677 40.657 1.00 80.62 646 LYS A C 1
ATOM 5281 O O . LYS A 1 646 ? -8.638 5.911 40.925 1.00 80.62 646 LYS A O 1
ATOM 5286 N N . THR A 1 647 ? -6.696 6.560 40.026 1.00 83.31 647 THR A N 1
ATOM 5287 C CA . THR A 1 647 ? -7.151 7.880 39.558 1.00 83.31 647 THR A CA 1
ATOM 5288 C C . THR A 1 647 ? -8.170 7.738 38.430 1.00 83.31 647 THR A C 1
ATOM 5290 O O . THR A 1 647 ? -9.240 8.331 38.503 1.00 83.31 647 THR A O 1
ATOM 5293 N N . LEU A 1 648 ? -7.889 6.886 37.438 1.00 84.06 648 LEU A N 1
ATOM 5294 C CA . LEU A 1 648 ? -8.818 6.625 36.330 1.00 84.06 648 LEU A CA 1
ATOM 5295 C C . LEU A 1 648 ? -10.070 5.857 36.782 1.00 84.06 648 LEU A C 1
ATOM 5297 O O . LEU A 1 648 ? -11.161 6.139 36.300 1.00 84.06 648 LEU A O 1
ATOM 5301 N N . GLN A 1 649 ? -9.953 4.950 37.760 1.00 87.94 649 GLN A N 1
ATOM 5302 C CA . GLN A 1 649 ? -11.125 4.350 38.409 1.00 87.94 649 GLN A CA 1
ATOM 5303 C C . GLN A 1 649 ? -11.989 5.407 39.118 1.00 87.94 649 GLN A C 1
ATOM 5305 O O . GLN A 1 649 ? -13.209 5.297 39.072 1.00 87.94 649 GLN A O 1
ATOM 5310 N N . ASN A 1 650 ? -11.398 6.426 39.754 1.00 87.81 650 ASN A N 1
ATOM 5311 C CA . ASN A 1 650 ? -12.165 7.506 40.381 1.00 87.81 650 ASN A CA 1
ATOM 5312 C C . ASN A 1 650 ? -12.894 8.374 39.340 1.00 87.81 650 ASN A C 1
ATOM 5314 O O . ASN A 1 650 ? -14.098 8.561 39.468 1.00 87.81 650 ASN A O 1
ATOM 5318 N N . ASP A 1 651 ? -12.212 8.836 38.287 1.00 88.19 651 ASP A N 1
ATOM 5319 C CA . ASP A 1 651 ? -12.842 9.661 37.241 1.00 88.19 651 ASP A CA 1
ATOM 5320 C C . ASP A 1 651 ? -13.942 8.903 36.463 1.00 88.19 651 ASP A C 1
ATOM 5322 O O . ASP A 1 651 ? -14.984 9.479 36.132 1.00 88.19 651 ASP A O 1
ATOM 5326 N N . TRP A 1 652 ? -13.762 7.592 36.251 1.00 90.12 652 TRP A N 1
ATOM 5327 C CA . TRP A 1 652 ? -14.818 6.711 35.745 1.00 90.12 652 TRP A CA 1
ATOM 5328 C C . TRP A 1 652 ? -15.994 6.594 36.721 1.00 90.12 652 TRP A C 1
ATOM 5330 O O . TRP A 1 652 ? -17.146 6.721 36.316 1.00 90.12 652 TRP A O 1
ATOM 5340 N N . ASN A 1 653 ? -15.728 6.390 38.014 1.00 91.50 653 ASN A N 1
ATOM 5341 C CA . ASN A 1 653 ? -16.772 6.325 39.039 1.00 91.50 653 ASN A CA 1
ATOM 5342 C C . ASN A 1 653 ? -17.588 7.633 39.103 1.00 91.50 653 ASN A C 1
ATOM 5344 O O . ASN A 1 653 ? -18.809 7.578 39.226 1.00 91.50 653 ASN A O 1
ATOM 5348 N N . GLU A 1 654 ? -16.928 8.788 38.975 1.00 90.75 654 GLU A N 1
ATOM 5349 C CA . GLU A 1 654 ? -17.564 10.110 38.896 1.00 90.75 654 GLU A CA 1
ATOM 5350 C C . GLU A 1 654 ? -18.362 10.292 37.594 1.00 90.75 654 GLU A C 1
ATOM 5352 O O . GLU A 1 654 ? -19.445 10.874 37.615 1.00 90.75 654 GLU A O 1
ATOM 5357 N N . ALA A 1 655 ? -17.876 9.757 36.466 1.00 89.50 655 ALA A N 1
ATOM 5358 C CA . ALA A 1 655 ? -18.637 9.727 35.215 1.00 89.50 655 ALA A CA 1
ATOM 5359 C C . ALA A 1 655 ? -19.904 8.865 35.339 1.00 89.50 655 ALA A C 1
ATOM 5361 O O . ALA A 1 655 ? -20.970 9.297 34.918 1.00 89.50 655 ALA A O 1
ATOM 5362 N N . VAL A 1 656 ? -19.821 7.691 35.972 1.00 90.00 656 VAL A N 1
ATOM 5363 C CA . VAL A 1 656 ? -20.977 6.818 36.239 1.00 90.00 656 VAL A CA 1
ATOM 5364 C C . VAL A 1 656 ? -21.994 7.497 37.166 1.00 90.00 656 VAL A C 1
ATOM 5366 O O . VAL A 1 656 ? -23.195 7.452 36.898 1.00 90.00 656 VAL A O 1
ATOM 5369 N N . ASP A 1 657 ? -21.533 8.174 38.224 1.00 90.44 657 ASP A N 1
ATOM 5370 C CA . ASP A 1 657 ? -22.405 8.948 39.118 1.00 90.44 657 ASP A CA 1
ATOM 5371 C C . ASP A 1 657 ? -23.121 10.098 38.382 1.00 90.44 657 ASP A C 1
ATOM 5373 O O . ASP A 1 657 ? -24.308 10.337 38.621 1.00 90.44 657 ASP A O 1
ATOM 5377 N N . GLU A 1 658 ? -22.440 10.794 37.464 1.00 90.12 658 GLU A N 1
ATOM 5378 C CA . GLU A 1 658 ? -23.070 11.834 36.645 1.00 90.12 658 GLU A CA 1
ATOM 5379 C C . GLU A 1 658 ? -23.994 11.262 35.556 1.00 90.12 658 GLU A C 1
ATOM 5381 O O . GLU A 1 658 ? -25.080 11.801 35.347 1.00 90.12 658 GLU A O 1
ATOM 5386 N N . TRP A 1 659 ? -23.634 10.152 34.910 1.00 88.94 659 TRP A N 1
ATOM 5387 C CA . TRP A 1 659 ? -24.469 9.495 33.899 1.00 88.94 659 TRP A CA 1
ATOM 5388 C C . TRP A 1 659 ? -25.824 9.078 34.477 1.00 88.94 659 TRP A C 1
ATOM 5390 O O . TRP A 1 659 ? -26.863 9.448 33.933 1.00 88.94 659 TRP A O 1
ATOM 5400 N N . ASN A 1 660 ? -25.824 8.421 35.643 1.00 89.31 660 ASN A N 1
ATOM 5401 C CA . ASN A 1 660 ? -27.040 8.046 36.378 1.00 89.31 660 ASN A CA 1
ATOM 5402 C C . ASN A 1 660 ? -27.921 9.261 36.748 1.00 89.31 660 ASN A C 1
ATOM 5404 O O . ASN A 1 660 ? -29.138 9.139 36.875 1.00 89.31 660 ASN A O 1
ATOM 5408 N N . ARG A 1 661 ? -27.315 10.443 36.932 1.00 87.62 661 ARG A N 1
ATOM 5409 C CA . ARG A 1 661 ? -28.011 11.706 37.234 1.00 87.62 661 ARG A CA 1
ATOM 5410 C C . ARG A 1 661 ? -28.621 12.356 35.986 1.00 87.62 661 ARG A C 1
ATOM 5412 O O . ARG A 1 661 ? -29.618 13.064 36.109 1.00 87.62 661 ARG A O 1
ATOM 5419 N N . LEU A 1 662 ? -28.015 12.160 34.814 1.00 84.88 662 LEU A N 1
ATOM 5420 C CA . LEU A 1 662 ? -28.499 12.691 33.533 1.00 84.88 662 LEU A CA 1
ATOM 5421 C C . LEU A 1 662 ? -29.520 11.759 32.859 1.00 84.88 662 LEU A C 1
ATOM 5423 O O . LEU A 1 662 ? -30.441 12.249 32.210 1.00 84.88 662 LEU A O 1
ATOM 5427 N N . HIS A 1 663 ? -29.398 10.445 33.067 1.00 81.88 663 HIS A N 1
ATOM 5428 C CA . HIS A 1 663 ? -30.231 9.404 32.453 1.00 81.88 663 HIS A CA 1
ATOM 5429 C C . HIS A 1 663 ? -30.968 8.570 33.518 1.00 81.88 663 HIS A C 1
ATOM 5431 O O . HIS A 1 663 ? -30.690 7.382 33.664 1.00 81.88 663 HIS A O 1
ATOM 5437 N N . PRO A 1 664 ? -31.930 9.145 34.269 1.00 76.44 664 PRO A N 1
ATOM 5438 C CA . PRO A 1 664 ? -32.557 8.504 35.437 1.00 76.44 664 PRO A CA 1
ATOM 5439 C C . PRO A 1 664 ? -33.415 7.261 35.125 1.00 76.44 664 PRO A C 1
ATOM 5441 O O . PRO A 1 664 ? -33.925 6.617 36.039 1.00 76.44 664 PRO A O 1
ATOM 5444 N N . THR A 1 665 ? -33.597 6.917 33.847 1.00 75.69 665 THR A N 1
ATOM 5445 C CA . THR A 1 665 ? -34.183 5.644 33.390 1.00 75.69 665 THR A CA 1
ATOM 5446 C C . THR A 1 665 ? -33.196 4.472 33.431 1.00 75.69 665 THR A C 1
ATOM 5448 O O . THR A 1 665 ? -33.609 3.329 33.254 1.00 75.69 665 THR A O 1
ATOM 5451 N N . VAL A 1 666 ? -31.907 4.748 33.649 1.00 72.81 666 VAL A N 1
ATOM 5452 C CA . VAL A 1 666 ? -30.790 3.797 33.690 1.00 72.81 666 VAL A CA 1
ATOM 5453 C C . VAL A 1 666 ? -30.103 3.908 35.054 1.00 72.81 666 VAL A C 1
ATOM 5455 O O . VAL A 1 666 ? -29.967 5.001 35.600 1.00 72.81 666 VAL A O 1
ATOM 5458 N N . PHE A 1 667 ? -29.636 2.786 35.608 1.00 82.56 667 PHE A N 1
ATOM 5459 C CA . PHE A 1 667 ? -28.807 2.795 36.814 1.00 82.56 667 PHE A CA 1
ATOM 5460 C C . PHE A 1 667 ? -27.623 1.831 36.697 1.00 82.56 667 PHE A C 1
ATOM 5462 O O . PHE A 1 667 ? -27.791 0.612 36.678 1.00 82.56 667 PHE A O 1
ATOM 5469 N N . LEU A 1 668 ? -26.419 2.395 36.665 1.00 86.00 668 LEU A N 1
ATOM 5470 C CA . LEU A 1 668 ? -25.144 1.687 36.636 1.00 86.00 668 LEU A CA 1
ATOM 5471 C C . LEU A 1 668 ? -24.487 1.764 38.028 1.00 86.00 668 LEU A C 1
ATOM 5473 O O . LEU A 1 668 ? -24.133 2.853 38.484 1.00 86.00 668 LEU A O 1
ATOM 5477 N N . ASP A 1 669 ? -24.289 0.637 38.722 1.00 85.69 669 ASP A N 1
ATOM 5478 C CA . ASP A 1 669 ? -23.537 0.637 39.987 1.00 85.69 669 ASP A CA 1
ATOM 5479 C C . ASP A 1 669 ? -22.033 0.609 39.696 1.00 85.69 669 ASP A C 1
ATOM 5481 O O . ASP A 1 669 ? -21.491 -0.369 39.185 1.00 85.69 669 ASP A O 1
ATOM 5485 N N . LYS A 1 670 ? -21.327 1.672 40.088 1.00 86.81 670 LYS A N 1
ATOM 5486 C CA . LYS A 1 670 ? -19.868 1.794 39.944 1.00 86.81 670 LYS A CA 1
ATOM 5487 C C . LYS A 1 670 ? -19.054 0.643 40.558 1.00 86.81 670 LYS A C 1
ATOM 5489 O O . LYS A 1 670 ? -17.906 0.447 40.170 1.00 86.81 670 LYS A O 1
ATOM 5494 N N . LYS A 1 671 ? -19.630 -0.148 41.475 1.00 85.81 671 LYS A N 1
ATOM 5495 C CA . LYS A 1 671 ? -19.003 -1.377 42.005 1.00 85.81 671 LYS A CA 1
ATOM 5496 C C . LYS A 1 671 ? -18.891 -2.507 40.978 1.00 85.81 671 LYS A C 1
ATOM 5498 O O . LYS A 1 671 ? -18.041 -3.377 41.156 1.00 85.81 671 LYS A O 1
ATOM 5503 N N . ASP A 1 672 ? -19.715 -2.506 39.932 1.00 86.88 672 ASP A N 1
ATOM 5504 C CA . ASP A 1 672 ? -19.694 -3.546 38.903 1.00 86.88 672 ASP A CA 1
ATOM 5505 C C . ASP A 1 672 ? -18.566 -3.343 37.872 1.00 86.88 672 ASP A C 1
ATOM 5507 O O . ASP A 1 672 ? -18.325 -4.247 37.066 1.00 86.88 672 ASP A O 1
ATOM 5511 N N . PHE A 1 673 ? -17.855 -2.205 37.893 1.00 87.81 673 PHE A N 1
ATOM 5512 C CA . PHE A 1 673 ? -16.805 -1.873 36.923 1.00 87.81 673 PHE A CA 1
ATOM 5513 C C . PHE A 1 673 ? -15.393 -1.924 37.504 1.00 87.81 673 PHE A C 1
ATOM 5515 O O . PHE A 1 673 ? -15.101 -1.324 38.538 1.00 87.81 673 PHE A O 1
ATOM 5522 N N . SER A 1 674 ? -14.476 -2.539 36.757 1.00 87.25 674 SER A N 1
ATOM 5523 C CA . SER A 1 674 ? -13.036 -2.429 36.999 1.00 87.25 674 SER A CA 1
ATOM 5524 C C . SER A 1 674 ? -12.334 -1.777 35.811 1.00 87.25 674 SER A C 1
ATOM 5526 O O . SER A 1 674 ? -12.372 -2.315 34.700 1.00 87.25 674 SER A O 1
ATOM 5528 N N . VAL A 1 675 ? -11.660 -0.658 36.065 1.00 87.81 675 VAL A N 1
ATOM 5529 C CA . VAL A 1 675 ? -10.739 -0.009 35.126 1.00 87.81 675 VAL A CA 1
ATOM 5530 C C . VAL A 1 675 ? -9.391 -0.733 35.152 1.00 87.81 675 VAL A C 1
ATOM 5532 O O . VAL A 1 675 ? -8.918 -1.162 36.207 1.00 87.81 675 VAL A O 1
ATOM 5535 N N . ASP A 1 676 ? -8.748 -0.862 33.998 1.00 87.00 676 ASP A N 1
ATOM 5536 C CA . ASP A 1 676 ? -7.395 -1.385 33.856 1.00 87.00 676 ASP A CA 1
ATOM 5537 C C . ASP A 1 676 ? -6.575 -0.521 32.895 1.00 87.00 676 ASP A C 1
ATOM 5539 O O . ASP A 1 676 ? -7.117 0.033 31.940 1.00 87.00 676 ASP A O 1
ATOM 5543 N N . VAL A 1 677 ? -5.273 -0.391 33.153 1.00 83.50 677 VAL A N 1
ATOM 5544 C CA . VAL A 1 677 ? -4.371 0.464 32.366 1.00 83.50 677 VAL A CA 1
ATOM 5545 C C . VAL A 1 677 ? -3.209 -0.386 31.886 1.00 83.50 677 VAL A C 1
ATOM 5547 O O . VAL A 1 677 ? -2.388 -0.837 32.683 1.00 83.50 677 VAL A O 1
ATOM 5550 N N . ILE A 1 678 ? -3.158 -0.610 30.578 1.00 83.06 678 ILE A N 1
ATOM 5551 C CA . ILE A 1 678 ? -2.160 -1.447 29.921 1.00 83.06 678 ILE A CA 1
ATOM 5552 C C . ILE A 1 678 ? -1.148 -0.528 29.248 1.00 83.06 678 ILE A C 1
ATOM 5554 O O . ILE A 1 678 ? -1.503 0.258 28.371 1.00 83.06 678 ILE A O 1
ATOM 5558 N N . GLN A 1 679 ? 0.112 -0.640 29.652 1.00 79.12 679 GLN A N 1
ATOM 5559 C CA . GLN A 1 679 ? 1.227 0.016 28.982 1.00 79.12 679 GLN A CA 1
ATOM 5560 C C . GLN A 1 679 ? 1.761 -0.907 27.883 1.00 79.12 679 GLN A C 1
ATOM 5562 O O . GLN A 1 679 ? 2.149 -2.041 28.163 1.00 79.12 679 GLN A O 1
ATOM 5567 N N . LEU A 1 680 ? 1.789 -0.419 26.646 1.00 76.94 680 LEU A N 1
ATOM 5568 C CA . LEU A 1 680 ? 2.378 -1.105 25.498 1.00 76.94 680 LEU A CA 1
ATOM 5569 C C . LEU A 1 680 ? 3.647 -0.357 25.088 1.00 76.94 680 LEU A C 1
ATOM 5571 O O . LEU A 1 680 ? 3.634 0.867 24.974 1.00 76.94 680 LEU A O 1
ATOM 5575 N N . H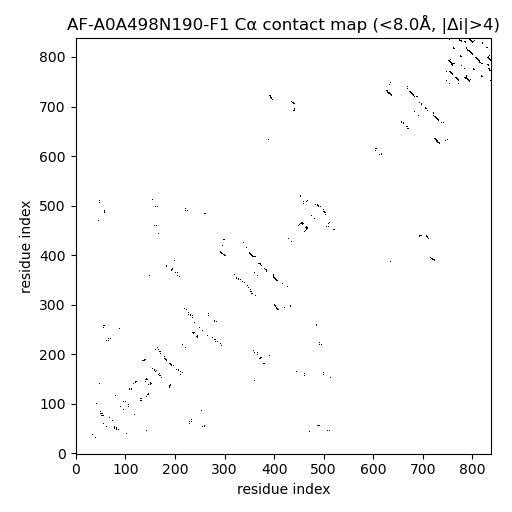IS A 1 681 ? 4.743 -1.080 24.886 1.00 75.00 681 HIS A N 1
ATOM 5576 C CA . HIS A 1 681 ? 6.059 -0.522 24.578 1.00 75.00 681 HIS A CA 1
ATOM 5577 C C . HIS A 1 681 ? 6.714 -1.282 23.420 1.00 75.00 681 HIS A C 1
ATOM 5579 O O . HIS A 1 681 ? 6.571 -2.499 23.314 1.00 75.00 681 HIS A O 1
ATOM 5585 N N . CYS A 1 682 ? 7.447 -0.572 22.560 1.00 63.78 682 CYS A N 1
ATOM 5586 C CA . CYS A 1 682 ? 8.219 -1.187 21.471 1.00 63.78 682 CYS A CA 1
ATOM 5587 C C . CYS A 1 682 ? 9.564 -1.771 21.948 1.00 63.78 682 CYS A C 1
ATOM 5589 O O . CYS A 1 682 ? 10.248 -2.450 21.187 1.00 63.78 682 CYS A O 1
ATOM 5591 N N . THR A 1 683 ? 9.961 -1.466 23.184 1.00 62.88 683 THR A N 1
ATOM 5592 C CA . THR A 1 683 ? 11.278 -1.719 23.784 1.00 62.88 683 THR A CA 1
ATOM 5593 C C . THR A 1 683 ? 11.124 -2.070 25.265 1.00 62.88 683 THR A C 1
ATOM 5595 O O . THR A 1 683 ? 10.108 -1.760 25.878 1.00 62.88 683 THR A O 1
ATOM 5598 N N . TYR A 1 684 ? 12.143 -2.688 25.872 1.00 57.91 684 TYR A N 1
ATOM 5599 C CA . TYR A 1 684 ? 12.140 -3.079 27.294 1.00 57.91 684 TYR A CA 1
ATOM 5600 C C . TYR A 1 684 ? 12.114 -1.900 28.295 1.00 57.91 684 TYR A C 1
ATOM 5602 O O . TYR A 1 684 ? 12.128 -2.120 29.506 1.00 57.91 684 TYR A O 1
ATOM 5610 N N . SER A 1 685 ? 12.116 -0.655 27.817 1.00 57.59 685 SER A N 1
ATOM 5611 C CA . SER A 1 685 ? 12.250 0.568 28.609 1.00 57.59 685 SER A CA 1
ATOM 5612 C C . SER A 1 685 ? 11.323 1.668 28.086 1.00 57.59 685 SER A C 1
ATOM 5614 O O . SER A 1 685 ? 11.063 1.796 26.892 1.00 57.59 685 SER A O 1
ATOM 5616 N N . THR A 1 686 ? 10.781 2.480 28.993 1.00 58.59 686 THR A N 1
ATOM 5617 C CA . THR A 1 686 ? 9.724 3.442 28.659 1.00 58.59 686 THR A CA 1
ATOM 5618 C C . THR A 1 686 ? 10.250 4.611 27.829 1.00 58.59 686 THR A C 1
ATOM 5620 O O . THR A 1 686 ? 11.110 5.355 28.295 1.00 58.59 686 THR A O 1
ATOM 5623 N N . GLY A 1 687 ? 9.680 4.823 26.642 1.00 59.03 687 GLY A N 1
ATOM 5624 C CA . GLY A 1 687 ? 9.956 5.986 25.792 1.00 59.03 687 GLY A CA 1
ATOM 5625 C C . GLY A 1 687 ? 11.250 5.942 24.971 1.00 59.03 687 GLY A C 1
ATOM 5626 O O . GLY A 1 687 ? 11.431 6.833 24.147 1.00 59.03 687 GLY A O 1
ATOM 5627 N N . ILE A 1 688 ? 12.109 4.929 25.138 1.00 66.44 688 ILE A N 1
ATOM 5628 C CA . ILE A 1 688 ? 13.372 4.821 24.389 1.00 66.44 688 ILE A CA 1
ATOM 5629 C C . ILE A 1 688 ? 13.116 4.257 22.986 1.00 66.44 688 ILE A C 1
ATOM 5631 O O . ILE A 1 688 ? 12.453 3.227 22.823 1.00 66.44 688 ILE A O 1
ATOM 5635 N N . ASN A 1 689 ? 13.675 4.922 21.976 1.00 69.38 689 ASN A N 1
ATOM 5636 C CA . ASN A 1 689 ? 13.690 4.470 20.590 1.00 69.38 689 ASN A CA 1
ATOM 5637 C C . ASN A 1 689 ? 14.570 3.210 20.454 1.00 69.38 689 ASN A C 1
ATOM 5639 O O . ASN A 1 689 ? 15.741 3.246 20.842 1.00 69.38 689 ASN A O 1
ATOM 5643 N N . PRO A 1 690 ? 14.069 2.101 19.875 1.00 68.69 690 PRO A N 1
ATOM 5644 C CA . PRO A 1 690 ? 14.890 0.909 19.654 1.00 68.69 690 PRO A CA 1
ATOM 5645 C C . PRO A 1 690 ? 16.121 1.204 18.794 1.00 68.69 690 PRO A C 1
ATOM 5647 O O . PRO A 1 690 ? 17.154 0.571 18.983 1.00 68.69 690 PRO A O 1
ATOM 5650 N N . ILE A 1 691 ? 16.008 2.178 17.886 1.00 71.50 691 ILE A N 1
ATOM 5651 C CA . ILE A 1 691 ? 17.040 2.509 16.908 1.00 71.50 691 ILE A CA 1
ATOM 5652 C C . ILE A 1 691 ? 18.118 3.423 17.506 1.00 71.50 691 ILE A C 1
ATOM 5654 O O . ILE A 1 691 ? 19.003 3.782 16.772 1.00 71.50 691 ILE A O 1
ATOM 5658 N N . GLU A 1 692 ? 18.107 3.818 18.787 1.00 71.38 692 GLU A N 1
ATOM 5659 C CA . GLU A 1 692 ? 19.158 4.699 19.365 1.00 71.38 692 GLU A CA 1
ATOM 5660 C C . GLU A 1 692 ? 20.367 3.946 19.972 1.00 71.38 692 GLU A C 1
ATOM 5662 O O . GLU A 1 692 ? 21.387 4.559 20.275 1.00 71.38 692 GLU A O 1
ATOM 5667 N N . ASN A 1 693 ? 20.266 2.627 20.192 1.00 74.12 693 ASN A N 1
ATOM 5668 C CA . ASN A 1 693 ? 21.100 1.904 21.173 1.00 74.12 693 ASN A CA 1
ATOM 5669 C C . ASN A 1 693 ? 21.879 0.690 20.622 1.00 74.12 693 ASN A C 1
ATOM 5671 O O . ASN A 1 693 ? 22.359 -0.144 21.394 1.00 74.12 693 ASN A O 1
ATOM 5675 N N . VAL A 1 694 ? 21.992 0.550 19.304 1.00 71.81 694 VAL A N 1
ATOM 5676 C CA . VAL A 1 694 ? 22.651 -0.584 18.634 1.00 71.81 694 VAL A CA 1
ATOM 5677 C C . VAL A 1 694 ? 23.783 -0.043 17.737 1.00 71.81 694 VAL A C 1
ATOM 5679 O O . VAL A 1 694 ? 23.995 1.160 17.705 1.00 71.81 694 VAL A O 1
ATOM 5682 N N . TYR A 1 695 ? 24.568 -0.884 17.047 1.00 76.69 695 TYR A N 1
ATOM 5683 C CA . TYR A 1 695 ? 25.677 -0.417 16.191 1.00 76.69 695 TYR A CA 1
ATOM 5684 C C . TYR A 1 695 ? 25.582 -0.915 14.727 1.00 76.69 695 TYR A C 1
ATOM 5686 O O . TYR A 1 695 ? 25.213 -2.066 14.481 1.00 76.69 695 TYR A O 1
ATOM 5694 N N . PHE A 1 696 ? 25.843 -0.048 13.738 1.00 73.31 696 PHE A N 1
ATOM 5695 C CA . PHE A 1 696 ? 25.832 -0.309 12.281 1.00 73.31 696 PHE A CA 1
ATOM 5696 C C . PHE A 1 696 ? 27.269 -0.307 11.731 1.00 73.31 696 PHE A C 1
ATOM 5698 O O . PHE A 1 696 ? 28.122 0.401 12.248 1.00 73.31 696 PHE A O 1
ATOM 5705 N N . TYR A 1 697 ? 27.543 -1.015 10.627 1.00 60.56 697 TYR A N 1
ATOM 5706 C CA . TYR A 1 697 ? 28.848 -0.978 9.940 1.00 60.56 697 TYR A CA 1
ATOM 5707 C C . T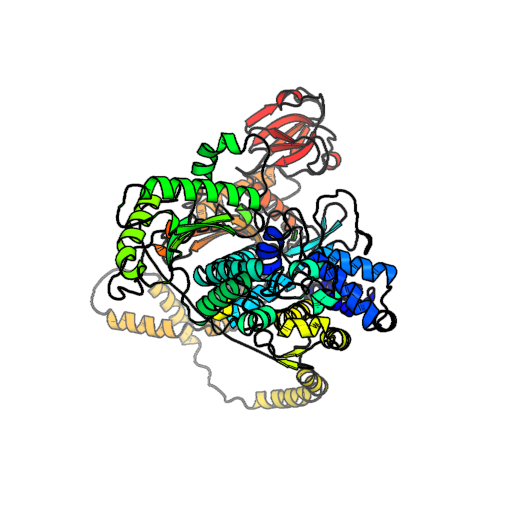YR A 1 697 ? 28.705 -0.797 8.422 1.00 60.56 697 TYR A C 1
ATOM 5709 O O . TYR A 1 697 ? 27.687 -1.151 7.822 1.00 60.56 697 TYR A O 1
ATOM 5717 N N . ARG A 1 698 ? 29.736 -0.252 7.762 1.00 54.53 698 ARG A N 1
ATOM 5718 C CA . ARG A 1 698 ? 29.749 -0.066 6.296 1.00 54.53 698 ARG A CA 1
ATOM 5719 C C . ARG A 1 698 ? 30.433 -1.251 5.617 1.00 54.53 698 ARG A C 1
ATOM 5721 O O . ARG A 1 698 ? 31.523 -1.639 6.012 1.00 54.53 698 ARG A O 1
ATOM 5728 N N . LYS A 1 699 ? 29.881 -1.768 4.509 1.00 43.19 699 LYS A N 1
ATOM 5729 C CA . LYS A 1 699 ? 30.441 -2.932 3.774 1.00 43.19 699 LYS A CA 1
ATOM 5730 C C . LYS A 1 699 ? 31.923 -2.794 3.355 1.00 43.19 699 LYS A C 1
ATOM 5732 O O . LYS A 1 699 ? 32.576 -3.807 3.126 1.00 43.19 699 LYS A O 1
ATOM 5737 N N . ARG A 1 700 ? 32.448 -1.568 3.224 1.00 46.75 700 ARG A N 1
ATOM 5738 C CA . ARG A 1 700 ? 33.872 -1.298 2.929 1.00 46.75 700 ARG A CA 1
ATOM 5739 C C . ARG A 1 700 ? 34.751 -1.166 4.172 1.00 46.75 700 ARG A C 1
ATOM 5741 O O . ARG A 1 700 ? 35.906 -1.570 4.117 1.00 46.75 700 ARG A O 1
ATOM 5748 N N . ASN A 1 701 ? 34.185 -0.668 5.269 1.00 58.59 701 ASN A N 1
ATOM 5749 C CA . ASN A 1 701 ? 34.853 -0.486 6.554 1.00 58.59 701 ASN A CA 1
ATOM 5750 C C . ASN A 1 701 ? 34.124 -1.366 7.595 1.00 58.59 701 ASN A C 1
ATOM 5752 O O . ASN A 1 701 ? 33.485 -0.838 8.501 1.00 58.59 701 ASN A O 1
ATOM 5756 N N . PRO A 1 702 ? 34.138 -2.711 7.462 1.00 59.47 702 PRO A N 1
ATOM 5757 C CA . PRO A 1 702 ? 33.336 -3.599 8.311 1.00 59.47 702 PRO A CA 1
ATOM 5758 C C . PRO A 1 702 ? 33.811 -3.657 9.772 1.00 59.47 702 PRO A C 1
ATOM 5760 O O . PRO A 1 702 ? 33.169 -4.288 10.602 1.00 59.47 702 PRO A O 1
ATOM 5763 N N . THR A 1 703 ? 34.939 -3.017 10.078 1.00 67.25 703 THR A N 1
ATOM 5764 C CA . THR A 1 703 ? 35.517 -2.860 11.419 1.00 67.25 703 THR A CA 1
ATOM 5765 C C . THR A 1 703 ? 35.214 -1.497 12.050 1.00 67.25 703 THR A C 1
ATOM 5767 O O . THR A 1 703 ? 35.682 -1.231 13.153 1.00 67.25 703 THR A O 1
ATOM 5770 N N . GLU A 1 704 ? 34.491 -0.615 11.354 1.00 73.19 704 GLU A N 1
ATOM 5771 C CA . GLU A 1 704 ? 34.152 0.737 11.804 1.00 73.19 704 GLU A CA 1
ATOM 5772 C C . GLU A 1 704 ? 32.637 0.834 12.022 1.00 73.19 704 GLU A C 1
ATOM 5774 O O . GLU A 1 704 ? 31.850 0.646 11.088 1.00 73.19 704 GLU A O 1
ATOM 5779 N N . ALA A 1 705 ? 32.241 1.096 13.269 1.00 73.31 705 ALA A N 1
ATOM 5780 C CA . ALA A 1 705 ? 30.844 1.274 13.645 1.00 73.31 705 ALA A CA 1
ATOM 5781 C C . ALA A 1 705 ? 30.413 2.741 13.466 1.00 73.31 705 ALA A C 1
ATOM 5783 O O . ALA A 1 705 ? 31.221 3.639 13.717 1.00 73.31 705 ALA A O 1
ATOM 5784 N N . PHE A 1 706 ? 29.181 3.007 13.015 1.00 76.38 706 PHE A N 1
ATOM 5785 C CA . PHE A 1 706 ? 28.745 4.372 12.700 1.00 76.38 706 PHE A CA 1
ATOM 5786 C C . PHE A 1 706 ? 27.247 4.642 12.904 1.00 76.38 706 PHE A C 1
ATOM 5788 O O . PHE A 1 706 ? 26.360 3.944 12.409 1.00 76.38 706 PHE A O 1
ATOM 5795 N N . LYS A 1 707 ? 26.979 5.777 13.548 1.00 75.06 707 LYS A N 1
ATOM 5796 C CA . LYS A 1 707 ? 25.661 6.154 14.044 1.00 75.06 707 LYS A CA 1
ATOM 5797 C C . LYS A 1 707 ? 24.721 6.658 12.934 1.00 75.06 707 LYS A C 1
ATOM 5799 O O . LYS A 1 707 ? 24.767 7.836 12.593 1.00 75.06 707 LYS A O 1
ATOM 5804 N N . ILE A 1 708 ? 23.872 5.778 12.384 1.00 66.88 708 ILE A N 1
ATOM 5805 C CA . ILE A 1 708 ? 22.719 6.169 11.538 1.00 66.88 708 ILE A CA 1
ATOM 5806 C C . ILE A 1 708 ? 21.620 6.734 12.434 1.00 66.88 708 ILE A C 1
ATOM 5808 O O . ILE A 1 708 ? 21.160 6.042 13.337 1.00 66.88 708 ILE A O 1
ATOM 5812 N N . LYS A 1 709 ? 21.171 7.952 12.147 1.00 68.00 709 LYS A N 1
ATOM 5813 C CA . LYS A 1 709 ? 20.207 8.694 12.967 1.00 68.00 709 LYS A CA 1
ATOM 5814 C C . LYS A 1 709 ? 18.759 8.433 12.535 1.00 68.00 709 LYS A C 1
ATOM 5816 O O . LYS A 1 709 ? 18.493 8.034 11.396 1.00 68.00 709 LYS A O 1
ATOM 5821 N N . LYS A 1 710 ? 17.784 8.763 13.392 1.00 66.31 710 LYS A N 1
ATOM 5822 C CA . LYS A 1 710 ? 16.342 8.503 13.152 1.00 66.31 710 LYS A CA 1
ATOM 5823 C C . LYS A 1 710 ? 15.821 8.933 11.765 1.00 66.31 710 LYS A C 1
ATOM 5825 O O . LYS A 1 710 ? 15.068 8.183 11.141 1.00 66.31 710 LYS A O 1
ATOM 5830 N N . TYR A 1 711 ? 16.212 10.108 11.260 1.00 65.81 711 TYR A N 1
ATOM 5831 C CA . TYR A 1 711 ? 15.732 10.619 9.963 1.00 65.81 711 TYR A CA 1
ATOM 5832 C C . TYR A 1 711 ? 16.306 9.876 8.745 1.00 65.81 711 TYR A C 1
ATOM 5834 O O . TYR A 1 711 ? 15.682 9.861 7.682 1.00 65.81 711 TYR A O 1
ATOM 5842 N N . GLU A 1 712 ? 17.477 9.249 8.883 1.00 64.88 712 GLU A N 1
ATOM 5843 C CA . GLU A 1 712 ? 18.148 8.500 7.814 1.00 64.88 712 GLU A CA 1
ATOM 5844 C C . GLU A 1 712 ? 17.481 7.141 7.561 1.00 64.88 712 GLU A C 1
ATOM 5846 O O . GLU A 1 712 ? 17.661 6.546 6.501 1.00 64.88 712 GLU A O 1
ATOM 5851 N N . VAL A 1 713 ? 16.653 6.668 8.497 1.00 71.00 713 VAL A N 1
ATOM 5852 C CA . VAL A 1 713 ? 15.859 5.445 8.341 1.00 71.00 713 VAL A CA 1
ATOM 5853 C C . VAL A 1 713 ? 14.600 5.741 7.522 1.00 71.00 713 VAL A C 1
ATOM 5855 O O . VAL A 1 713 ? 14.492 5.305 6.371 1.00 71.00 713 VAL A O 1
ATOM 5858 N N . SER A 1 714 ? 13.654 6.496 8.090 1.00 76.06 714 SER A N 1
ATOM 5859 C CA . SER A 1 714 ? 12.404 6.912 7.441 1.00 76.06 714 SER A CA 1
ATOM 5860 C C . SER A 1 714 ? 11.675 7.975 8.266 1.00 76.06 714 SER A C 1
ATOM 5862 O O . SER A 1 714 ? 11.643 7.915 9.495 1.00 76.06 714 SER A O 1
ATOM 5864 N N . SER A 1 715 ? 11.001 8.897 7.583 1.00 72.06 715 SER A N 1
ATOM 5865 C CA . SER A 1 715 ? 10.044 9.835 8.181 1.00 72.06 715 SER A CA 1
ATOM 5866 C C . SER A 1 715 ? 8.672 9.209 8.498 1.00 72.06 715 SER A C 1
ATOM 5868 O O . SER A 1 715 ? 7.832 9.856 9.124 1.00 72.06 715 SER A O 1
ATOM 5870 N N . LEU A 1 716 ? 8.464 7.935 8.137 1.00 73.88 716 LEU A N 1
ATOM 5871 C CA . LEU A 1 716 ? 7.311 7.107 8.514 1.00 73.88 716 LEU A CA 1
ATOM 58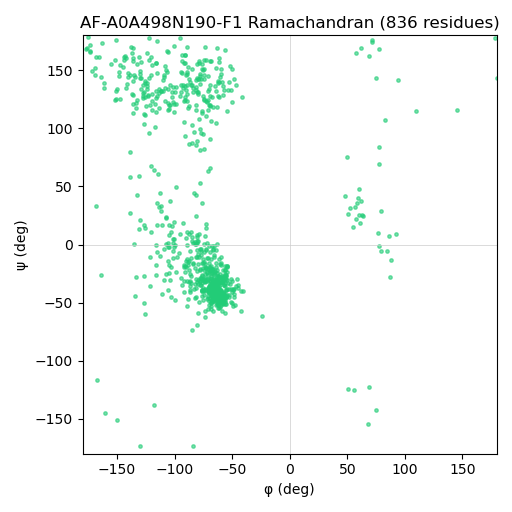72 C C . LEU A 1 716 ? 7.565 6.284 9.796 1.00 73.88 716 LEU A C 1
ATOM 5874 O O . LEU A 1 716 ? 6.882 5.290 10.039 1.00 73.88 716 LEU A O 1
ATOM 5878 N N . LEU A 1 717 ? 8.556 6.651 10.614 1.00 72.19 717 LEU A N 1
ATOM 5879 C CA . LEU A 1 717 ? 8.737 6.074 11.950 1.00 72.19 717 LEU A CA 1
ATOM 5880 C C . LEU A 1 717 ? 7.724 6.654 12.964 1.00 72.19 717 LEU A C 1
ATOM 5882 O O . LEU A 1 717 ? 7.257 7.785 12.794 1.00 72.19 717 LEU A O 1
ATOM 5886 N N . PRO A 1 718 ? 7.408 5.928 14.055 1.00 71.69 718 PRO A N 1
ATOM 5887 C CA . PRO A 1 718 ? 6.634 6.472 15.169 1.00 71.69 718 PRO A CA 1
ATOM 5888 C C . PRO A 1 718 ? 7.321 7.682 15.823 1.00 71.69 718 PRO A C 1
ATOM 5890 O O . PRO A 1 718 ? 8.551 7.742 15.939 1.00 71.69 718 PRO A O 1
ATOM 5893 N N . GLU A 1 719 ? 6.532 8.640 16.315 1.00 71.25 719 GLU A N 1
ATOM 5894 C CA . GLU A 1 719 ? 7.053 9.683 17.213 1.00 71.25 719 GLU A CA 1
ATOM 5895 C C . GLU A 1 719 ? 7.251 9.169 18.640 1.00 71.25 719 GLU A C 1
ATOM 5897 O O . GLU A 1 719 ? 8.202 9.576 19.301 1.00 71.25 719 GLU A O 1
ATOM 5902 N N . GLU A 1 720 ? 6.385 8.264 19.100 1.00 71.69 720 GLU A N 1
ATOM 5903 C CA . GLU A 1 720 ? 6.439 7.667 20.433 1.00 71.69 720 GLU A CA 1
ATOM 5904 C C . GLU A 1 720 ? 6.590 6.144 20.335 1.00 71.69 720 GLU A C 1
ATOM 5906 O O . GLU A 1 720 ? 6.020 5.513 19.448 1.00 71.69 720 GLU A O 1
ATOM 5911 N N . PHE A 1 721 ? 7.325 5.553 21.281 1.00 74.06 721 PHE A N 1
ATOM 5912 C CA . PHE A 1 721 ? 7.571 4.104 21.378 1.00 74.06 721 PHE A CA 1
ATOM 5913 C C . PHE A 1 721 ? 6.877 3.467 22.596 1.00 74.06 721 PHE A C 1
ATOM 5915 O O . PHE A 1 721 ? 7.229 2.375 23.048 1.00 74.06 721 PHE A O 1
ATOM 5922 N N . THR A 1 722 ? 5.905 4.170 23.184 1.00 73.44 722 THR A N 1
ATOM 5923 C CA . THR A 1 722 ? 5.115 3.704 24.330 1.00 73.44 722 THR A CA 1
ATOM 5924 C C . THR A 1 722 ? 3.724 4.339 24.310 1.00 73.44 722 THR A C 1
ATOM 5926 O O . THR A 1 722 ? 3.609 5.567 24.309 1.00 73.44 722 THR A O 1
ATOM 5929 N N . GLU A 1 723 ? 2.677 3.514 24.346 1.00 78.94 723 GLU A N 1
ATOM 5930 C CA . GLU A 1 723 ? 1.277 3.940 24.455 1.00 78.94 723 GLU A CA 1
ATOM 5931 C C . GLU A 1 723 ? 0.594 3.337 25.691 1.00 78.94 723 GLU A C 1
ATOM 5933 O O . GLU A 1 723 ? 1.049 2.340 26.256 1.00 78.94 723 GLU A O 1
ATOM 5938 N N . TYR A 1 724 ? -0.499 3.962 26.132 1.00 80.31 724 TYR A N 1
ATOM 5939 C CA . TYR A 1 724 ? -1.273 3.522 27.292 1.00 80.31 724 TYR A CA 1
ATOM 5940 C C . TYR A 1 724 ? -2.736 3.326 26.891 1.00 80.31 724 TYR A C 1
ATOM 5942 O O . TYR A 1 724 ? -3.407 4.270 26.466 1.00 80.31 724 TYR A O 1
ATOM 5950 N N . VAL A 1 725 ? -3.230 2.099 27.045 1.00 83.75 725 VAL A N 1
ATOM 5951 C CA . VAL A 1 725 ? -4.607 1.707 26.736 1.00 83.75 725 VAL A CA 1
ATOM 5952 C C . VAL A 1 725 ? -5.372 1.529 28.043 1.00 83.75 725 VAL A C 1
ATOM 5954 O O . VAL A 1 725 ? -5.068 0.640 28.840 1.00 83.75 725 VAL A O 1
ATOM 5957 N N . CYS A 1 726 ? -6.383 2.365 28.255 1.00 85.62 726 CYS A N 1
ATOM 5958 C CA . CYS A 1 726 ? -7.360 2.183 29.317 1.00 85.62 726 CYS A CA 1
ATOM 5959 C C . CYS A 1 726 ? -8.455 1.221 28.836 1.00 85.62 726 CYS A C 1
ATOM 5961 O O . CYS A 1 726 ? -8.991 1.390 27.737 1.00 85.62 726 CYS A O 1
ATOM 5963 N N . ARG A 1 727 ? -8.794 0.215 29.647 1.00 88.56 727 ARG A N 1
ATOM 5964 C CA . ARG A 1 727 ? -9.896 -0.729 29.411 1.00 88.56 727 ARG A CA 1
ATOM 5965 C C . ARG A 1 727 ? -10.855 -0.709 30.589 1.00 88.56 727 ARG A C 1
ATOM 5967 O O . ARG A 1 727 ? -10.412 -0.713 31.736 1.00 88.56 727 ARG A O 1
ATOM 5974 N N . ILE A 1 728 ? -12.155 -0.748 30.315 1.00 88.06 728 ILE A N 1
ATOM 5975 C CA . ILE A 1 728 ? -13.181 -0.832 31.361 1.00 88.06 728 ILE A CA 1
ATOM 5976 C C . ILE A 1 728 ? -13.936 -2.146 31.207 1.00 88.06 728 ILE A C 1
ATOM 5978 O O . ILE A 1 728 ? -14.441 -2.462 30.130 1.00 88.06 728 ILE A O 1
ATOM 5982 N N . TYR A 1 729 ? -14.003 -2.923 32.287 1.00 86.75 729 TYR A N 1
ATOM 5983 C CA . TYR A 1 729 ? -14.690 -4.210 32.315 1.00 86.75 729 TYR A CA 1
ATOM 5984 C C . TYR A 1 729 ? -15.911 -4.155 33.229 1.00 86.75 729 TYR A C 1
ATOM 5986 O O . TYR A 1 729 ? -15.795 -3.761 34.388 1.00 86.75 729 TYR A O 1
ATOM 5994 N N . HIS A 1 730 ? -17.056 -4.610 32.725 1.00 85.62 730 HIS A N 1
ATOM 5995 C CA . HIS A 1 730 ? -18.280 -4.835 33.485 1.00 85.62 730 HIS A CA 1
ATOM 5996 C C . HIS A 1 730 ? -18.315 -6.280 34.002 1.00 85.62 730 HIS A C 1
ATOM 5998 O O . HIS A 1 730 ? -18.131 -7.233 33.243 1.00 85.62 730 HIS A O 1
ATOM 6004 N N . THR A 1 731 ? -18.515 -6.453 35.307 1.00 75.00 731 THR A N 1
ATOM 6005 C CA . THR A 1 731 ? -18.415 -7.758 35.983 1.00 75.00 731 THR A CA 1
ATOM 6006 C C . THR A 1 731 ? -19.732 -8.540 36.030 1.00 75.00 731 THR A C 1
ATOM 6008 O O . THR A 1 731 ? -19.701 -9.767 36.169 1.00 75.00 731 THR A O 1
ATOM 6011 N N . LYS A 1 732 ? -20.890 -7.886 35.847 1.00 70.62 732 LYS A N 1
ATOM 6012 C CA . LYS A 1 732 ? -22.173 -8.583 35.675 1.00 70.62 732 LYS A CA 1
ATOM 6013 C C . LYS A 1 732 ? -22.295 -9.223 34.292 1.00 70.62 732 LYS A C 1
ATOM 6015 O O . LYS A 1 732 ? -21.664 -8.836 33.313 1.00 70.62 732 LYS A O 1
ATOM 6020 N N . ASN A 1 733 ? -23.180 -10.214 34.221 1.00 60.94 733 ASN A N 1
ATOM 6021 C CA . ASN A 1 733 ? -23.538 -10.938 33.003 1.00 60.94 733 ASN A CA 1
ATOM 6022 C C . ASN A 1 733 ? -24.997 -10.646 32.584 1.00 60.94 733 ASN A C 1
ATOM 6024 O O . ASN A 1 733 ? -25.738 -11.571 32.255 1.00 60.94 733 ASN A O 1
ATOM 6028 N N . SER A 1 734 ? -25.414 -9.375 32.630 1.00 65.06 734 SER A N 1
ATOM 6029 C CA . SER A 1 734 ? -26.631 -8.903 31.949 1.00 65.06 734 SER A CA 1
ATOM 6030 C C . SER A 1 734 ? -26.302 -8.472 30.520 1.00 65.06 734 SER A C 1
ATOM 6032 O O . SER A 1 734 ? -25.170 -8.066 30.243 1.00 65.06 734 SER A O 1
ATOM 6034 N N . ASP A 1 735 ? -27.279 -8.563 29.621 1.00 60.03 735 ASP A N 1
ATOM 6035 C CA . ASP A 1 735 ? -27.165 -8.114 28.226 1.00 60.03 735 ASP A CA 1
ATOM 6036 C C . ASP A 1 735 ? -27.877 -6.764 27.993 1.00 60.03 735 ASP A C 1
ATOM 6038 O O . ASP A 1 735 ? -27.549 -6.062 27.043 1.00 60.03 735 ASP A O 1
ATOM 6042 N N . GLU A 1 736 ? -28.798 -6.364 28.881 1.00 60.12 736 GLU A N 1
ATOM 6043 C CA . GLU A 1 736 ? -29.499 -5.068 28.820 1.00 60.12 736 GLU A CA 1
ATOM 6044 C C . GLU A 1 736 ? -28.595 -3.940 29.350 1.00 60.12 736 GLU A C 1
ATOM 6046 O O . GLU A 1 736 ? -28.326 -2.979 28.634 1.00 60.12 736 GLU A O 1
ATOM 6051 N N . GLU A 1 737 ? -27.989 -4.129 30.533 1.00 67.75 737 GLU A N 1
ATOM 6052 C CA . GLU A 1 737 ? -27.008 -3.192 31.118 1.00 67.75 737 GLU A CA 1
ATOM 6053 C C . GLU A 1 737 ? -25.781 -2.952 30.202 1.00 67.75 737 GLU A C 1
ATOM 6055 O O . GLU A 1 737 ? -25.093 -1.942 30.344 1.00 67.75 737 GLU A O 1
ATOM 6060 N N . GLU A 1 738 ? -25.465 -3.865 29.266 1.00 67.62 738 GLU A N 1
ATOM 6061 C CA . GLU A 1 738 ? -24.281 -3.765 28.388 1.00 67.62 738 GLU A CA 1
ATOM 6062 C C . GLU A 1 738 ? -24.373 -2.594 27.396 1.00 67.62 738 GLU A C 1
ATOM 6064 O O . GLU A 1 738 ? -23.347 -1.977 27.103 1.00 67.62 738 GLU A O 1
ATOM 6069 N N . LYS A 1 739 ? -25.578 -2.252 26.914 1.00 74.88 739 LYS A N 1
ATOM 6070 C CA . LYS A 1 739 ? -25.782 -1.112 26.005 1.00 74.88 739 LYS A CA 1
ATOM 6071 C C . LYS A 1 739 ? -25.489 0.205 26.721 1.00 74.88 739 LYS A C 1
ATOM 6073 O O . LYS A 1 739 ? -24.618 0.959 26.293 1.00 74.88 739 LYS A O 1
ATOM 6078 N N . ASP A 1 740 ? -26.181 0.453 27.828 1.00 78.69 740 ASP A N 1
ATOM 6079 C CA . ASP A 1 740 ? -26.144 1.758 28.491 1.00 78.69 740 ASP A CA 1
ATOM 6080 C C . ASP A 1 740 ? -24.790 2.002 29.183 1.00 78.69 740 ASP A C 1
ATOM 6082 O O . ASP A 1 740 ? -24.294 3.128 29.219 1.00 78.69 740 ASP A O 1
ATOM 6086 N N . THR A 1 741 ? -24.123 0.930 29.637 1.00 83.50 741 THR A N 1
ATOM 6087 C CA . THR A 1 741 ? -22.721 0.996 30.083 1.00 83.50 741 THR A CA 1
ATOM 6088 C C . THR A 1 741 ? -21.793 1.462 28.955 1.00 83.50 741 THR A C 1
ATOM 6090 O O . THR A 1 741 ? -20.860 2.227 29.209 1.00 83.50 741 THR A O 1
ATOM 6093 N N . LYS A 1 742 ? -22.023 1.024 27.707 1.00 79.75 742 LYS A N 1
ATOM 6094 C CA . LYS A 1 742 ? -21.205 1.462 26.568 1.00 79.75 742 LYS A CA 1
ATOM 6095 C C . LYS A 1 742 ? -21.503 2.907 26.171 1.00 79.75 742 LYS A C 1
ATOM 6097 O O . LYS A 1 742 ? -20.566 3.643 25.897 1.00 79.75 742 LYS A O 1
ATOM 6102 N N . GLU A 1 743 ? -22.761 3.337 26.206 1.00 82.94 743 GLU A N 1
ATOM 6103 C CA . GLU A 1 743 ? -23.117 4.743 25.956 1.00 82.94 743 GLU A CA 1
ATOM 6104 C C . GLU A 1 743 ? -22.478 5.677 27.002 1.00 82.94 743 GLU A C 1
ATOM 6106 O O . GLU A 1 743 ? -21.894 6.696 26.634 1.00 82.94 743 GLU A O 1
ATOM 6111 N N . CYS A 1 744 ? -22.440 5.265 28.277 1.00 87.44 744 CYS A N 1
ATOM 6112 C CA . CYS A 1 744 ? -21.669 5.940 29.326 1.00 87.44 744 CYS A CA 1
ATOM 6113 C C . CYS A 1 744 ? -20.148 5.941 29.051 1.00 87.44 744 CYS A C 1
ATOM 6115 O O . CYS A 1 744 ? -19.471 6.929 29.338 1.00 87.44 744 CYS A O 1
ATOM 6117 N N . PHE A 1 745 ? -19.590 4.853 28.507 1.00 87.88 745 PHE A N 1
ATOM 6118 C CA . PHE A 1 745 ? -18.165 4.754 28.159 1.00 87.88 745 PHE A CA 1
ATOM 6119 C C . PHE A 1 745 ? -17.778 5.655 26.984 1.00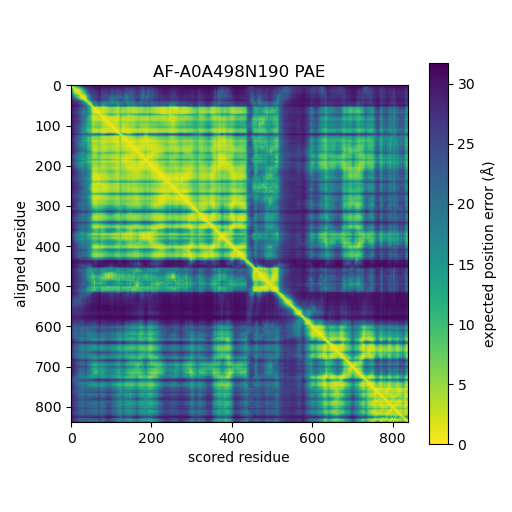 87.88 745 PHE A C 1
ATOM 6121 O O . PHE A 1 745 ? -16.766 6.356 27.054 1.00 87.88 745 PHE A O 1
ATOM 6128 N N . ASP A 1 746 ? -18.579 5.650 25.921 1.00 82.50 746 ASP A N 1
ATOM 6129 C CA . ASP A 1 746 ? -18.358 6.486 24.746 1.00 82.50 746 ASP A CA 1
ATOM 6130 C C . ASP A 1 746 ? -18.494 7.973 25.148 1.00 82.50 746 ASP A C 1
ATOM 6132 O O . ASP A 1 746 ? -17.584 8.759 24.888 1.00 82.50 746 ASP A O 1
ATOM 6136 N N . TRP A 1 747 ? -19.531 8.348 25.913 1.00 85.69 747 TRP A N 1
ATOM 6137 C CA . TRP A 1 747 ? -19.686 9.702 26.477 1.00 85.69 747 TRP A CA 1
ATOM 6138 C C . TRP A 1 747 ? -18.503 10.142 27.353 1.00 85.69 747 TRP A C 1
ATOM 6140 O O . TRP A 1 747 ? -18.015 11.268 27.228 1.00 85.69 747 TRP A O 1
ATOM 6150 N N . TRP A 1 748 ? -18.003 9.249 28.213 1.00 87.00 748 TRP A N 1
ATOM 6151 C CA . TRP A 1 748 ? -16.815 9.503 29.031 1.00 87.00 748 TRP A CA 1
ATOM 6152 C C . TRP A 1 748 ? -15.564 9.740 28.174 1.00 87.00 748 TRP A C 1
ATOM 6154 O O . TRP A 1 748 ? -14.809 10.674 28.437 1.00 87.00 748 TRP A O 1
ATOM 6164 N N . CYS A 1 749 ? -15.380 8.951 27.109 1.00 80.62 749 CYS A N 1
ATOM 6165 C CA . CYS A 1 749 ? -14.283 9.118 26.154 1.00 80.62 749 CYS A CA 1
ATOM 6166 C C . CYS A 1 749 ? -14.375 10.404 25.322 1.00 80.62 749 CYS A C 1
ATOM 6168 O O . CYS A 1 749 ? -13.355 10.849 24.800 1.00 80.62 749 CYS A O 1
ATOM 6170 N N . HIS A 1 750 ? -15.563 10.996 25.205 1.00 77.50 750 HIS A N 1
ATOM 6171 C CA . HIS A 1 750 ? -15.799 12.301 24.592 1.00 77.50 750 HIS A CA 1
ATOM 6172 C C . HIS A 1 750 ? -15.915 13.395 25.663 1.00 77.50 750 HIS A C 1
ATOM 6174 O O . HIS A 1 750 ? -16.858 14.180 25.678 1.00 77.50 750 HIS A O 1
ATOM 6180 N N . ASP A 1 751 ? -14.953 13.420 26.591 1.00 79.62 751 ASP A N 1
ATOM 6181 C CA . ASP A 1 751 ? -14.756 14.446 27.625 1.00 79.62 751 ASP A CA 1
ATOM 6182 C C . ASP A 1 751 ? -16.002 14.790 28.462 1.00 79.62 751 ASP A C 1
ATOM 6184 O O . ASP A 1 751 ? -16.093 15.891 29.009 1.00 79.62 751 ASP A O 1
ATOM 6188 N N . LYS A 1 752 ? -16.955 13.854 28.598 1.00 85.94 752 LYS A N 1
ATOM 6189 C CA . LYS A 1 752 ? -18.264 14.055 29.249 1.00 85.94 752 LYS A CA 1
ATOM 6190 C C . LYS A 1 752 ? -19.091 15.173 28.567 1.00 85.94 752 LYS A C 1
ATOM 6192 O O . LYS A 1 752 ? -19.732 15.987 29.236 1.00 85.94 752 LYS A O 1
ATOM 6197 N N . CYS A 1 753 ? -19.050 15.233 27.228 1.00 84.12 753 CYS A N 1
ATOM 6198 C CA . CYS A 1 753 ? -19.718 16.226 26.369 1.00 84.12 753 CYS A CA 1
ATOM 6199 C C . CYS A 1 753 ? -21.194 16.475 26.733 1.00 84.12 753 CYS A C 1
ATOM 6201 O O . CYS A 1 753 ? -21.963 15.542 26.976 1.00 84.12 753 CYS A O 1
ATOM 6203 N N . LYS A 1 754 ? -21.615 17.745 26.725 1.00 89.56 754 LYS A N 1
ATOM 6204 C CA . LYS A 1 754 ? -22.975 18.157 27.097 1.00 89.56 754 LYS A CA 1
ATOM 6205 C C . LYS A 1 754 ? -23.392 19.449 26.384 1.00 89.56 754 LYS A C 1
ATOM 6207 O O . LYS A 1 754 ? -22.759 20.489 26.578 1.00 89.56 754 LYS A O 1
ATOM 6212 N N . ILE A 1 755 ? -24.509 19.409 25.662 1.00 90.06 755 ILE A N 1
ATOM 6213 C CA . ILE A 1 755 ? -25.163 20.576 25.048 1.00 90.06 755 ILE A CA 1
ATOM 6214 C C . ILE A 1 755 ? -26.657 20.591 25.403 1.00 90.06 755 ILE A C 1
ATOM 6216 O O . ILE A 1 755 ? -27.276 19.540 25.576 1.00 90.06 755 ILE A O 1
ATOM 6220 N N . LEU A 1 756 ? -27.228 21.784 25.556 1.00 91.06 756 LEU A N 1
ATOM 6221 C CA . LEU A 1 756 ? -28.660 22.013 25.754 1.00 91.06 756 LEU A CA 1
ATOM 6222 C C . LEU A 1 756 ? -29.178 22.814 24.554 1.00 91.06 756 LEU A C 1
ATOM 6224 O O . LEU A 1 756 ? -28.737 23.945 24.343 1.00 91.06 756 LEU A O 1
ATOM 6228 N N . VAL A 1 757 ? -30.043 22.208 23.740 1.00 91.38 757 VAL A N 1
ATOM 6229 C CA . VAL A 1 757 ? -30.572 22.796 22.495 1.00 91.38 757 VAL A CA 1
ATOM 6230 C C . VAL A 1 757 ? -32.038 23.200 22.654 1.00 91.38 757 VAL A C 1
ATOM 6232 O O . VAL A 1 757 ? -32.768 22.571 23.421 1.00 91.38 757 VAL A O 1
ATOM 6235 N N . TYR A 1 758 ? -32.448 24.238 21.925 1.00 91.75 758 TYR A N 1
ATOM 6236 C CA . TYR A 1 758 ? -33.775 24.852 21.984 1.00 91.75 758 TYR A CA 1
ATOM 6237 C C . TYR A 1 758 ? -34.383 24.987 20.583 1.00 91.75 758 TYR A C 1
ATOM 6239 O O . TYR A 1 758 ? -33.673 25.322 19.627 1.00 91.75 758 TYR A O 1
ATOM 6247 N N . ASP A 1 759 ? -35.700 24.790 20.475 1.00 90.00 759 ASP A N 1
ATOM 6248 C CA . ASP A 1 759 ? -36.448 24.938 19.214 1.00 90.00 759 ASP A CA 1
ATOM 6249 C C . ASP A 1 759 ? -36.823 26.393 18.863 1.00 90.00 759 ASP A C 1
ATOM 6251 O O . ASP A 1 759 ? -37.421 26.645 17.817 1.00 90.00 759 ASP A O 1
ATOM 6255 N N . GLN A 1 760 ? -36.437 27.365 19.700 1.00 88.31 760 GLN A N 1
ATOM 6256 C CA . GLN A 1 760 ? -36.594 28.803 19.454 1.00 88.31 760 GLN A CA 1
ATOM 6257 C C . GLN A 1 760 ? -35.329 29.591 19.828 1.00 88.31 760 GLN A C 1
ATOM 6259 O O . GLN A 1 760 ? -34.487 29.137 20.608 1.00 88.31 760 GLN A O 1
ATOM 6264 N N . GLU A 1 761 ? -35.219 30.805 19.287 1.00 90.38 761 GLU A N 1
ATOM 6265 C CA . GLU A 1 761 ? -34.206 31.804 19.650 1.00 90.38 761 GLU A CA 1
ATOM 6266 C C . GLU A 1 761 ? -34.310 32.229 21.134 1.00 90.38 761 GLU A C 1
ATOM 6268 O O . GLU A 1 761 ? -35.352 32.078 21.782 1.00 90.38 761 GLU A O 1
ATOM 6273 N N . GLU A 1 762 ? -33.231 32.802 21.676 1.00 91.00 762 GLU A N 1
ATOM 6274 C CA . GLU A 1 762 ? -33.146 33.341 23.047 1.00 91.00 762 GLU A CA 1
ATOM 6275 C C . GLU A 1 762 ? -33.491 32.329 24.162 1.00 91.00 762 GLU A C 1
ATOM 6277 O O . GLU A 1 762 ? -34.003 32.704 25.223 1.00 91.00 762 GLU A O 1
ATOM 6282 N N . PHE A 1 763 ? -33.178 31.045 23.939 1.00 91.25 763 PHE A N 1
ATOM 6283 C CA . PHE A 1 763 ? -33.370 29.928 24.879 1.00 91.25 763 PHE A CA 1
ATOM 6284 C C . PHE A 1 763 ? -34.832 29.712 25.288 1.00 91.25 763 PHE A C 1
ATOM 6286 O O . PHE A 1 763 ? -35.164 29.606 26.472 1.00 91.25 763 PHE A O 1
ATOM 6293 N N . ARG A 1 764 ? -35.720 29.698 24.289 1.00 87.50 764 ARG A N 1
ATOM 6294 C CA . ARG A 1 764 ? -37.176 29.569 24.456 1.00 87.50 764 ARG A CA 1
ATOM 6295 C C . ARG A 1 764 ? -37.703 28.276 23.838 1.00 87.50 764 ARG A C 1
ATOM 6297 O O . ARG A 1 764 ? -36.969 27.538 23.191 1.00 87.50 764 ARG A O 1
ATOM 6304 N N . GLY A 1 765 ? -38.999 28.039 24.030 1.00 87.50 765 GLY A N 1
ATOM 6305 C CA . GLY A 1 765 ? -39.697 26.886 23.474 1.00 87.50 765 GLY A CA 1
ATOM 6306 C C . GLY A 1 765 ? -39.367 25.586 24.208 1.00 87.50 765 GLY A C 1
ATOM 6307 O O . GLY A 1 765 ? -39.264 25.580 25.437 1.00 87.50 765 GLY A O 1
ATOM 6308 N N . ASN A 1 766 ? -39.256 24.483 23.472 1.00 88.31 766 ASN A N 1
ATOM 6309 C CA . ASN A 1 766 ? -38.865 23.188 24.023 1.00 88.31 766 ASN A CA 1
ATOM 6310 C C . ASN A 1 766 ? -37.339 23.117 24.154 1.00 88.31 766 ASN A C 1
ATOM 6312 O O . ASN A 1 766 ? -36.623 23.468 23.217 1.00 88.31 766 ASN A O 1
ATOM 6316 N N . GLU A 1 767 ? -36.845 22.613 25.288 1.00 89.12 767 GLU A N 1
ATOM 6317 C CA . GLU A 1 767 ? -35.417 22.361 25.505 1.00 89.12 767 GLU A CA 1
ATOM 6318 C C . GLU A 1 767 ? -35.105 20.860 25.544 1.00 89.12 767 GLU A C 1
ATOM 6320 O O . GLU A 1 767 ? -35.860 20.058 26.105 1.00 89.12 767 GLU A O 1
ATOM 6325 N N . ARG A 1 768 ? -33.968 20.464 24.964 1.00 88.06 768 ARG A N 1
ATOM 6326 C CA . ARG A 1 768 ? -33.482 19.081 24.988 1.00 88.06 768 ARG A CA 1
ATOM 6327 C C . ARG A 1 768 ? -32.013 19.037 25.371 1.00 88.06 768 ARG A C 1
ATOM 6329 O O . ARG A 1 768 ? -31.162 19.633 24.711 1.00 88.06 768 ARG A O 1
ATOM 6336 N N . LEU A 1 769 ? -31.704 18.282 26.422 1.00 88.31 769 LEU A N 1
ATOM 6337 C CA . LEU A 1 769 ? -30.323 17.965 26.756 1.00 88.31 769 LEU A CA 1
ATOM 6338 C C . LEU A 1 769 ? -29.813 16.824 25.872 1.00 88.31 769 LEU A C 1
ATOM 6340 O O . LEU A 1 769 ? -30.469 15.788 25.757 1.00 88.31 769 LEU A O 1
ATOM 6344 N N . ILE A 1 770 ? -28.630 17.009 25.288 1.00 86.88 770 ILE A N 1
ATOM 6345 C CA . ILE A 1 770 ? -27.967 16.027 24.430 1.00 86.88 770 ILE A CA 1
ATOM 6346 C C . ILE A 1 770 ? -26.545 15.776 24.958 1.00 86.88 770 ILE A C 1
ATOM 6348 O O . ILE A 1 770 ? -25.790 16.698 25.275 1.00 86.88 770 ILE A O 1
ATOM 6352 N N . THR A 1 771 ? -26.203 14.493 25.093 1.00 84.94 771 THR A N 1
ATOM 6353 C CA . THR A 1 771 ? -24.928 13.993 25.647 1.00 84.94 771 THR A CA 1
ATOM 6354 C C . THR A 1 771 ? -24.232 13.008 24.701 1.00 84.94 771 THR A C 1
ATOM 6356 O O . THR A 1 771 ? -23.378 12.239 25.123 1.00 84.94 771 THR A O 1
ATOM 6359 N N . GLY A 1 772 ? -24.619 12.967 23.428 1.00 81.31 772 GLY A N 1
ATOM 6360 C CA . GLY A 1 772 ? -24.069 12.049 22.435 1.00 81.31 772 GLY A CA 1
ATOM 6361 C C . GLY A 1 772 ? -24.383 12.499 21.013 1.00 81.31 772 GLY A C 1
ATOM 6362 O O . GLY A 1 772 ? -25.118 13.462 20.813 1.00 81.31 772 GLY A O 1
ATOM 6363 N N . ASP A 1 773 ? -23.808 11.794 20.045 1.00 84.31 773 ASP A N 1
ATOM 6364 C CA . ASP A 1 773 ? -24.028 12.019 18.617 1.00 84.31 773 ASP A CA 1
ATOM 6365 C C . ASP A 1 773 ? -25.505 11.807 18.237 1.00 84.31 773 ASP A C 1
ATOM 6367 O O . ASP A 1 773 ? -26.095 10.766 18.536 1.00 84.31 773 ASP A O 1
ATOM 6371 N N . CYS A 1 774 ? -26.098 12.799 17.573 1.00 84.56 774 CYS A N 1
ATOM 6372 C CA . CYS A 1 774 ? -27.515 12.853 17.225 1.00 84.56 774 CYS A CA 1
ATOM 6373 C C . CYS A 1 774 ? -27.676 12.982 15.696 1.00 84.56 774 CYS A C 1
ATOM 6375 O O . CYS A 1 774 ? -27.599 14.096 15.169 1.00 84.56 774 CYS A O 1
ATOM 6377 N N . PRO A 1 775 ? -27.880 11.866 14.963 1.00 81.06 775 PRO A N 1
ATOM 6378 C CA . PRO A 1 775 ? -27.921 11.865 13.499 1.00 81.06 775 PRO A CA 1
ATOM 6379 C C . PRO A 1 775 ? -29.247 12.371 12.917 1.00 81.06 775 PRO A C 1
ATOM 6381 O O . PRO A 1 775 ? -29.255 12.825 11.781 1.00 81.06 775 PRO A O 1
ATOM 6384 N N . SER A 1 776 ? -30.353 12.347 13.660 1.00 84.12 776 SER A N 1
ATOM 6385 C CA . SER A 1 776 ? -31.485 13.234 13.384 1.00 84.12 776 SER A CA 1
ATOM 6386 C C . SER A 1 776 ? -32.093 13.714 14.688 1.00 84.12 776 SER A C 1
ATOM 6388 O O . SER A 1 776 ? -32.262 12.937 15.632 1.00 84.12 776 SER A O 1
ATOM 6390 N N . LEU A 1 777 ? -32.430 14.997 14.723 1.00 83.81 777 LEU A N 1
ATOM 6391 C CA . LEU A 1 777 ? -33.109 15.622 15.846 1.00 83.81 777 LEU A CA 1
ATOM 6392 C C . LEU A 1 777 ? -34.589 15.211 15.950 1.00 83.81 777 LEU A C 1
ATOM 6394 O O . LEU A 1 777 ? -35.127 15.227 17.055 1.00 83.81 777 LEU A O 1
ATOM 6398 N N . ASP A 1 778 ? -35.206 14.719 14.865 1.00 79.06 778 ASP A N 1
ATOM 6399 C CA . ASP A 1 778 ? -36.601 14.234 14.839 1.00 79.06 778 ASP A CA 1
ATOM 6400 C C . ASP A 1 778 ? -36.926 13.268 16.001 1.00 79.06 778 ASP A C 1
ATOM 6402 O O . ASP A 1 778 ? -37.932 13.428 16.695 1.00 79.06 778 ASP A O 1
ATOM 6406 N N . ASP A 1 779 ? -36.033 12.305 16.267 1.00 68.38 779 ASP A N 1
ATOM 6407 C CA . ASP A 1 779 ? -36.171 11.306 17.341 1.00 68.38 779 ASP A CA 1
ATOM 6408 C C . ASP A 1 779 ? -35.991 11.895 18.761 1.00 68.38 779 ASP A C 1
ATOM 6410 O O . ASP A 1 779 ? -36.289 11.240 19.763 1.00 68.38 779 ASP A O 1
ATOM 6414 N N . CYS A 1 780 ? -35.502 13.135 18.880 1.00 67.94 780 CYS A N 1
ATOM 6415 C CA . CYS A 1 780 ? -35.227 13.814 20.151 1.00 67.94 780 CYS A CA 1
ATOM 6416 C C . CYS A 1 780 ? -36.359 14.737 20.639 1.00 67.94 780 CYS A C 1
ATOM 6418 O O . CYS A 1 780 ? -36.281 15.226 21.770 1.00 67.94 780 CYS A O 1
ATOM 6420 N N . GLY A 1 781 ? -37.404 14.963 19.833 1.00 72.81 781 GLY A N 1
ATOM 6421 C CA . GLY A 1 781 ? -38.555 15.805 20.197 1.00 72.81 781 GLY A CA 1
ATOM 6422 C C . GLY A 1 781 ? -38.388 17.309 19.928 1.00 72.81 781 GLY A C 1
ATOM 6423 O O . GLY A 1 781 ? -39.254 18.089 20.311 1.00 72.81 781 GLY A O 1
ATOM 6424 N N . ILE A 1 782 ? -37.303 17.704 19.261 1.00 80.06 782 ILE A N 1
ATOM 6425 C CA . ILE A 1 782 ? -37.064 19.030 18.672 1.00 80.06 782 ILE A CA 1
ATOM 6426 C C . ILE A 1 782 ? -36.679 18.751 17.224 1.00 80.06 782 ILE A C 1
ATOM 6428 O O . ILE A 1 782 ? -35.789 17.944 17.024 1.00 80.06 782 ILE A O 1
ATOM 6432 N N . THR A 1 783 ? -37.297 19.365 16.217 1.00 79.19 783 THR A N 1
ATOM 6433 C CA . THR A 1 783 ? -36.931 19.095 14.807 1.00 79.19 783 THR A CA 1
ATOM 6434 C C . THR A 1 783 ? -35.788 19.971 14.296 1.00 79.19 783 THR A C 1
ATOM 6436 O O . THR A 1 783 ? -35.142 19.633 13.310 1.00 79.19 783 THR A O 1
ATOM 6439 N N . GLU A 1 784 ? -35.563 21.120 14.935 1.00 84.19 784 GLU A N 1
ATOM 6440 C CA . GLU A 1 784 ? -34.695 22.194 14.451 1.00 84.19 784 GLU A CA 1
ATOM 6441 C C . GLU A 1 784 ? -34.097 22.976 15.629 1.00 84.19 784 GLU A C 1
ATOM 6443 O O . GLU A 1 784 ? -34.836 23.370 16.530 1.00 84.19 784 GLU A O 1
ATOM 6448 N N . VAL A 1 785 ? -32.783 23.231 15.630 1.00 86.69 785 VAL A N 1
ATOM 6449 C CA . VAL A 1 785 ? -32.131 24.075 16.653 1.00 86.69 785 VAL A CA 1
ATOM 6450 C C . VAL A 1 785 ? -32.103 25.533 16.208 1.00 86.69 785 VAL A C 1
ATOM 6452 O O . VAL A 1 785 ? -31.528 25.848 15.165 1.00 86.69 785 VAL A O 1
ATOM 6455 N N . HIS A 1 786 ? -32.651 26.414 17.048 1.00 87.12 786 HIS A N 1
ATOM 6456 C CA . HIS A 1 786 ? -32.645 27.871 16.851 1.00 87.12 786 HIS A CA 1
ATOM 6457 C C . HIS A 1 786 ? -31.861 28.626 17.942 1.00 87.12 786 HIS A C 1
ATOM 6459 O O . HIS A 1 786 ? -31.430 29.753 17.716 1.00 87.12 786 HIS A O 1
ATOM 6465 N N . SER A 1 787 ? -31.588 28.002 19.096 1.00 91.00 787 SER A N 1
ATOM 6466 C CA . SER A 1 787 ? -30.559 28.461 20.048 1.00 91.00 787 SER A CA 1
ATOM 6467 C C . SER A 1 787 ? -29.980 27.300 20.870 1.00 91.00 787 SER A C 1
ATOM 6469 O O . SER A 1 787 ? -30.590 26.232 20.974 1.00 91.00 787 SER A O 1
ATOM 6471 N N . CYS A 1 788 ? -28.781 27.458 21.444 1.00 91.56 788 CYS A N 1
ATOM 6472 C CA . CYS A 1 788 ? -28.157 26.404 22.255 1.00 91.56 788 CYS A CA 1
ATOM 6473 C C . CYS A 1 788 ? -27.133 26.908 23.285 1.00 91.56 788 CYS A C 1
ATOM 6475 O O . CYS A 1 788 ? -26.499 27.953 23.118 1.00 91.56 788 CYS A O 1
ATOM 6477 N N . LYS A 1 789 ? -26.926 26.115 24.341 1.00 92.38 789 LYS A N 1
ATOM 6478 C CA . LYS A 1 789 ? -25.908 26.336 25.374 1.00 92.38 789 LYS A CA 1
ATOM 6479 C C . LYS A 1 789 ? -24.951 25.155 25.413 1.00 92.38 789 LYS A C 1
ATOM 6481 O O . LYS A 1 789 ? -25.350 24.036 25.755 1.00 92.38 789 LYS A O 1
ATOM 6486 N N . VAL A 1 790 ? -23.684 25.394 25.088 1.00 90.19 790 VAL A N 1
ATOM 6487 C CA . VAL A 1 790 ? -22.648 24.364 25.163 1.00 90.19 790 VAL A CA 1
ATOM 6488 C C . VAL A 1 790 ? -22.120 24.316 26.588 1.00 90.19 790 VAL A C 1
ATOM 6490 O O . VAL A 1 790 ? -21.350 25.170 27.014 1.00 90.19 790 VAL A O 1
ATOM 6493 N N . HIS A 1 791 ? -22.539 23.313 27.355 1.00 87.38 791 HIS A N 1
ATOM 6494 C CA . HIS A 1 791 ? -22.088 23.162 28.736 1.00 87.38 791 HIS A CA 1
ATOM 6495 C C . HIS A 1 791 ? -20.710 22.507 28.844 1.00 87.38 791 HIS A C 1
ATOM 6497 O O . HIS A 1 791 ? -19.999 22.784 29.804 1.00 87.38 791 HIS A O 1
ATOM 6503 N N . ARG A 1 792 ? -20.358 21.596 27.925 1.00 86.06 792 ARG A N 1
ATOM 6504 C CA . ARG A 1 792 ? -19.083 20.867 27.958 1.00 86.06 792 ARG A CA 1
ATOM 6505 C C . ARG A 1 792 ? -18.726 20.259 26.599 1.00 86.06 792 ARG A C 1
ATOM 6507 O O . ARG A 1 792 ? -19.584 19.647 25.958 1.00 86.06 792 ARG A O 1
ATOM 6514 N N . GLY A 1 793 ? -17.445 20.359 26.239 1.00 82.88 793 GLY A N 1
ATOM 6515 C CA . GLY A 1 793 ? -16.861 19.808 25.010 1.00 82.88 793 GLY A CA 1
ATOM 6516 C C . GLY A 1 793 ? -17.150 20.626 23.747 1.00 82.88 793 GLY A C 1
ATOM 6517 O O . GLY A 1 793 ? -17.972 21.538 23.768 1.00 82.88 793 GLY A O 1
ATOM 6518 N N . LEU A 1 794 ? -16.448 20.308 22.656 1.00 84.31 794 LEU A N 1
ATOM 6519 C CA . LEU A 1 794 ? -16.712 20.875 21.329 1.00 84.31 794 LEU A CA 1
ATOM 6520 C C . LEU A 1 794 ? -17.874 20.132 20.666 1.00 84.31 794 LEU A C 1
ATOM 6522 O O . LEU A 1 794 ? -17.962 18.904 20.736 1.00 84.31 794 LEU A O 1
ATOM 6526 N N . TRP A 1 795 ? -18.717 20.875 19.956 1.00 87.62 795 TRP A N 1
ATOM 6527 C CA . TRP A 1 795 ? -19.831 20.320 19.188 1.00 87.62 795 TRP A CA 1
ATOM 6528 C C . TRP A 1 795 ? -19.824 20.853 17.761 1.00 87.62 795 TRP A C 1
ATOM 6530 O O . TRP A 1 795 ? -19.287 21.923 17.485 1.00 87.62 795 TRP A O 1
ATOM 6540 N N . LYS A 1 796 ? -20.448 20.111 16.852 1.00 88.38 796 LYS A N 1
ATOM 6541 C CA . LYS A 1 796 ? -20.777 20.553 15.503 1.00 88.38 796 LYS A CA 1
ATOM 6542 C C . LYS A 1 796 ? -22.270 20.426 15.267 1.00 88.38 796 LYS A C 1
ATOM 6544 O O . LYS A 1 796 ? -22.837 19.358 15.498 1.00 88.38 796 LYS A O 1
ATOM 6549 N N . LEU A 1 797 ? -22.877 21.507 14.797 1.00 87.44 797 LEU A N 1
ATOM 6550 C CA . LEU A 1 797 ? -24.220 21.519 14.229 1.00 87.44 797 LEU A CA 1
ATOM 6551 C C . LEU A 1 797 ? -24.138 21.276 12.721 1.00 87.44 797 LEU A C 1
ATOM 6553 O O . LEU A 1 797 ? -23.197 21.743 12.081 1.00 87.44 797 LEU A O 1
ATOM 6557 N N . TYR A 1 798 ? -25.140 20.593 12.174 1.00 86.56 798 TYR A N 1
ATOM 6558 C CA . TYR A 1 798 ? -25.304 20.333 10.746 1.00 86.56 798 TYR A CA 1
ATOM 6559 C C . TYR A 1 798 ? -26.715 20.737 10.306 1.00 86.56 798 TYR A C 1
ATOM 6561 O O . TYR A 1 798 ? -27.691 20.392 10.982 1.00 86.56 798 TYR A O 1
ATOM 6569 N N . GLU A 1 799 ? -26.838 21.449 9.184 1.00 85.00 799 GLU A N 1
ATOM 6570 C CA . GLU A 1 799 ? -28.144 21.850 8.624 1.00 85.00 799 GLU A CA 1
ATOM 6571 C C . GLU A 1 799 ? -28.989 20.630 8.225 1.00 85.00 799 GLU A C 1
ATOM 6573 O O . GLU A 1 799 ? -30.188 20.577 8.502 1.00 85.00 799 GLU A O 1
ATOM 6578 N N . GLY A 1 800 ? -28.346 19.609 7.651 1.00 79.19 800 GLY A N 1
ATOM 6579 C CA . GLY A 1 800 ? -28.994 18.382 7.207 1.00 79.19 800 GLY A CA 1
ATOM 6580 C C . GLY A 1 800 ? -28.972 17.264 8.259 1.00 79.19 800 GLY A C 1
ATOM 6581 O O . GLY A 1 800 ? -28.098 17.226 9.133 1.00 79.19 800 GLY A O 1
ATOM 6582 N N . PRO A 1 801 ? -29.889 16.283 8.174 1.00 79.38 801 PRO A N 1
ATOM 6583 C CA . PRO A 1 801 ? -29.797 15.048 8.947 1.00 79.38 801 PRO A CA 1
ATOM 6584 C C . PRO A 1 801 ? -28.630 14.167 8.462 1.00 79.38 801 PRO A C 1
ATOM 6586 O O . PRO A 1 801 ? -28.188 14.241 7.314 1.00 79.38 801 PRO A O 1
ATOM 6589 N N . ASN A 1 802 ? -28.164 13.271 9.328 1.00 77.38 802 ASN A N 1
ATOM 6590 C CA . ASN A 1 802 ? -27.011 12.377 9.161 1.00 77.38 802 ASN A CA 1
ATOM 6591 C C . ASN A 1 802 ? -25.681 13.111 8.892 1.00 77.38 802 ASN A C 1
ATOM 6593 O O . ASN A 1 802 ? -24.845 12.605 8.146 1.00 77.38 802 ASN A O 1
ATOM 6597 N N . TYR A 1 803 ? -25.485 14.282 9.510 1.00 82.75 803 TYR A N 1
ATOM 6598 C CA . TYR A 1 803 ? -24.263 15.097 9.420 1.00 82.75 803 TYR A CA 1
ATOM 6599 C C . TYR A 1 803 ? -23.939 15.583 7.994 1.00 82.75 803 TYR A C 1
ATOM 6601 O O . TYR A 1 803 ? -22.781 15.616 7.577 1.00 82.75 803 TYR A O 1
ATOM 6609 N N . ASN A 1 804 ? -24.981 15.927 7.233 1.00 67.19 804 ASN A N 1
ATOM 6610 C CA . ASN A 1 804 ? -24.878 16.465 5.875 1.00 67.19 804 ASN A CA 1
ATOM 6611 C C . ASN A 1 804 ? -25.053 17.994 5.857 1.00 67.19 804 ASN A C 1
ATOM 6613 O O . ASN A 1 804 ? -25.486 18.590 6.841 1.00 67.19 804 ASN A O 1
ATOM 6617 N N . GLU A 1 805 ? -24.794 18.594 4.690 1.00 78.38 805 GLU A N 1
ATOM 6618 C CA . GLU A 1 805 ? -24.942 20.037 4.417 1.00 78.38 805 GLU A CA 1
ATOM 6619 C C . GLU A 1 805 ? -23.903 20.878 5.193 1.00 78.38 805 GLU A C 1
ATOM 6621 O O . GLU A 1 805 ? -22.789 20.384 5.399 1.00 78.38 805 GLU A O 1
ATOM 6626 N N . ALA A 1 806 ? -24.152 22.156 5.508 1.00 73.50 806 ALA A N 1
ATOM 6627 C CA . ALA A 1 806 ? -23.129 22.985 6.159 1.00 73.50 806 ALA A CA 1
ATOM 6628 C C . ALA A 1 806 ? -22.887 22.563 7.619 1.00 73.50 806 ALA A C 1
ATOM 6630 O O . ALA A 1 806 ? -23.822 22.176 8.322 1.00 73.50 806 ALA A O 1
ATOM 6631 N N . GLU A 1 807 ? -21.632 22.670 8.079 1.00 81.94 807 GLU A N 1
ATOM 6632 C CA . GLU A 1 807 ? -21.243 22.387 9.465 1.00 81.94 807 GLU A CA 1
ATOM 6633 C C . GLU A 1 807 ? -20.776 23.643 10.214 1.00 81.94 807 GLU A C 1
ATOM 6635 O O . GLU A 1 807 ? -19.936 24.400 9.724 1.00 81.94 807 GLU A O 1
ATOM 6640 N N . TYR A 1 808 ? -21.277 23.828 11.437 1.00 85.06 808 TYR A N 1
ATOM 6641 C CA . TYR A 1 808 ? -20.938 24.951 12.318 1.00 85.06 808 TYR A CA 1
ATOM 6642 C C . TYR A 1 808 ? -20.326 24.422 13.611 1.00 85.06 808 TYR A C 1
ATOM 6644 O O . TYR A 1 808 ? -20.933 23.602 14.299 1.00 85.06 808 TYR A O 1
ATOM 6652 N N . THR A 1 809 ? -19.111 24.864 13.946 1.00 86.62 809 THR A N 1
ATOM 6653 C CA . THR A 1 809 ? -18.399 24.393 15.147 1.00 86.62 809 THR A CA 1
ATOM 6654 C C . THR A 1 809 ? -18.703 25.300 16.335 1.00 86.62 809 THR A C 1
ATOM 6656 O O . THR A 1 809 ? -18.462 26.504 16.283 1.00 86.62 809 THR A O 1
ATOM 6659 N N . LEU A 1 810 ? -19.212 24.709 17.414 1.00 86.50 810 LEU A N 1
ATOM 6660 C CA . LEU A 1 810 ? -19.564 25.394 18.649 1.00 86.50 810 LEU A CA 1
ATOM 6661 C C . LEU A 1 810 ? -18.467 25.219 19.706 1.00 86.50 810 LEU A C 1
ATOM 6663 O O . LEU A 1 810 ? -18.026 24.100 19.984 1.00 86.50 810 LEU A O 1
ATOM 6667 N N . GLU A 1 811 ? -18.060 26.328 20.319 1.00 85.69 811 GLU A N 1
ATOM 6668 C CA . GLU A 1 811 ? -17.040 26.370 21.369 1.00 85.69 811 GLU A CA 1
ATOM 6669 C C . GLU A 1 811 ? -17.610 25.908 22.727 1.00 85.69 811 GLU A C 1
ATOM 6671 O O . GLU A 1 811 ? -18.784 26.161 23.019 1.00 85.69 811 GLU A O 1
ATOM 6676 N N . PRO A 1 812 ? -16.805 25.249 23.585 1.00 86.00 812 PRO A N 1
ATOM 6677 C CA . PRO A 1 812 ? -17.229 24.863 24.930 1.00 86.00 812 PRO A CA 1
ATOM 6678 C C . PRO A 1 812 ? -17.530 26.081 25.815 1.00 86.00 812 PRO A C 1
ATOM 6680 O O . PRO A 1 812 ? -16.927 27.138 25.661 1.00 86.00 812 PRO A O 1
ATOM 6683 N N . GLU A 1 813 ? -18.435 25.899 26.781 1.00 87.50 813 GLU A N 1
ATOM 6684 C CA . GLU A 1 813 ? -18.825 26.899 27.795 1.00 87.50 813 GLU A CA 1
ATOM 6685 C C . GLU A 1 813 ? -19.445 28.195 27.223 1.00 87.50 813 GLU A C 1
ATOM 6687 O O . GLU A 1 813 ? -19.553 29.207 27.919 1.00 87.50 813 GLU A O 1
ATOM 6692 N N . LYS A 1 814 ? -19.919 28.155 25.968 1.00 90.69 814 LYS A N 1
ATOM 6693 C CA . LYS A 1 814 ? -20.483 29.297 25.235 1.00 90.69 814 LYS A CA 1
ATOM 6694 C C . LYS A 1 814 ? -22.004 29.196 25.039 1.00 90.69 814 LYS A C 1
ATOM 6696 O O . LYS A 1 814 ? -22.572 28.120 24.836 1.00 90.69 814 LYS A O 1
ATOM 6701 N N . GLU A 1 815 ? -22.665 30.351 25.097 1.00 93.12 815 GLU A N 1
ATOM 6702 C CA . GLU A 1 815 ? -24.085 30.536 24.782 1.00 93.12 815 GLU A CA 1
ATOM 6703 C C . GLU A 1 815 ? -24.256 31.074 23.353 1.00 93.12 815 GLU A C 1
ATOM 6705 O O . GLU A 1 815 ? -23.579 32.028 22.975 1.00 93.12 815 GLU A O 1
ATOM 6710 N N . TYR A 1 816 ? -25.200 30.505 22.598 1.00 91.31 816 TYR A N 1
ATOM 6711 C CA . TYR A 1 816 ? -25.569 30.921 21.241 1.00 91.31 816 TYR A CA 1
ATOM 6712 C C . TYR A 1 816 ? -27.085 31.163 21.191 1.00 91.31 816 TYR A C 1
ATOM 6714 O O . TYR A 1 816 ? -27.862 30.223 21.376 1.00 91.31 816 TYR A O 1
ATOM 6722 N N . ARG A 1 817 ? -27.515 32.416 21.012 1.00 89.44 817 ARG A N 1
ATOM 6723 C CA . ARG A 1 817 ? -28.910 32.878 21.182 1.00 89.44 817 ARG A CA 1
ATOM 6724 C C . ARG A 1 817 ? -29.728 32.807 19.898 1.00 89.44 817 ARG A C 1
ATOM 6726 O O . ARG A 1 817 ? -30.951 32.739 19.978 1.00 89.44 817 ARG A O 1
ATOM 6733 N N . THR A 1 818 ? -29.056 32.832 18.756 1.00 85.88 818 THR A N 1
ATOM 6734 C CA . THR A 1 818 ? -29.622 32.896 17.407 1.00 85.88 818 THR A CA 1
ATOM 6735 C C . THR A 1 818 ? -28.771 32.067 16.437 1.00 85.88 818 THR A C 1
ATOM 6737 O O . THR A 1 818 ? -27.578 31.878 16.701 1.00 85.88 818 THR A O 1
ATOM 6740 N N . PRO A 1 819 ? -29.305 31.634 15.278 1.00 82.44 819 PRO A N 1
ATOM 6741 C CA . PRO A 1 819 ? -28.508 30.939 14.262 1.00 82.44 819 PRO A CA 1
ATOM 6742 C C . PRO A 1 819 ? -27.319 31.759 13.735 1.00 82.44 819 PRO A C 1
ATOM 6744 O O . PRO A 1 819 ? -26.290 31.206 13.351 1.00 82.44 819 PRO A O 1
ATOM 6747 N N . THR A 1 820 ? -27.415 33.091 13.771 1.00 80.50 820 THR A N 1
ATOM 6748 C CA . THR A 1 820 ? -26.323 33.995 13.383 1.00 80.50 820 THR A CA 1
ATOM 6749 C C . THR A 1 820 ? -25.122 33.982 14.334 1.00 80.50 820 THR A C 1
ATOM 6751 O O . THR A 1 820 ? -24.037 34.384 13.921 1.00 80.50 820 THR A O 1
ATOM 6754 N N . ASP A 1 821 ? -25.258 33.491 15.573 1.00 82.12 821 ASP A N 1
ATOM 6755 C CA . ASP A 1 821 ? -24.148 33.464 16.542 1.00 82.12 821 ASP A CA 1
ATOM 6756 C C . ASP A 1 821 ? -23.090 32.381 16.233 1.00 82.12 821 ASP A C 1
ATOM 6758 O O . ASP A 1 821 ? -21.995 32.413 16.801 1.00 82.12 821 ASP A O 1
ATOM 6762 N N . TRP A 1 822 ? -23.400 31.414 15.357 1.00 80.94 822 TRP A N 1
ATOM 6763 C CA . TRP A 1 822 ? -22.485 30.349 14.913 1.00 80.94 822 TRP A CA 1
ATOM 6764 C C . TRP A 1 822 ? -22.066 30.473 13.434 1.00 80.94 822 TRP A C 1
ATOM 6766 O O . TRP A 1 822 ? -21.837 29.466 12.768 1.00 80.94 822 TRP A O 1
ATOM 6776 N N . ASP A 1 823 ? -21.944 31.707 12.924 1.00 68.00 823 ASP A N 1
ATOM 6777 C CA . ASP A 1 823 ? -21.525 32.042 11.545 1.00 68.00 823 ASP A CA 1
ATOM 6778 C C . ASP A 1 823 ? -22.431 31.466 10.428 1.00 68.00 823 ASP A C 1
ATOM 6780 O O . ASP A 1 823 ? -22.016 31.295 9.275 1.00 68.00 823 ASP A O 1
ATOM 6784 N N . CYS A 1 824 ? -23.709 31.203 10.729 1.00 59.91 824 CYS A N 1
ATOM 6785 C CA . CYS A 1 824 ? -24.683 30.811 9.712 1.00 59.91 824 CYS A CA 1
ATOM 6786 C C . CYS A 1 824 ? -25.021 32.005 8.793 1.00 59.91 824 CYS A C 1
ATOM 6788 O O . CYS A 1 824 ? -25.498 33.044 9.248 1.00 59.91 824 CYS A O 1
ATOM 6790 N N . GLN A 1 825 ? -24.757 31.874 7.484 1.00 53.97 825 GLN A N 1
ATOM 6791 C CA . GLN A 1 825 ? -25.005 32.938 6.488 1.00 53.97 825 GLN A CA 1
ATOM 6792 C C . GLN A 1 825 ? -26.465 33.011 6.011 1.00 53.97 825 GLN A C 1
ATOM 6794 O O . GLN A 1 825 ? -26.861 33.964 5.338 1.00 53.97 825 GLN A O 1
ATOM 6799 N N . SER A 1 826 ? -27.264 32.009 6.359 1.00 54.94 826 SER A N 1
ATOM 6800 C CA . SER A 1 826 ? -28.711 31.942 6.165 1.00 54.94 826 SER A CA 1
ATOM 6801 C C . SER A 1 826 ? -29.386 31.781 7.525 1.00 54.94 826 SER A C 1
ATOM 6803 O O . SER A 1 826 ? -28.753 31.386 8.494 1.00 54.94 826 SER A O 1
ATOM 6805 N N . ASN A 1 827 ? -30.684 32.075 7.628 1.00 56.62 827 ASN A N 1
ATOM 6806 C CA . ASN A 1 827 ? -31.426 31.875 8.881 1.00 56.62 827 ASN A CA 1
ATOM 6807 C C . ASN A 1 827 ? -31.868 30.402 9.042 1.00 56.62 827 ASN A C 1
ATOM 6809 O O . ASN A 1 827 ? -33.026 30.123 9.355 1.00 56.62 827 ASN A O 1
ATOM 6813 N N . THR A 1 828 ? -30.968 29.471 8.710 1.00 58.53 828 THR A N 1
ATOM 6814 C CA . THR A 1 828 ? -31.191 28.023 8.669 1.00 58.53 828 THR A CA 1
ATOM 6815 C C . THR A 1 828 ? -30.861 27.379 10.010 1.00 58.53 828 THR A C 1
ATOM 6817 O O . THR A 1 828 ? -29.862 27.683 10.659 1.00 58.53 828 THR A O 1
ATOM 6820 N N . SER A 1 829 ? -31.740 26.480 10.435 1.00 71.81 829 SER A N 1
ATOM 6821 C CA . SER A 1 829 ? -31.658 25.754 11.696 1.00 71.81 829 SER A CA 1
ATOM 6822 C C . SER A 1 829 ? -30.963 24.405 11.525 1.00 71.81 829 SER A C 1
ATOM 6824 O O . SER A 1 829 ? -31.071 23.751 10.488 1.00 71.81 829 SER A O 1
ATOM 6826 N N . ALA A 1 830 ? -30.254 23.963 12.563 1.00 81.56 830 ALA A N 1
ATOM 6827 C CA . ALA A 1 830 ? -29.563 22.677 12.536 1.00 81.56 830 ALA A CA 1
ATOM 6828 C C . ALA A 1 830 ? -30.525 21.504 12.781 1.00 81.56 830 ALA A C 1
ATOM 6830 O O . ALA A 1 830 ? -31.412 21.601 13.634 1.00 81.56 830 ALA A O 1
ATOM 6831 N N . ARG A 1 831 ? -30.315 20.382 12.078 1.00 84.81 831 ARG A N 1
ATOM 6832 C CA . ARG A 1 831 ? -31.150 19.161 12.143 1.00 84.81 831 ARG A CA 1
ATOM 6833 C C . ARG A 1 831 ? -30.395 17.896 12.560 1.00 84.81 831 ARG A C 1
ATOM 6835 O O . ARG A 1 831 ? -31.021 16.886 12.880 1.00 84.81 831 ARG A O 1
ATOM 6842 N N . SER A 1 832 ? -29.065 17.937 12.616 1.00 86.81 832 SER A N 1
ATOM 6843 C CA . SER A 1 832 ? -28.262 16.928 13.319 1.00 86.81 832 SER A CA 1
ATOM 6844 C C . SER A 1 832 ? -27.060 17.566 14.016 1.00 86.81 832 SER A C 1
ATOM 6846 O O . SER A 1 832 ? -26.679 18.698 13.709 1.00 86.81 832 SER A O 1
ATOM 6848 N N . LEU A 1 833 ? -26.485 16.874 15.003 1.00 88.25 833 LEU A N 1
ATOM 6849 C CA . LEU A 1 833 ? -25.330 17.376 15.746 1.00 88.25 833 LEU A CA 1
ATOM 6850 C C . LEU A 1 833 ? -24.399 16.263 16.226 1.00 88.25 833 LEU A C 1
ATOM 6852 O O . LEU A 1 833 ? -24.838 15.175 16.600 1.00 88.25 833 LEU A O 1
ATOM 6856 N N . LYS A 1 834 ? -23.103 16.568 16.235 1.00 86.25 834 LYS A N 1
ATOM 6857 C CA . LYS A 1 834 ? -22.020 15.635 16.551 1.00 86.25 834 LYS A CA 1
ATOM 6858 C C . LYS A 1 834 ? -21.075 16.241 17.587 1.00 86.25 834 LYS A C 1
ATOM 6860 O O . LYS A 1 834 ? -20.800 17.439 17.519 1.00 86.25 834 LYS A O 1
ATOM 6865 N N . HIS A 1 835 ? -20.545 15.456 18.519 1.00 83.12 835 HIS A N 1
ATOM 6866 C CA . HIS A 1 835 ? -19.455 15.933 19.379 1.00 83.12 835 HIS A CA 1
ATOM 6867 C C . HIS A 1 835 ? -18.095 15.850 18.663 1.00 83.12 835 HIS A C 1
ATOM 6869 O O . HIS A 1 835 ? -17.887 15.042 17.754 1.00 83.12 835 HIS A O 1
ATOM 6875 N N . VAL A 1 836 ? -17.140 16.675 19.093 1.00 73.19 836 VAL A N 1
ATOM 6876 C CA . VAL A 1 836 ? -15.754 16.662 18.603 1.00 73.19 836 VAL A CA 1
ATOM 6877 C C . VAL A 1 836 ? -14.812 16.466 19.789 1.00 73.19 836 VAL A C 1
ATOM 6879 O O . VAL A 1 836 ? -14.896 17.178 20.787 1.00 73.19 836 VAL A O 1
ATOM 6882 N N . ARG A 1 837 ? -13.911 15.483 19.685 1.00 61.53 837 ARG A N 1
ATOM 6883 C CA . ARG A 1 837 ? -12.869 15.222 20.688 1.00 61.53 837 ARG A CA 1
ATOM 6884 C C . ARG A 1 837 ? -11.652 16.117 20.421 1.00 61.53 837 ARG A C 1
ATOM 6886 O O . ARG A 1 837 ? -11.284 16.278 19.257 1.00 61.53 837 ARG A O 1
ATOM 6893 N N . MET A 1 838 ? -11.071 16.689 21.480 1.00 50.50 838 MET A N 1
ATOM 6894 C CA . MET A 1 838 ? -9.842 17.507 21.424 1.00 50.50 838 MET A CA 1
ATOM 6895 C C . MET A 1 838 ? -8.563 16.664 21.304 1.00 50.50 838 MET A C 1
ATOM 6897 O O . MET A 1 838 ? -8.586 15.483 21.721 1.00 50.50 838 MET A O 1
#